Protein 4XNH (pdb70)

CATH classification: 3.40.630.30

Secondary structure (DSSP, 8-state):
-HHHHHHHHHSS-HHHHHHHHHHHHHH-TT-HHHHHHHHHHHHHTT-HHHHHHHHHHHHHH---HHHHHHHHHHHHHTT-HHHHHHHHHHHHHTT---THHHHHHHHHHHHHT-HHHHHHHHHHHHHH-TT-HHHHHHHHHHHHHTT-HHHHHHHHHHHHHHHTT---GGGHHHHHHHHHHHHHHHHHHHTT-HHHHHHHHHHHHHHGGG---HHHHHHHHHHHHHHTT-HHHHHHHHHHHHHH-TT-HHHHHHHHHHTT-TT-HHHHHHHHHHHHHH-TT-HHHHHGGGGT---HHHHHHHHHHHHHHHHHHT-TTHHHHHHHHHHHSHHHHHHHHHHHHHHHHHT--TTTSHHHHHHHHHHHHHHHHHTT-HHHHHHHHHHHHHH-TT-HHHHHHHHHHHHHHT-HHHHHHHHHHHHHH-TT-HHHHHHHHHHHHHTT-HHHHHHHHTTSS--TTSSSSHHHHHHTT-HHHHHHHHHHHHHHHHHHHHHHHHHHHT----HHHHHHHHHHHHHHHHHHHHHHHHHHHHHHHHHHHGGGGHHHHHHHHT-HHHHHHHHHHHTTGGGSHHHHHHHHHHHHHHHHHHHHTT--THHHHHHHH--S-TTT-S-TT-HHHHT-S-HHHHHIIIIIHHHHHH--TTT--HHHHHHHHTTTT-HHHHHHHHHHHHHHH-TT-HHHHHHHHHHHHHTSTTSSS-HHHHHHHHHHHHHHHTTTS-GGGGG-TT--HHHHHHHHH-TT-HHHHHHHHHTTTTS-S-HHHHHHHHHHH-TTS-HHHHHHIIIII-/-EEEEE--GGGHHHHHHHHHHH-S----HHHHHHHHHHSTTT-EEEEE-----------SSTTEEETTEEEEEEEEEEE------S-EEEEEEEEE-GGG-SSSHHHHHHHHHHHHHHHHH--SEEEEEEETT-HHHHIIIIIIT--EEEEEETT-STT---EEEEEEE--HHHH-GGGGS---------S-S-TT-/--SEEEE---GGGHHHHHHHHHHHSTT---HHHHHHHT-----EEEEEEEETTEEEEEEEEEEE----SS--EEEEEEEEE-GGG-SSSHHHHHHHHHHHHHHHTT--EEEEEEETT-HHHHHHHHHTT-EEEEEEEEEEEE-TTS-EEEEEEEEEE--/---S--

Nearest PDB structures (foldseek):
  4xnh-assembly1_C  TM=1.006E+00  e=3.299E-33  Saccharomyces cerevisiae
  4xpd-assembly1_C  TM=1.002E+00  e=1.246E-28  Saccharomyces cerevisiae
  6hd7-assembly1_v  TM=9.820E-01  e=2.515E-28  Saccharomyces cerevisiae
  4y49-assembly2_I  TM=9.713E-01  e=9.498E-24  Saccharomyces cerevisiae
  8g0l-assembly1_A  TM=8.128E-01  e=4.129E-08  Homo sapiens

B-factor: mean 42.05, std 16.72, range [14.36, 116.4]

Sequence (1148 aa):
QFLEALKLYEGKQYKKSLKLLDAILKKDGSHVDSLALKGLDLYSVGEKDDAASYVANAIRKIASPICCHVLGIYMRNTKEYKESIKWFTAALNNGSTNKQIYRDLATLQSQIGDFKNALVSRKKYWEAFLGYRANWTSLAVAQDVNGERQQAINTLSQFEKLAEGKISDSEKYEHSECLMYKNDIMYKAASDNQDKLQNNVLKHLNDIEPCVFDKFGLLERKATIYMKLGQLKDASIVYRTLIKRNPDNFKYYKLLEVSLGIQGDNKLKKALYGKLEQFYPRCEPPKFIPLTFLQDKEEELSKKLREYVLPQLERGVPATFSSNVKPLYQRRKSKVSPLLEKIVLDYLSGLDPTQDPIPFIWTNYYLSQHFLFLKDFPKAQEYIDAALDHTPTLVEFYILKARILKHLGLMDTAAGILEEGRQLDLQDRFINCKTVKYFLRANNIDKAVEVASLFTKNDDSVNGIKDLHLVEASWFIVEQAEAYYRLYLDRKKKLDDLASLKKEQIANDIKENQWLVRKYKGLALKRFNAIPKFYKQFEDDQLDFHSYCMRKGTPRAYLEMLEWGKALYTKPMYVRAMKEASKLYFQQMHDDRLKKRKETEAKSVAAYPSDQDNDVFGEKLIETSTPMEDFATEFYNNYSMQVREDERDYILDFEFNYRIGKLALCFASLNKFAKRFGTTSGLFGSMAIVLLHATRNDTPFDPILKKVVTKSLEKEYSENFPLNEISNNSFDWLNFYQEKFGKNDINGLLFLYRYRDDVPIGSSNLKEMIISSLSPLEPHSQNEILQYYLPINIRRATINDIICMQNANLHNLPENYMMKYYMYHILSWPEASFVATTTTLDCEDRTIKLDPTYLAPGEKLVGYVLVKMNDDPNEPPNGHHITSLSVMRTYRRMGIAENLMRQALFALREVHQAEYVSLHVRQSNRAALHLYRDTLAFEVLSIEKSYYQDGEDAYAMKKVLKLEELQISNFTHRREKLEDDLESDLLERDICCTLDNVYANNLGMLTKLAHVTVPNLYQDAFFSALFAEKDVHFTQMAYYSEIPVGGLVAKLVPKNELSLKGIQIEFLGVLPNYRHKSIGSKLLKFAEDKCSECHQHNVFVYLPAVDDLTKQWFIAHGFEQVGETVNNFIKGVNGDEQDAILLKKHISSYSMEH

Structure (mmCIF, N/CA/C/O backbone):
data_4XNH
#
_entry.id   4XNH
#
_cell.length_a   84.475
_cell.length_b   114.515
_cell.length_c   146.978
_cell.angle_alpha   90.00
_cell.angle_beta   90.00
_cell.angle_gamma   90.00
#
_symmetry.space_group_name_H-M   'P 21 21 21'
#
loop_
_entity.id
_entity.type
_entity.pdbx_description
1 polymer 'N-terminal acetyltransferase A complex subunit NAT1'
2 polymer 'N-terminal acetyltransferase A complex catalytic subunit ARD1'
3 polymer 'N-terminal acetyltransferase A complex subunit NAT5'
4 polymer ACYH8
5 non-polymer 'INOSITOL HEXAKISPHOSPHATE'
6 non-polymer 'ACETYL COENZYME *A'
7 non-polymer 'CARBOXYMETHYL COENZYME *A'
8 water water
#
loop_
_atom_site.group_PDB
_atom_site.id
_atom_site.type_symbol
_atom_site.label_atom_id
_atom_site.label_alt_id
_atom_site.label_comp_id
_atom_site.label_asym_id
_atom_site.label_entity_id
_atom_site.label_seq_id
_atom_site.pdbx_PDB_ins_code
_atom_site.Cartn_x
_atom_site.Cartn_y
_atom_site.Cartn_z
_atom_site.occupancy
_atom_site.B_iso_or_equiv
_atom_site.auth_seq_id
_atom_site.auth_comp_id
_atom_site.auth_asym_id
_atom_site.auth_atom_id
_atom_site.pdbx_PDB_model_num
ATOM 1 N N . GLN A 1 23 ? 15.434 -44.898 -43.577 1.00 78.89 23 GLN A N 1
ATOM 2 C CA . GLN A 1 23 ? 16.246 -43.927 -44.315 1.00 73.26 23 GLN A CA 1
ATOM 3 C C . GLN A 1 23 ? 16.696 -42.783 -43.383 1.00 73.60 23 GLN A C 1
ATOM 4 O O . GLN A 1 23 ? 15.957 -42.340 -42.500 1.00 67.88 23 GLN A O 1
ATOM 17 N N . PHE A 1 24 ? 17.931 -42.330 -43.577 1.00 75.70 24 PHE A N 1
ATOM 18 C CA . PHE A 1 24 ? 18.485 -41.179 -42.851 1.00 73.01 24 PHE A CA 1
ATOM 19 C C . PHE A 1 24 ? 17.698 -39.867 -43.131 1.00 66.85 24 PHE A C 1
ATOM 20 O O . PHE A 1 24 ? 17.536 -39.013 -42.251 1.00 60.25 24 PHE A O 1
ATOM 37 N N . LEU A 1 25 ? 17.210 -39.721 -44.359 1.00 76.04 25 LEU A N 1
ATOM 38 C CA . LEU A 1 25 ? 16.253 -38.661 -44.711 1.00 77.98 25 LEU A CA 1
ATOM 39 C C . LEU A 1 25 ? 14.944 -38.715 -43.898 1.00 64.78 25 LEU A C 1
ATOM 40 O O . LEU A 1 25 ? 14.206 -37.746 -43.848 1.00 59.39 25 LEU A O 1
ATOM 44 N N . GLU A 1 26 ? 14.648 -39.841 -43.268 1.00 61.65 26 GLU A N 1
ATOM 45 C CA . GLU A 1 26 ? 13.447 -39.912 -42.457 1.00 65.29 26 GLU A CA 1
ATOM 46 C C . GLU A 1 26 ? 13.723 -39.239 -41.129 1.00 71.91 26 GLU A C 1
ATOM 47 O O . GLU A 1 26 ? 12.812 -38.672 -40.512 1.00 66.69 26 GLU A O 1
ATOM 59 N N . ALA A 1 27 ? 14.987 -39.293 -40.703 1.00 75.66 27 ALA A N 1
ATOM 60 C CA . ALA A 1 27 ? 15.406 -38.703 -39.421 1.00 75.57 27 ALA A CA 1
ATOM 61 C C . ALA A 1 27 ? 15.629 -37.184 -39.518 1.00 73.39 27 ALA A C 1
ATOM 62 O O . ALA A 1 27 ? 15.482 -36.480 -38.514 1.00 76.01 27 ALA A O 1
ATOM 69 N N . LEU A 1 28 ? 15.973 -36.686 -40.714 1.00 75.22 28 LEU A N 1
ATOM 70 C CA . LEU A 1 28 ? 16.165 -35.237 -40.940 1.00 75.15 28 LEU A CA 1
ATOM 71 C C . LEU A 1 28 ? 14.825 -34.478 -40.892 1.00 58.88 28 LEU A C 1
ATOM 72 O O . LEU A 1 28 ? 14.705 -33.441 -40.261 1.00 69.32 28 LEU A O 1
ATOM 76 N N . LYS A 1 29 ? 13.823 -35.008 -41.567 1.00 68.22 29 LYS A N 1
ATOM 77 C CA . LYS A 1 29 ? 12.481 -34.435 -41.518 1.00 70.05 29 LYS A CA 1
ATOM 78 C C . LYS A 1 29 ? 11.916 -34.590 -40.131 1.00 71.49 29 LYS A C 1
ATOM 79 O O . LYS A 1 29 ? 11.111 -33.754 -39.674 1.00 66.39 29 LYS A O 1
ATOM 98 N N . LEU A 1 30 ? 12.337 -35.678 -39.477 1.00 70.95 30 LEU A N 1
ATOM 99 C CA . LEU A 1 30 ? 11.900 -35.988 -38.120 1.00 71.54 30 LEU A CA 1
ATOM 100 C C . LEU A 1 30 ? 12.702 -35.222 -37.064 1.00 74.98 30 LEU A C 1
ATOM 101 O O . LEU A 1 30 ? 12.433 -35.355 -35.861 1.00 82.98 30 LEU A O 1
ATOM 117 N N . TYR A 1 31 ? 13.706 -34.460 -37.505 1.00 77.88 31 TYR A N 1
ATOM 118 C CA . TYR A 1 31 ? 14.364 -33.457 -36.649 1.00 75.16 31 TYR A CA 1
ATOM 119 C C . TYR A 1 31 ? 13.745 -32.089 -36.945 1.00 64.96 31 TYR A C 1
ATOM 120 O O . TYR A 1 31 ? 13.524 -31.287 -36.051 1.00 59.76 31 TYR A O 1
ATOM 138 N N . GLU A 1 32 ? 13.475 -31.842 -38.225 1.00 74.34 32 GLU A N 1
ATOM 139 C CA . GLU A 1 32 ? 12.829 -30.610 -38.656 1.00 76.02 32 GLU A CA 1
ATOM 140 C C . GLU A 1 32 ? 11.468 -30.528 -37.963 1.00 56.97 32 GLU A C 1
ATOM 141 O O . GLU A 1 32 ? 11.092 -29.489 -37.431 1.00 55.66 32 GLU A O 1
ATOM 153 N N . GLY A 1 33 ? 10.734 -31.636 -37.985 1.00 76.89 33 GLY A N 1
ATOM 154 C CA . GLY A 1 33 ? 9.621 -31.819 -37.073 1.00 69.75 33 GLY A CA 1
ATOM 155 C C . GLY A 1 33 ? 10.246 -32.251 -35.768 1.00 70.21 33 GLY A C 1
ATOM 156 O O . GLY A 1 33 ? 11.188 -33.037 -35.805 1.00 67.69 33 GLY A O 1
ATOM 160 N N . LYS A 1 34 ? 9.722 -31.757 -34.638 1.00 78.37 34 LYS A N 1
ATOM 161 C CA . LYS A 1 34 ? 10.369 -31.850 -33.307 1.00 70.51 34 LYS A CA 1
ATOM 162 C C . LYS A 1 34 ? 10.330 -33.239 -32.628 1.00 64.32 34 LYS A C 1
ATOM 163 O O . LYS A 1 34 ? 10.644 -33.388 -31.439 1.00 55.35 34 LYS A O 1
ATOM 182 N N . GLN A 1 35 ? 9.972 -34.254 -33.398 1.00 64.18 35 GLN A N 1
ATOM 183 C CA . GLN A 1 35 ? 10.047 -35.629 -32.943 1.00 70.26 35 GLN A CA 1
ATOM 184 C C . GLN A 1 35 ? 11.516 -36.061 -32.804 1.00 73.78 35 GLN A C 1
ATOM 185 O O . GLN A 1 35 ? 12.052 -36.842 -33.618 1.00 57.98 35 GLN A O 1
ATOM 191 N N . TYR A 1 36 ? 12.151 -35.548 -31.745 1.00 67.56 36 TYR A N 1
ATOM 192 C CA . TYR A 1 36 ? 13.567 -35.783 -31.502 1.00 65.13 36 TYR A CA 1
ATOM 193 C C . TYR A 1 36 ? 13.858 -37.223 -31.026 1.00 74.62 36 TYR A C 1
ATOM 194 O O . TYR A 1 36 ? 14.872 -37.828 -31.415 1.00 78.35 36 TYR A O 1
ATOM 212 N N . LYS A 1 37 ? 12.995 -37.772 -30.174 1.00 69.25 37 LYS A N 1
ATOM 213 C CA . LYS A 1 37 ? 13.151 -39.172 -29.802 1.00 74.51 37 LYS A CA 1
ATOM 214 C C . LYS A 1 37 ? 12.913 -39.995 -31.065 1.00 72.46 37 LYS A C 1
ATOM 215 O O . LYS A 1 37 ? 13.696 -40.897 -31.415 1.00 65.46 37 LYS A O 1
ATOM 234 N N . LYS A 1 38 ? 11.840 -39.648 -31.767 1.00 71.56 38 LYS A N 1
ATOM 235 C CA . LYS A 1 38 ? 11.448 -40.375 -32.968 1.00 72.71 38 LYS A CA 1
ATOM 236 C C . LYS A 1 38 ? 12.602 -40.505 -33.984 1.00 73.92 38 LYS A C 1
ATOM 237 O O . LYS A 1 38 ? 12.864 -41.609 -34.527 1.00 64.04 38 LYS A O 1
ATOM 241 N N . SER A 1 39 ? 13.290 -39.382 -34.226 1.00 58.68 39 SER A N 1
ATOM 242 C CA . SER A 1 39 ? 14.442 -39.358 -35.126 1.00 62.85 39 SER A CA 1
ATOM 243 C C . SER A 1 39 ? 15.570 -40.251 -34.594 1.00 68.80 39 SER A C 1
ATOM 244 O O . SER A 1 39 ? 16.385 -40.803 -35.362 1.00 50.85 39 SER A O 1
ATOM 252 N N . LEU A 1 40 ? 15.602 -40.389 -33.268 1.00 78.13 40 LEU A N 1
ATOM 253 C CA . LEU A 1 40 ? 16.709 -41.057 -32.592 1.00 76.74 40 LEU A CA 1
ATOM 254 C C . LEU A 1 40 ? 16.624 -42.588 -32.740 1.00 69.81 40 LEU A C 1
ATOM 255 O O . LEU A 1 40 ? 17.628 -43.235 -33.035 1.00 67.84 40 LEU A O 1
ATOM 259 N N . LYS A 1 41 ? 15.441 -43.166 -32.564 1.00 69.53 41 LYS A N 1
ATOM 260 C CA . LYS A 1 41 ? 15.290 -44.602 -32.773 1.00 70.20 41 LYS A CA 1
ATOM 261 C C . LYS A 1 41 ? 15.866 -44.930 -34.144 1.00 68.16 41 LYS A C 1
ATOM 262 O O . LYS A 1 41 ? 16.714 -45.824 -34.288 1.00 62.60 41 LYS A O 1
ATOM 266 N N . LEU A 1 42 ? 15.424 -44.157 -35.139 1.00 86.04 42 LEU A N 1
ATOM 267 C CA . LEU A 1 42 ? 15.832 -44.362 -36.526 1.00 73.36 42 LEU A CA 1
ATOM 268 C C . LEU A 1 42 ? 17.363 -44.360 -36.639 1.00 73.22 42 LEU A C 1
ATOM 269 O O . LEU A 1 42 ? 17.944 -45.346 -37.118 1.00 73.71 42 LEU A O 1
ATOM 273 N N . LEU A 1 43 ? 18.011 -43.302 -36.138 1.00 58.74 43 LEU A N 1
ATOM 274 C CA . LEU A 1 43 ? 19.475 -43.129 -36.313 1.00 67.51 43 LEU A CA 1
ATOM 275 C C . LEU A 1 43 ? 20.336 -44.159 -35.553 1.00 64.38 43 LEU A C 1
ATOM 276 O O . LEU A 1 43 ? 21.479 -44.428 -35.930 1.00 63.14 43 LEU A O 1
ATOM 292 N N . ASP A 1 44 ? 19.795 -44.727 -34.483 1.00 69.56 44 ASP A N 1
ATOM 293 C CA . ASP A 1 44 ? 20.506 -45.770 -33.746 1.00 75.51 44 ASP A CA 1
ATOM 294 C C . ASP A 1 44 ? 20.487 -47.090 -34.567 1.00 66.13 44 ASP A C 1
ATOM 295 O O . ASP A 1 44 ? 21.490 -47.807 -34.644 1.00 65.72 44 ASP A O 1
ATOM 304 N N . ALA A 1 45 ? 19.367 -47.380 -35.225 1.00 69.83 45 ALA A N 1
ATOM 305 C CA . ALA A 1 45 ? 19.273 -48.569 -36.080 1.00 74.77 45 ALA A CA 1
ATOM 306 C C . ALA A 1 45 ? 20.289 -48.523 -37.231 1.00 78.11 45 ALA A C 1
ATOM 307 O O . ALA A 1 45 ? 20.922 -49.542 -37.559 1.00 70.71 45 ALA A O 1
ATOM 314 N N . ILE A 1 46 ? 20.432 -47.340 -37.838 1.00 75.59 46 ILE A N 1
ATOM 315 C CA . ILE A 1 46 ? 21.350 -47.136 -38.960 1.00 66.89 46 ILE A CA 1
ATOM 316 C C . ILE A 1 46 ? 22.802 -47.420 -38.571 1.00 65.74 46 ILE A C 1
ATOM 317 O O . ILE A 1 46 ? 23.560 -48.032 -39.338 1.00 61.60 46 ILE A O 1
ATOM 324 N N . LEU A 1 47 ? 23.182 -46.953 -37.380 1.00 68.41 47 LEU A N 1
ATOM 325 C CA . LEU A 1 47 ? 24.571 -47.006 -36.916 1.00 63.26 47 LEU A CA 1
ATOM 326 C C . LEU A 1 47 ? 24.934 -48.352 -36.302 1.00 65.42 47 LEU A C 1
ATOM 327 O O . LEU A 1 47 ? 26.119 -48.669 -36.147 1.00 68.63 47 LEU A O 1
ATOM 343 N N . LYS A 1 48 ? 23.917 -49.125 -35.921 1.00 73.84 48 LYS A N 1
ATOM 344 C CA . LYS A 1 48 ? 24.119 -50.511 -35.509 1.00 66.83 48 LYS A CA 1
ATOM 345 C C . LYS A 1 48 ? 24.702 -51.299 -36.701 1.00 71.90 48 LYS A C 1
ATOM 346 O O . LYS A 1 48 ? 25.608 -52.128 -36.535 1.00 68.15 48 LYS A O 1
ATOM 350 N N . LYS A 1 49 ? 24.199 -51.011 -37.905 1.00 72.34 49 LYS A N 1
ATOM 351 C CA . LYS A 1 49 ? 24.777 -51.550 -39.143 1.00 70.46 49 LYS A CA 1
ATOM 352 C C . LYS A 1 49 ? 26.077 -50.807 -39.532 1.00 72.35 49 LYS A C 1
ATOM 353 O O . LYS A 1 49 ? 27.100 -51.435 -39.828 1.00 68.67 49 LYS A O 1
ATOM 357 N N . ASP A 1 50 ? 26.033 -49.472 -39.506 1.00 76.92 50 ASP A N 1
ATOM 358 C CA . ASP A 1 50 ? 27.170 -48.633 -39.917 1.00 80.59 50 ASP A CA 1
ATOM 359 C C . ASP A 1 50 ? 27.475 -47.489 -38.917 1.00 77.87 50 ASP A C 1
ATOM 360 O O . ASP A 1 50 ? 26.976 -46.362 -39.067 1.00 66.74 50 ASP A O 1
ATOM 369 N N . GLY A 1 51 ? 28.315 -47.790 -37.918 1.00 80.91 51 GLY A N 1
ATOM 370 C CA . GLY A 1 51 ? 28.700 -46.834 -36.887 1.00 75.74 51 GLY A CA 1
ATOM 371 C C . GLY A 1 51 ? 29.703 -45.776 -37.335 1.00 77.91 51 GLY A C 1
ATOM 372 O O . GLY A 1 51 ? 30.116 -44.921 -36.542 1.00 72.39 51 GLY A O 1
ATOM 376 N N . SER A 1 52 ? 30.104 -45.838 -38.604 1.00 79.86 52 SER A N 1
ATOM 377 C CA . SER A 1 52 ? 31.005 -44.842 -39.185 1.00 78.42 52 SER A CA 1
ATOM 378 C C . SER A 1 52 ? 30.299 -44.025 -40.276 1.00 74.46 52 SER A C 1
ATOM 379 O O . SER A 1 52 ? 30.940 -43.381 -41.116 1.00 76.43 52 SER A O 1
ATOM 387 N N . HIS A 1 53 ? 28.970 -44.049 -40.232 1.00 60.46 53 HIS A N 1
ATOM 388 C CA . HIS A 1 53 ? 28.145 -43.242 -41.111 1.00 63.38 53 HIS A CA 1
ATOM 389 C C . HIS A 1 53 ? 28.115 -41.752 -40.678 1.00 69.04 53 HIS A C 1
ATOM 390 O O . HIS A 1 53 ? 27.408 -41.378 -39.734 1.00 61.76 53 HIS A O 1
ATOM 405 N N . VAL A 1 54 ? 28.880 -40.915 -41.381 1.00 61.30 54 VAL A N 1
ATOM 406 C CA . VAL A 1 54 ? 29.086 -39.517 -40.996 1.00 59.59 54 VAL A CA 1
ATOM 407 C C . VAL A 1 54 ? 27.755 -38.742 -40.844 1.00 58.55 54 VAL A C 1
ATOM 408 O O . VAL A 1 54 ? 27.507 -38.144 -39.796 1.00 57.22 54 VAL A O 1
ATOM 421 N N . ASP A 1 55 ? 26.892 -38.793 -41.851 1.00 56.39 55 ASP A N 1
ATOM 422 C CA . ASP A 1 55 ? 25.577 -38.160 -41.772 1.00 53.27 55 ASP A CA 1
ATOM 423 C C . ASP A 1 55 ? 24.832 -38.537 -40.490 1.00 53.46 55 ASP A C 1
ATOM 424 O O . ASP A 1 55 ? 24.352 -37.682 -39.754 1.00 44.58 55 ASP A O 1
ATOM 433 N N . SER A 1 56 ? 24.789 -39.829 -40.209 1.00 60.98 56 SER A N 1
ATOM 434 C CA . SER A 1 56 ? 23.984 -40.375 -39.126 1.00 58.48 56 SER A CA 1
ATOM 435 C C . SER A 1 56 ? 24.424 -39.882 -37.720 1.00 58.93 56 SER A C 1
ATOM 436 O O . SER A 1 56 ? 23.596 -39.498 -36.872 1.00 49.65 56 SER A O 1
ATOM 444 N N . LEU A 1 57 ? 25.734 -39.927 -37.493 1.00 51.98 57 LEU A N 1
ATOM 445 C CA . LEU A 1 57 ? 26.375 -39.431 -36.275 1.00 59.54 57 LEU A CA 1
ATOM 446 C C . LEU A 1 57 ? 26.124 -37.931 -36.041 1.00 57.07 57 LEU A C 1
ATOM 447 O O . LEU A 1 57 ? 25.755 -37.519 -34.937 1.00 62.79 57 LEU A O 1
ATOM 463 N N . ALA A 1 58 ? 26.358 -37.122 -37.073 1.00 57.43 58 ALA A N 1
ATOM 464 C CA . ALA A 1 58 ? 26.071 -35.672 -37.043 1.00 58.27 58 ALA A CA 1
ATOM 465 C C . ALA A 1 58 ? 24.623 -35.308 -36.635 1.00 41.38 58 ALA A C 1
ATOM 466 O O . ALA A 1 58 ? 24.415 -34.513 -35.718 1.00 48.65 58 ALA A O 1
ATOM 473 N N . LEU A 1 59 ? 23.616 -35.883 -37.266 1.00 39.03 59 LEU A N 1
ATOM 474 C CA . LEU A 1 59 ? 22.242 -35.515 -36.886 1.00 46.11 59 LEU A CA 1
ATOM 475 C C . LEU A 1 59 ? 21.884 -36.141 -35.544 1.00 60.76 59 LEU A C 1
ATOM 476 O O . LEU A 1 59 ? 20.866 -35.749 -34.923 1.00 47.28 59 LEU A O 1
ATOM 492 N N . LYS A 1 60 ? 22.691 -37.111 -35.080 1.00 39.79 60 LYS A N 1
ATOM 493 C CA . LYS A 1 60 ? 22.401 -37.634 -33.752 1.00 59.95 60 LYS A CA 1
ATOM 494 C C . LYS A 1 60 ? 22.625 -36.506 -32.758 1.00 48.32 60 LYS A C 1
ATOM 495 O O . LYS A 1 60 ? 21.748 -36.190 -31.954 1.00 51.01 60 LYS A O 1
ATOM 514 N N . GLY A 1 61 ? 23.808 -35.901 -32.859 1.00 54.56 61 GLY A N 1
ATOM 515 C CA . GLY A 1 61 ? 24.175 -34.730 -32.085 1.00 45.30 61 GLY A CA 1
ATOM 516 C C . GLY A 1 61 ? 23.076 -33.705 -31.942 1.00 51.63 61 GLY A C 1
ATOM 517 O O . GLY A 1 61 ? 22.748 -33.325 -30.819 1.00 49.41 61 GLY A O 1
ATOM 521 N N . LEU A 1 62 ? 22.482 -33.280 -33.060 1.00 46.68 62 LEU A N 1
ATOM 522 C CA . LEU A 1 62 ? 21.531 -32.168 -33.034 1.00 48.79 62 LEU A CA 1
ATOM 523 C C . LEU A 1 62 ? 20.189 -32.510 -32.387 1.00 49.90 62 LEU A C 1
ATOM 524 O O . LEU A 1 62 ? 19.495 -31.634 -31.849 1.00 50.29 62 LEU A O 1
ATOM 540 N N . ASP A 1 63 ? 19.786 -33.770 -32.460 1.00 63.07 63 ASP A N 1
ATOM 541 C CA . ASP A 1 63 ? 18.574 -34.179 -31.752 1.00 60.97 63 ASP A CA 1
ATOM 542 C C . ASP A 1 63 ? 18.909 -34.245 -30.265 1.00 51.85 63 ASP A C 1
ATOM 543 O O . ASP A 1 63 ? 18.203 -33.680 -29.432 1.00 52.69 63 ASP A O 1
ATOM 552 N N . LEU A 1 64 ? 20.016 -34.910 -29.957 1.00 53.49 64 LEU A N 1
ATOM 553 C CA . LEU A 1 64 ? 20.489 -35.020 -28.581 1.00 52.15 64 LEU A CA 1
ATOM 554 C C . LEU A 1 64 ? 20.661 -33.626 -27.962 1.00 61.47 64 LEU A C 1
ATOM 555 O O . LEU A 1 64 ? 20.303 -33.429 -26.805 1.00 64.03 64 LEU A O 1
ATOM 571 N N . TYR A 1 65 ? 21.170 -32.653 -28.725 1.00 54.70 65 TYR A N 1
ATOM 572 C CA . TYR A 1 65 ? 21.270 -31.275 -28.222 1.00 54.56 65 TYR A CA 1
ATOM 573 C C . TYR A 1 65 ? 19.909 -30.656 -27.934 1.00 51.60 65 TYR A C 1
ATOM 574 O O . TYR A 1 65 ? 19.703 -29.959 -26.934 1.00 55.33 65 TYR A O 1
ATOM 592 N N . SER A 1 66 ? 18.981 -30.858 -28.843 1.00 52.31 66 SER A N 1
ATOM 593 C CA . SER A 1 66 ? 17.679 -30.231 -28.701 1.00 62.15 66 SER A CA 1
ATOM 594 C C . SER A 1 66 ? 16.914 -30.824 -27.506 1.00 61.40 66 SER A C 1
ATOM 595 O O . SER A 1 66 ? 15.922 -30.251 -27.060 1.00 49.78 66 SER A O 1
ATOM 603 N N . VAL A 1 67 ? 17.393 -31.959 -26.988 1.00 59.75 67 VAL A N 1
ATOM 604 C CA . VAL A 1 67 ? 16.828 -32.559 -25.768 1.00 68.12 67 VAL A CA 1
ATOM 605 C C . VAL A 1 67 ? 17.771 -32.385 -24.560 1.00 67.57 67 VAL A C 1
ATOM 606 O O . VAL A 1 67 ? 17.922 -33.279 -23.716 1.00 65.79 67 VAL A O 1
ATOM 619 N N . GLY A 1 68 ? 18.410 -31.226 -24.488 1.00 61.74 68 GLY A N 1
ATOM 620 C CA . GLY A 1 68 ? 19.236 -30.890 -23.353 1.00 48.45 68 GLY A CA 1
ATOM 621 C C . GLY A 1 68 ? 20.444 -31.776 -23.138 1.00 58.72 68 GLY A C 1
ATOM 622 O O . GLY A 1 68 ? 21.289 -31.432 -22.320 1.00 65.08 68 GLY A O 1
ATOM 626 N N . GLU A 1 69 ? 20.549 -32.895 -23.853 1.00 53.48 69 GLU A N 1
ATOM 627 C CA . GLU A 1 69 ? 21.626 -33.855 -23.612 1.00 57.21 69 GLU A CA 1
ATOM 628 C C . GLU A 1 69 ? 22.916 -33.395 -24.277 1.00 55.97 69 GLU A C 1
ATOM 629 O O . GLU A 1 69 ? 23.378 -34.000 -25.256 1.00 56.66 69 GLU A O 1
ATOM 641 N N . LYS A 1 70 ? 23.504 -32.342 -23.708 1.00 52.71 70 LYS A N 1
ATOM 642 C CA . LYS A 1 70 ? 24.569 -31.592 -24.362 1.00 53.45 70 LYS A CA 1
ATOM 643 C C . LYS A 1 70 ? 25.865 -32.358 -24.505 1.00 52.54 70 LYS A C 1
ATOM 644 O O . LYS A 1 70 ? 26.592 -32.169 -25.494 1.00 42.88 70 LYS A O 1
ATOM 663 N N . ASP A 1 71 ? 26.174 -33.192 -23.516 1.00 51.97 71 ASP A N 1
ATOM 664 C CA . ASP A 1 71 ? 27.469 -33.867 -23.469 1.00 56.29 71 ASP A CA 1
ATOM 665 C C . ASP A 1 71 ? 27.580 -34.895 -24.573 1.00 53.59 71 ASP A C 1
ATOM 666 O O . ASP A 1 71 ? 28.630 -35.055 -25.207 1.00 56.77 71 ASP A O 1
ATOM 675 N N . ASP A 1 72 ? 26.503 -35.634 -24.765 1.00 47.61 72 ASP A N 1
ATOM 676 C CA . ASP A 1 72 ? 26.533 -36.735 -25.707 1.00 59.11 72 ASP A CA 1
ATOM 677 C C . ASP A 1 72 ? 26.625 -36.139 -27.115 1.00 61.02 72 ASP A C 1
ATOM 678 O O . ASP A 1 72 ? 27.509 -36.520 -27.920 1.00 55.64 72 ASP A O 1
ATOM 687 N N . ALA A 1 73 ? 25.723 -35.183 -27.365 1.00 54.91 73 ALA A N 1
ATOM 688 C CA . ALA A 1 73 ? 25.684 -34.388 -28.600 1.00 45.24 73 ALA A CA 1
ATOM 689 C C . ALA A 1 73 ? 27.089 -33.996 -28.990 1.00 50.06 73 ALA A C 1
ATOM 690 O O . ALA A 1 73 ? 27.505 -34.236 -30.118 1.00 50.34 73 ALA A O 1
ATOM 697 N N . ALA A 1 74 ? 27.844 -33.444 -28.045 1.00 36.40 74 ALA A N 1
ATOM 698 C CA . ALA A 1 74 ? 29.217 -33.050 -28.332 1.00 46.17 74 ALA A CA 1
ATOM 699 C C . ALA A 1 74 ? 30.092 -34.229 -28.782 1.00 60.60 74 ALA A C 1
ATOM 700 O O . ALA A 1 74 ? 30.942 -34.074 -29.670 1.00 56.59 74 ALA A O 1
ATOM 707 N N . SER A 1 75 ? 29.891 -35.403 -28.179 1.00 64.68 75 SER A N 1
ATOM 708 C CA . SER A 1 75 ? 30.707 -36.580 -28.506 1.00 55.50 75 SER A CA 1
ATOM 709 C C . SER A 1 75 ? 30.336 -37.161 -29.882 1.00 57.22 75 SER A C 1
ATOM 710 O O . SER A 1 75 ? 31.218 -37.584 -30.632 1.00 57.76 75 SER A O 1
ATOM 714 N N . TYR A 1 76 ? 29.041 -37.181 -30.208 1.00 48.63 76 TYR A N 1
ATOM 715 C CA . TYR A 1 76 ? 28.590 -37.636 -31.521 1.00 60.49 76 TYR A CA 1
ATOM 716 C C . TYR A 1 76 ? 28.996 -36.711 -32.676 1.00 68.10 76 TYR A C 1
ATOM 717 O O . TYR A 1 76 ? 29.361 -37.178 -33.771 1.00 66.43 76 TYR A O 1
ATOM 735 N N . VAL A 1 77 ? 28.954 -35.408 -32.422 1.00 51.29 77 VAL A N 1
ATOM 736 C CA . VAL A 1 77 ? 29.374 -34.452 -33.413 1.00 56.11 77 VAL A CA 1
ATOM 737 C C . VAL A 1 77 ? 30.852 -34.669 -33.679 1.00 57.92 77 VAL A C 1
ATOM 738 O O . VAL A 1 77 ? 31.253 -34.802 -34.827 1.00 61.45 77 VAL A O 1
ATOM 751 N N . ALA A 1 78 ? 31.657 -34.736 -32.623 1.00 55.40 78 ALA A N 1
ATOM 752 C CA . ALA A 1 78 ? 33.118 -34.751 -32.774 1.00 60.94 78 ALA A CA 1
ATOM 753 C C . ALA A 1 78 ? 33.653 -36.074 -33.349 1.00 61.30 78 ALA A C 1
ATOM 754 O O . ALA A 1 78 ? 34.760 -36.131 -33.920 1.00 48.81 78 ALA A O 1
ATOM 761 N N . ASN A 1 79 ? 32.869 -37.133 -33.203 1.00 53.24 79 ASN A N 1
ATOM 762 C CA . ASN A 1 79 ? 33.189 -38.389 -33.868 1.00 72.34 79 ASN A CA 1
ATOM 763 C C . ASN A 1 79 ? 33.003 -38.243 -35.395 1.00 69.42 79 ASN A C 1
ATOM 764 O O . ASN A 1 79 ? 33.866 -38.652 -36.193 1.00 66.98 79 ASN A O 1
ATOM 775 N N . ALA A 1 80 ? 31.878 -37.646 -35.790 1.00 67.71 80 ALA A N 1
ATOM 776 C CA . ALA A 1 80 ? 31.601 -37.376 -37.199 1.00 58.37 80 ALA A CA 1
ATOM 777 C C . ALA A 1 80 ? 32.683 -36.490 -37.808 1.00 52.73 80 ALA A C 1
ATOM 778 O O . ALA A 1 80 ? 33.116 -36.729 -38.935 1.00 53.05 80 ALA A O 1
ATOM 785 N N . ILE A 1 81 ? 33.144 -35.489 -37.066 1.00 49.24 81 ILE A N 1
ATOM 786 C CA . ILE A 1 81 ? 34.221 -34.634 -37.565 1.00 58.54 81 ILE A CA 1
ATOM 787 C C . ILE A 1 81 ? 35.521 -35.412 -37.798 1.00 65.25 81 ILE A C 1
ATOM 788 O O . ILE A 1 81 ? 36.234 -35.146 -38.771 1.00 72.49 81 ILE A O 1
ATOM 804 N N . ARG A 1 82 ? 35.832 -36.368 -36.923 1.00 72.47 82 ARG A N 1
ATOM 805 C CA . ARG A 1 82 ? 36.996 -37.251 -37.128 1.00 78.14 82 ARG A CA 1
ATOM 806 C C . ARG A 1 82 ? 36.885 -38.088 -38.420 1.00 78.40 82 ARG A C 1
ATOM 807 O O . ARG A 1 82 ? 37.790 -38.034 -39.273 1.00 76.54 82 ARG A O 1
ATOM 828 N N . LYS A 1 83 ? 35.787 -38.854 -38.538 1.00 78.94 83 LYS A N 1
ATOM 829 C CA . LYS A 1 83 ? 35.452 -39.637 -39.743 1.00 74.92 83 LYS A CA 1
ATOM 830 C C . LYS A 1 83 ? 35.648 -38.863 -41.067 1.00 74.53 83 LYS A C 1
ATOM 831 O O . LYS A 1 83 ? 36.046 -39.423 -42.093 1.00 77.71 83 LYS A O 1
ATOM 850 N N . ILE A 1 84 ? 35.330 -37.578 -41.031 1.00 68.27 84 ILE A N 1
ATOM 851 C CA . ILE A 1 84 ? 35.665 -36.655 -42.104 1.00 78.11 84 ILE A CA 1
ATOM 852 C C . ILE A 1 84 ? 37.172 -36.372 -42.100 1.00 80.99 84 ILE A C 1
ATOM 853 O O . ILE A 1 84 ? 37.861 -36.546 -43.111 1.00 88.36 84 ILE A O 1
ATOM 869 N N . ALA A 1 89 ? 32.331 -33.954 -46.532 1.00 66.96 89 ALA A N 1
ATOM 870 C CA . ALA A 1 89 ? 31.144 -34.733 -46.161 1.00 57.86 89 ALA A CA 1
ATOM 871 C C . ALA A 1 89 ? 29.938 -34.344 -46.991 1.00 46.94 89 ALA A C 1
ATOM 872 O O . ALA A 1 89 ? 30.014 -33.429 -47.793 1.00 55.71 89 ALA A O 1
ATOM 878 N N . SER A 1 90 ? 28.815 -35.021 -46.751 1.00 50.39 90 SER A N 1
ATOM 879 C CA . SER A 1 90 ? 27.531 -34.740 -47.403 1.00 34.82 90 SER A CA 1
ATOM 880 C C . SER A 1 90 ? 27.154 -33.250 -47.310 1.00 58.29 90 SER A C 1
ATOM 881 O O . SER A 1 90 ? 27.732 -32.526 -46.489 1.00 55.60 90 SER A O 1
ATOM 889 N N . PRO A 1 91 ? 26.184 -32.779 -48.143 1.00 69.59 91 PRO A N 1
ATOM 890 C CA . PRO A 1 91 ? 25.722 -31.386 -48.032 1.00 67.41 91 PRO A CA 1
ATOM 891 C C . PRO A 1 91 ? 24.693 -31.221 -46.923 1.00 59.90 91 PRO A C 1
ATOM 892 O O . PRO A 1 91 ? 24.608 -30.185 -46.227 1.00 51.61 91 PRO A O 1
ATOM 903 N N . ILE A 1 92 ? 23.887 -32.252 -46.764 1.00 50.38 92 ILE A N 1
ATOM 904 C CA . ILE A 1 92 ? 22.910 -32.249 -45.698 1.00 52.14 92 ILE A CA 1
ATOM 905 C C . ILE A 1 92 ? 23.636 -32.320 -44.355 1.00 54.79 92 ILE A C 1
ATOM 906 O O . ILE A 1 92 ? 23.225 -31.699 -43.385 1.00 56.25 92 ILE A O 1
ATOM 922 N N . CYS A 1 93 ? 24.708 -33.097 -44.310 1.00 62.30 93 CYS A N 1
ATOM 923 C CA . CYS A 1 93 ? 25.482 -33.253 -43.090 1.00 59.47 93 CYS A CA 1
ATOM 924 C C . CYS A 1 93 ? 25.999 -31.877 -42.715 1.00 54.58 93 CYS A C 1
ATOM 925 O O . CYS A 1 93 ? 25.795 -31.415 -41.593 1.00 53.21 93 CYS A O 1
ATOM 933 N N . CYS A 1 94 ? 26.654 -31.236 -43.682 1.00 54.34 94 CYS A N 1
ATOM 934 C CA . CYS A 1 94 ? 27.266 -29.922 -43.515 1.00 43.78 94 CYS A CA 1
ATOM 935 C C . CYS A 1 94 ? 26.267 -28.904 -42.906 1.00 39.72 94 CYS A C 1
ATOM 936 O O . CYS A 1 94 ? 26.615 -28.101 -42.059 1.00 39.16 94 CYS A O 1
ATOM 944 N N . HIS A 1 95 ? 25.014 -28.993 -43.308 1.00 34.01 95 HIS A N 1
ATOM 945 C CA . HIS A 1 95 ? 23.998 -28.069 -42.861 1.00 42.26 95 HIS A CA 1
ATOM 946 C C . HIS A 1 95 ? 23.616 -28.374 -41.425 1.00 45.66 95 HIS A C 1
ATOM 947 O O . HIS A 1 95 ? 23.382 -27.453 -40.629 1.00 39.91 95 HIS A O 1
ATOM 962 N N . VAL A 1 96 ? 23.509 -29.668 -41.114 1.00 47.55 96 VAL A N 1
ATOM 963 C CA . VAL A 1 96 ? 23.151 -30.121 -39.766 1.00 43.85 96 VAL A CA 1
ATOM 964 C C . VAL A 1 96 ? 24.209 -29.620 -38.805 1.00 34.70 96 VAL A C 1
ATOM 965 O O . VAL A 1 96 ? 23.903 -29.019 -37.779 1.00 42.71 96 VAL A O 1
ATOM 978 N N . LEU A 1 97 ? 25.458 -29.897 -39.143 1.00 32.41 97 LEU A N 1
ATOM 979 C CA . LEU A 1 97 ? 26.561 -29.414 -38.372 1.00 32.52 97 LEU A CA 1
ATOM 980 C C . LEU A 1 97 ? 26.580 -27.876 -38.298 1.00 40.90 97 LEU A C 1
ATOM 981 O O . LEU A 1 97 ? 27.063 -27.322 -37.323 1.00 29.96 97 LEU A O 1
ATOM 997 N N . GLY A 1 98 ? 26.088 -27.186 -39.326 1.00 36.22 98 GLY A N 1
ATOM 998 C CA . GLY A 1 98 ? 26.086 -25.738 -39.313 1.00 31.21 98 GLY A CA 1
ATOM 999 C C . GLY A 1 98 ? 25.155 -25.206 -38.259 1.00 36.73 98 GLY A C 1
ATOM 1000 O O . GLY A 1 98 ? 25.487 -24.230 -37.570 1.00 33.00 98 GLY A O 1
ATOM 1004 N N . ILE A 1 99 ? 23.983 -25.846 -38.161 1.00 30.26 99 ILE A N 1
ATOM 1005 C CA . ILE A 1 99 ? 22.970 -25.515 -37.192 1.00 36.06 99 ILE A CA 1
ATOM 1006 C C . ILE A 1 99 ? 23.457 -25.864 -35.778 1.00 40.82 99 ILE A C 1
ATOM 1007 O O . ILE A 1 99 ? 23.326 -25.050 -34.879 1.00 33.82 99 ILE A O 1
ATOM 1023 N N . TYR A 1 100 ? 24.019 -27.059 -35.585 1.00 38.41 100 TYR A N 1
ATOM 1024 C CA . TYR A 1 100 ? 24.523 -27.460 -34.273 1.00 37.62 100 TYR A CA 1
ATOM 1025 C C . TYR A 1 100 ? 25.513 -26.421 -33.759 1.00 36.47 100 TYR A C 1
ATOM 1026 O O . TYR A 1 100 ? 25.396 -25.926 -32.640 1.00 32.84 100 TYR A O 1
ATOM 1044 N N . MET A 1 101 ? 26.470 -26.065 -34.591 1.00 33.89 101 MET A N 1
ATOM 1045 C CA . MET A 1 101 ? 27.489 -25.105 -34.186 1.00 32.52 101 MET A CA 1
ATOM 1046 C C . MET A 1 101 ? 26.905 -23.701 -33.901 1.00 34.25 101 MET A C 1
ATOM 1047 O O . MET A 1 101 ? 27.347 -23.006 -32.989 1.00 31.50 101 MET A O 1
ATOM 1061 N N . ARG A 1 102 ? 25.934 -23.267 -34.695 1.00 23.53 102 ARG A N 1
ATOM 1062 C CA . ARG A 1 102 ? 25.280 -22.012 -34.430 1.00 28.24 102 ARG A CA 1
ATOM 1063 C C . ARG A 1 102 ? 24.662 -22.097 -33.031 1.00 37.09 102 ARG A C 1
ATOM 1064 O O . ARG A 1 102 ? 24.754 -21.156 -32.234 1.00 28.93 102 ARG A O 1
ATOM 1085 N N . ASN A 1 103 ? 24.058 -23.246 -32.720 1.00 34.66 103 ASN A N 1
ATOM 1086 C CA . ASN A 1 103 ? 23.353 -23.386 -31.447 1.00 39.34 103 ASN A CA 1
ATOM 1087 C C . ASN A 1 103 ? 24.286 -23.360 -30.234 1.00 36.25 103 ASN A C 1
ATOM 1088 O O . ASN A 1 103 ? 23.903 -22.926 -29.147 1.00 33.93 103 ASN A O 1
ATOM 1099 N N . THR A 1 104 ? 25.505 -23.842 -30.425 1.00 37.67 104 THR A N 1
ATOM 1100 C CA . THR A 1 104 ? 26.490 -23.873 -29.355 1.00 34.99 104 THR A CA 1
ATOM 1101 C C . THR A 1 104 ? 27.416 -22.677 -29.458 1.00 29.54 104 THR A C 1
ATOM 1102 O O . THR A 1 104 ? 28.468 -22.644 -28.825 1.00 31.19 104 THR A O 1
ATOM 1113 N N . LYS A 1 105 ? 27.025 -21.703 -30.275 1.00 32.15 105 LYS A N 1
ATOM 1114 C CA . LYS A 1 105 ? 27.717 -20.425 -30.369 1.00 26.41 105 LYS A CA 1
ATOM 1115 C C . LYS A 1 105 ? 29.103 -20.489 -30.963 1.00 31.80 105 LYS A C 1
ATOM 1116 O O . LYS A 1 105 ? 29.884 -19.549 -30.816 1.00 31.44 105 LYS A O 1
ATOM 1135 N N . GLU A 1 106 ? 29.405 -21.571 -31.665 1.00 30.33 106 GLU A N 1
ATOM 1136 C CA . GLU A 1 106 ? 30.606 -21.605 -32.488 1.00 25.67 106 GLU A CA 1
ATOM 1137 C C . GLU A 1 106 ? 30.360 -21.012 -33.872 1.00 27.79 106 GLU A C 1
ATOM 1138 O O . GLU A 1 106 ? 30.366 -21.720 -34.889 1.00 28.74 106 GLU A O 1
ATOM 1150 N N . TYR A 1 107 ? 30.152 -19.706 -33.908 1.00 27.49 107 TYR A N 1
ATOM 1151 C CA . TYR A 1 107 ? 29.767 -19.008 -35.140 1.00 31.31 107 TYR A CA 1
ATOM 1152 C C . TYR A 1 107 ? 30.771 -19.222 -36.294 1.00 32.27 107 TYR A C 1
ATOM 1153 O O . TYR A 1 107 ? 30.357 -19.407 -37.432 1.00 31.48 107 TYR A O 1
ATOM 1171 N N . LYS A 1 108 ? 32.069 -19.192 -36.011 1.00 26.42 108 LYS A N 1
ATOM 1172 C CA . LYS A 1 108 ? 33.071 -19.377 -37.061 1.00 34.68 108 LYS A CA 1
ATOM 1173 C C . LYS A 1 108 ? 33.046 -20.800 -37.595 1.00 32.90 108 LYS A C 1
ATOM 1174 O O . LYS A 1 108 ? 33.160 -20.998 -38.799 1.00 30.58 108 LYS A O 1
ATOM 1193 N N . GLU A 1 109 ? 32.872 -21.788 -36.715 1.00 32.33 109 GLU A N 1
ATOM 1194 C CA . GLU A 1 109 ? 32.700 -23.161 -37.177 1.00 31.44 109 GLU A CA 1
ATOM 1195 C C . GLU A 1 109 ? 31.395 -23.330 -37.947 1.00 33.55 109 GLU A C 1
ATOM 1196 O O . GLU A 1 109 ? 31.342 -24.089 -38.901 1.00 32.96 109 GLU A O 1
ATOM 1208 N N . SER A 1 110 ? 30.342 -22.633 -37.542 1.00 24.54 110 SER A N 1
ATOM 1209 C CA . SER A 1 110 ? 29.066 -22.753 -38.243 1.00 33.80 110 SER A CA 1
ATOM 1210 C C . SER A 1 110 ? 29.239 -22.291 -39.697 1.00 34.04 110 SER A C 1
ATOM 1211 O O . SER A 1 110 ? 28.707 -22.894 -40.638 1.00 33.76 110 SER A O 1
ATOM 1219 N N . ILE A 1 111 ? 29.971 -21.189 -39.845 1.00 29.03 111 ILE A N 1
ATOM 1220 C CA . ILE A 1 111 ? 30.275 -20.634 -41.144 1.00 29.71 111 ILE A CA 1
ATOM 1221 C C . ILE A 1 111 ? 31.026 -21.658 -41.989 1.00 35.91 111 ILE A C 1
ATOM 1222 O O . ILE A 1 111 ? 30.710 -21.808 -43.154 1.00 33.90 111 ILE A O 1
ATOM 1238 N N . LYS A 1 112 ? 32.027 -22.327 -41.411 1.00 34.28 112 LYS A N 1
ATOM 1239 C CA . LYS A 1 112 ? 32.762 -23.390 -42.105 1.00 34.66 112 LYS A CA 1
ATOM 1240 C C . LYS A 1 112 ? 31.839 -24.484 -42.588 1.00 37.58 112 LYS A C 1
ATOM 1241 O O . LYS A 1 112 ? 31.869 -24.844 -43.760 1.00 39.63 112 LYS A O 1
ATOM 1260 N N . TRP A 1 113 ? 31.000 -25.015 -41.712 1.00 30.20 113 TRP A N 1
ATOM 1261 C CA . TRP A 1 113 ? 30.038 -26.014 -42.166 1.00 33.95 113 TRP A CA 1
ATOM 1262 C C . TRP A 1 113 ? 28.932 -25.532 -43.128 1.00 41.40 113 TRP A C 1
ATOM 1263 O O . TRP A 1 113 ? 28.487 -26.297 -44.000 1.00 41.50 113 TRP A O 1
ATOM 1284 N N . PHE A 1 114 ? 28.460 -24.297 -42.999 1.00 38.97 114 PHE A N 1
ATOM 1285 C CA . PHE A 1 114 ? 27.426 -23.871 -43.939 1.00 33.95 114 PHE A CA 1
ATOM 1286 C C . PHE A 1 114 ? 28.076 -23.700 -45.300 1.00 33.26 114 PHE A C 1
ATOM 1287 O O . PHE A 1 114 ? 27.483 -24.066 -46.315 1.00 33.58 114 PHE A O 1
ATOM 1304 N N . THR A 1 115 ? 29.305 -23.190 -45.318 1.00 31.55 115 THR A N 1
ATOM 1305 C CA . THR A 1 115 ? 30.037 -22.997 -46.576 1.00 36.93 115 THR A CA 1
ATOM 1306 C C . THR A 1 115 ? 30.316 -24.339 -47.274 1.00 50.23 115 THR A C 1
ATOM 1307 O O . THR A 1 115 ? 30.105 -24.489 -48.497 1.00 43.45 115 THR A O 1
ATOM 1318 N N . ALA A 1 116 ? 30.802 -25.307 -46.497 1.00 49.49 116 ALA A N 1
ATOM 1319 C CA . ALA A 1 116 ? 31.052 -26.643 -47.015 1.00 41.93 116 ALA A CA 1
ATOM 1320 C C . ALA A 1 116 ? 29.770 -27.200 -47.591 1.00 41.37 116 ALA A C 1
ATOM 1321 O O . ALA A 1 116 ? 29.797 -27.826 -48.642 1.00 47.69 116 ALA A O 1
ATOM 1328 N N . ALA A 1 117 ? 28.631 -26.948 -46.954 1.00 32.95 117 ALA A N 1
ATOM 1329 C CA . ALA A 1 117 ? 27.364 -27.389 -47.556 1.00 32.61 117 ALA A CA 1
ATOM 1330 C C . ALA A 1 117 ? 27.166 -26.878 -48.997 1.00 46.56 117 ALA A C 1
ATOM 1331 O O . ALA A 1 117 ? 26.596 -27.583 -49.838 1.00 43.26 117 ALA A O 1
ATOM 1338 N N . LEU A 1 118 ? 27.611 -25.652 -49.261 1.00 43.03 118 LEU A N 1
ATOM 1339 C CA . LEU A 1 118 ? 27.456 -25.058 -50.586 1.00 49.48 118 LEU A CA 1
ATOM 1340 C C . LEU A 1 118 ? 28.474 -25.664 -51.545 1.00 48.18 118 LEU A C 1
ATOM 1341 O O . LEU A 1 118 ? 28.105 -26.144 -52.612 1.00 49.63 118 LEU A O 1
ATOM 1357 N N . ASN A 1 119 ? 29.747 -25.624 -51.142 1.00 48.27 119 ASN A N 1
ATOM 1358 C CA . ASN A 1 119 ? 30.868 -26.156 -51.919 1.00 48.41 119 ASN A CA 1
ATOM 1359 C C . ASN A 1 119 ? 30.786 -27.664 -52.191 1.00 50.41 119 ASN A C 1
ATOM 1360 O O . ASN A 1 119 ? 31.514 -28.180 -53.030 1.00 54.68 119 ASN A O 1
ATOM 1371 N N . ASN A 1 120 ? 29.921 -28.355 -51.455 1.00 49.68 120 ASN A N 1
ATOM 1372 C CA . ASN A 1 120 ? 29.662 -29.774 -51.653 1.00 44.31 120 ASN A CA 1
ATOM 1373 C C . ASN A 1 120 ? 28.321 -29.966 -52.315 1.00 49.21 120 ASN A C 1
ATOM 1374 O O . ASN A 1 120 ? 27.752 -31.052 -52.247 1.00 50.12 120 ASN A O 1
ATOM 1385 N N . GLY A 1 121 ? 27.783 -28.904 -52.912 1.00 47.36 121 GLY A N 1
ATOM 1386 C CA . GLY A 1 121 ? 26.665 -29.053 -53.823 1.00 42.73 121 GLY A CA 1
ATOM 1387 C C . GLY A 1 121 ? 25.256 -28.829 -53.318 1.00 49.77 121 GLY A C 1
ATOM 1388 O O . GLY A 1 121 ? 24.305 -29.264 -53.973 1.00 41.05 121 GLY A O 1
ATOM 1392 N N . SER A 1 122 ? 25.080 -28.142 -52.193 1.00 43.01 122 SER A N 1
ATOM 1393 C CA . SER A 1 122 ? 23.722 -27.826 -51.751 1.00 39.03 122 SER A CA 1
ATOM 1394 C C . SER A 1 122 ? 23.065 -26.857 -52.735 1.00 39.41 122 SER A C 1
ATOM 1395 O O . SER A 1 122 ? 23.739 -26.021 -53.317 1.00 38.27 122 SER A O 1
ATOM 1403 N N . THR A 1 123 ? 21.752 -26.980 -52.885 1.00 40.41 123 THR A N 1
ATOM 1404 C CA . THR A 1 123 ? 20.945 -26.088 -53.701 1.00 51.28 123 THR A CA 1
ATOM 1405 C C . THR A 1 123 ? 20.086 -25.200 -52.822 1.00 52.14 123 THR A C 1
ATOM 1406 O O . THR A 1 123 ? 19.232 -24.459 -53.329 1.00 46.47 123 THR A O 1
ATOM 1417 N N . ASN A 1 124 ? 20.291 -25.277 -51.504 1.00 49.14 124 ASN A N 1
ATOM 1418 C CA . ASN A 1 124 ? 19.472 -24.494 -50.585 1.00 43.98 124 ASN A CA 1
ATOM 1419 C C . ASN A 1 124 ? 19.947 -23.055 -50.508 1.00 43.00 124 ASN A C 1
ATOM 1420 O O . ASN A 1 124 ? 20.919 -22.752 -49.825 1.00 39.03 124 ASN A O 1
ATOM 1431 N N . LYS A 1 125 ? 19.251 -22.155 -51.191 1.00 42.22 125 LYS A N 1
ATOM 1432 C CA . LYS A 1 125 ? 19.712 -20.774 -51.244 1.00 43.19 125 LYS A CA 1
ATOM 1433 C C . LYS A 1 125 ? 19.529 -20.064 -49.906 1.00 36.36 125 LYS A C 1
ATOM 1434 O O . LYS A 1 125 ? 20.131 -19.026 -49.709 1.00 33.77 125 LYS A O 1
ATOM 1453 N N . GLN A 1 126 ? 18.735 -20.621 -48.984 1.00 32.37 126 GLN A N 1
ATOM 1454 C CA . GLN A 1 126 ? 18.617 -20.029 -47.647 1.00 33.41 126 GLN A CA 1
ATOM 1455 C C . GLN A 1 126 ? 19.958 -19.972 -46.895 1.00 29.17 126 GLN A C 1
ATOM 1456 O O . GLN A 1 126 ? 20.149 -19.160 -45.977 1.00 35.77 126 GLN A O 1
ATOM 1470 N N . ILE A 1 127 ? 20.893 -20.824 -47.277 1.00 27.49 127 ILE A N 1
ATOM 1471 C CA . ILE A 1 127 ? 22.176 -20.880 -46.599 1.00 26.41 127 ILE A CA 1
ATOM 1472 C C . ILE A 1 127 ? 22.872 -19.542 -46.666 1.00 27.14 127 ILE A C 1
ATOM 1473 O O . ILE A 1 127 ? 23.571 -19.166 -45.730 1.00 29.22 127 ILE A O 1
ATOM 1489 N N . TYR A 1 128 ? 22.706 -18.827 -47.780 1.00 26.35 128 TYR A N 1
ATOM 1490 C CA . TYR A 1 128 ? 23.293 -17.497 -47.904 1.00 26.00 128 TYR A CA 1
ATOM 1491 C C . TYR A 1 128 ? 22.755 -16.515 -46.849 1.00 27.16 128 TYR A C 1
ATOM 1492 O O . TYR A 1 128 ? 23.531 -15.745 -46.298 1.00 22.94 128 TYR A O 1
ATOM 1510 N N . ARG A 1 129 ? 21.451 -16.557 -46.556 1.00 31.47 129 ARG A N 1
ATOM 1511 C CA . ARG A 1 129 ? 20.874 -15.755 -45.467 1.00 27.30 129 ARG A CA 1
ATOM 1512 C C . ARG A 1 129 ? 21.484 -16.118 -44.098 1.00 26.31 129 ARG A C 1
ATOM 1513 O O . ARG A 1 129 ? 21.837 -15.230 -43.312 1.00 29.91 129 ARG A O 1
ATOM 1534 N N . ASP A 1 130 ? 21.606 -17.417 -43.816 1.00 23.81 130 ASP A N 1
ATOM 1535 C CA . ASP A 1 130 ? 22.207 -17.883 -42.569 1.00 25.19 130 ASP A CA 1
ATOM 1536 C C . ASP A 1 130 ? 23.660 -17.434 -42.479 1.00 26.49 130 ASP A C 1
ATOM 1537 O O . ASP A 1 130 ? 24.143 -17.077 -41.433 1.00 23.03 130 ASP A O 1
ATOM 1546 N N . LEU A 1 131 ? 24.371 -17.469 -43.586 1.00 18.12 131 LEU A N 1
ATOM 1547 C CA . LEU A 1 131 ? 25.771 -17.062 -43.570 1.00 22.92 131 LEU A CA 1
ATOM 1548 C C . LEU A 1 131 ? 25.833 -15.571 -43.276 1.00 23.52 131 LEU A C 1
ATOM 1549 O O . LEU A 1 131 ? 26.638 -15.128 -42.485 1.00 28.30 131 LEU A O 1
ATOM 1565 N N . ALA A 1 132 ? 24.981 -14.777 -43.909 1.00 23.39 132 ALA A N 1
ATOM 1566 C CA . ALA A 1 132 ? 25.013 -13.328 -43.657 1.00 29.80 132 ALA A CA 1
ATOM 1567 C C . ALA A 1 132 ? 24.817 -12.998 -42.159 1.00 24.17 132 ALA A C 1
ATOM 1568 O O . ALA A 1 132 ? 25.464 -12.076 -41.588 1.00 19.03 132 ALA A O 1
ATOM 1575 N N . THR A 1 133 ? 23.939 -13.762 -41.526 1.00 19.88 133 THR A N 1
ATOM 1576 C CA . THR A 1 133 ? 23.630 -13.591 -40.100 1.00 22.89 133 THR A CA 1
ATOM 1577 C C . THR A 1 133 ? 24.878 -13.896 -39.266 1.00 26.94 133 THR A C 1
ATOM 1578 O O . THR A 1 133 ? 25.317 -13.076 -38.437 1.00 25.43 133 THR A O 1
ATOM 1589 N N . LEU A 1 134 ? 25.478 -15.055 -39.528 1.00 24.59 134 LEU A N 1
ATOM 1590 C CA . LEU A 1 134 ? 26.685 -15.470 -38.815 1.00 21.79 134 LEU A CA 1
ATOM 1591 C C . LEU A 1 134 ? 27.875 -14.583 -39.128 1.00 23.62 134 LEU A C 1
ATOM 1592 O O . LEU A 1 134 ? 28.660 -14.235 -38.236 1.00 22.04 134 LEU A O 1
ATOM 1608 N N . GLN A 1 135 ? 28.035 -14.215 -40.394 1.00 23.35 135 GLN A N 1
ATOM 1609 C CA . GLN A 1 135 ? 29.131 -13.330 -40.746 1.00 21.60 135 GLN A CA 1
ATOM 1610 C C . GLN A 1 135 ? 28.966 -11.967 -40.080 1.00 25.81 135 GLN A C 1
ATOM 1611 O O . GLN A 1 135 ? 29.942 -11.377 -39.636 1.00 21.35 135 GLN A O 1
ATOM 1625 N N . SER A 1 136 ? 27.740 -11.455 -40.027 1.00 26.27 136 SER A N 1
ATOM 1626 C CA . SER A 1 136 ? 27.493 -10.163 -39.397 1.00 20.23 136 SER A CA 1
ATOM 1627 C C . SER A 1 136 ? 27.783 -10.264 -37.893 1.00 24.89 136 SER A C 1
ATOM 1628 O O . SER A 1 136 ? 28.303 -9.337 -37.298 1.00 29.03 136 SER A O 1
ATOM 1636 N N . GLN A 1 137 ? 27.408 -11.383 -37.288 1.00 22.42 137 GLN A N 1
ATOM 1637 C CA . GLN A 1 137 ? 27.510 -11.545 -35.831 1.00 23.80 137 GLN A CA 1
ATOM 1638 C C . GLN A 1 137 ? 28.980 -11.484 -35.402 1.00 28.27 137 GLN A C 1
ATOM 1639 O O . GLN A 1 137 ? 29.276 -11.017 -34.333 1.00 26.35 137 GLN A O 1
ATOM 1653 N N . ILE A 1 138 ? 29.890 -11.978 -36.238 1.00 27.48 138 ILE A N 1
ATOM 1654 C CA . ILE A 1 138 ? 31.304 -11.999 -35.884 1.00 32.44 138 ILE A CA 1
ATOM 1655 C C . ILE A 1 138 ? 32.021 -10.764 -36.384 1.00 28.83 138 ILE A C 1
ATOM 1656 O O . ILE A 1 138 ? 33.197 -10.568 -36.109 1.00 25.90 138 ILE A O 1
ATOM 1672 N N . GLY A 1 139 ? 31.312 -9.918 -37.105 1.00 28.21 139 GLY A N 1
ATOM 1673 C CA . GLY A 1 139 ? 31.861 -8.636 -37.478 1.00 28.50 139 GLY A CA 1
ATOM 1674 C C . GLY A 1 139 ? 32.568 -8.686 -38.809 1.00 30.00 139 GLY A C 1
ATOM 1675 O O . GLY A 1 139 ? 33.279 -7.740 -39.159 1.00 26.13 139 GLY A O 1
ATOM 1679 N N . ASP A 1 140 ? 32.394 -9.797 -39.527 1.00 24.72 140 ASP A N 1
ATOM 1680 C CA . ASP A 1 140 ? 32.918 -9.956 -40.885 1.00 29.67 140 ASP A CA 1
ATOM 1681 C C . ASP A 1 140 ? 31.906 -9.422 -41.918 1.00 32.17 140 ASP A C 1
ATOM 1682 O O . ASP A 1 140 ? 31.258 -10.187 -42.656 1.00 26.64 140 ASP A O 1
ATOM 1691 N N . PHE A 1 141 ? 31.758 -8.103 -41.969 1.00 30.01 141 PHE A N 1
ATOM 1692 C CA . PHE A 1 141 ? 30.790 -7.489 -42.893 1.00 27.73 141 PHE A CA 1
ATOM 1693 C C . PHE A 1 141 ? 31.247 -7.549 -44.359 1.00 24.34 141 PHE A C 1
ATOM 1694 O O . PHE A 1 141 ? 30.420 -7.571 -45.249 1.00 28.45 141 PHE A O 1
ATOM 1711 N N . LYS A 1 142 ? 32.560 -7.636 -44.586 1.00 33.07 142 LYS A N 1
ATOM 1712 C CA . LYS A 1 142 ? 33.099 -7.890 -45.925 1.00 30.59 142 LYS A CA 1
ATOM 1713 C C . LYS A 1 142 ? 32.438 -9.112 -46.547 1.00 27.07 142 LYS A C 1
ATOM 1714 O O . LYS A 1 142 ? 31.894 -9.051 -47.644 1.00 27.04 142 LYS A O 1
ATOM 1733 N N . ASN A 1 143 ? 32.473 -10.227 -45.842 1.00 26.17 143 ASN A N 1
ATOM 1734 C CA . ASN A 1 143 ? 31.894 -11.439 -46.384 1.00 28.34 143 ASN A CA 1
ATOM 1735 C C . ASN A 1 143 ? 30.388 -11.470 -46.250 1.00 25.50 143 ASN A C 1
ATOM 1736 O O . ASN A 1 143 ? 29.695 -12.065 -47.079 1.00 29.91 143 ASN A O 1
ATOM 1747 N N . ALA A 1 144 ? 29.876 -10.838 -45.194 1.00 24.95 144 ALA A N 1
ATOM 1748 C CA . ALA A 1 144 ? 28.433 -10.706 -45.038 1.00 24.49 144 ALA A CA 1
ATOM 1749 C C . ALA A 1 144 ? 27.835 -10.058 -46.290 1.00 25.80 144 ALA A C 1
ATOM 1750 O O . ALA A 1 144 ? 26.780 -10.473 -46.749 1.00 23.88 144 ALA A O 1
ATOM 1757 N N . LEU A 1 145 ? 28.532 -9.060 -46.844 1.00 20.87 145 LEU A N 1
ATOM 1758 C CA . LEU A 1 145 ? 28.050 -8.344 -48.014 1.00 22.90 145 LEU A CA 1
ATOM 1759 C C . LEU A 1 145 ? 27.987 -9.275 -49.230 1.00 25.52 145 LEU A C 1
ATOM 1760 O O . LEU A 1 145 ? 27.009 -9.268 -49.990 1.00 23.34 145 LEU A O 1
ATOM 1776 N N . VAL A 1 146 ? 29.003 -10.107 -49.398 1.00 24.65 146 VAL A N 1
ATOM 1777 C CA . VAL A 1 146 ? 28.950 -11.123 -50.441 1.00 27.37 146 VAL A CA 1
ATOM 1778 C C . VAL A 1 146 ? 27.695 -11.983 -50.245 1.00 26.77 146 VAL A C 1
ATOM 1779 O O . VAL A 1 146 ? 26.959 -12.220 -51.199 1.00 24.60 146 VAL A O 1
ATOM 1792 N N . SER A 1 147 ? 27.435 -12.448 -49.026 1.00 20.59 147 SER A N 1
ATOM 1793 C CA . SER A 1 147 ? 26.272 -13.299 -48.783 1.00 19.14 147 SER A CA 1
ATOM 1794 C C . SER A 1 147 ? 24.923 -12.590 -49.022 1.00 25.48 147 SER A C 1
ATOM 1795 O O . SER A 1 147 ? 24.003 -13.184 -49.573 1.00 21.45 147 SER A O 1
ATOM 1803 N N . ARG A 1 148 ? 24.812 -11.318 -48.623 1.00 24.37 148 ARG A N 1
ATOM 1804 C CA . ARG A 1 148 ? 23.603 -10.522 -48.895 1.00 21.08 148 ARG A CA 1
ATOM 1805 C C . ARG A 1 148 ? 23.356 -10.366 -50.399 1.00 20.99 148 ARG A C 1
ATOM 1806 O O . ARG A 1 148 ? 22.215 -10.377 -50.846 1.00 22.14 148 ARG A O 1
ATOM 1827 N N . LYS A 1 149 ? 24.417 -10.198 -51.185 1.00 23.39 149 LYS A N 1
ATOM 1828 C CA . LYS A 1 149 ? 24.249 -10.063 -52.640 1.00 27.30 149 LYS A CA 1
ATOM 1829 C C . LYS A 1 149 ? 23.693 -11.336 -53.262 1.00 26.66 149 LYS A C 1
ATOM 1830 O O . LYS A 1 149 ? 22.797 -11.280 -54.105 1.00 22.38 149 LYS A O 1
ATOM 1849 N N . LYS A 1 150 ? 24.223 -12.491 -52.873 1.00 20.16 150 LYS A N 1
ATOM 1850 C CA . LYS A 1 150 ? 23.743 -13.751 -53.463 1.00 26.41 150 LYS A CA 1
ATOM 1851 C C . LYS A 1 150 ? 22.305 -14.072 -53.053 1.00 28.79 150 LYS A C 1
ATOM 1852 O O . LYS A 1 150 ? 21.512 -14.596 -53.852 1.00 23.23 150 LYS A O 1
ATOM 1871 N N . TYR A 1 151 ? 21.940 -13.714 -51.820 1.00 26.52 151 TYR A N 1
ATOM 1872 C CA . TYR A 1 151 ? 20.600 -14.023 -51.319 1.00 18.40 151 TYR A CA 1
ATOM 1873 C C . TYR A 1 151 ? 19.614 -13.093 -52.013 1.00 23.79 151 TYR A C 1
ATOM 1874 O O . TYR A 1 151 ? 18.550 -13.519 -52.428 1.00 22.67 151 TYR A O 1
ATOM 1892 N N . TRP A 1 152 ? 20.011 -11.833 -52.198 1.00 23.28 152 TRP A N 1
ATOM 1893 C CA . TRP A 1 152 ? 19.188 -10.857 -52.902 1.00 25.57 152 TRP A CA 1
ATOM 1894 C C . TRP A 1 152 ? 18.909 -11.301 -54.346 1.00 21.92 152 TRP A C 1
ATOM 1895 O O . TRP A 1 152 ? 17.757 -11.296 -54.769 1.00 24.97 152 TRP A O 1
ATOM 1916 N N . GLU A 1 153 ? 19.938 -11.761 -55.053 1.00 23.37 153 GLU A N 1
ATOM 1917 C CA . GLU A 1 153 ? 19.789 -12.303 -56.425 1.00 24.25 153 GLU A CA 1
ATOM 1918 C C . GLU A 1 153 ? 18.821 -13.482 -56.485 1.00 32.66 153 GLU A C 1
ATOM 1919 O O . GLU A 1 153 ? 18.013 -13.567 -57.404 1.00 26.51 153 GLU A O 1
ATOM 1931 N N . ALA A 1 154 ? 18.895 -14.367 -55.491 1.00 29.51 154 ALA A N 1
ATOM 1932 C CA . ALA A 1 154 ? 18.013 -15.528 -55.390 1.00 29.04 154 ALA A CA 1
ATOM 1933 C C . ALA A 1 154 ? 16.579 -15.218 -54.983 1.00 29.19 154 ALA A C 1
ATOM 1934 O O . ALA A 1 154 ? 15.667 -15.984 -55.260 1.00 30.53 154 ALA A O 1
ATOM 1941 N N . PHE A 1 155 ? 16.369 -14.108 -54.295 1.00 30.06 155 PHE A N 1
ATOM 1942 C CA . PHE A 1 155 ? 15.052 -13.809 -53.747 1.00 26.30 155 PHE A CA 1
ATOM 1943 C C . PHE A 1 155 ? 14.791 -12.318 -53.797 1.00 28.18 155 PHE A C 1
ATOM 1944 O O . PHE A 1 155 ? 14.640 -11.654 -52.773 1.00 21.50 155 PHE A O 1
ATOM 1961 N N . LEU A 1 156 ? 14.724 -11.805 -55.005 1.00 24.80 156 LEU A N 1
ATOM 1962 C CA . LEU A 1 156 ? 14.519 -10.386 -55.247 1.00 23.01 156 LEU A CA 1
ATOM 1963 C C . LEU A 1 156 ? 13.164 -9.910 -54.854 1.00 20.77 156 LEU A C 1
ATOM 1964 O O . LEU A 1 156 ? 12.954 -8.697 -54.757 1.00 26.68 156 LEU A O 1
ATOM 1980 N N . GLY A 1 157 ? 12.232 -10.838 -54.644 1.00 23.18 157 GLY A N 1
ATOM 1981 C CA . GLY A 1 157 ? 10.841 -10.486 -54.428 1.00 25.02 157 GLY A CA 1
ATOM 1982 C C . GLY A 1 157 ? 10.573 -9.950 -53.023 1.00 31.76 157 GLY A C 1
ATOM 1983 O O . GLY A 1 157 ? 9.523 -9.359 -52.768 1.00 32.40 157 GLY A O 1
ATOM 1987 N N . TYR A 1 158 ? 11.523 -10.123 -52.114 1.00 30.58 158 TYR A N 1
ATOM 1988 C CA . TYR A 1 158 ? 11.312 -9.751 -50.703 1.00 26.62 158 TYR A CA 1
ATOM 1989 C C . TYR A 1 158 ? 12.112 -8.514 -50.317 1.00 24.17 158 TYR A C 1
ATOM 1990 O O . TYR A 1 158 ? 13.331 -8.490 -50.410 1.00 22.90 158 TYR A O 1
ATOM 2008 N N . ARG A 1 159 ? 11.415 -7.491 -49.868 1.00 21.61 159 ARG A N 1
ATOM 2009 C CA . ARG A 1 159 ? 12.043 -6.220 -49.590 1.00 24.02 159 ARG A CA 1
ATOM 2010 C C . ARG A 1 159 ? 13.144 -6.366 -48.548 1.00 26.32 159 ARG A C 1
ATOM 2011 O O . ARG A 1 159 ? 14.156 -5.681 -48.607 1.00 21.97 159 ARG A O 1
ATOM 2032 N N . ALA A 1 160 ? 12.956 -7.292 -47.626 1.00 21.83 160 ALA A N 1
ATOM 2033 C CA . ALA A 1 160 ? 13.922 -7.518 -46.566 1.00 25.40 160 ALA A CA 1
ATOM 2034 C C . ALA A 1 160 ? 15.311 -7.722 -47.137 1.00 23.40 160 ALA A C 1
ATOM 2035 O O . ALA A 1 160 ? 16.305 -7.356 -46.509 1.00 23.34 160 ALA A O 1
ATOM 2042 N N . ASN A 1 161 ? 15.382 -8.302 -48.337 1.00 22.59 161 ASN A N 1
ATOM 2043 C CA . ASN A 1 161 ? 16.672 -8.698 -48.903 1.00 23.34 161 ASN A CA 1
ATOM 2044 C C . ASN A 1 161 ? 17.361 -7.539 -49.555 1.00 21.65 161 ASN A C 1
ATOM 2045 O O . ASN A 1 161 ? 18.583 -7.526 -49.696 1.00 24.90 161 ASN A O 1
ATOM 2056 N N . TRP A 1 162 ? 16.556 -6.554 -49.940 1.00 18.81 162 TRP A N 1
ATOM 2057 C CA . TRP A 1 162 ? 17.039 -5.289 -50.440 1.00 17.51 162 TRP A CA 1
ATOM 2058 C C . TRP A 1 162 ? 17.561 -4.438 -49.282 1.00 22.02 162 TRP A C 1
ATOM 2059 O O . TRP A 1 162 ? 18.631 -3.843 -49.363 1.00 21.37 162 TRP A O 1
ATOM 2080 N N . THR A 1 163 ? 16.770 -4.339 -48.217 1.00 21.32 163 THR A N 1
ATOM 2081 C CA . THR A 1 163 ? 17.167 -3.612 -47.031 1.00 20.79 163 THR A CA 1
ATOM 2082 C C . THR A 1 163 ? 18.481 -4.165 -46.474 1.00 19.65 163 THR A C 1
ATOM 2083 O O . THR A 1 163 ? 19.397 -3.413 -46.142 1.00 24.09 163 THR A O 1
ATOM 2094 N N . SER A 1 164 ? 18.594 -5.480 -46.377 1.00 20.54 164 SER A N 1
ATOM 2095 C CA . SER A 1 164 ? 19.788 -6.061 -45.783 1.00 19.60 164 SER A CA 1
ATOM 2096 C C . SER A 1 164 ? 21.036 -5.878 -46.662 1.00 23.60 164 SER A C 1
ATOM 2097 O O . SER A 1 164 ? 22.138 -5.707 -46.143 1.00 21.47 164 SER A O 1
ATOM 2105 N N . LEU A 1 165 ? 20.870 -5.918 -47.987 1.00 24.08 165 LEU A N 1
ATOM 2106 C CA . LEU A 1 165 ? 21.975 -5.621 -48.900 1.00 20.19 165 LEU A CA 1
ATOM 2107 C C . LEU A 1 165 ? 22.396 -4.170 -48.742 1.00 23.70 165 LEU A C 1
ATOM 2108 O O . LEU A 1 165 ? 23.611 -3.859 -48.641 1.00 22.10 165 LEU A O 1
ATOM 2124 N N . ALA A 1 166 ? 21.420 -3.270 -48.699 1.00 19.24 166 ALA A N 1
ATOM 2125 C CA . ALA A 1 166 ? 21.761 -1.854 -48.512 1.00 20.43 166 ALA A CA 1
ATOM 2126 C C . ALA A 1 166 ? 22.507 -1.657 -47.207 1.00 25.75 166 ALA A C 1
ATOM 2127 O O . ALA A 1 166 ? 23.488 -0.880 -47.163 1.00 22.14 166 ALA A O 1
ATOM 2134 N N . VAL A 1 167 ? 22.051 -2.337 -46.145 1.00 19.88 167 VAL A N 1
ATOM 2135 C CA . VAL A 1 167 ? 22.738 -2.178 -44.828 1.00 21.07 167 VAL A CA 1
ATOM 2136 C C . VAL A 1 167 ? 24.184 -2.669 -44.919 1.00 22.57 167 VAL A C 1
ATOM 2137 O O . VAL A 1 167 ? 25.084 -2.014 -44.415 1.00 22.14 167 VAL A O 1
ATOM 2150 N N . ALA A 1 168 ? 24.416 -3.771 -45.642 1.00 22.19 168 ALA A N 1
ATOM 2151 C CA . ALA A 1 168 ? 25.761 -4.319 -45.760 1.00 23.83 168 ALA A CA 1
ATOM 2152 C C . ALA A 1 168 ? 26.654 -3.355 -46.567 1.00 24.06 168 ALA A C 1
ATOM 2153 O O . ALA A 1 168 ? 27.807 -3.106 -46.232 1.00 26.52 168 ALA A O 1
ATOM 2160 N N . GLN A 1 169 ? 26.095 -2.794 -47.623 1.00 24.39 169 GLN A N 1
ATOM 2161 C CA . GLN A 1 169 ? 26.794 -1.837 -48.445 1.00 23.74 169 GLN A CA 1
ATOM 2162 C C . GLN A 1 169 ? 27.230 -0.639 -47.615 1.00 25.90 169 GLN A C 1
ATOM 2163 O O . GLN A 1 169 ? 28.384 -0.253 -47.642 1.00 28.64 169 GLN A O 1
ATOM 2177 N N . ASP A 1 170 ? 26.288 -0.081 -46.868 1.00 21.79 170 ASP A N 1
ATOM 2178 C CA . ASP A 1 170 ? 26.505 1.054 -45.949 1.00 28.34 170 ASP A CA 1
ATOM 2179 C C . ASP A 1 170 ? 27.611 0.734 -44.930 1.00 32.78 170 ASP A C 1
ATOM 2180 O O . ASP A 1 170 ? 28.529 1.522 -44.721 1.00 29.07 170 ASP A O 1
ATOM 2189 N N . VAL A 1 171 ? 27.530 -0.425 -44.295 1.00 25.01 171 VAL A N 1
ATOM 2190 C CA . VAL A 1 171 ? 28.517 -0.774 -43.261 1.00 27.35 171 VAL A CA 1
ATOM 2191 C C . VAL A 1 171 ? 29.935 -0.957 -43.871 1.00 28.04 171 VAL A C 1
ATOM 2192 O O . VAL A 1 171 ? 30.943 -0.729 -43.208 1.00 31.90 171 VAL A O 1
ATOM 2205 N N . ASN A 1 172 ? 30.003 -1.390 -45.114 1.00 24.07 172 ASN A N 1
ATOM 2206 C CA . ASN A 1 172 ? 31.257 -1.474 -45.818 1.00 25.98 172 ASN A CA 1
ATOM 2207 C C . ASN A 1 172 ? 31.648 -0.155 -46.442 1.00 26.86 172 ASN A C 1
ATOM 2208 O O . ASN A 1 172 ? 32.552 -0.110 -47.258 1.00 34.22 172 ASN A O 1
ATOM 2219 N N . GLY A 1 173 ? 30.987 0.929 -46.066 1.00 30.16 173 GLY A N 1
ATOM 2220 C CA . GLY A 1 173 ? 31.316 2.241 -46.621 1.00 25.01 173 GLY A CA 1
ATOM 2221 C C . GLY A 1 173 ? 30.868 2.535 -48.051 1.00 36.24 173 GLY A C 1
ATOM 2222 O O . GLY A 1 173 ? 31.173 3.610 -48.577 1.00 30.80 173 GLY A O 1
ATOM 2226 N N . GLU A 1 174 ? 30.126 1.619 -48.677 1.00 30.57 174 GLU A N 1
ATOM 2227 C CA . GLU A 1 174 ? 29.583 1.850 -50.026 1.00 33.18 174 GLU A CA 1
ATOM 2228 C C . GLU A 1 174 ? 28.237 2.590 -49.972 1.00 27.73 174 GLU A C 1
ATOM 2229 O O . GLU A 1 174 ? 27.165 2.031 -50.199 1.00 29.39 174 GLU A O 1
ATOM 2241 N N . ARG A 1 175 ? 28.297 3.864 -49.657 1.00 29.22 175 ARG A N 1
ATOM 2242 C CA . ARG A 1 175 ? 27.090 4.595 -49.354 1.00 28.67 175 ARG A CA 1
ATOM 2243 C C . ARG A 1 175 ? 26.210 4.909 -50.555 1.00 33.92 175 ARG A C 1
ATOM 2244 O O . ARG A 1 175 ? 24.975 4.874 -50.451 1.00 24.04 175 ARG A O 1
ATOM 2265 N N . GLN A 1 176 ? 26.829 5.272 -51.676 1.00 29.18 176 GLN A N 1
ATOM 2266 C CA . GLN A 1 176 ? 26.050 5.573 -52.841 1.00 24.58 176 GLN A CA 1
ATOM 2267 C C . GLN A 1 176 ? 25.394 4.290 -53.287 1.00 22.97 176 GLN A C 1
ATOM 2268 O O . GLN A 1 176 ? 24.238 4.293 -53.689 1.00 27.54 176 GLN A O 1
ATOM 2282 N N . GLN A 1 177 ? 26.109 3.175 -53.196 1.00 27.67 177 GLN A N 1
ATOM 2283 C CA . GLN A 1 177 ? 25.533 1.919 -53.644 1.00 25.49 177 GLN A CA 1
ATOM 2284 C C . GLN A 1 177 ? 24.343 1.553 -52.771 1.00 26.25 177 GLN A C 1
ATOM 2285 O O . GLN A 1 177 ? 23.329 1.061 -53.270 1.00 24.60 177 GLN A O 1
ATOM 2299 N N . ALA A 1 178 ? 24.463 1.821 -51.477 1.00 22.44 178 ALA A N 1
ATOM 2300 C CA . ALA A 1 178 ? 23.395 1.590 -50.535 1.00 21.09 178 ALA A CA 1
ATOM 2301 C C . ALA A 1 178 ? 22.183 2.401 -50.910 1.00 21.60 178 ALA A C 1
ATOM 2302 O O . ALA A 1 178 ? 21.085 1.886 -50.979 1.00 19.78 178 ALA A O 1
ATOM 2309 N N . ILE A 1 179 ? 22.392 3.687 -51.138 1.00 25.73 179 ILE A N 1
ATOM 2310 C CA . ILE A 1 179 ? 21.320 4.573 -51.555 1.00 22.62 179 ILE A CA 1
ATOM 2311 C C . ILE A 1 179 ? 20.699 4.087 -52.870 1.00 26.69 179 ILE A C 1
ATOM 2312 O O . ILE A 1 179 ? 19.471 4.089 -53.034 1.00 25.15 179 ILE A O 1
ATOM 2328 N N . ASN A 1 180 ? 21.536 3.655 -53.811 1.00 24.20 180 ASN A N 1
ATOM 2329 C CA . ASN A 1 180 ? 21.025 3.199 -55.090 1.00 22.34 180 ASN A CA 1
ATOM 2330 C C . ASN A 1 180 ? 20.158 1.948 -54.909 1.00 30.03 180 ASN A C 1
ATOM 2331 O O . ASN A 1 180 ? 19.110 1.824 -55.528 1.00 25.45 180 ASN A O 1
ATOM 2342 N N . THR A 1 181 ? 20.605 1.018 -54.070 1.00 25.62 181 THR A N 1
ATOM 2343 C CA . THR A 1 181 ? 19.835 -0.190 -53.810 1.00 21.53 181 THR A CA 1
ATOM 2344 C C . THR A 1 181 ? 18.458 0.157 -53.254 1.00 20.67 181 THR A C 1
ATOM 2345 O O . THR A 1 181 ? 17.465 -0.390 -53.687 1.00 21.94 181 THR A O 1
ATOM 2356 N N . LEU A 1 182 ? 18.406 1.075 -52.284 1.00 23.84 182 LEU A N 1
ATOM 2357 C CA . LEU A 1 182 ? 17.147 1.483 -51.679 1.00 27.84 182 LEU A CA 1
ATOM 2358 C C . LEU A 1 182 ? 16.214 2.183 -52.689 1.00 27.73 182 LEU A C 1
ATOM 2359 O O . LEU A 1 182 ? 14.964 1.953 -52.710 1.00 25.75 182 LEU A O 1
ATOM 2375 N N . SER A 1 183 ? 16.824 3.058 -53.496 1.00 24.88 183 SER A N 1
ATOM 2376 C CA . SER A 1 183 ? 16.107 3.855 -54.493 1.00 25.42 183 SER A CA 1
ATOM 2377 C C . SER A 1 183 ? 15.539 2.964 -55.590 1.00 22.34 183 SER A C 1
ATOM 2378 O O . SER A 1 183 ? 14.436 3.211 -56.074 1.00 28.27 183 SER A O 1
ATOM 2386 N N . GLN A 1 184 ? 16.305 1.954 -55.996 1.00 23.59 184 GLN A N 1
ATOM 2387 C CA . GLN A 1 184 ? 15.859 0.983 -57.020 1.00 24.65 184 GLN A CA 1
ATOM 2388 C C . GLN A 1 184 ? 14.666 0.178 -56.508 1.00 25.38 184 GLN A C 1
ATOM 2389 O O . GLN A 1 184 ? 13.735 -0.062 -57.255 1.00 25.06 184 GLN A O 1
ATOM 2403 N N . PHE A 1 185 ? 14.679 -0.249 -55.236 1.00 22.94 185 PHE A N 1
ATOM 2404 C CA . PHE A 1 185 ? 13.484 -0.867 -54.674 1.00 19.49 185 PHE A CA 1
ATOM 2405 C C . PHE A 1 185 ? 12.283 0.092 -54.660 1.00 27.38 185 PHE A C 1
ATOM 2406 O O . PHE A 1 185 ? 11.163 -0.314 -54.972 1.00 22.98 185 PHE A O 1
ATOM 2423 N N . GLU A 1 186 ? 12.493 1.330 -54.244 1.00 22.35 186 GLU A N 1
ATOM 2424 C CA . GLU A 1 186 ? 11.388 2.290 -54.216 1.00 25.29 186 GLU A CA 1
ATOM 2425 C C . GLU A 1 186 ? 10.734 2.405 -55.591 1.00 29.86 186 GLU A C 1
ATOM 2426 O O . GLU A 1 186 ? 9.521 2.502 -55.697 1.00 24.10 186 GLU A O 1
ATOM 2438 N N . LYS A 1 187 ? 11.551 2.461 -56.640 1.00 23.04 187 LYS A N 1
ATOM 2439 C CA . LYS A 1 187 ? 11.026 2.610 -57.999 1.00 27.27 187 LYS A CA 1
ATOM 2440 C C . LYS A 1 187 ? 10.164 1.409 -58.346 1.00 31.87 187 LYS A C 1
ATOM 2441 O O . LYS A 1 187 ? 9.096 1.556 -58.918 1.00 32.54 187 LYS A O 1
ATOM 2460 N N . LEU A 1 188 ? 10.619 0.213 -57.980 1.00 25.86 188 LEU A N 1
ATOM 2461 C CA . LEU A 1 188 ? 9.852 -0.970 -58.274 1.00 27.73 188 LEU A CA 1
ATOM 2462 C C . LEU A 1 188 ? 8.578 -1.045 -57.453 1.00 35.78 188 LEU A C 1
ATOM 2463 O O . LEU A 1 188 ? 7.595 -1.626 -57.890 1.00 34.33 188 LEU A O 1
ATOM 2479 N N . ALA A 1 189 ? 8.604 -0.467 -56.256 1.00 34.59 189 ALA A N 1
ATOM 2480 C CA . ALA A 1 189 ? 7.465 -0.534 -55.356 1.00 31.20 189 ALA A CA 1
ATOM 2481 C C . ALA A 1 189 ? 6.522 0.658 -55.493 1.00 35.55 189 ALA A C 1
ATOM 2482 O O . ALA A 1 189 ? 5.509 0.708 -54.809 1.00 37.19 189 ALA A O 1
ATOM 2489 N N . GLU A 1 190 ? 6.864 1.629 -56.331 1.00 30.47 190 GLU A N 1
ATOM 2490 C CA . GLU A 1 190 ? 6.016 2.810 -56.507 1.00 42.90 190 GLU A CA 1
ATOM 2491 C C . GLU A 1 190 ? 4.608 2.346 -56.859 1.00 38.01 190 GLU A C 1
ATOM 2492 O O . GLU A 1 190 ? 4.432 1.628 -57.830 1.00 35.42 190 GLU A O 1
ATOM 2504 N N . GLY A 1 191 ? 3.628 2.702 -56.026 1.00 45.22 191 GLY A N 1
ATOM 2505 C CA . GLY A 1 191 ? 2.247 2.287 -56.237 1.00 43.68 191 GLY A CA 1
ATOM 2506 C C . GLY A 1 191 ? 1.891 0.837 -55.914 1.00 48.86 191 GLY A C 1
ATOM 2507 O O . GLY A 1 191 ? 0.791 0.385 -56.218 1.00 50.71 191 GLY A O 1
ATOM 2511 N N . LYS A 1 192 ? 2.794 0.103 -55.276 1.00 38.58 192 LYS A N 1
ATOM 2512 C CA . LYS A 1 192 ? 2.546 -1.288 -54.968 1.00 26.20 192 LYS A CA 1
ATOM 2513 C C . LYS A 1 192 ? 2.748 -1.578 -53.458 1.00 36.23 192 LYS A C 1
ATOM 2514 O O . LYS A 1 192 ? 2.858 -2.746 -53.054 1.00 34.36 192 LYS A O 1
ATOM 2533 N N . ILE A 1 193 ? 2.749 -0.519 -52.640 1.00 35.02 193 ILE A N 1
ATOM 2534 C CA . ILE A 1 193 ? 2.928 -0.632 -51.177 1.00 42.34 193 ILE A CA 1
ATOM 2535 C C . ILE A 1 193 ? 1.579 -0.723 -50.453 1.00 35.67 193 ILE A C 1
ATOM 2536 O O . ILE A 1 193 ? 0.810 0.224 -50.495 1.00 45.84 193 ILE A O 1
ATOM 2552 N N . SER A 1 194 ? 1.305 -1.846 -49.788 1.00 33.29 194 SER A N 1
ATOM 2553 C CA . SER A 1 194 ? 0.048 -2.040 -49.055 1.00 35.45 194 SER A CA 1
ATOM 2554 C C . SER A 1 194 ? 0.073 -1.362 -47.704 1.00 37.67 194 SER A C 1
ATOM 2555 O O . SER A 1 194 ? 1.128 -0.963 -47.223 1.00 42.57 194 SER A O 1
ATOM 2563 N N . ASP A 1 195 ? -1.077 -1.241 -47.066 1.00 40.78 195 ASP A N 1
ATOM 2564 C CA . ASP A 1 195 ? -1.136 -0.542 -45.787 1.00 41.37 195 ASP A CA 1
ATOM 2565 C C . ASP A 1 195 ? -0.166 -1.135 -44.786 1.00 33.73 195 ASP A C 1
ATOM 2566 O O . ASP A 1 195 ? 0.527 -0.411 -44.108 1.00 31.77 195 ASP A O 1
ATOM 2575 N N . SER A 1 196 ? -0.105 -2.455 -44.720 1.00 26.78 196 SER A N 1
ATOM 2576 C CA . SER A 1 196 ? 0.685 -3.116 -43.704 1.00 32.43 196 SER A CA 1
ATOM 2577 C C . SER A 1 196 ? 2.191 -3.029 -43.982 1.00 31.34 196 SER A C 1
ATOM 2578 O O . SER A 1 196 ? 3.010 -3.327 -43.113 1.00 33.02 196 SER A O 1
ATOM 2586 N N . GLU A 1 197 ? 2.538 -2.619 -45.196 1.00 32.08 197 GLU A N 1
ATOM 2587 C CA . GLU A 1 197 ? 3.923 -2.450 -45.584 1.00 27.16 197 GLU A CA 1
ATOM 2588 C C . GLU A 1 197 ? 4.328 -1.007 -45.407 1.00 24.70 197 GLU A C 1
ATOM 2589 O O . GLU A 1 197 ? 5.476 -0.681 -45.622 1.00 28.12 197 GLU A O 1
ATOM 2601 N N . LYS A 1 198 ? 3.413 -0.127 -44.995 1.00 28.26 198 LYS A N 1
ATOM 2602 C CA . LYS A 1 198 ? 3.761 1.290 -44.955 1.00 30.05 198 LYS A CA 1
ATOM 2603 C C . LYS A 1 198 ? 4.749 1.656 -43.835 1.00 25.55 198 LYS A C 1
ATOM 2604 O O . LYS A 1 198 ? 5.544 2.575 -44.019 1.00 30.71 198 LYS A O 1
ATOM 2623 N N . TYR A 1 199 ? 4.716 0.951 -42.702 1.00 27.89 199 TYR A N 1
ATOM 2624 C CA . TYR A 1 199 ? 5.654 1.240 -41.613 1.00 25.38 199 TYR A CA 1
ATOM 2625 C C . TYR A 1 199 ? 7.106 0.973 -42.063 1.00 23.51 199 TYR A C 1
ATOM 2626 O O . TYR A 1 199 ? 7.955 1.856 -42.021 1.00 24.92 199 TYR A O 1
ATOM 2644 N N . GLU A 1 200 ? 7.362 -0.246 -42.533 1.00 26.69 200 GLU A N 1
ATOM 2645 C CA . GLU A 1 200 ? 8.614 -0.568 -43.197 1.00 24.61 200 GLU A CA 1
ATOM 2646 C C . GLU A 1 200 ? 9.035 0.454 -44.263 1.00 22.61 200 GLU A C 1
ATOM 2647 O O . GLU A 1 200 ? 10.218 0.838 -44.361 1.00 23.35 200 GLU A O 1
ATOM 2659 N N . HIS A 1 201 ? 8.103 0.891 -45.099 1.00 23.35 201 HIS A N 1
ATOM 2660 C CA . HIS A 1 201 ? 8.419 1.896 -46.128 1.00 19.12 201 HIS A CA 1
ATOM 2661 C C . HIS A 1 201 ? 8.948 3.199 -45.513 1.00 23.67 201 HIS A C 1
ATOM 2662 O O . HIS A 1 201 ? 10.031 3.722 -45.895 1.00 24.05 201 HIS A O 1
ATOM 2677 N N . SER A 1 202 ? 8.196 3.705 -44.536 1.00 25.77 202 SER A N 1
ATOM 2678 C CA . SER A 1 202 ? 8.586 4.906 -43.821 1.00 24.49 202 SER A CA 1
ATOM 2679 C C . SER A 1 202 ? 9.995 4.750 -43.258 1.00 23.02 202 SER A C 1
ATOM 2680 O O . SER A 1 202 ? 10.835 5.652 -43.365 1.00 26.10 202 SER A O 1
ATOM 2688 N N . GLU A 1 203 ? 10.253 3.606 -42.642 1.00 22.82 203 GLU A N 1
ATOM 2689 C CA . GLU A 1 203 ? 11.556 3.371 -42.027 1.00 23.11 203 GLU A CA 1
ATOM 2690 C C . GLU A 1 203 ? 12.646 3.370 -43.077 1.00 23.52 203 GLU A C 1
ATOM 2691 O O . GLU A 1 203 ? 13.714 3.951 -42.868 1.00 22.69 203 GLU A O 1
ATOM 2703 N N . CYS A 1 204 ? 12.392 2.702 -44.207 1.00 22.89 204 CYS A N 1
ATOM 2704 C CA . CYS A 1 204 ? 13.389 2.649 -45.284 1.00 18.81 204 CYS A CA 1
ATOM 2705 C C . CYS A 1 204 ? 13.583 3.981 -45.943 1.00 20.54 204 CYS A C 1
ATOM 2706 O O . CYS A 1 204 ? 14.698 4.306 -46.364 1.00 25.84 204 CYS A O 1
ATOM 2714 N N . LEU A 1 205 ? 12.536 4.789 -46.006 1.00 24.43 205 LEU A N 1
ATOM 2715 C CA . LEU A 1 205 ? 12.707 6.148 -46.500 1.00 22.16 205 LEU A CA 1
ATOM 2716 C C . LEU A 1 205 ? 13.636 6.953 -45.589 1.00 21.15 205 LEU A C 1
ATOM 2717 O O . LEU A 1 205 ? 14.513 7.670 -46.066 1.00 23.76 205 LEU A O 1
ATOM 2733 N N . MET A 1 206 ? 13.427 6.892 -44.279 1.00 21.01 206 MET A N 1
ATOM 2734 C CA . MET A 1 206 ? 14.267 7.666 -43.361 1.00 25.32 206 MET A CA 1
ATOM 2735 C C . MET A 1 206 ? 15.693 7.133 -43.390 1.00 20.16 206 MET A C 1
ATOM 2736 O O . MET A 1 206 ? 16.654 7.883 -43.286 1.00 24.75 206 MET A O 1
ATOM 2750 N N . TYR A 1 207 ? 15.833 5.824 -43.548 1.00 23.66 207 TYR A N 1
ATOM 2751 C CA . TYR A 1 207 ? 17.155 5.231 -43.556 1.00 19.43 207 TYR A CA 1
ATOM 2752 C C . TYR A 1 207 ? 17.960 5.749 -44.748 1.00 20.91 207 TYR A C 1
ATOM 2753 O O . TYR A 1 207 ? 19.135 6.096 -44.626 1.00 20.11 207 TYR A O 1
ATOM 2771 N N . LYS A 1 208 ? 17.318 5.842 -45.910 1.00 26.58 208 LYS A N 1
ATOM 2772 C CA . LYS A 1 208 ? 17.998 6.421 -47.076 1.00 23.87 208 LYS A CA 1
ATOM 2773 C C . LYS A 1 208 ? 18.404 7.858 -46.794 1.00 23.45 208 LYS A C 1
ATOM 2774 O O . LYS A 1 208 ? 19.516 8.283 -47.143 1.00 23.43 208 LYS A O 1
ATOM 2793 N N . ASN A 1 209 ? 17.531 8.607 -46.121 1.00 22.70 209 ASN A N 1
ATOM 2794 C CA . ASN A 1 209 ? 17.874 9.989 -45.803 1.00 28.94 209 ASN A CA 1
ATOM 2795 C C . ASN A 1 209 ? 19.115 10.060 -44.905 1.00 26.63 209 ASN A C 1
ATOM 2796 O O . ASN A 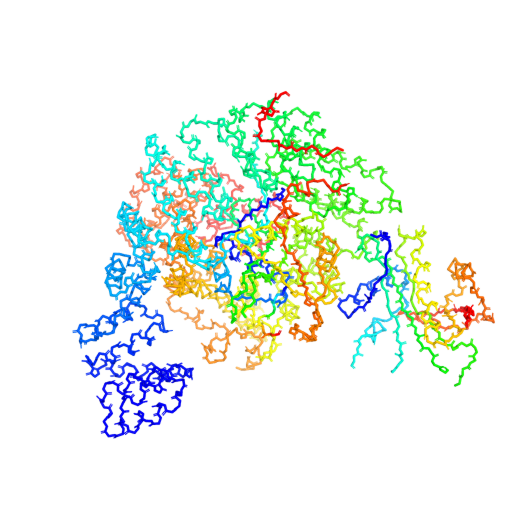1 209 ? 19.982 10.916 -45.102 1.00 26.47 209 ASN A O 1
ATOM 2807 N N . ASP A 1 210 ? 19.213 9.141 -43.949 1.00 25.32 210 ASP A N 1
ATOM 2808 C CA . ASP A 1 210 ? 20.391 9.055 -43.091 1.00 23.18 210 ASP A CA 1
ATOM 2809 C C . ASP A 1 210 ? 21.686 8.894 -43.882 1.00 22.79 210 ASP A C 1
ATOM 2810 O O . ASP A 1 210 ? 22.691 9.531 -43.588 1.00 22.91 210 ASP A O 1
ATOM 2819 N N . ILE A 1 211 ? 21.702 7.957 -44.822 1.00 27.68 211 ILE A N 1
ATOM 2820 C CA . ILE A 1 211 ? 22.920 7.722 -45.599 1.00 26.68 211 ILE A CA 1
ATOM 2821 C C . ILE A 1 211 ? 23.241 8.962 -46.471 1.00 28.31 211 ILE A C 1
ATOM 2822 O O . ILE A 1 211 ? 24.386 9.382 -46.582 1.00 26.63 211 ILE A O 1
ATOM 2838 N N . MET A 1 212 ? 22.225 9.521 -47.112 1.00 26.00 212 MET A N 1
ATOM 2839 C CA . MET A 1 212 ? 22.416 10.713 -47.941 1.00 27.01 212 MET A CA 1
ATOM 2840 C C . MET A 1 212 ? 22.943 11.806 -47.019 1.00 34.46 212 MET A C 1
ATOM 2841 O O . MET A 1 212 ? 23.842 12.560 -47.363 1.00 26.00 212 MET A O 1
ATOM 2855 N N . TYR A 1 213 ? 22.394 11.872 -45.815 1.00 31.76 213 TYR A N 1
ATOM 2856 C CA . TYR A 1 213 ? 22.754 12.959 -44.930 1.00 30.93 213 TYR A CA 1
ATOM 2857 C C . TYR A 1 213 ? 24.221 12.845 -44.493 1.00 35.57 213 TYR A C 1
ATOM 2858 O O . TYR A 1 213 ? 24.945 13.841 -44.524 1.00 34.46 213 TYR A O 1
ATOM 2876 N N . LYS A 1 214 ? 24.679 11.653 -44.118 1.00 35.62 214 LYS A N 1
ATOM 2877 C CA . LYS A 1 214 ? 26.097 11.490 -43.745 1.00 37.45 214 LYS A CA 1
ATOM 2878 C C . LYS A 1 214 ? 27.047 11.848 -44.902 1.00 36.76 214 LYS A C 1
ATOM 2879 O O . LYS A 1 214 ? 28.080 12.497 -44.709 1.00 33.84 214 LYS A O 1
ATOM 2898 N N . ALA A 1 215 ? 26.694 11.420 -46.105 1.00 30.52 215 ALA A N 1
ATOM 2899 C CA . ALA A 1 215 ? 27.546 11.652 -47.263 1.00 38.83 215 ALA A CA 1
ATOM 2900 C C . ALA A 1 215 ? 27.533 13.118 -47.692 1.00 35.06 215 ALA A C 1
ATOM 2901 O O . ALA A 1 215 ? 28.435 13.551 -48.374 1.00 42.22 215 ALA A O 1
ATOM 2908 N N . ALA A 1 216 ? 26.512 13.873 -47.294 1.00 39.90 216 ALA A N 1
ATOM 2909 C CA . ALA A 1 216 ? 26.443 15.296 -47.618 1.00 40.50 216 ALA A CA 1
ATOM 2910 C C . ALA A 1 216 ? 27.474 16.084 -46.838 1.00 40.94 216 ALA A C 1
ATOM 2911 O O . ALA A 1 216 ? 27.917 17.133 -47.284 1.00 45.02 216 ALA A O 1
ATOM 2918 N N . SER A 1 217 ? 27.848 15.582 -45.667 1.00 42.02 217 SER A N 1
ATOM 2919 C CA . SER A 1 217 ? 28.776 16.283 -44.785 1.00 43.30 217 SER A CA 1
ATOM 2920 C C . SER A 1 217 ? 28.346 17.760 -44.600 1.00 48.18 217 SER A C 1
ATOM 2921 O O . SER A 1 217 ? 27.220 18.027 -44.148 1.00 44.78 217 SER A O 1
ATOM 2929 N N . ASP A 1 218 ? 29.227 18.708 -44.940 1.00 43.57 218 ASP A N 1
ATOM 2930 C CA . ASP A 1 218 ? 28.921 20.147 -44.811 1.00 48.10 218 ASP A CA 1
ATOM 2931 C C . ASP A 1 218 ? 28.797 20.793 -46.212 1.00 44.25 218 ASP A C 1
ATOM 2932 O O . ASP A 1 218 ? 28.735 22.011 -46.341 1.00 47.20 218 ASP A O 1
ATOM 2941 N N . ASN A 1 219 ? 28.745 19.964 -47.249 1.00 41.39 219 ASN A N 1
ATOM 2942 C CA . ASN A 1 219 ? 28.615 20.433 -48.620 1.00 38.03 219 ASN A CA 1
ATOM 2943 C C . ASN A 1 219 ? 27.230 20.988 -48.842 1.00 41.66 219 ASN A C 1
ATOM 2944 O O . ASN A 1 219 ? 26.248 20.268 -48.734 1.00 41.55 219 ASN A O 1
ATOM 2955 N N . GLN A 1 220 ? 27.143 22.271 -49.161 1.00 40.41 220 GLN A N 1
ATOM 2956 C CA . GLN A 1 220 ? 25.863 22.971 -49.108 1.00 41.43 220 GLN A CA 1
ATOM 2957 C C . GLN A 1 220 ? 24.856 22.506 -50.161 1.00 42.90 220 GLN A C 1
ATOM 2958 O O . GLN A 1 220 ? 23.657 22.596 -49.921 1.00 42.58 220 GLN A O 1
ATOM 2972 N N . ASP A 1 221 ? 25.315 22.034 -51.323 1.00 45.56 221 ASP A N 1
ATOM 2973 C CA . ASP A 1 221 ? 24.379 21.630 -52.367 1.00 35.54 221 ASP A CA 1
ATOM 2974 C C . ASP A 1 221 ? 23.812 20.273 -52.003 1.00 35.69 221 ASP A C 1
ATOM 2975 O O . ASP A 1 221 ? 22.606 20.043 -52.062 1.00 39.69 221 ASP A O 1
ATOM 2984 N N . LYS A 1 222 ? 24.698 19.357 -51.667 1.00 39.27 222 LYS A N 1
ATOM 2985 C CA . LYS A 1 222 ? 24.270 18.045 -51.195 1.00 45.23 222 LYS A CA 1
ATOM 2986 C C . LYS A 1 222 ? 23.232 18.189 -50.049 1.00 36.13 222 LYS A C 1
ATOM 2987 O O . LYS A 1 222 ? 22.126 17.619 -50.124 1.00 38.19 222 LYS A O 1
ATOM 3006 N N . LEU A 1 223 ? 23.568 18.990 -49.031 1.00 36.15 223 LEU A N 1
ATOM 3007 C CA . LEU A 1 223 ? 22.668 19.226 -47.885 1.00 40.22 223 LEU A CA 1
ATOM 3008 C C . LEU A 1 223 ? 21.334 19.769 -48.345 1.00 36.77 223 LEU A C 1
ATOM 3009 O O . LEU A 1 223 ? 20.272 19.449 -47.795 1.00 34.34 223 LEU A O 1
ATOM 3025 N N . GLN A 1 224 ? 21.382 20.590 -49.379 1.00 34.85 224 GLN A N 1
ATOM 3026 C CA . GLN A 1 224 ? 20.173 21.148 -49.936 1.00 37.05 224 GLN A CA 1
ATOM 3027 C C . GLN A 1 224 ? 19.293 20.027 -50.564 1.00 40.51 224 GLN A C 1
ATOM 3028 O O . GLN A 1 224 ? 18.041 20.021 -50.439 1.00 33.22 224 GLN A O 1
ATOM 3042 N N . ASN A 1 225 ? 19.944 19.064 -51.223 1.00 38.74 225 ASN A N 1
ATOM 3043 C CA A ASN A 1 225 ? 19.233 17.949 -51.821 0.48 38.01 225 ASN A CA 1
ATOM 3044 C CA B ASN A 1 225 ? 19.233 17.923 -51.816 0.52 38.03 225 ASN A CA 1
ATOM 3045 C C . ASN A 1 225 ? 18.717 16.950 -50.760 1.00 36.23 225 ASN A C 1
ATOM 3046 O O . ASN A 1 225 ? 17.666 16.319 -50.954 1.00 39.57 225 ASN A O 1
ATOM 3067 N N . VAL A 1 226 ? 19.447 16.813 -49.645 1.00 33.21 226 VAL A N 1
ATOM 3068 C CA . VAL A 1 226 ? 19.002 15.918 -48.549 1.00 33.29 226 VAL A CA 1
ATOM 3069 C C . VAL A 1 226 ? 17.698 16.474 -47.958 1.00 31.72 226 VAL A C 1
ATOM 3070 O O . VAL A 1 226 ? 16.775 15.732 -47.642 1.00 28.60 226 VAL A O 1
ATOM 3083 N N . LEU A 1 227 ? 17.628 17.801 -47.886 1.00 30.98 227 LEU A N 1
ATOM 3084 C CA . LEU A 1 227 ? 16.464 18.522 -47.374 1.00 29.55 227 LEU A CA 1
ATOM 3085 C C . LEU A 1 227 ? 15.261 18.378 -48.261 1.00 30.47 227 LEU A C 1
ATOM 3086 O O . LEU A 1 227 ? 14.132 18.237 -47.784 1.00 29.77 227 LEU A O 1
ATOM 3102 N N . LYS A 1 228 ? 15.513 18.461 -49.566 1.00 30.19 228 LYS A N 1
ATOM 3103 C CA . LYS A 1 228 ? 14.513 18.214 -50.597 1.00 30.88 228 LYS A CA 1
ATOM 3104 C C . LYS A 1 228 ? 13.957 16.797 -50.463 1.00 30.09 228 LYS A C 1
ATOM 3105 O O . LYS A 1 228 ? 12.728 16.586 -50.480 1.00 29.92 228 LYS A O 1
ATOM 3124 N N . HIS A 1 229 ? 14.851 15.815 -50.358 1.00 26.58 229 HIS A N 1
ATOM 3125 C CA . HIS A 1 229 ? 14.394 14.450 -50.124 1.00 30.25 229 HIS A CA 1
ATOM 3126 C C . HIS A 1 229 ? 13.509 14.352 -48.861 1.00 29.10 229 HIS A C 1
ATOM 3127 O O . HIS A 1 229 ? 12.427 13.751 -48.877 1.00 24.72 229 HIS A O 1
ATOM 3142 N N . LEU A 1 230 ? 13.941 14.970 -47.763 1.00 27.62 230 LEU A N 1
ATOM 3143 C CA . LEU A 1 230 ? 13.160 14.901 -46.509 1.00 27.03 230 LEU A CA 1
ATOM 3144 C C . LEU A 1 230 ? 11.759 15.493 -46.677 1.00 32.08 230 LEU A C 1
ATOM 3145 O O . LEU A 1 230 ? 10.749 14.930 -46.171 1.00 25.56 230 LEU A O 1
ATOM 3161 N N . ASN A 1 231 ? 11.694 16.626 -47.385 1.00 28.62 231 ASN A N 1
ATOM 3162 C CA . ASN A 1 231 ? 10.408 17.247 -47.701 1.00 33.63 231 ASN A CA 1
ATOM 3163 C C . ASN A 1 231 ? 9.550 16.327 -48.564 1.00 28.66 231 ASN A C 1
ATOM 3164 O O . ASN A 1 231 ? 8.341 16.156 -48.330 1.00 28.41 231 ASN A O 1
ATOM 3175 N N . ASP A 1 232 ? 10.177 15.729 -49.573 1.00 34.60 232 ASP A N 1
ATOM 3176 C CA . ASP A 1 232 ? 9.456 14.799 -50.444 1.00 33.60 232 ASP A CA 1
ATOM 3177 C C . ASP A 1 232 ? 8.875 13.598 -49.684 1.00 34.74 232 ASP A C 1
ATOM 3178 O O . ASP A 1 232 ? 7.789 13.126 -50.038 1.00 28.37 232 ASP A O 1
ATOM 3187 N N . ILE A 1 233 ? 9.589 13.077 -48.669 1.00 28.31 233 ILE A N 1
ATOM 3188 C CA . ILE A 1 233 ? 9.153 11.821 -48.046 1.00 25.60 233 ILE A CA 1
ATOM 3189 C C . ILE A 1 233 ? 8.251 12.026 -46.841 1.00 26.29 233 ILE A C 1
ATOM 3190 O O . ILE A 1 233 ? 7.589 11.081 -46.380 1.00 32.21 233 ILE A O 1
ATOM 3206 N N . GLU A 1 234 ? 8.206 13.260 -46.348 1.00 32.54 234 GLU A N 1
ATOM 3207 C CA . GLU A 1 234 ? 7.476 13.573 -45.119 1.00 28.93 234 GLU A CA 1
ATOM 3208 C C . GLU A 1 234 ? 6.071 12.971 -45.052 1.00 33.23 234 GLU A C 1
ATOM 3209 O O . GLU A 1 234 ? 5.677 12.425 -44.009 1.00 31.51 234 GLU A O 1
ATOM 3221 N N . PRO A 1 235 ? 5.295 13.082 -46.149 1.00 29.86 235 PRO A N 1
ATOM 3222 C CA . PRO A 1 235 ? 3.946 12.500 -46.083 1.00 33.83 235 PRO A CA 1
ATOM 3223 C C . PRO A 1 235 ? 3.939 10.973 -45.904 1.00 32.07 235 PRO A C 1
ATOM 3224 O O . PRO A 1 235 ? 2.944 10.460 -45.403 1.00 36.54 235 PRO A O 1
ATOM 3235 N N . CYS A 1 236 ? 5.001 10.265 -46.301 1.00 25.10 236 CYS A N 1
ATOM 3236 C CA . CYS A 1 236 ? 5.072 8.802 -46.088 1.00 30.57 236 CYS A CA 1
ATOM 3237 C C . CYS A 1 236 ? 5.955 8.391 -44.892 1.00 36.70 236 CYS A C 1
ATOM 3238 O O . CYS A 1 236 ? 6.250 7.213 -44.715 1.00 30.37 236 CYS A O 1
ATOM 3246 N N . VAL A 1 237 ? 6.411 9.352 -44.103 1.00 26.39 237 VAL A N 1
ATOM 3247 C CA . VAL A 1 237 ? 7.202 9.020 -42.917 1.00 25.18 237 VAL A CA 1
ATOM 3248 C C . VAL A 1 237 ? 6.348 9.234 -41.664 1.00 35.35 237 VAL A C 1
ATOM 3249 O O . VAL A 1 237 ? 5.760 10.305 -41.473 1.00 31.21 237 VAL A O 1
ATOM 3262 N N . PHE A 1 238 ? 6.274 8.179 -40.847 1.00 27.84 238 PHE A N 1
ATOM 3263 C CA . PHE A 1 238 ? 5.500 8.176 -39.600 1.00 32.97 238 PHE A CA 1
ATOM 3264 C C . PHE A 1 238 ? 6.361 8.478 -38.376 1.00 32.64 238 PHE A C 1
ATOM 3265 O O . PHE A 1 238 ? 5.813 8.671 -37.304 1.00 30.75 238 PHE A O 1
ATOM 3282 N N . ASP A 1 239 ? 7.686 8.508 -38.538 1.00 26.04 239 ASP A N 1
ATOM 3283 C CA . ASP A 1 239 ? 8.584 8.895 -37.466 1.00 25.19 239 ASP A CA 1
ATOM 3284 C C . ASP A 1 239 ? 8.754 10.404 -37.529 1.00 25.09 239 ASP A C 1
ATOM 3285 O O . ASP A 1 239 ? 9.757 10.911 -38.029 1.00 24.98 239 ASP A O 1
ATOM 3294 N N . LYS A 1 240 ? 7.774 11.122 -37.002 1.00 27.92 240 LYS A N 1
ATOM 3295 C CA . LYS A 1 240 ? 7.727 12.576 -37.126 1.00 24.75 240 LYS A CA 1
ATOM 3296 C C . LYS A 1 240 ? 8.787 13.271 -36.260 1.00 24.10 240 LYS A C 1
ATOM 3297 O O . LYS A 1 240 ? 9.425 14.232 -36.703 1.00 26.55 240 LYS A O 1
ATOM 3316 N N . PHE A 1 241 ? 9.040 12.770 -35.056 1.00 25.36 241 PHE A N 1
ATOM 3317 C CA . PHE A 1 241 ? 10.132 13.336 -34.257 1.00 25.81 241 PHE A CA 1
ATOM 3318 C C . PHE A 1 241 ? 11.456 13.186 -35.000 1.00 28.47 241 PHE A C 1
ATOM 3319 O O . PHE A 1 241 ? 12.298 14.089 -34.997 1.00 29.54 241 PHE A O 1
ATOM 3336 N N . GLY A 1 242 ? 11.697 11.992 -35.541 1.00 29.72 242 GLY A N 1
ATOM 3337 C CA . GLY A 1 242 ? 12.950 11.727 -36.229 1.00 28.51 242 GLY A CA 1
ATOM 3338 C C . GLY A 1 242 ? 13.070 12.614 -37.458 1.00 25.36 242 GLY A C 1
ATOM 3339 O O . GLY A 1 242 ? 14.105 13.196 -37.710 1.00 25.45 242 GLY A O 1
ATOM 3343 N N . LEU A 1 243 ? 12.002 12.747 -38.219 1.00 28.11 243 LEU A N 1
ATOM 3344 C CA . LEU A 1 243 ? 12.047 13.628 -39.394 1.00 27.47 243 LEU A CA 1
ATOM 3345 C C . LEU A 1 243 ? 12.297 15.081 -38.943 1.00 29.34 243 LEU A C 1
ATOM 3346 O O . LEU A 1 243 ? 13.172 15.758 -39.475 1.00 23.01 243 LEU A O 1
ATOM 3362 N N . LEU A 1 244 ? 11.549 15.557 -37.949 1.00 30.81 244 LEU A N 1
ATOM 3363 C CA . LEU A 1 244 ? 11.753 16.941 -37.501 1.00 23.69 244 LEU A CA 1
ATOM 3364 C C . LEU A 1 244 ? 13.170 17.199 -37.007 1.00 33.09 244 LEU A C 1
ATOM 3365 O O . LEU A 1 244 ? 13.754 18.257 -37.298 1.00 27.71 244 LEU A O 1
ATOM 3381 N N . GLU A 1 245 ? 13.764 16.227 -36.322 1.00 27.31 245 GLU A N 1
ATOM 3382 C CA . GLU A 1 245 ? 15.104 16.425 -35.780 1.00 23.60 245 GLU A CA 1
ATOM 3383 C C . GLU A 1 245 ? 16.140 16.526 -36.907 1.00 26.87 245 GLU A C 1
ATOM 3384 O O . GLU A 1 245 ? 17.147 17.269 -36.816 1.00 30.30 245 GLU A O 1
ATOM 3396 N N . ARG A 1 246 ? 15.922 15.749 -37.967 1.00 29.94 246 ARG A N 1
ATOM 3397 C CA . ARG A 1 246 ? 16.862 15.705 -39.081 1.00 29.71 246 ARG A CA 1
ATOM 3398 C C . ARG A 1 246 ? 16.728 17.024 -39.834 1.00 26.79 246 ARG A C 1
ATOM 3399 O O . ARG A 1 246 ? 17.716 17.638 -40.233 1.00 27.02 246 ARG A O 1
ATOM 3420 N N . LYS A 1 247 ? 15.486 17.454 -39.998 1.00 22.46 247 LYS A N 1
ATOM 3421 C CA . LYS A 1 247 ? 15.167 18.732 -40.624 1.00 26.75 247 LYS A CA 1
ATOM 3422 C C . LYS A 1 247 ? 15.849 19.933 -39.947 1.00 34.22 247 LYS A C 1
ATOM 3423 O O . LYS A 1 247 ? 16.403 20.805 -40.644 1.00 33.49 247 LYS A O 1
ATOM 3442 N N . ALA A 1 248 ? 15.786 20.005 -38.609 1.00 27.70 248 ALA A N 1
ATOM 3443 C CA . ALA A 1 248 ? 16.438 21.090 -37.873 1.00 23.23 248 ALA A CA 1
ATOM 3444 C C . ALA A 1 248 ? 17.934 21.063 -38.109 1.00 29.43 248 ALA A C 1
ATOM 3445 O O . ALA A 1 248 ? 18.538 22.087 -38.381 1.00 32.01 248 ALA A O 1
ATOM 3452 N N . THR A 1 249 ? 18.541 19.892 -38.020 1.00 25.60 249 THR A N 1
ATOM 3453 C CA . THR A 1 249 ? 19.986 19.830 -38.124 1.00 30.28 249 THR A CA 1
ATOM 3454 C C . THR A 1 249 ? 20.441 20.211 -39.518 1.00 32.44 249 THR A C 1
ATOM 3455 O O . THR A 1 249 ? 21.471 20.844 -39.660 1.00 33.92 249 THR A O 1
ATOM 3466 N N . ILE A 1 250 ? 19.703 19.795 -40.546 1.00 28.17 250 ILE A N 1
ATOM 3467 C CA . ILE A 1 250 ? 20.030 20.203 -41.918 1.00 34.94 250 ILE A CA 1
ATOM 3468 C C . ILE A 1 250 ? 20.029 21.743 -42.026 1.00 33.74 250 ILE A C 1
ATOM 3469 O O . ILE A 1 250 ? 21.021 22.342 -42.440 1.00 36.49 250 ILE A O 1
ATOM 3485 N N . TYR A 1 251 ? 18.920 22.371 -41.635 1.00 32.41 251 TYR A N 1
ATOM 3486 C CA . TYR A 1 251 ? 18.850 23.827 -41.610 1.00 33.86 251 TYR A CA 1
ATOM 3487 C C . TYR A 1 251 ? 20.049 24.423 -40.892 1.00 36.70 251 TYR A C 1
ATOM 3488 O O . TYR A 1 251 ? 20.638 25.371 -41.386 1.00 38.23 251 TYR A O 1
ATOM 3506 N N . MET A 1 252 ? 20.436 23.862 -39.745 1.00 30.95 252 MET A N 1
ATOM 3507 C CA . MET A 1 252 ? 21.584 24.387 -39.025 1.00 35.63 252 MET A CA 1
ATOM 3508 C C . MET A 1 252 ? 22.848 24.341 -39.876 1.00 37.12 252 MET A C 1
ATOM 3509 O O . MET A 1 252 ? 23.598 25.304 -39.924 1.00 37.76 252 MET A O 1
ATOM 3523 N N . LYS A 1 253 ? 23.078 23.236 -40.566 1.00 38.50 253 LYS A N 1
ATOM 3524 C CA . LYS A 1 253 ? 24.300 23.102 -41.357 1.00 44.07 253 LYS A CA 1
ATOM 3525 C C . LYS A 1 253 ? 24.225 23.910 -42.658 1.00 35.09 253 LYS A C 1
ATOM 3526 O O . LYS A 1 253 ? 25.224 24.108 -43.320 1.00 39.38 253 LYS A O 1
ATOM 3545 N N . LEU A 1 254 ? 23.027 24.351 -43.019 1.00 37.96 254 LEU A N 1
ATOM 3546 C CA . LEU A 1 254 ? 22.842 25.239 -44.164 1.00 41.09 254 LEU A CA 1
ATOM 3547 C C . LEU A 1 254 ? 22.887 26.701 -43.705 1.00 41.64 254 LEU A C 1
ATOM 3548 O O . LEU A 1 254 ? 22.747 27.621 -44.510 1.00 45.86 254 LEU A O 1
ATOM 3564 N N . GLY A 1 255 ? 23.047 26.903 -42.402 1.00 42.16 255 GLY A N 1
ATOM 3565 C CA . GLY A 1 255 ? 23.189 28.233 -41.859 1.00 35.44 255 GLY A CA 1
ATOM 3566 C C . GLY A 1 255 ? 21.879 28.979 -41.912 1.00 34.18 255 GLY A C 1
ATOM 3567 O O . GLY A 1 255 ? 21.855 30.189 -41.762 1.00 46.54 255 GLY A O 1
ATOM 3571 N N . GLN A 1 256 ? 20.791 28.254 -42.127 1.00 31.08 256 GLN A N 1
ATOM 3572 C CA . GLN A 1 256 ? 19.447 28.824 -42.091 1.00 33.47 256 GLN A CA 1
ATOM 3573 C C . GLN A 1 256 ? 18.844 28.718 -40.685 1.00 36.93 256 GLN A C 1
ATOM 3574 O O . GLN A 1 256 ? 17.819 28.051 -40.470 1.00 37.38 256 GLN A O 1
ATOM 3588 N N . LEU A 1 257 ? 19.465 29.421 -39.737 1.00 37.17 257 LEU A N 1
ATOM 3589 C CA . LEU A 1 257 ? 19.116 29.308 -38.316 1.00 37.47 257 LEU A CA 1
ATOM 3590 C C . LEU A 1 257 ? 17.648 29.643 -37.996 1.00 33.45 257 LEU A C 1
ATOM 3591 O O . LEU A 1 257 ? 17.038 29.058 -37.104 1.00 33.97 257 LEU A O 1
ATOM 3607 N N . LYS A 1 258 ? 17.075 30.577 -38.725 1.00 33.22 258 LYS A N 1
ATOM 3608 C CA . LYS A 1 258 ? 15.702 30.977 -38.461 1.00 37.92 258 LYS A CA 1
ATOM 3609 C C . LYS A 1 258 ? 14.791 29.797 -38.745 1.00 35.40 258 LYS A C 1
ATOM 3610 O O . LYS A 1 258 ? 13.925 29.470 -37.932 1.00 39.61 258 LYS A O 1
ATOM 3629 N N . ASP A 1 259 ? 15.006 29.148 -39.892 1.00 35.79 259 ASP A N 1
ATOM 3630 C CA . ASP A 1 259 ? 14.232 27.966 -40.272 1.00 36.67 259 ASP A CA 1
ATOM 3631 C C . ASP A 1 259 ? 14.393 26.865 -39.177 1.00 29.10 259 ASP A C 1
ATOM 3632 O O . ASP A 1 259 ? 13.435 26.209 -38.771 1.00 33.40 259 ASP A O 1
ATOM 3641 N N . ALA A 1 260 ? 15.624 26.678 -38.735 1.00 32.48 260 ALA A N 1
ATOM 3642 C CA . ALA A 1 260 ? 15.956 25.699 -37.715 1.00 30.46 260 ALA A CA 1
ATOM 3643 C C . ALA A 1 260 ? 15.142 26.024 -36.492 1.00 35.68 260 ALA A C 1
ATOM 3644 O O . ALA A 1 260 ? 14.504 25.142 -35.911 1.00 37.94 260 ALA A O 1
ATOM 3651 N N . SER A 1 261 ? 15.146 27.306 -36.117 1.00 37.32 261 SER A N 1
ATOM 3652 C CA . SER A 1 261 ? 14.462 27.763 -34.916 1.00 37.09 261 SER A CA 1
ATOM 3653 C C . SER A 1 261 ? 12.961 27.435 -34.956 1.00 29.46 261 SER A C 1
ATOM 3654 O O . SER A 1 261 ? 12.384 27.050 -33.940 1.00 29.41 261 SER A O 1
ATOM 3662 N N . ILE A 1 262 ? 12.322 27.555 -36.112 1.00 35.28 262 ILE A N 1
ATOM 3663 C CA . ILE A 1 262 ? 10.904 27.164 -36.202 1.00 28.41 262 ILE A CA 1
ATOM 3664 C C . ILE A 1 262 ? 10.717 25.669 -35.937 1.00 30.94 262 ILE A C 1
ATOM 3665 O O . ILE A 1 262 ? 9.743 25.260 -35.301 1.00 34.29 262 ILE A O 1
ATOM 3681 N N . VAL A 1 263 ? 11.647 24.852 -36.422 1.00 25.69 263 VAL A N 1
ATOM 3682 C CA . VAL A 1 263 ? 11.516 23.417 -36.256 1.00 33.21 263 VAL A CA 1
ATOM 3683 C C . VAL A 1 263 ? 11.747 23.016 -34.791 1.00 33.35 263 VAL A C 1
ATOM 3684 O O . VAL A 1 263 ? 11.020 22.169 -34.257 1.00 26.72 263 VAL A O 1
ATOM 3697 N N . TYR A 1 264 ? 12.755 23.610 -34.149 1.00 31.13 264 TYR A N 1
ATOM 3698 C CA . TYR A 1 264 ? 12.992 23.352 -32.749 1.00 26.65 264 TYR A CA 1
ATOM 3699 C C . TYR A 1 264 ? 11.785 23.761 -31.918 1.00 26.84 264 TYR A C 1
ATOM 3700 O O . TYR A 1 264 ? 11.435 23.103 -30.953 1.00 29.29 264 TYR A O 1
ATOM 3718 N N . ARG A 1 265 ? 11.133 24.850 -32.280 1.00 29.48 265 ARG A N 1
ATOM 3719 C CA . ARG A 1 265 ? 9.910 25.246 -31.561 1.00 32.55 265 ARG A CA 1
ATOM 3720 C C . ARG A 1 265 ? 8.819 24.209 -31.783 1.00 27.86 265 ARG A C 1
ATOM 3721 O O . ARG A 1 265 ? 7.933 24.040 -30.958 1.00 28.18 265 ARG A O 1
ATOM 3742 N N . THR A 1 266 ? 8.867 23.553 -32.942 1.00 28.32 266 THR A N 1
ATOM 3743 C CA . THR A 1 266 ? 7.883 22.540 -33.307 1.00 30.66 266 THR A CA 1
ATOM 3744 C C . THR A 1 266 ? 8.156 21.261 -32.488 1.00 30.86 266 THR A C 1
ATOM 3745 O O . THR A 1 266 ? 7.227 20.627 -31.966 1.00 26.68 266 THR A O 1
ATOM 3756 N N . LEU A 1 267 ? 9.437 20.903 -32.362 1.00 30.36 267 LEU A N 1
ATOM 3757 C CA . LEU A 1 267 ? 9.865 19.810 -31.486 1.00 27.71 267 LEU A CA 1
ATOM 3758 C C . LEU A 1 267 ? 9.521 20.052 -30.001 1.00 28.79 267 LEU A C 1
ATOM 3759 O O . LEU A 1 267 ? 9.028 19.143 -29.315 1.00 30.23 267 LEU A O 1
ATOM 3775 N N . ILE A 1 268 ? 9.756 21.260 -29.502 1.00 27.11 268 ILE A N 1
ATOM 3776 C CA . ILE A 1 268 ? 9.411 21.579 -28.113 1.00 25.28 268 ILE A CA 1
ATOM 3777 C C . ILE A 1 268 ? 7.928 21.398 -27.861 1.00 24.73 268 ILE A C 1
ATOM 3778 O O . ILE A 1 268 ? 7.504 20.874 -26.824 1.00 24.78 268 ILE A O 1
ATOM 3794 N N . LYS A 1 269 ? 7.115 21.856 -28.804 1.00 30.01 269 LYS A N 1
ATOM 3795 C CA . LYS A 1 269 ? 5.675 21.741 -28.654 1.00 25.26 269 LYS A CA 1
ATOM 3796 C C . LYS A 1 269 ? 5.278 20.271 -28.626 1.00 23.73 269 LYS A C 1
ATOM 3797 O O . LYS A 1 269 ? 4.288 19.898 -28.008 1.00 26.35 269 LYS A O 1
ATOM 3816 N N . ARG A 1 270 ? 6.064 19.419 -29.295 1.00 22.70 270 ARG A N 1
ATOM 3817 C CA . ARG A 1 270 ? 5.733 17.999 -29.317 1.00 24.92 270 ARG A CA 1
ATOM 3818 C C . ARG A 1 270 ? 6.188 17.359 -28.017 1.00 26.10 270 ARG A C 1
ATOM 3819 O O . ARG A 1 270 ? 5.615 16.353 -27.551 1.00 24.86 270 ARG A O 1
ATOM 3840 N N . ASN A 1 271 ? 7.233 17.932 -27.427 1.00 23.74 271 ASN A N 1
ATOM 3841 C CA . ASN A 1 271 ? 7.750 17.403 -26.156 1.00 27.32 271 ASN A CA 1
ATOM 3842 C C . ASN A 1 271 ? 8.422 18.486 -25.373 1.00 22.18 271 ASN A C 1
ATOM 3843 O O . ASN A 1 271 ? 9.650 18.650 -25.429 1.00 24.78 271 ASN A O 1
ATOM 3854 N N . PRO A 1 272 ? 7.606 19.247 -24.645 1.00 29.51 272 PRO A N 1
ATOM 3855 C CA . PRO A 1 272 ? 8.136 20.417 -23.930 1.00 25.68 272 PRO A CA 1
ATOM 3856 C C . PRO A 1 272 ? 8.935 20.016 -22.674 1.00 22.97 272 PRO A C 1
ATOM 3857 O O . PRO A 1 272 ? 9.489 20.884 -21.994 1.00 27.48 272 PRO A O 1
ATOM 3868 N N . ASP A 1 273 ? 8.988 18.718 -22.394 1.00 28.49 273 ASP A N 1
ATOM 3869 C CA . ASP A 1 273 ? 9.749 18.160 -21.257 1.00 24.25 273 ASP A CA 1
ATOM 3870 C C . ASP A 1 273 ? 11.102 17.636 -21.674 1.00 25.08 273 ASP A C 1
ATOM 3871 O O . ASP A 1 273 ? 11.769 16.967 -20.891 1.00 28.06 273 ASP A O 1
ATOM 3880 N N . ASN A 1 274 ? 11.512 17.948 -22.904 1.00 27.45 274 ASN A N 1
ATOM 3881 C CA . ASN A 1 274 ? 12.817 17.563 -23.419 1.00 23.49 274 ASN A CA 1
ATOM 3882 C C . ASN A 1 274 ? 13.759 18.756 -23.389 1.00 26.81 274 ASN A C 1
ATOM 3883 O O . ASN A 1 274 ? 13.654 19.652 -24.207 1.00 30.58 274 ASN A O 1
ATOM 3894 N N . PHE A 1 275 ? 14.692 18.761 -22.446 1.00 29.71 275 PHE A N 1
ATOM 3895 C CA . PHE A 1 275 ? 15.657 19.868 -22.337 1.00 26.85 275 PHE A CA 1
ATOM 3896 C C . PHE A 1 275 ? 16.443 20.154 -23.609 1.00 31.20 275 PHE A C 1
ATOM 3897 O O . PHE A 1 275 ? 16.742 21.315 -23.916 1.00 26.27 275 PHE A O 1
ATOM 3914 N N . LYS A 1 276 ? 16.812 19.103 -24.337 1.00 31.22 276 LYS A N 1
ATOM 3915 C CA . LYS A 1 276 ? 17.786 19.251 -25.425 1.00 30.56 276 LYS A CA 1
ATOM 3916 C C . LYS A 1 276 ? 17.310 20.233 -26.473 1.00 26.87 276 LYS A C 1
ATOM 3917 O O . LYS A 1 276 ? 18.108 20.992 -27.017 1.00 33.42 276 LYS A O 1
ATOM 3936 N N . TYR A 1 277 ? 16.016 20.171 -26.772 1.00 24.59 277 TYR A N 1
ATOM 3937 C CA . TYR A 1 277 ? 15.369 21.016 -27.747 1.00 27.75 277 TYR A CA 1
ATOM 3938 C C . TYR A 1 277 ? 15.482 22.521 -27.388 1.00 36.65 277 TYR A C 1
ATOM 3939 O O . TYR A 1 277 ? 15.692 23.385 -28.254 1.00 33.66 277 TYR A O 1
ATOM 3957 N N . TYR A 1 278 ? 15.346 22.831 -26.104 1.00 25.58 278 TYR A N 1
ATOM 3958 C CA . TYR A 1 278 ? 15.462 24.209 -25.639 1.00 26.20 278 TYR A CA 1
ATOM 3959 C C . TYR A 1 278 ? 16.853 24.780 -25.888 1.00 29.81 278 TYR A C 1
ATOM 3960 O O . TYR A 1 278 ? 16.977 25.919 -26.332 1.00 30.32 278 TYR A O 1
ATOM 3978 N N . LYS A 1 279 ? 17.904 24.005 -25.639 1.00 30.83 279 LYS A N 1
ATOM 3979 C CA . LYS A 1 279 ? 19.243 24.554 -25.792 1.00 27.82 279 LYS A CA 1
ATOM 3980 C C . LYS A 1 279 ? 19.592 24.708 -27.263 1.00 31.03 279 LYS A C 1
ATOM 3981 O O . LYS A 1 279 ? 20.193 25.698 -27.672 1.00 32.03 279 LYS A O 1
ATOM 4000 N N . LEU A 1 280 ? 19.179 23.742 -28.072 1.00 33.29 280 LEU A N 1
ATOM 4001 C CA . LEU A 1 280 ? 19.354 23.842 -29.524 1.00 32.52 280 LEU A CA 1
ATOM 4002 C C . LEU A 1 280 ? 18.617 25.072 -30.091 1.00 30.61 280 LEU A C 1
ATOM 4003 O O . LEU A 1 280 ? 19.112 25.688 -31.033 1.00 35.09 280 LEU A O 1
ATOM 4019 N N . LEU A 1 281 ? 17.452 25.426 -29.519 1.00 32.21 281 LEU A N 1
ATOM 4020 C CA . LEU A 1 281 ? 16.694 26.635 -29.933 1.00 33.60 281 LEU A CA 1
ATOM 4021 C C . LEU A 1 281 ? 17.490 27.931 -29.646 1.00 40.92 281 LEU A C 1
ATOM 4022 O O . LEU A 1 281 ? 17.628 28.795 -30.534 1.00 37.91 281 LEU A O 1
ATOM 4038 N N . GLU A 1 282 ? 18.026 28.043 -28.421 1.00 34.20 282 GLU A N 1
ATOM 4039 C CA . GLU A 1 282 ? 18.991 29.098 -28.079 1.00 37.75 282 GLU A CA 1
ATOM 4040 C C . GLU A 1 282 ? 20.048 29.283 -29.165 1.00 39.32 282 GLU A C 1
ATOM 4041 O O . GLU A 1 282 ? 20.278 30.395 -29.641 1.00 36.00 282 GLU A O 1
ATOM 4053 N N . VAL A 1 283 ? 20.726 28.199 -29.530 1.00 39.41 283 VAL A N 1
ATOM 4054 C CA . VAL A 1 283 ? 21.772 28.299 -30.559 1.00 38.63 283 VAL A CA 1
ATOM 4055 C C . VAL A 1 283 ? 21.195 28.757 -31.905 1.00 42.74 283 VAL A C 1
ATOM 4056 O O . VAL A 1 283 ? 21.821 29.564 -32.608 1.00 44.12 283 VAL A O 1
ATOM 4069 N N . SER A 1 284 ? 20.001 28.293 -32.266 1.00 35.92 284 SER A N 1
ATOM 4070 C CA . SER A 1 284 ? 19.453 28.713 -33.546 1.00 36.02 284 SER A CA 1
ATOM 4071 C C . SER A 1 284 ? 19.052 30.196 -33.550 1.00 35.31 284 SER A C 1
ATOM 4072 O O . SER A 1 284 ? 18.858 30.790 -34.608 1.00 43.20 284 SER A O 1
ATOM 4080 N N . LEU A 1 285 ? 18.880 30.788 -32.376 1.00 37.97 285 LEU A N 1
ATOM 4081 C CA . LEU A 1 285 ? 18.476 32.195 -32.301 1.00 40.84 285 LEU A CA 1
ATOM 4082 C C . LEU A 1 285 ? 19.691 33.095 -32.066 1.00 38.87 285 LEU A C 1
ATOM 4083 O O . LEU A 1 285 ? 19.576 34.308 -31.991 1.00 46.81 285 LEU A O 1
ATOM 4099 N N . GLY A 1 286 ? 20.859 32.481 -31.947 1.00 39.31 286 GLY A N 1
ATOM 4100 C CA . GLY A 1 286 ? 22.091 33.216 -31.772 1.00 36.41 286 GLY A CA 1
ATOM 4101 C C . GLY A 1 286 ? 22.201 33.855 -30.410 1.00 42.26 286 GLY A C 1
ATOM 4102 O O . GLY A 1 286 ? 23.114 34.640 -30.204 1.00 51.85 286 GLY A O 1
ATOM 4106 N N . ILE A 1 287 ? 21.300 33.508 -29.483 1.00 39.87 287 ILE A N 1
ATOM 4107 C CA . ILE A 1 287 ? 21.334 34.050 -28.123 1.00 38.04 287 ILE A CA 1
ATOM 4108 C C . ILE A 1 287 ? 21.987 33.166 -27.026 1.00 44.18 287 ILE A C 1
ATOM 4109 O O . ILE A 1 287 ? 21.709 33.372 -25.847 1.00 42.31 287 ILE A O 1
ATOM 4125 N N . GLN A 1 288 ? 22.864 32.229 -27.400 1.00 45.66 288 GLN A N 1
ATOM 4126 C CA . GLN A 1 288 ? 23.597 31.387 -26.427 1.00 46.03 288 GLN A CA 1
ATOM 4127 C C . GLN A 1 288 ? 24.325 32.216 -25.389 1.00 48.41 288 GLN A C 1
ATOM 4128 O O . GLN A 1 288 ? 24.384 31.849 -24.203 1.00 51.20 288 GLN A O 1
ATOM 4142 N N . GLY A 1 289 ? 24.883 33.336 -25.840 1.00 51.90 289 GLY A N 1
ATOM 4143 C CA . GLY A 1 289 ? 25.734 34.172 -25.003 1.00 51.88 289 GLY A CA 1
ATOM 4144 C C . GLY A 1 289 ? 25.057 35.410 -24.452 1.00 50.78 289 GLY A C 1
ATOM 4145 O O . GLY A 1 289 ? 25.717 36.280 -23.891 1.00 60.71 289 GLY A O 1
ATOM 4149 N N . ASP A 1 290 ? 23.737 35.481 -24.583 1.00 53.05 290 ASP A N 1
ATOM 4150 C CA . ASP A 1 290 ? 22.995 36.687 -24.232 1.00 44.49 290 ASP A CA 1
ATOM 4151 C C . ASP A 1 290 ? 21.951 36.388 -23.170 1.00 47.14 290 ASP A C 1
ATOM 4152 O O . ASP A 1 290 ? 20.832 35.991 -23.479 1.00 43.82 290 ASP A O 1
ATOM 4161 N N . ASN A 1 291 ? 22.315 36.580 -21.908 1.00 43.77 291 ASN A N 1
ATOM 4162 C CA . ASN A 1 291 ? 21.404 36.253 -20.821 1.00 37.50 291 ASN A CA 1
ATOM 4163 C C . ASN A 1 291 ? 20.145 37.113 -20.826 1.00 41.70 291 ASN A C 1
ATOM 4164 O O . ASN A 1 291 ? 19.085 36.689 -20.360 1.00 40.82 291 ASN A O 1
ATOM 4175 N N . LYS A 1 292 ? 20.254 38.331 -21.345 1.00 43.11 292 LYS A N 1
ATOM 4176 C CA . LYS A 1 292 ? 19.089 39.188 -21.406 1.00 42.24 292 LYS A CA 1
ATOM 4177 C C . LYS A 1 292 ? 18.036 38.537 -22.322 1.00 37.84 292 LYS A C 1
ATOM 4178 O O . LYS A 1 292 ? 16.874 38.413 -21.970 1.00 35.33 292 LYS A O 1
ATOM 4197 N N . LEU A 1 293 ? 18.453 38.126 -23.510 1.00 35.21 293 LEU A N 1
ATOM 4198 C CA . LEU A 1 293 ? 17.504 37.546 -24.445 1.00 44.08 293 LEU A CA 1
ATOM 4199 C C . LEU A 1 293 ? 17.103 36.126 -23.996 1.00 40.18 293 LEU A C 1
ATOM 4200 O O . LEU A 1 293 ? 15.959 35.728 -24.166 1.00 37.33 293 LEU A O 1
ATOM 4216 N N . LYS A 1 294 ? 18.018 35.386 -23.368 1.00 38.26 294 LYS A N 1
ATOM 4217 C CA . LYS A 1 294 ? 17.651 34.074 -22.839 1.00 41.84 294 LYS A CA 1
ATOM 4218 C C . LYS A 1 294 ? 16.530 34.192 -21.797 1.00 36.99 294 LYS A C 1
ATOM 4219 O O . LYS A 1 294 ? 15.577 33.422 -21.808 1.00 39.93 294 LYS A O 1
ATOM 4238 N N . LYS A 1 295 ? 16.628 35.187 -20.925 1.00 37.08 295 LYS A N 1
ATOM 4239 C CA . LYS A 1 295 ? 15.619 35.422 -19.893 1.00 39.77 295 LYS A CA 1
ATOM 4240 C C . LYS A 1 295 ? 14.244 35.617 -20.528 1.00 38.18 295 LYS A C 1
ATOM 4241 O O . LYS A 1 295 ? 13.246 35.079 -20.061 1.00 39.52 295 LYS A O 1
ATOM 4260 N N . ALA A 1 296 ? 14.214 36.363 -21.627 1.00 39.82 296 ALA A N 1
ATOM 4261 C CA . ALA A 1 296 ? 12.978 36.670 -22.331 1.00 42.38 296 ALA A CA 1
ATOM 4262 C C . ALA A 1 296 ? 12.427 35.445 -23.063 1.00 30.80 296 ALA A C 1
ATOM 4263 O O . ALA A 1 296 ? 11.216 35.198 -23.065 1.00 37.57 296 ALA A O 1
ATOM 4270 N N . LEU A 1 297 ? 13.310 34.715 -23.730 1.00 32.41 297 LEU A N 1
ATOM 4271 C CA . LEU A 1 297 ? 12.910 33.478 -24.415 1.00 37.53 297 LEU A CA 1
ATOM 4272 C C . LEU A 1 297 ? 12.175 32.537 -23.441 1.00 33.96 297 LEU A C 1
ATOM 4273 O O . LEU A 1 297 ? 11.038 32.150 -23.689 1.00 29.44 297 LEU A O 1
ATOM 4289 N N . TYR A 1 298 ? 12.809 32.226 -22.311 1.00 29.82 298 TYR A N 1
ATOM 4290 C CA . TYR A 1 298 ? 12.219 31.277 -21.345 1.00 35.37 298 TYR A CA 1
ATOM 4291 C C . TYR A 1 298 ? 11.015 31.851 -20.627 1.00 34.22 298 TYR A C 1
ATOM 4292 O O . TYR A 1 298 ? 10.114 31.115 -20.230 1.00 35.73 298 TYR A O 1
ATOM 4310 N N . GLY A 1 299 ? 10.985 33.168 -20.471 1.00 36.60 299 GLY A N 1
ATOM 4311 C CA . GLY A 1 299 ? 9.803 33.818 -19.954 1.00 35.24 299 GLY A CA 1
ATOM 4312 C C . GLY A 1 299 ? 8.628 33.569 -20.887 1.00 33.70 299 GLY A C 1
ATOM 4313 O O . GLY A 1 299 ? 7.554 33.182 -20.449 1.00 36.08 299 GLY A O 1
ATOM 4317 N N . LYS A 1 300 ? 8.846 33.771 -22.181 1.00 33.37 300 LYS A N 1
ATOM 4318 C CA . LYS A 1 300 ? 7.814 33.473 -23.181 1.00 33.72 300 LYS A CA 1
ATOM 4319 C C . LYS A 1 300 ? 7.461 31.973 -23.211 1.00 35.47 300 LYS A C 1
ATOM 4320 O O . LYS A 1 300 ? 6.279 31.595 -23.197 1.00 38.81 300 LYS A O 1
ATOM 4339 N N . LEU A 1 301 ? 8.475 31.113 -23.220 1.00 36.09 301 LEU A N 1
ATOM 4340 C CA . LEU A 1 301 ? 8.203 29.678 -23.306 1.00 39.35 301 LEU A CA 1
ATOM 4341 C C . LEU A 1 301 ? 7.471 29.167 -22.071 1.00 38.50 301 LEU A C 1
ATOM 4342 O O . LEU A 1 301 ? 6.720 28.200 -22.150 1.00 35.40 301 LEU A O 1
ATOM 4358 N N . GLU A 1 302 ? 7.692 29.818 -20.930 1.00 40.33 302 GLU A N 1
ATOM 4359 C CA . GLU A 1 302 ? 7.018 29.426 -19.703 1.00 37.51 302 GLU A CA 1
ATOM 4360 C C . GLU A 1 302 ? 5.526 29.649 -19.824 1.00 36.96 302 GLU A C 1
ATOM 4361 O O . GLU A 1 302 ? 4.755 28.963 -19.171 1.00 36.90 302 GLU A O 1
ATOM 4373 N N . GLN A 1 303 ? 5.102 30.630 -20.616 1.00 39.59 303 GLN A N 1
ATOM 4374 C CA . GLN A 1 303 ? 3.652 30.873 -20.769 1.00 43.02 303 GLN A CA 1
ATOM 4375 C C . GLN A 1 303 ? 2.949 29.761 -21.562 1.00 36.29 303 GLN A C 1
ATOM 4376 O O . GLN A 1 303 ? 1.805 29.416 -21.282 1.00 39.07 303 GLN A O 1
ATOM 4390 N N . PHE A 1 304 ? 3.645 29.201 -22.544 1.00 40.30 304 PHE A N 1
ATOM 4391 C CA . PHE A 1 304 ? 3.107 28.082 -23.328 1.00 37.80 304 PHE A CA 1
ATOM 4392 C C . PHE A 1 304 ? 3.161 26.818 -22.515 1.00 34.65 304 PHE A C 1
ATOM 4393 O O . PHE A 1 304 ? 2.277 25.975 -22.609 1.00 31.52 304 PHE A O 1
ATOM 4410 N N . TYR A 1 305 ? 4.227 26.682 -21.726 1.00 32.93 305 TYR A N 1
ATOM 4411 C CA . TYR A 1 305 ? 4.516 25.402 -21.083 1.00 37.15 305 TYR A CA 1
ATOM 4412 C C . TYR A 1 305 ? 4.756 25.555 -19.598 1.00 36.91 305 TYR A C 1
ATOM 4413 O O . TYR A 1 305 ? 5.880 25.341 -19.119 1.00 36.43 305 TYR A O 1
ATOM 4431 N N . PRO A 1 306 ? 3.692 25.923 -18.861 1.00 37.08 306 PRO A N 1
ATOM 4432 C CA . PRO A 1 306 ? 3.764 26.246 -17.422 1.00 37.93 306 PRO A CA 1
ATOM 4433 C C . PRO A 1 306 ? 4.103 25.070 -16.464 1.00 38.40 306 PRO A C 1
ATOM 4434 O O . PRO A 1 306 ? 4.649 25.311 -15.394 1.00 32.97 306 PRO A O 1
ATOM 4445 N N . ARG A 1 307 ? 3.760 23.837 -16.808 1.00 35.10 307 ARG A N 1
ATOM 4446 C CA . ARG A 1 307 ? 4.052 22.705 -15.914 1.00 35.34 307 ARG A CA 1
ATOM 4447 C C . ARG A 1 307 ? 5.457 22.107 -16.173 1.00 36.49 307 ARG A C 1
ATOM 4448 O O . ARG A 1 307 ? 5.917 21.225 -15.446 1.00 40.68 307 ARG A O 1
ATOM 4469 N N . CYS A 1 308 ? 6.146 22.603 -17.193 1.00 31.41 308 CYS A N 1
ATOM 4470 C CA . CYS A 1 308 ? 7.359 21.962 -17.667 1.00 30.08 308 CYS A CA 1
ATOM 4471 C C . CYS A 1 308 ? 8.615 22.536 -17.014 1.00 32.57 308 CYS A C 1
ATOM 4472 O O . CYS A 1 308 ? 8.698 23.720 -16.737 1.00 31.46 308 CYS A O 1
ATOM 4480 N N . GLU A 1 309 ? 9.608 21.684 -16.814 1.00 30.50 309 GLU A N 1
ATOM 4481 C CA . GLU A 1 309 ? 10.829 22.048 -16.109 1.00 30.99 309 GLU A CA 1
ATOM 4482 C C . GLU A 1 309 ? 11.726 23.016 -16.853 1.00 30.08 309 GLU A C 1
ATOM 4483 O O . GLU A 1 309 ? 12.222 23.963 -16.258 1.00 32.27 309 GLU A O 1
ATOM 4495 N N . PRO A 1 310 ? 11.961 22.781 -18.151 1.00 29.23 310 PRO A N 1
ATOM 4496 C CA . PRO A 1 310 ? 12.995 23.597 -18.800 1.00 29.59 310 PRO A CA 1
ATOM 4497 C C . PRO A 1 310 ? 12.828 25.135 -18.725 1.00 29.46 310 PRO A C 1
ATOM 4498 O O . PRO A 1 310 ? 13.825 25.782 -18.394 1.00 30.49 310 PRO A O 1
ATOM 4509 N N . PRO A 1 311 ? 11.623 25.696 -18.987 1.00 30.85 311 PRO A N 1
ATOM 4510 C CA . PRO A 1 311 ? 11.474 27.163 -18.866 1.00 29.91 311 PRO A CA 1
ATOM 4511 C C . PRO A 1 311 ? 11.796 27.691 -17.452 1.00 33.53 311 PRO A C 1
ATOM 4512 O O . PRO A 1 311 ? 12.427 28.751 -17.318 1.00 30.84 311 PRO A O 1
ATOM 4523 N N . LYS A 1 312 ? 11.388 26.960 -16.423 1.00 28.64 312 LYS A N 1
ATOM 4524 C CA . LYS A 1 312 ? 11.695 27.361 -15.024 1.00 35.66 312 LYS A CA 1
ATOM 4525 C C . LYS A 1 312 ? 13.148 27.120 -14.634 1.00 33.34 312 LYS A C 1
ATOM 4526 O O . LYS A 1 312 ? 13.735 27.894 -13.880 1.00 35.48 312 LYS A O 1
ATOM 4545 N N . PHE A 1 313 ? 13.728 26.033 -15.132 1.00 30.12 313 PHE A N 1
ATOM 4546 C CA . PHE A 1 313 ? 15.014 25.602 -14.640 1.00 25.32 313 PHE A CA 1
ATOM 4547 C C . PHE A 1 313 ? 16.231 26.215 -15.383 1.00 30.44 313 PHE A C 1
ATOM 4548 O O . PHE A 1 313 ? 17.286 26.505 -14.759 1.00 25.58 313 PHE A O 1
ATOM 4565 N N . ILE A 1 314 ? 16.143 26.382 -16.702 1.00 23.01 314 ILE A N 1
ATOM 4566 C CA . ILE A 1 314 ? 17.336 26.774 -17.435 1.00 28.27 314 ILE A CA 1
ATOM 4567 C C . ILE A 1 314 ? 17.899 28.125 -16.934 1.00 29.97 314 ILE A C 1
ATOM 4568 O O . ILE A 1 314 ? 19.112 28.261 -16.781 1.00 26.69 314 ILE A O 1
ATOM 4584 N N . PRO A 1 315 ? 17.021 29.102 -16.632 1.00 30.49 315 PRO A N 1
ATOM 4585 C CA . PRO A 1 315 ? 17.529 30.372 -16.091 1.00 30.76 315 PRO A CA 1
ATOM 4586 C C . PRO A 1 315 ? 18.320 30.196 -14.801 1.00 34.43 315 PRO A C 1
ATOM 4587 O O . PRO A 1 315 ? 19.270 30.956 -14.574 1.00 32.80 315 PRO A O 1
ATOM 4598 N N . LEU A 1 316 ? 17.967 29.199 -13.991 1.00 26.17 316 LEU A N 1
ATOM 4599 C CA . LEU A 1 316 ? 18.760 28.893 -12.799 1.00 23.75 316 LEU A CA 1
ATOM 4600 C C . LEU A 1 316 ? 20.218 28.551 -13.142 1.00 33.67 316 LEU A C 1
ATOM 4601 O O . LEU A 1 316 ? 21.085 28.642 -12.277 1.00 27.83 316 LEU A O 1
ATOM 4617 N N . THR A 1 317 ? 20.522 28.225 -14.401 1.00 28.31 317 THR A N 1
ATOM 4618 C CA . THR A 1 317 ? 21.912 27.878 -14.743 1.00 30.92 317 THR A CA 1
ATOM 4619 C C . THR A 1 317 ? 22.801 29.063 -15.182 1.00 33.48 317 THR A C 1
ATOM 4620 O O . THR A 1 317 ? 24.031 28.895 -15.271 1.00 40.36 317 THR A O 1
ATOM 4631 N N . PHE A 1 318 ? 22.191 30.228 -15.469 1.00 29.43 318 PHE A N 1
ATOM 4632 C CA . PHE A 1 318 ? 22.927 31.419 -15.907 1.00 39.33 318 PHE A CA 1
ATOM 4633 C C . PHE A 1 318 ? 22.621 32.751 -15.173 1.00 40.01 318 PHE A C 1
ATOM 4634 O O . PHE A 1 318 ? 23.430 33.671 -15.217 1.00 38.55 318 PHE A O 1
ATOM 4651 N N . LEU A 1 319 ? 21.477 32.882 -14.521 1.00 32.34 319 LEU A N 1
ATOM 4652 C CA . LEU A 1 319 ? 21.247 34.107 -13.744 1.00 37.16 319 LEU A CA 1
ATOM 4653 C C . LEU A 1 319 ? 22.395 34.347 -12.762 1.00 45.11 319 LEU A C 1
ATOM 4654 O O . LEU A 1 319 ? 22.817 33.418 -12.059 1.00 39.97 319 LEU A O 1
ATOM 4670 N N . GLN A 1 320 ? 22.908 35.579 -12.717 1.00 43.89 320 GLN A N 1
ATOM 4671 C CA . GLN A 1 320 ? 23.997 35.903 -11.791 1.00 45.23 320 GLN A CA 1
ATOM 4672 C C . GLN A 1 320 ? 23.581 36.923 -10.751 1.00 48.63 320 GLN A C 1
ATOM 4673 O O . GLN A 1 320 ? 24.070 36.905 -9.623 1.00 51.18 320 GLN A O 1
ATOM 4687 N N . ASP A 1 321 ? 22.651 37.798 -11.094 1.00 51.46 321 ASP A N 1
ATOM 4688 C CA . ASP A 1 321 ? 22.203 38.751 -10.101 1.00 46.08 321 ASP A CA 1
ATOM 4689 C C . ASP A 1 321 ? 21.542 38.030 -8.926 1.00 54.05 321 ASP A C 1
ATOM 4690 O O . ASP A 1 321 ? 20.459 37.435 -9.070 1.00 52.77 321 ASP A O 1
ATOM 4699 N N . LYS A 1 322 ? 22.207 38.111 -7.769 1.00 55.04 322 LYS A N 1
ATOM 4700 C CA . LYS A 1 322 ? 21.744 37.511 -6.508 1.00 52.69 322 LYS A CA 1
ATOM 4701 C C . LYS A 1 322 ? 20.224 37.586 -6.313 1.00 47.20 322 LYS A C 1
ATOM 4702 O O . LYS A 1 322 ? 19.563 36.597 -6.027 1.00 56.75 322 LYS A O 1
ATOM 4721 N N . GLU A 1 323 ? 19.674 38.766 -6.497 1.00 48.20 323 GLU A N 1
ATOM 4722 C CA A GLU A 1 323 ? 18.278 39.002 -6.252 0.51 48.61 323 GLU A CA 1
ATOM 4723 C CA B GLU A 1 323 ? 18.250 38.977 -6.254 0.49 48.61 323 GLU A CA 1
ATOM 4724 C C . GLU A 1 323 ? 17.405 38.367 -7.351 1.00 47.36 323 GLU A C 1
ATOM 4725 O O . GLU A 1 323 ? 16.317 37.875 -7.079 1.00 43.72 323 GLU A O 1
ATOM 4748 N N . GLU A 1 324 ? 17.877 38.391 -8.598 1.00 45.41 324 GLU A N 1
ATOM 4749 C CA . GLU A 1 324 ? 17.097 37.750 -9.667 1.00 54.58 324 GLU A CA 1
ATOM 4750 C C . GLU A 1 324 ? 17.175 36.222 -9.542 1.00 47.08 324 GLU A C 1
ATOM 4751 O O . GLU A 1 324 ? 16.153 35.539 -9.561 1.00 44.80 324 GLU A O 1
ATOM 4763 N N . LEU A 1 325 ? 18.391 35.695 -9.419 1.00 43.02 325 LEU A N 1
ATOM 4764 C CA . LEU A 1 325 ? 18.582 34.262 -9.177 1.00 37.84 325 LEU A CA 1
ATOM 4765 C C . LEU A 1 325 ? 17.725 33.817 -8.009 1.00 42.37 325 LEU A C 1
ATOM 4766 O O . LEU A 1 325 ? 16.988 32.835 -8.101 1.00 34.30 325 LEU A O 1
ATOM 4782 N N . SER A 1 326 ? 17.790 34.575 -6.912 1.00 45.43 326 SER A N 1
ATOM 4783 C CA . SER A 1 326 ? 17.042 34.226 -5.700 1.00 48.50 326 SER A CA 1
ATOM 4784 C C . SER A 1 326 ? 15.529 34.162 -5.931 1.00 38.39 326 SER A C 1
ATOM 4785 O O . SER A 1 326 ? 14.852 33.232 -5.487 1.00 43.08 326 SER A O 1
ATOM 4793 N N . LYS A 1 327 ? 14.998 35.162 -6.621 1.00 46.01 327 LYS A N 1
ATOM 4794 C CA . LYS A 1 327 ? 13.583 35.180 -6.991 1.00 51.14 327 LYS A CA 1
ATOM 4795 C C . LYS A 1 327 ? 13.213 33.952 -7.860 1.00 47.95 327 LYS A C 1
ATOM 4796 O O . LYS A 1 327 ? 12.180 33.319 -7.669 1.00 39.48 327 LYS A O 1
ATOM 4815 N N . LYS A 1 328 ? 14.078 33.616 -8.808 1.00 43.62 328 LYS A N 1
ATOM 4816 C CA . LYS A 1 328 ? 13.824 32.487 -9.688 1.00 47.01 328 LYS A CA 1
ATOM 4817 C C . LYS A 1 328 ? 13.900 31.138 -8.954 1.00 43.21 328 LYS A C 1
ATOM 4818 O O . LYS A 1 328 ? 13.042 30.260 -9.167 1.00 36.77 328 LYS A O 1
ATOM 4837 N N . LEU A 1 329 ? 14.920 30.977 -8.106 1.00 36.76 329 LEU A N 1
ATOM 4838 C CA . LEU A 1 329 ? 15.024 29.794 -7.247 1.00 33.83 329 LEU A CA 1
ATOM 4839 C C . LEU A 1 329 ? 13.766 29.609 -6.449 1.00 35.35 329 LEU A C 1
ATOM 4840 O O . LEU A 1 329 ? 13.227 28.513 -6.374 1.00 34.15 329 LEU A O 1
ATOM 4856 N N . ARG A 1 330 ? 13.283 30.696 -5.856 1.00 40.52 330 ARG A N 1
ATOM 4857 C CA . ARG A 1 330 ? 12.089 30.613 -5.031 1.00 42.00 330 ARG A CA 1
ATOM 4858 C C . ARG A 1 330 ? 10.903 30.148 -5.851 1.00 40.39 330 ARG A C 1
ATOM 4859 O O . ARG A 1 330 ? 10.105 29.313 -5.397 1.00 38.07 330 ARG A O 1
ATOM 4880 N N . GLU A 1 331 ? 10.788 30.683 -7.061 1.00 38.92 331 GLU A N 1
ATOM 4881 C CA . GLU A 1 331 ? 9.639 30.392 -7.911 1.00 39.83 331 GLU A CA 1
ATOM 4882 C C . GLU A 1 331 ? 9.672 28.966 -8.409 1.00 36.25 331 GLU A C 1
ATOM 4883 O O . GLU A 1 331 ? 8.630 28.385 -8.737 1.00 43.06 331 GLU A O 1
ATOM 4895 N N . TYR A 1 332 ? 10.874 28.409 -8.502 1.00 33.38 332 TYR A N 1
ATOM 4896 C CA . TYR A 1 332 ? 11.023 27.022 -8.912 1.00 29.55 332 TYR A CA 1
ATOM 4897 C C . TYR A 1 332 ? 10.743 26.069 -7.745 1.00 41.97 332 TYR A C 1
ATOM 4898 O O . TYR A 1 332 ? 9.927 25.163 -7.901 1.00 34.77 332 TYR A O 1
ATOM 4916 N N . VAL A 1 333 ? 11.371 26.269 -6.572 1.00 41.80 333 VAL A N 1
ATOM 4917 C CA . VAL A 1 333 ? 11.233 25.241 -5.543 1.00 31.47 333 VAL A CA 1
ATOM 4918 C C . VAL A 1 333 ? 10.008 25.341 -4.638 1.00 30.92 333 VAL A C 1
ATOM 4919 O O . VAL A 1 333 ? 9.476 24.301 -4.260 1.00 31.92 333 VAL A O 1
ATOM 4932 N N . LEU A 1 334 ? 9.525 26.534 -4.304 1.00 35.20 334 LEU A N 1
ATOM 4933 C CA . LEU A 1 334 ? 8.404 26.619 -3.350 1.00 35.30 334 LEU A CA 1
ATOM 4934 C C . LEU A 1 334 ? 7.126 25.913 -3.826 1.00 28.90 334 LEU A C 1
ATOM 4935 O O . LEU A 1 334 ? 6.480 25.230 -3.050 1.00 30.38 334 LEU A O 1
ATOM 4951 N N . PRO A 1 335 ? 6.774 26.047 -5.116 1.00 31.26 335 PRO A N 1
ATOM 4952 C CA . PRO A 1 335 ? 5.553 25.359 -5.547 1.00 31.10 335 PRO A CA 1
ATOM 4953 C C . PRO A 1 335 ? 5.680 23.845 -5.485 1.00 29.72 335 PRO A C 1
ATOM 4954 O O . PRO A 1 335 ? 4.694 23.158 -5.323 1.00 32.00 335 PRO A O 1
ATOM 4965 N N . GLN A 1 336 ? 6.886 23.321 -5.624 1.00 34.10 336 GLN A N 1
ATOM 4966 C CA . GLN A 1 336 ? 7.065 21.867 -5.535 1.00 32.13 336 GLN A CA 1
ATOM 4967 C C . GLN A 1 336 ? 6.878 21.412 -4.090 1.00 28.13 336 GLN A C 1
ATOM 4968 O O . GLN A 1 336 ? 6.221 20.396 -3.841 1.00 30.60 336 GLN A O 1
ATOM 4982 N N . LEU A 1 337 ? 7.431 22.177 -3.136 1.00 27.99 337 LEU A N 1
ATOM 4983 C CA . LEU A 1 337 ? 7.259 21.853 -1.719 1.00 32.11 337 LEU A CA 1
ATOM 4984 C C . LEU A 1 337 ? 5.791 21.900 -1.344 1.00 28.50 337 LEU A C 1
ATOM 4985 O O . LEU A 1 337 ? 5.310 21.042 -0.620 1.00 27.54 337 LEU A O 1
ATOM 5001 N N . GLU A 1 338 ? 5.096 22.900 -1.876 1.00 33.94 338 GLU A N 1
ATOM 5002 C CA . GLU A 1 338 ? 3.677 23.114 -1.621 1.00 41.61 338 GLU A CA 1
ATOM 5003 C C . GLU A 1 338 ? 2.860 21.927 -2.088 1.00 37.41 338 GLU A C 1
ATOM 5004 O O . GLU A 1 338 ? 1.967 21.470 -1.384 1.00 37.64 338 GLU A O 1
ATOM 5016 N N . ARG A 1 339 ? 3.179 21.408 -3.266 1.00 39.79 339 ARG A N 1
ATOM 5017 C CA . ARG A 1 339 ? 2.497 20.204 -3.749 1.00 37.62 339 ARG A CA 1
ATOM 5018 C C . ARG A 1 339 ? 3.019 18.956 -3.063 1.00 37.35 339 ARG A C 1
ATOM 5019 O O . ARG A 1 339 ? 2.451 17.881 -3.211 1.00 33.37 339 ARG A O 1
ATOM 5040 N N . GLY A 1 340 ? 4.127 19.074 -2.340 1.00 33.96 340 GLY A N 1
ATOM 5041 C CA . GLY A 1 340 ? 4.668 17.912 -1.655 1.00 30.76 340 GLY A CA 1
ATOM 5042 C C . GLY A 1 340 ? 5.447 16.945 -2.552 1.00 25.68 340 GLY A C 1
ATOM 5043 O O . GLY A 1 340 ? 5.356 15.730 -2.364 1.00 29.08 340 GLY A O 1
ATOM 5047 N N . VAL A 1 341 ? 6.231 17.445 -3.498 1.00 32.10 341 VAL A N 1
ATOM 5048 C CA . VAL A 1 341 ? 6.991 16.519 -4.363 1.00 28.20 341 VAL A CA 1
ATOM 5049 C C . VAL A 1 341 ? 8.278 16.057 -3.675 1.00 29.43 341 VAL A C 1
ATOM 5050 O O . VAL A 1 341 ? 9.043 16.876 -3.163 1.00 26.02 341 VAL A O 1
ATOM 5063 N N . PRO A 1 342 ? 8.480 14.733 -3.622 1.00 20.66 342 PRO A N 1
ATOM 5064 C CA . PRO A 1 342 ? 9.655 14.170 -2.981 1.00 22.08 342 PRO A CA 1
ATOM 5065 C C . PRO A 1 342 ? 10.968 14.610 -3.598 1.00 30.01 342 PRO A C 1
ATOM 5066 O O . PRO A 1 342 ? 11.890 14.946 -2.868 1.00 26.67 342 PRO A O 1
ATOM 5077 N N . ALA A 1 343 ? 11.072 14.589 -4.918 1.00 29.02 343 ALA A N 1
ATOM 5078 C CA . ALA A 1 343 ? 12.352 14.878 -5.561 1.00 24.44 343 ALA A CA 1
ATOM 5079 C C . ALA A 1 343 ? 12.611 16.406 -5.749 1.00 29.22 343 ALA A C 1
ATOM 5080 O O . ALA A 1 343 ? 13.335 16.816 -6.692 1.00 26.57 343 ALA A O 1
ATOM 5087 N N . THR A 1 344 ? 12.068 17.247 -4.855 1.00 28.45 344 THR A N 1
ATOM 5088 C CA . THR A 1 344 ? 12.291 18.700 -4.988 1.00 25.70 344 THR A CA 1
ATOM 5089 C C . THR A 1 344 ? 13.786 18.971 -4.862 1.00 33.36 344 THR A C 1
ATOM 5090 O O . THR A 1 344 ? 14.403 19.546 -5.793 1.00 26.31 344 THR A O 1
ATOM 5101 N N . PHE A 1 345 ? 14.408 18.503 -3.774 1.00 27.63 345 PHE A N 1
ATOM 5102 C CA . PHE A 1 345 ? 15.843 18.723 -3.634 1.00 24.34 345 PHE A CA 1
ATOM 5103 C C . PHE A 1 345 ? 16.609 18.130 -4.805 1.00 26.11 345 PHE A C 1
ATOM 5104 O O . PHE A 1 345 ? 17.521 18.757 -5.379 1.00 26.07 345 PHE A O 1
ATOM 5121 N N . SER A 1 346 ? 16.252 16.902 -5.149 1.00 28.10 346 SER A N 1
ATOM 5122 C CA A SER A 1 346 ? 16.997 16.158 -6.173 0.37 26.58 346 SER A CA 1
ATOM 5123 C CA B SER A 1 346 ? 16.991 16.147 -6.132 0.63 26.50 346 SER A CA 1
ATOM 5124 C C . SER A 1 346 ? 16.956 16.886 -7.471 1.00 23.83 346 SER A C 1
ATOM 5125 O O . SER A 1 346 ? 17.937 16.870 -8.252 1.00 26.87 346 SER A O 1
ATOM 5140 N N . ASN A 1 347 ? 15.830 17.547 -7.720 1.00 22.95 347 ASN A N 1
ATOM 5141 C CA . ASN A 1 347 ? 15.721 18.380 -8.899 1.00 28.02 347 ASN A CA 1
ATOM 5142 C C . ASN A 1 347 ? 16.710 19.526 -8.947 1.00 29.10 347 ASN A C 1
ATOM 5143 O O . ASN A 1 347 ? 17.162 19.885 -10.033 1.00 28.36 347 ASN A O 1
ATOM 5154 N N . VAL A 1 348 ? 17.043 20.103 -7.795 1.00 24.90 348 VAL A N 1
ATOM 5155 C CA . VAL A 1 348 ? 17.962 21.228 -7.776 1.00 25.18 348 VAL A CA 1
ATOM 5156 C C . VAL A 1 348 ? 19.378 20.776 -7.493 1.00 27.56 348 VAL A C 1
ATOM 5157 O O . VAL A 1 348 ? 20.313 21.570 -7.576 1.00 27.00 348 VAL A O 1
ATOM 5170 N N . LYS A 1 349 ? 19.544 19.491 -7.190 1.00 29.64 349 LYS A N 1
ATOM 5171 C CA . LYS A 1 349 ? 20.848 18.977 -6.795 1.00 27.85 349 LYS A CA 1
ATOM 5172 C C . LYS A 1 349 ? 21.928 19.332 -7.811 1.00 32.45 349 LYS A C 1
ATOM 5173 O O . LYS A 1 349 ? 23.049 19.691 -7.419 1.00 25.36 349 LYS A O 1
ATOM 5192 N N . PRO A 1 350 ? 21.608 19.263 -9.114 1.00 31.07 350 PRO A N 1
ATOM 5193 C CA . PRO A 1 350 ? 22.704 19.619 -10.029 1.00 32.82 350 PRO A CA 1
ATOM 5194 C C . PRO A 1 350 ? 23.120 21.113 -9.948 1.00 26.01 350 PRO A C 1
ATOM 5195 O O . PRO A 1 350 ? 24.268 21.449 -10.273 1.00 31.09 350 PRO A O 1
ATOM 5206 N N . LEU A 1 351 ? 22.261 21.996 -9.463 1.00 28.14 351 LEU A N 1
ATOM 5207 C CA . LEU A 1 351 ? 22.717 23.378 -9.189 1.00 28.27 351 LEU A CA 1
ATOM 5208 C C . LEU A 1 351 ? 23.637 23.482 -7.968 1.00 32.06 351 LEU A C 1
ATOM 5209 O O . LEU A 1 351 ? 24.595 24.248 -7.950 1.00 33.31 351 LEU A O 1
ATOM 5225 N N . TYR A 1 352 ? 23.328 22.723 -6.931 1.00 27.87 352 TYR A N 1
ATOM 5226 C CA . TYR A 1 352 ? 24.201 22.652 -5.778 1.00 28.50 352 TYR A CA 1
ATOM 5227 C C . TYR A 1 352 ? 25.553 22.067 -6.174 1.00 31.44 352 TYR A C 1
ATOM 5228 O O . TYR A 1 352 ? 26.563 22.350 -5.548 1.00 37.10 352 TYR A O 1
ATOM 5246 N N . GLN A 1 353 ? 25.570 21.228 -7.206 1.00 30.96 353 GLN A N 1
ATOM 5247 C CA . GLN A 1 353 ? 26.814 20.616 -7.655 1.00 26.97 353 GLN A CA 1
ATOM 5248 C C . GLN A 1 353 ? 27.683 21.540 -8.539 1.00 38.13 353 GLN A C 1
ATOM 5249 O O . GLN A 1 353 ? 28.924 21.486 -8.481 1.00 40.07 353 GLN A O 1
ATOM 5263 N N . ARG A 1 354 ? 27.039 22.372 -9.355 1.00 34.67 354 ARG A N 1
ATOM 5264 C CA . ARG A 1 354 ? 27.744 23.230 -10.324 1.00 37.92 354 ARG A CA 1
ATOM 5265 C C . ARG A 1 354 ? 27.825 24.695 -9.896 1.00 32.24 354 ARG A C 1
ATOM 5266 O O . ARG A 1 354 ? 28.607 25.455 -10.437 1.00 36.97 354 ARG A O 1
ATOM 5287 N N . ARG A 1 355 ? 26.997 25.072 -8.942 1.00 29.74 355 ARG A N 1
ATOM 5288 C CA . ARG A 1 355 ? 26.828 26.465 -8.521 1.00 37.94 355 ARG A CA 1
ATOM 5289 C C . ARG A 1 355 ? 26.704 26.500 -7.000 1.00 37.58 355 ARG A C 1
ATOM 5290 O O . ARG A 1 355 ? 25.887 27.256 -6.444 1.00 44.69 355 ARG A O 1
ATOM 5311 N N . LYS A 1 356 ? 27.494 25.667 -6.323 1.00 41.23 356 LYS A N 1
ATOM 5312 C CA . LYS A 1 356 ? 27.326 25.463 -4.874 1.00 40.29 356 LYS A CA 1
ATOM 5313 C C . LYS A 1 356 ? 27.320 26.766 -4.066 1.00 41.09 356 LYS A C 1
ATOM 5314 O O . LYS A 1 356 ? 26.356 27.076 -3.350 1.00 36.24 356 LYS A O 1
ATOM 5333 N N . SER A 1 357 ? 28.397 27.534 -4.197 1.00 42.84 357 SER A N 1
ATOM 5334 C CA . SER A 1 357 ? 28.607 28.707 -3.347 1.00 43.22 357 SER A CA 1
ATOM 5335 C C . SER A 1 357 ? 27.536 29.752 -3.619 1.00 41.96 357 SER A C 1
ATOM 5336 O O . SER A 1 357 ? 27.106 30.483 -2.723 1.00 40.36 357 SER A O 1
ATOM 5344 N N . LYS A 1 358 ? 27.108 29.822 -4.869 1.00 41.25 358 LYS A N 1
ATOM 5345 C CA . LYS A 1 358 ? 26.060 30.750 -5.257 1.00 36.26 358 LYS A CA 1
ATOM 5346 C C . LYS A 1 358 ? 24.640 30.326 -4.783 1.00 40.90 358 LYS A C 1
ATOM 5347 O O . LYS A 1 358 ? 23.899 31.122 -4.194 1.00 42.11 358 LYS A O 1
ATOM 5366 N N . VAL A 1 359 ? 24.264 29.077 -5.043 1.00 42.24 359 VAL A N 1
ATOM 5367 C CA . VAL A 1 359 ? 22.852 28.659 -4.935 1.00 33.83 359 VAL A CA 1
ATOM 5368 C C . VAL A 1 359 ? 22.459 28.105 -3.556 1.00 30.64 359 VAL A C 1
ATOM 5369 O O . VAL A 1 359 ? 21.309 28.280 -3.109 1.00 33.88 359 VAL A O 1
ATOM 5382 N N . SER A 1 360 ? 23.382 27.446 -2.860 1.00 33.42 360 SER A N 1
ATOM 5383 C CA . SER A 1 360 ? 22.978 26.788 -1.598 1.00 34.98 360 SER A CA 1
ATOM 5384 C C . SER A 1 360 ? 22.631 27.767 -0.470 1.00 33.70 360 SER A C 1
ATOM 5385 O O . SER A 1 360 ? 21.600 27.575 0.187 1.00 32.44 360 SER A O 1
ATOM 5393 N N . PRO A 1 361 ? 23.449 28.836 -0.272 1.00 33.07 361 PRO A N 1
ATOM 5394 C CA . PRO A 1 361 ? 23.063 29.796 0.771 1.00 39.61 361 PRO A CA 1
ATOM 5395 C C . PRO A 1 361 ? 21.703 30.402 0.475 1.00 37.08 361 PRO A C 1
ATOM 5396 O O . PRO A 1 361 ? 20.913 30.604 1.392 1.00 35.86 361 PRO A O 1
ATOM 5407 N N . LEU A 1 362 ? 21.433 30.665 -0.797 1.00 34.84 362 LEU A N 1
ATOM 5408 C CA . LEU A 1 362 ? 20.162 31.274 -1.209 1.00 33.92 362 LEU A CA 1
ATOM 5409 C C . LEU A 1 362 ? 18.975 30.343 -0.989 1.00 34.49 362 LEU A C 1
ATOM 5410 O O . LEU A 1 362 ? 17.890 30.781 -0.631 1.00 32.83 362 LEU A O 1
ATOM 5426 N N . LEU A 1 363 ? 19.164 29.053 -1.257 1.00 36.94 363 LEU A N 1
ATOM 5427 C CA . LEU A 1 363 ? 18.072 28.087 -1.086 1.00 33.93 363 LEU A CA 1
ATOM 5428 C C . LEU A 1 363 ? 17.852 27.737 0.393 1.00 28.63 363 LEU A C 1
ATOM 5429 O O . LEU A 1 363 ? 16.713 27.565 0.836 1.00 27.10 363 LEU A O 1
ATOM 5445 N N . GLU A 1 364 ? 18.942 27.632 1.147 1.00 28.94 364 GLU A N 1
ATOM 5446 C CA . GLU A 1 364 ? 18.832 27.505 2.584 1.00 30.53 364 GLU A CA 1
ATOM 5447 C C . GLU A 1 364 ? 17.898 28.593 3.158 1.00 33.89 364 GLU A C 1
ATOM 5448 O O . GLU A 1 364 ? 16.877 28.281 3.798 1.00 33.90 364 GLU A O 1
ATOM 5460 N N . LYS A 1 365 ? 18.208 29.866 2.896 1.00 37.57 365 LYS A N 1
ATOM 5461 C CA . LYS A 1 365 ? 17.353 30.944 3.393 1.00 34.27 365 LYS A CA 1
ATOM 5462 C C . LYS A 1 365 ? 15.905 30.863 2.870 1.00 36.11 365 LYS A C 1
ATOM 5463 O O . LYS A 1 365 ? 14.953 31.031 3.624 1.00 29.58 365 LYS A O 1
ATOM 5482 N N . ILE A 1 366 ? 15.740 30.650 1.573 1.00 35.07 366 ILE A N 1
ATOM 5483 C CA . ILE A 1 366 ? 14.402 30.558 0.991 1.00 39.20 366 ILE A CA 1
ATOM 5484 C C . ILE A 1 366 ? 13.546 29.473 1.653 1.00 32.40 366 ILE A C 1
ATOM 5485 O O . ILE A 1 366 ? 12.369 29.667 1.927 1.00 33.00 366 ILE A O 1
ATOM 5501 N N . VAL A 1 367 ? 14.139 28.304 1.866 1.00 32.11 367 VAL A N 1
ATOM 5502 C CA . VAL A 1 367 ? 13.368 27.156 2.337 1.00 35.05 367 VAL A CA 1
ATOM 5503 C C . VAL A 1 367 ? 13.197 27.206 3.859 1.00 30.76 367 VAL A C 1
ATOM 5504 O O . VAL A 1 367 ? 12.197 26.726 4.398 1.00 31.03 367 VAL A O 1
ATOM 5517 N N . LEU A 1 368 ? 14.163 27.783 4.567 1.00 36.45 368 LEU A N 1
ATOM 5518 C CA . LEU A 1 368 ? 13.952 27.998 6.003 1.00 37.14 368 LEU A CA 1
ATOM 5519 C C . LEU A 1 368 ? 12.819 29.012 6.250 1.00 37.87 368 LEU A C 1
ATOM 5520 O O . LEU A 1 368 ? 11.983 28.786 7.124 1.00 36.74 368 LEU A O 1
ATOM 5536 N N . ASP A 1 369 ? 12.778 30.113 5.488 1.00 33.64 369 ASP A N 1
ATOM 5537 C CA . ASP A 1 369 ? 11.705 31.105 5.651 1.00 35.85 369 ASP A CA 1
ATOM 5538 C C . ASP A 1 369 ? 10.366 30.470 5.326 1.00 33.44 369 ASP A C 1
ATOM 5539 O O . ASP A 1 369 ? 9.377 30.734 5.989 1.00 39.24 369 ASP A O 1
ATOM 5548 N N . TYR A 1 370 ? 10.322 29.642 4.282 1.00 35.55 370 TYR A N 1
ATOM 5549 C CA . TYR A 1 370 ? 9.071 29.003 3.881 1.00 30.15 370 TYR A CA 1
ATOM 5550 C C . TYR A 1 370 ? 8.561 28.109 4.999 1.00 32.07 370 TYR A C 1
ATOM 5551 O O . TYR A 1 370 ? 7.379 28.144 5.328 1.00 37.28 370 TYR A O 1
ATOM 5569 N N . LEU A 1 371 ? 9.464 27.344 5.611 1.00 31.58 371 LEU A N 1
ATOM 5570 C CA . LEU A 1 371 ? 9.089 26.470 6.716 1.00 35.75 371 LEU A CA 1
ATOM 5571 C C . LEU A 1 371 ? 8.479 27.244 7.899 1.00 45.45 371 LEU A C 1
ATOM 5572 O O . LEU A 1 371 ? 7.528 26.777 8.543 1.00 34.28 371 LEU A O 1
ATOM 5588 N N . SER A 1 372 ? 9.030 28.416 8.207 1.00 41.54 372 SER A N 1
ATOM 5589 C CA . SER A 1 372 ? 8.606 29.132 9.417 1.00 38.51 372 SER A CA 1
ATOM 5590 C C . SER A 1 372 ? 7.166 29.613 9.284 1.00 42.47 372 SER A C 1
ATOM 5591 O O . SER A 1 372 ? 6.492 29.836 10.266 1.00 43.65 372 SER A O 1
ATOM 5599 N N . GLY A 1 373 ? 6.684 29.756 8.065 1.00 40.94 373 GLY A N 1
ATOM 5600 C CA . GLY A 1 373 ? 5.303 30.144 7.864 1.00 36.59 373 GLY A CA 1
ATOM 5601 C C . GLY A 1 373 ? 4.316 28.998 7.932 1.00 37.82 373 GLY A C 1
ATOM 5602 O O . GLY A 1 373 ? 3.114 29.224 7.940 1.00 44.15 373 GLY A O 1
ATOM 5606 N N . LEU A 1 374 ? 4.803 27.767 7.990 1.00 39.82 374 LEU A N 1
ATOM 5607 C CA . LEU A 1 374 ? 3.922 26.605 7.876 1.00 37.76 374 LEU A CA 1
ATOM 5608 C C . LEU A 1 374 ? 3.484 26.080 9.228 1.00 36.51 374 LEU A C 1
ATOM 5609 O O . LEU A 1 374 ? 4.260 26.032 10.170 1.00 38.17 374 LEU A O 1
ATOM 5625 N N . ASP A 1 375 ? 2.252 25.620 9.296 1.00 36.92 375 ASP A N 1
ATOM 5626 C CA . ASP A 1 375 ? 1.735 25.022 10.515 1.00 36.52 375 ASP A CA 1
ATOM 5627 C C . ASP A 1 375 ? 1.585 23.525 10.277 1.00 30.03 375 ASP A C 1
ATOM 5628 O O . ASP A 1 375 ? 1.015 23.113 9.268 1.00 37.65 375 ASP A O 1
ATOM 5637 N N . PRO A 1 376 ? 2.048 22.693 11.215 1.00 35.17 376 PRO A N 1
ATOM 5638 C CA . PRO A 1 376 ? 2.000 21.242 10.957 1.00 34.06 376 PRO A CA 1
ATOM 5639 C C . PRO A 1 376 ? 0.612 20.628 10.856 1.00 36.35 376 PRO A C 1
ATOM 5640 O O . PRO A 1 376 ? 0.488 19.591 10.182 1.00 34.41 376 PRO A O 1
ATOM 5651 N N . THR A 1 377 ? -0.401 21.223 11.496 1.00 36.40 377 THR A N 1
ATOM 5652 C CA . THR A 1 377 ? -1.771 20.671 11.479 1.00 36.28 377 THR A CA 1
ATOM 5653 C C . THR A 1 377 ? -2.629 21.245 10.352 1.00 34.39 377 THR A C 1
ATOM 5654 O O . THR A 1 377 ? -3.606 20.632 9.951 1.00 39.27 377 THR A O 1
ATOM 5665 N N . GLN A 1 378 ? -2.252 22.418 9.843 1.00 39.58 378 GLN A N 1
ATOM 5666 C CA . GLN A 1 378 ? -2.992 23.076 8.755 1.00 44.49 378 GLN A CA 1
ATOM 5667 C C . GLN A 1 378 ? -2.312 22.918 7.390 1.00 40.78 378 GLN A C 1
ATOM 5668 O O . GLN A 1 378 ? -2.994 22.803 6.375 1.00 40.57 378 GLN A O 1
ATOM 5682 N N . ASP A 1 379 ? -0.981 22.907 7.376 1.00 35.12 379 ASP A N 1
ATOM 5683 C CA . ASP A 1 379 ? -0.207 22.678 6.159 1.00 34.43 379 ASP A CA 1
ATOM 5684 C C . ASP A 1 379 ? 0.609 21.372 6.258 1.00 34.90 379 ASP A C 1
ATOM 5685 O O . ASP A 1 379 ? 1.815 21.387 6.058 1.00 33.17 379 ASP A O 1
ATOM 5694 N N . PRO A 1 380 ? -0.029 20.244 6.581 1.00 25.66 380 PRO A N 1
ATOM 5695 C CA . PRO A 1 380 ? 0.786 19.053 6.865 1.00 30.34 380 PRO A CA 1
ATOM 5696 C C . PRO A 1 380 ? 1.698 18.604 5.690 1.00 34.28 380 PRO A C 1
ATOM 5697 O O . PRO A 1 380 ? 2.868 18.209 5.917 1.00 25.90 380 PRO A O 1
ATOM 5708 N N . ILE A 1 381 ? 1.209 18.752 4.461 1.00 30.94 381 ILE A N 1
ATOM 5709 C CA . ILE A 1 381 ? 1.930 18.234 3.308 1.00 29.71 381 ILE A CA 1
ATOM 5710 C C . ILE A 1 381 ? 3.172 19.085 3.034 1.00 31.85 381 ILE A C 1
ATOM 5711 O O . ILE A 1 381 ? 4.286 18.568 3.014 1.00 32.36 381 ILE A O 1
ATOM 5727 N N . PRO A 1 382 ? 3.005 20.394 2.877 1.00 28.12 382 PRO A N 1
ATOM 5728 C CA . PRO A 1 382 ? 4.222 21.196 2.724 1.00 30.13 382 PRO A CA 1
ATOM 5729 C C . PRO A 1 382 ? 5.159 21.092 3.936 1.00 27.26 382 PRO A C 1
ATOM 5730 O O . PRO A 1 382 ? 6.410 21.160 3.834 1.00 28.82 382 PRO A O 1
ATOM 5741 N N . PHE A 1 383 ? 4.570 20.927 5.105 1.00 30.65 383 PHE A N 1
ATOM 5742 C CA . PHE A 1 383 ? 5.391 20.870 6.310 1.00 30.07 383 PHE A CA 1
ATOM 5743 C C . PHE A 1 383 ? 6.358 19.676 6.237 1.00 26.53 383 PHE A C 1
ATOM 5744 O O . PHE A 1 383 ? 7.586 19.824 6.419 1.00 31.38 383 PHE A O 1
ATOM 5761 N N . ILE A 1 384 ? 5.817 18.482 6.000 1.00 30.22 384 ILE A N 1
ATOM 5762 C CA . ILE A 1 384 ? 6.666 17.298 6.036 1.00 27.51 384 ILE A CA 1
ATOM 5763 C C . ILE A 1 384 ? 7.662 17.288 4.874 1.00 28.69 384 ILE A C 1
ATOM 5764 O O . ILE A 1 384 ? 8.833 16.941 5.064 1.00 25.91 384 ILE A O 1
ATOM 5780 N N . TRP A 1 385 ? 7.222 17.719 3.694 1.00 31.18 385 TRP A N 1
ATOM 5781 C CA . TRP A 1 385 ? 8.091 17.678 2.511 1.00 25.71 385 TRP A CA 1
ATOM 5782 C C . TRP A 1 385 ? 9.100 18.811 2.472 1.00 26.22 385 TRP A C 1
ATOM 5783 O O . TRP A 1 385 ? 10.170 18.659 1.876 1.00 26.86 385 TRP A O 1
ATOM 5804 N N . THR A 1 386 ? 8.798 19.918 3.149 1.00 27.12 386 THR A N 1
ATOM 5805 C CA . THR A 1 386 ? 9.810 20.958 3.380 1.00 25.41 386 THR A CA 1
ATOM 5806 C C . THR A 1 386 ? 10.884 20.473 4.375 1.00 23.44 386 THR A C 1
ATOM 5807 O O . THR A 1 386 ? 12.082 20.735 4.203 1.00 27.97 386 THR A O 1
ATOM 5818 N N . ASN A 1 387 ? 10.476 19.770 5.419 1.00 26.97 387 ASN A N 1
ATOM 5819 C CA . ASN A 1 387 ? 11.458 19.180 6.341 1.00 27.51 387 ASN A CA 1
ATOM 5820 C C . ASN A 1 387 ? 12.313 18.161 5.583 1.00 23.34 387 ASN A C 1
ATOM 5821 O O . ASN A 1 387 ? 13.540 18.074 5.756 1.00 26.19 387 ASN A O 1
ATOM 5832 N N . TYR A 1 388 ? 11.662 17.384 4.732 1.00 25.10 388 TYR A N 1
ATOM 5833 C CA . TYR A 1 388 ? 12.386 16.412 3.907 1.00 28.39 388 TYR A CA 1
ATOM 5834 C C . TYR A 1 388 ? 13.434 17.106 2.999 1.00 24.74 388 TYR A C 1
ATOM 5835 O O . TYR A 1 388 ? 14.616 16.704 2.940 1.00 22.21 388 TYR A O 1
ATOM 5853 N N . TYR A 1 389 ? 13.019 18.163 2.323 1.00 22.14 389 TYR A N 1
ATOM 5854 C CA . TYR A 1 389 ? 13.972 18.969 1.515 1.00 23.54 389 TYR A CA 1
ATOM 5855 C C . TYR A 1 389 ? 15.156 19.400 2.375 1.00 24.42 389 TYR A C 1
ATOM 5856 O O . TYR A 1 389 ? 16.305 19.327 1.967 1.00 23.51 389 TYR A O 1
ATOM 5874 N N . LEU A 1 390 ? 14.879 19.906 3.564 1.00 22.26 390 LEU A N 1
ATOM 5875 C CA . LEU A 1 390 ? 15.956 20.503 4.335 1.00 23.02 390 LEU A CA 1
ATOM 5876 C C . LEU A 1 390 ? 16.874 19.413 4.861 1.00 25.49 390 LEU A C 1
ATOM 5877 O O . LEU A 1 390 ? 18.090 19.612 4.963 1.00 26.32 390 LEU A O 1
ATOM 5893 N N . SER A 1 391 ? 16.296 18.256 5.162 1.00 21.21 391 SER A N 1
ATOM 5894 C CA . SER A 1 391 ? 17.094 17.088 5.453 1.00 21.00 391 SER A CA 1
ATOM 5895 C C . SER A 1 391 ? 18.061 16.792 4.302 1.00 24.23 391 SER A C 1
ATOM 5896 O O . SER A 1 391 ? 19.252 16.533 4.525 1.00 22.90 391 SER A O 1
ATOM 5904 N N . GLN A 1 392 ? 17.569 16.839 3.068 1.00 22.61 392 GLN A N 1
ATOM 5905 C CA . GLN A 1 392 ? 18.388 16.505 1.917 1.00 22.62 392 GLN A CA 1
ATOM 5906 C C . GLN A 1 392 ? 19.470 17.552 1.766 1.00 25.75 392 GLN A C 1
ATOM 5907 O O . GLN A 1 392 ? 20.617 17.217 1.477 1.00 25.31 392 GLN A O 1
ATOM 5921 N N . HIS A 1 393 ? 19.080 18.813 1.962 1.00 20.04 393 HIS A N 1
ATOM 5922 C CA . HIS A 1 393 ? 19.971 19.986 1.877 1.00 24.56 393 HIS A CA 1
ATOM 5923 C C . HIS A 1 393 ? 21.158 19.845 2.814 1.00 26.10 393 HIS A C 1
ATOM 5924 O O . HIS A 1 393 ? 22.314 19.898 2.377 1.00 26.45 393 HIS A O 1
ATOM 5939 N N . PHE A 1 394 ? 20.898 19.599 4.092 1.00 24.12 394 PHE A N 1
ATOM 5940 C CA . PHE A 1 394 ? 21.987 19.511 5.049 1.00 26.75 394 PHE A CA 1
ATOM 5941 C C . PHE A 1 394 ? 22.800 18.221 4.896 1.00 27.96 394 PHE A C 1
ATOM 5942 O O . PHE A 1 394 ? 24.015 18.218 5.131 1.00 28.34 394 PHE A O 1
ATOM 5959 N N . LEU A 1 395 ? 22.152 17.143 4.465 1.00 22.39 395 LEU A N 1
ATOM 5960 C CA . LEU A 1 395 ? 22.881 15.940 4.068 1.00 22.17 395 LEU A CA 1
ATOM 5961 C C . LEU A 1 395 ? 23.859 16.248 2.944 1.00 26.99 395 LEU A C 1
ATOM 5962 O O . LEU A 1 395 ? 25.003 15.855 3.001 1.00 24.81 395 LEU A O 1
ATOM 5978 N N . PHE A 1 396 ? 23.402 16.917 1.894 1.00 29.75 396 PHE A N 1
ATOM 5979 C CA . PHE A 1 396 ? 24.316 17.260 0.804 1.00 26.48 396 PHE A CA 1
ATOM 5980 C C . PHE A 1 396 ? 25.504 18.098 1.331 1.00 28.69 396 PHE A C 1
ATOM 5981 O O . PHE A 1 396 ? 26.629 17.888 0.925 1.00 28.35 396 PHE A O 1
ATOM 5998 N N . LEU A 1 397 ? 25.251 19.041 2.242 1.00 29.36 397 LEU A N 1
ATOM 5999 C CA . LEU A 1 397 ? 26.308 19.887 2.783 1.00 27.30 397 LEU A CA 1
ATOM 6000 C C . LEU A 1 397 ? 27.065 19.224 3.942 1.00 28.60 397 LEU A C 1
ATOM 6001 O O . LEU A 1 397 ? 27.931 19.838 4.533 1.00 35.09 397 LEU A O 1
ATOM 6017 N N . LYS A 1 398 ? 26.735 17.981 4.271 1.00 26.23 398 LYS A N 1
ATOM 6018 C CA . LYS A 1 398 ? 27.517 17.191 5.244 1.00 26.99 398 LYS A CA 1
ATOM 6019 C C . LYS A 1 398 ? 27.359 17.644 6.697 1.00 26.58 398 LYS A C 1
ATOM 6020 O O . LYS A 1 398 ? 28.196 17.353 7.546 1.00 34.79 398 LYS A O 1
ATOM 6039 N N . ASP A 1 399 ? 26.260 18.339 6.979 1.00 30.31 399 ASP A N 1
ATOM 6040 C CA . ASP A 1 399 ? 25.841 18.602 8.345 1.00 26.90 399 ASP A CA 1
ATOM 6041 C C . ASP A 1 399 ? 24.858 17.498 8.764 1.00 27.50 399 ASP A C 1
ATOM 6042 O O . ASP A 1 399 ? 23.630 17.629 8.658 1.00 26.62 399 ASP A O 1
ATOM 6051 N N . PHE A 1 400 ? 25.398 16.389 9.232 1.00 26.55 400 PHE A N 1
ATOM 6052 C CA . PHE A 1 400 ? 24.562 15.233 9.467 1.00 26.24 400 PHE A CA 1
ATOM 6053 C C . PHE A 1 400 ? 23.632 15.396 10.670 1.00 25.89 400 PHE A C 1
ATOM 6054 O O . PHE A 1 400 ? 22.495 14.951 10.600 1.00 28.28 400 PHE A O 1
ATOM 6071 N N . PRO A 1 401 ? 24.076 16.055 11.769 1.00 27.21 401 PRO A N 1
ATOM 6072 C CA . PRO A 1 401 ? 23.071 16.150 12.839 1.00 21.51 401 PRO A CA 1
ATOM 6073 C C . PRO A 1 401 ? 21.837 16.949 12.439 1.00 31.33 401 PRO A C 1
ATOM 6074 O O . PRO A 1 401 ? 20.706 16.529 12.758 1.00 25.23 401 PRO A O 1
ATOM 6085 N N . LYS A 1 402 ? 22.039 18.051 11.719 1.00 26.69 402 LYS A N 1
ATOM 6086 C CA . LYS A 1 402 ? 20.928 18.857 11.241 1.00 29.08 402 LYS A CA 1
ATOM 6087 C C . LYS A 1 402 ? 20.079 18.060 10.262 1.00 30.21 402 LYS A C 1
ATOM 6088 O O . LYS A 1 402 ? 18.857 18.138 10.280 1.00 28.26 402 LYS A O 1
ATOM 6107 N N . ALA A 1 403 ? 20.722 17.296 9.382 1.00 27.41 403 ALA A N 1
ATOM 6108 C CA . ALA A 1 403 ? 19.950 16.447 8.480 1.00 28.19 403 ALA A CA 1
ATOM 6109 C C . ALA A 1 403 ? 19.050 15.438 9.229 1.00 28.88 403 ALA A C 1
ATOM 6110 O O . ALA A 1 403 ? 17.894 15.202 8.822 1.00 26.71 403 ALA A O 1
ATOM 6117 N N . GLN A 1 404 ? 19.562 14.824 10.302 1.00 23.30 404 GLN A N 1
ATOM 6118 C CA . GLN A 1 404 ? 18.729 13.939 11.114 1.00 25.01 404 GLN A CA 1
ATOM 6119 C C . GLN A 1 404 ? 17.601 14.714 11.790 1.00 30.26 404 GLN A C 1
ATOM 6120 O O . GLN A 1 404 ? 16.505 14.187 11.911 1.00 27.68 404 GLN A O 1
ATOM 6134 N N . GLU A 1 405 ? 17.859 15.941 12.254 1.00 26.68 405 GLU A N 1
ATOM 6135 C CA . GLU A 1 405 ? 16.801 16.698 12.954 1.00 26.10 405 GLU A CA 1
ATOM 6136 C C . GLU A 1 405 ? 15.618 16.850 12.027 1.00 28.00 405 GLU A C 1
ATOM 6137 O O . GLU A 1 405 ? 14.467 16.626 12.400 1.00 25.56 405 GLU A O 1
ATOM 6149 N N . TYR A 1 406 ? 15.914 17.238 10.790 1.00 27.09 406 TYR A N 1
ATOM 6150 C CA . TYR A 1 406 ? 14.848 17.580 9.878 1.00 27.03 406 TYR A CA 1
ATOM 6151 C C . TYR A 1 406 ? 14.104 16.353 9.448 1.00 26.24 406 TYR A C 1
ATOM 6152 O O . TYR A 1 406 ? 12.880 16.380 9.426 1.00 26.21 406 TYR A O 1
ATOM 6170 N N . ILE A 1 407 ? 14.800 15.258 9.140 1.00 25.70 407 ILE A N 1
ATOM 6171 C CA . ILE A 1 407 ? 14.052 14.052 8.782 1.00 21.73 407 ILE A CA 1
ATOM 6172 C C . ILE A 1 407 ? 13.262 13.500 9.989 1.00 26.66 407 ILE A C 1
ATOM 6173 O O . ILE A 1 407 ? 12.163 12.989 9.821 1.00 25.73 407 ILE A O 1
ATOM 6189 N N . ASP A 1 408 ? 13.820 13.587 11.196 1.00 24.38 408 ASP A N 1
ATOM 6190 C CA . ASP A 1 408 ? 13.079 13.187 12.392 1.00 26.59 408 ASP A 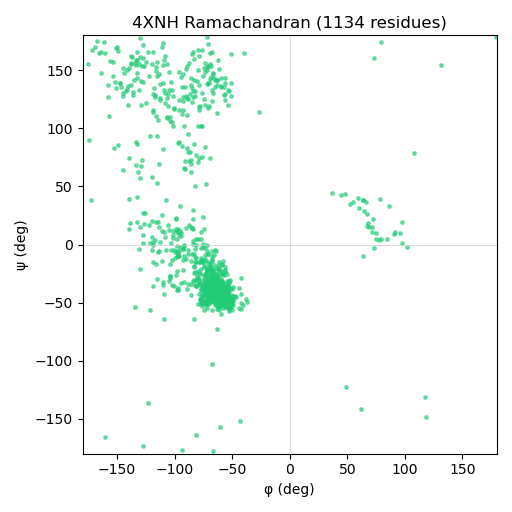CA 1
ATOM 6191 C C . ASP A 1 408 ? 11.729 13.933 12.550 1.00 31.77 408 ASP A C 1
ATOM 6192 O O . ASP A 1 408 ? 10.724 13.333 12.935 1.00 28.51 408 ASP A O 1
ATOM 6201 N N . ALA A 1 409 ? 11.722 15.235 12.272 1.00 26.56 409 ALA A N 1
ATOM 6202 C CA . ALA A 1 409 ? 10.511 16.017 12.383 1.00 27.20 409 ALA A CA 1
ATOM 6203 C C . ALA A 1 409 ? 9.483 15.514 11.378 1.00 25.48 409 ALA A C 1
ATOM 6204 O O . ALA A 1 409 ? 8.291 15.401 11.682 1.00 28.81 409 ALA A O 1
ATOM 6211 N N . ALA A 1 410 ? 9.930 15.175 10.178 1.00 26.01 410 ALA A N 1
ATOM 6212 C CA . ALA A 1 410 ? 8.996 14.663 9.181 1.00 19.41 410 ALA A CA 1
ATOM 6213 C C . ALA A 1 410 ? 8.407 13.319 9.626 1.00 24.60 410 ALA A C 1
ATOM 6214 O O . ALA A 1 410 ? 7.169 13.070 9.553 1.00 24.26 410 ALA A O 1
ATOM 6221 N N . LEU A 1 411 ? 9.286 12.453 10.115 1.00 24.61 411 LEU A N 1
ATOM 6222 C CA . LEU A 1 411 ? 8.910 11.086 10.442 1.00 31.24 411 LEU A CA 1
ATOM 6223 C C . LEU A 1 411 ? 7.942 11.073 11.602 1.00 30.59 411 LEU A C 1
ATOM 6224 O O . LEU A 1 411 ? 6.991 10.255 11.645 1.00 29.61 411 LEU A O 1
ATOM 6240 N N . ASP A 1 412 ? 8.222 11.926 12.583 1.00 29.18 412 ASP A N 1
ATOM 6241 C CA . ASP A 1 412 ? 7.417 11.928 13.817 1.00 27.06 412 ASP A CA 1
ATOM 6242 C C . ASP A 1 412 ? 5.994 12.401 13.466 1.00 32.95 412 ASP A C 1
ATOM 6243 O O . ASP A 1 412 ? 5.008 11.915 13.995 1.00 29.77 412 ASP A O 1
ATOM 6252 N N . HIS A 1 413 ? 5.918 13.342 12.540 1.00 31.82 413 HIS A N 1
ATOM 6253 C CA . HIS A 1 413 ? 4.658 13.921 12.099 1.00 29.14 413 HIS A CA 1
ATOM 6254 C C . HIS A 1 413 ? 3.897 12.930 11.242 1.00 29.67 413 HIS A C 1
ATOM 6255 O O . HIS A 1 413 ? 2.728 12.619 11.506 1.00 29.14 413 HIS A O 1
ATOM 6270 N N . THR A 1 414 ? 4.558 12.378 10.227 1.00 26.41 414 THR A N 1
ATOM 6271 C CA . THR A 1 414 ? 3.895 11.373 9.386 1.00 28.30 414 THR A CA 1
ATOM 6272 C C . THR A 1 414 ? 4.781 10.156 9.183 1.00 26.94 414 THR A C 1
ATOM 6273 O O . THR A 1 414 ? 5.514 10.108 8.204 1.00 29.23 414 THR A O 1
ATOM 6284 N N . PRO A 1 415 ? 4.728 9.182 10.106 1.00 30.87 415 PRO A N 1
ATOM 6285 C CA . PRO A 1 415 ? 5.587 7.982 10.077 1.00 26.25 415 PRO A CA 1
ATOM 6286 C C . PRO A 1 415 ? 5.145 6.918 9.063 1.00 26.91 415 PRO A C 1
ATOM 6287 O O . PRO A 1 415 ? 5.679 5.811 9.035 1.00 33.61 415 PRO A O 1
ATOM 6298 N N . THR A 1 416 ? 4.212 7.261 8.189 1.00 28.09 416 THR A N 1
ATOM 6299 C CA . THR A 1 416 ? 3.676 6.307 7.231 1.00 26.52 416 THR A CA 1
ATOM 6300 C C . THR A 1 416 ? 4.192 6.498 5.814 1.00 25.99 416 THR A C 1
ATOM 6301 O O . THR A 1 416 ? 3.663 5.909 4.851 1.00 22.04 416 THR A O 1
ATOM 6312 N N . LEU A 1 417 ? 5.229 7.307 5.668 1.00 26.53 417 LEU A N 1
ATOM 6313 C CA . LEU A 1 417 ? 5.856 7.502 4.358 1.00 26.27 417 LEU A CA 1
ATOM 6314 C C . LEU A 1 417 ? 7.230 6.802 4.257 1.00 27.28 417 LEU A C 1
ATOM 6315 O O . LEU A 1 417 ? 8.213 7.232 4.866 1.00 21.75 417 LEU A O 1
ATOM 6331 N N . VAL A 1 418 ? 7.272 5.731 3.473 1.00 25.88 418 VAL A N 1
ATOM 6332 C CA . VAL A 1 418 ? 8.482 4.946 3.258 1.00 22.61 418 VAL A CA 1
ATOM 6333 C C . VAL A 1 418 ? 9.671 5.805 2.904 1.00 26.29 418 VAL A C 1
ATOM 6334 O O . VAL A 1 418 ? 10.768 5.534 3.362 1.00 26.93 418 VAL A O 1
ATOM 6347 N N . GLU A 1 419 ? 9.448 6.870 2.134 1.00 27.45 419 GLU A N 1
ATOM 6348 C CA . GLU A 1 419 ? 10.529 7.720 1.668 1.00 25.44 419 GLU A CA 1
ATOM 6349 C C . GLU A 1 419 ? 11.287 8.345 2.822 1.00 31.31 419 GLU A C 1
ATOM 6350 O O . GLU A 1 419 ? 12.472 8.691 2.679 1.00 23.80 419 GLU A O 1
ATOM 6362 N N . PHE A 1 420 ? 10.619 8.515 3.960 1.00 23.64 420 PHE A N 1
ATOM 6363 C CA . PHE A 1 420 ? 11.254 9.198 5.082 1.00 21.74 420 PHE A CA 1
ATOM 6364 C C . PHE A 1 420 ? 12.250 8.251 5.728 1.00 24.37 420 PHE A C 1
ATOM 6365 O O . PHE A 1 420 ? 13.321 8.675 6.146 1.00 19.13 420 PHE A O 1
ATOM 6382 N N . TYR A 1 421 ? 11.891 6.968 5.794 1.00 20.85 421 TYR A N 1
ATOM 6383 C CA . TYR A 1 421 ? 12.818 5.926 6.244 1.00 22.08 421 TYR A CA 1
ATOM 6384 C C . TYR A 1 421 ? 14.047 5.774 5.349 1.00 24.92 421 TYR A C 1
ATOM 6385 O O . TYR A 1 421 ? 15.144 5.543 5.859 1.00 25.49 421 TYR A O 1
ATOM 6403 N N . ILE A 1 422 ? 13.871 5.901 4.028 1.00 22.66 422 ILE A N 1
ATOM 6404 C CA . ILE A 1 422 ? 14.983 5.910 3.087 1.00 18.94 422 ILE A CA 1
ATOM 6405 C C . ILE A 1 422 ? 15.941 7.080 3.378 1.00 25.40 422 ILE A C 1
ATOM 6406 O O . ILE A 1 422 ? 17.155 6.890 3.476 1.00 24.13 422 ILE A O 1
ATOM 6422 N N . LEU A 1 423 ? 15.429 8.300 3.503 1.00 21.62 423 LEU A N 1
ATOM 6423 C CA . LEU A 1 423 ? 16.340 9.403 3.757 1.00 19.63 423 LEU A CA 1
ATOM 6424 C C . LEU A 1 423 ? 17.028 9.255 5.131 1.00 20.89 423 LEU A C 1
ATOM 6425 O O . LEU A 1 423 ? 18.228 9.507 5.259 1.00 24.67 423 LEU A O 1
ATOM 6441 N N . LYS A 1 424 ? 16.307 8.841 6.165 1.00 22.82 424 LYS A N 1
ATOM 6442 C CA . LYS A 1 424 ? 16.983 8.692 7.467 1.00 25.22 424 LYS A CA 1
ATOM 6443 C C . LYS A 1 424 ? 18.098 7.624 7.382 1.00 25.02 424 LYS A C 1
ATOM 6444 O O . LYS A 1 424 ? 19.223 7.848 7.854 1.00 22.99 424 LYS A O 1
ATOM 6463 N N . ALA A 1 425 ? 17.798 6.486 6.750 1.00 22.83 425 ALA A N 1
ATOM 6464 C CA . ALA A 1 425 ? 18.799 5.428 6.557 1.00 22.40 425 ALA A CA 1
ATOM 6465 C C . ALA A 1 425 ? 19.998 5.938 5.786 1.00 26.46 425 ALA A C 1
ATOM 6466 O O . ALA A 1 425 ? 21.147 5.619 6.098 1.00 20.33 425 ALA A O 1
ATOM 6473 N N . ARG A 1 426 ? 19.722 6.728 4.762 1.00 25.33 426 ARG A N 1
ATOM 6474 C CA . ARG A 1 426 ? 20.788 7.252 3.915 1.00 23.38 426 ARG A CA 1
ATOM 6475 C C . ARG A 1 426 ? 21.753 8.168 4.702 1.00 23.42 426 ARG A C 1
ATOM 6476 O O . ARG A 1 426 ? 22.949 8.163 4.473 1.00 25.32 426 ARG A O 1
ATOM 6497 N N . ILE A 1 427 ? 21.228 8.978 5.608 1.00 22.58 427 ILE A N 1
ATOM 6498 C CA . ILE A 1 427 ? 22.089 9.791 6.444 1.00 21.81 427 ILE A CA 1
ATOM 6499 C C . ILE A 1 427 ? 22.969 8.843 7.290 1.00 27.35 427 ILE A C 1
ATOM 6500 O O . ILE A 1 427 ? 24.178 9.059 7.438 1.00 24.89 427 ILE A O 1
ATOM 6516 N N . LEU A 1 428 ? 22.367 7.776 7.822 1.00 24.57 428 LEU A N 1
ATOM 6517 C CA . LEU A 1 428 ? 23.114 6.863 8.689 1.00 24.49 428 LEU A CA 1
ATOM 6518 C C . LEU A 1 428 ? 24.181 6.116 7.891 1.00 25.62 428 LEU A C 1
ATOM 6519 O O . LEU A 1 428 ? 25.282 5.846 8.388 1.00 24.33 428 LEU A O 1
ATOM 6535 N N . LYS A 1 429 ? 23.874 5.803 6.646 1.00 19.97 429 LYS A N 1
ATOM 6536 C CA . LYS A 1 429 ? 24.897 5.261 5.749 1.00 22.35 429 LYS A CA 1
ATOM 6537 C C . LYS A 1 429 ? 26.107 6.212 5.679 1.00 27.18 429 LYS A C 1
ATOM 6538 O O . LYS A 1 429 ? 27.245 5.769 5.848 1.00 26.14 429 LYS A O 1
ATOM 6557 N N . HIS A 1 430 ? 25.884 7.506 5.434 1.00 20.75 430 HIS A N 1
ATOM 6558 C CA . HIS A 1 430 ? 27.032 8.420 5.353 1.00 26.78 430 HIS A CA 1
ATOM 6559 C C . HIS A 1 430 ? 27.802 8.529 6.673 1.00 26.76 430 HIS A C 1
ATOM 6560 O O . HIS A 1 430 ? 28.996 8.853 6.667 1.00 25.74 430 HIS A O 1
ATOM 6575 N N . LEU A 1 431 ? 27.125 8.261 7.788 1.00 22.62 431 LEU A N 1
ATOM 6576 C CA . LEU A 1 431 ? 27.776 8.312 9.111 1.00 24.04 431 LEU A CA 1
ATOM 6577 C C . LEU A 1 431 ? 28.538 7.017 9.405 1.00 30.35 431 LEU A C 1
ATOM 6578 O O . LEU A 1 431 ? 29.302 6.961 10.347 1.00 31.02 431 LEU A O 1
ATOM 6594 N N . GLY A 1 432 ? 28.346 5.980 8.586 1.00 27.94 432 GLY A N 1
ATOM 6595 C CA . GLY A 1 432 ? 29.031 4.716 8.778 1.00 23.21 432 GLY A CA 1
ATOM 6596 C C . GLY A 1 432 ? 28.274 3.735 9.652 1.00 22.25 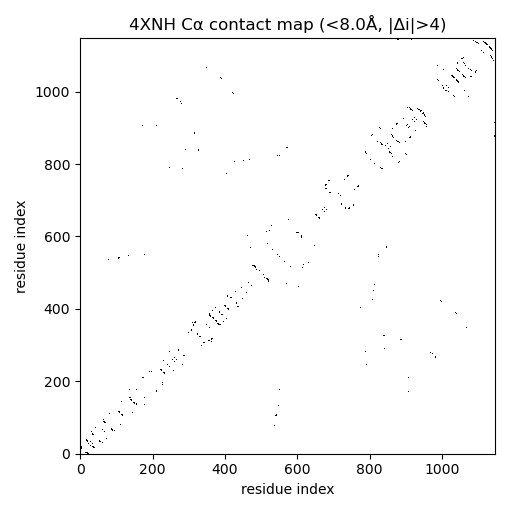432 GLY A C 1
ATOM 6597 O O . GLY A 1 432 ? 28.775 2.672 9.997 1.00 26.96 432 GLY A O 1
ATOM 6601 N N . LEU A 1 433 ? 27.032 4.062 9.969 1.00 29.83 433 LEU A N 1
ATOM 6602 C CA . LEU A 1 433 ? 26.200 3.199 10.798 1.00 20.30 433 LEU A CA 1
ATOM 6603 C C . LEU A 1 433 ? 25.392 2.209 9.946 1.00 27.40 433 LEU A C 1
ATOM 6604 O O . LEU A 1 433 ? 24.158 2.315 9.835 1.00 24.69 433 LEU A O 1
ATOM 6620 N N . MET A 1 434 ? 26.081 1.219 9.377 1.00 26.96 434 MET A N 1
ATOM 6621 C CA . MET A 1 434 ? 25.487 0.411 8.301 1.00 30.96 434 MET A CA 1
ATOM 6622 C C . MET A 1 434 ? 24.346 -0.464 8.783 1.00 29.10 434 MET A C 1
ATOM 6623 O O . MET A 1 434 ? 23.387 -0.660 8.061 1.00 21.91 434 MET A O 1
ATOM 6637 N N . ASP A 1 435 ? 24.516 -1.049 9.971 1.00 29.25 435 ASP A N 1
ATOM 6638 C CA . ASP A 1 435 ? 23.525 -1.918 10.574 1.00 25.17 435 ASP A CA 1
ATOM 6639 C C . ASP A 1 435 ? 22.302 -1.127 10.989 1.00 23.11 435 ASP A C 1
ATOM 6640 O O . ASP A 1 435 ? 21.164 -1.560 10.774 1.00 28.57 435 ASP A O 1
ATOM 6649 N N . THR A 1 436 ? 22.531 0.020 11.605 1.00 22.76 436 THR A N 1
ATOM 6650 C CA . THR A 1 436 ? 21.435 0.890 12.001 1.00 23.03 436 THR A CA 1
ATOM 6651 C C . THR A 1 436 ? 20.679 1.337 10.743 1.00 26.76 436 THR A C 1
ATOM 6652 O O . THR A 1 436 ? 19.445 1.328 10.705 1.00 22.71 436 THR A O 1
ATOM 6663 N N . ALA A 1 437 ? 21.428 1.675 9.705 1.00 23.53 437 ALA A N 1
ATOM 6664 C CA . ALA A 1 437 ? 20.829 2.161 8.460 1.00 22.95 437 ALA A CA 1
ATOM 6665 C C . ALA A 1 437 ? 19.947 1.068 7.857 1.00 21.23 437 ALA A C 1
ATOM 6666 O O . ALA A 1 437 ? 18.801 1.302 7.501 1.00 23.33 437 ALA A O 1
ATOM 6673 N N . ALA A 1 438 ? 20.453 -0.157 7.835 1.00 21.18 438 ALA A N 1
ATOM 6674 C CA . ALA A 1 438 ? 19.694 -1.272 7.287 1.00 21.83 438 ALA A CA 1
ATOM 6675 C C . ALA A 1 438 ? 18.417 -1.503 8.068 1.00 27.32 438 ALA A C 1
ATOM 6676 O O . ALA A 1 438 ? 17.375 -1.853 7.488 1.00 24.40 438 ALA A O 1
ATOM 6683 N N . GLY A 1 439 ? 18.500 -1.306 9.391 1.00 30.55 439 GLY A N 1
ATOM 6684 C CA . GLY A 1 439 ? 17.371 -1.520 10.288 1.00 25.75 439 GLY A CA 1
ATOM 6685 C C . GLY A 1 439 ? 16.222 -0.555 10.032 1.00 27.46 439 GLY A C 1
ATOM 6686 O O . GLY A 1 439 ? 15.076 -0.986 9.974 1.00 28.50 439 GLY A O 1
ATOM 6690 N N . ILE A 1 440 ? 16.532 0.735 9.870 1.00 25.67 440 ILE A N 1
ATOM 6691 C CA . ILE A 1 440 ? 15.539 1.750 9.507 1.00 28.14 440 ILE A CA 1
ATOM 6692 C C . ILE A 1 440 ? 14.852 1.441 8.182 1.00 27.40 440 ILE A C 1
ATOM 6693 O O . ILE A 1 440 ? 13.619 1.543 8.027 1.00 28.13 440 ILE A O 1
ATOM 6709 N N . LEU A 1 441 ? 15.646 1.058 7.203 1.00 27.97 441 LEU A N 1
ATOM 6710 C CA . LEU A 1 441 ? 15.072 0.709 5.925 1.00 20.27 441 LEU A CA 1
ATOM 6711 C C . LEU A 1 441 ? 14.115 -0.470 6.119 1.00 26.34 441 LEU A C 1
ATOM 6712 O O . LEU A 1 441 ? 13.026 -0.515 5.534 1.00 26.06 441 LEU A O 1
ATOM 6728 N N . GLU A 1 442 ? 14.506 -1.419 6.960 1.00 27.54 442 GLU A N 1
ATOM 6729 C CA . GLU A 1 442 ? 13.677 -2.598 7.203 1.00 23.73 442 GLU A CA 1
ATOM 6730 C C . GLU A 1 442 ? 12.370 -2.202 7.902 1.00 28.50 442 GLU A C 1
ATOM 6731 O O . GLU A 1 442 ? 11.362 -2.834 7.704 1.00 29.76 442 GLU A O 1
ATOM 6743 N N . GLU A 1 443 ? 12.385 -1.162 8.729 1.00 28.14 443 GLU A N 1
ATOM 6744 C CA . GLU A 1 443 ? 11.144 -0.665 9.325 1.00 27.04 443 GLU A CA 1
ATOM 6745 C C . GLU A 1 443 ? 10.250 -0.097 8.242 1.00 26.06 443 GLU A C 1
ATOM 6746 O O . GLU A 1 443 ? 9.029 -0.293 8.260 1.00 26.04 443 GLU A O 1
ATOM 6758 N N . GLY A 1 444 ? 10.853 0.633 7.299 1.00 24.94 444 GLY A N 1
ATOM 6759 C CA . GLY A 1 444 ? 10.100 1.129 6.147 1.00 21.26 444 GLY A CA 1
ATOM 6760 C C . GLY A 1 444 ? 9.495 0.033 5.291 1.00 21.82 444 GLY A C 1
ATOM 6761 O O . GLY A 1 444 ? 8.327 0.097 4.890 1.00 26.43 444 GLY A O 1
ATOM 6765 N N . ARG A 1 445 ? 10.299 -0.973 4.970 1.00 25.25 445 ARG A N 1
ATOM 6766 C CA . ARG A 1 445 ? 9.838 -2.076 4.131 1.00 27.52 445 ARG A CA 1
ATOM 6767 C C . ARG A 1 445 ? 8.558 -2.721 4.677 1.00 27.95 445 ARG A C 1
ATOM 6768 O O . ARG A 1 445 ? 7.668 -3.126 3.919 1.00 25.47 445 ARG A O 1
ATOM 6789 N N . GLN A 1 446 ? 8.473 -2.818 6.005 1.00 25.98 446 GLN A N 1
ATOM 6790 C CA . GLN A 1 446 ? 7.376 -3.534 6.646 1.00 24.33 446 GLN A CA 1
ATOM 6791 C C . GLN A 1 446 ? 6.050 -2.804 6.416 1.00 22.01 446 GLN A C 1
ATOM 6792 O O . GLN A 1 446 ? 4.992 -3.412 6.482 1.00 26.00 446 GLN A O 1
ATOM 6806 N N . LEU A 1 447 ? 6.119 -1.495 6.167 1.00 22.46 447 LEU A N 1
ATOM 6807 C CA . LEU A 1 447 ? 4.934 -0.701 5.868 1.00 24.12 447 LEU A CA 1
ATOM 6808 C C . LEU A 1 447 ? 4.352 -1.013 4.489 1.00 29.07 447 LEU A C 1
ATOM 6809 O O . LEU A 1 447 ? 3.180 -0.741 4.264 1.00 28.43 447 LEU A O 1
ATOM 6825 N N . ASP A 1 448 ? 5.170 -1.550 3.571 1.00 27.48 448 ASP A N 1
ATOM 6826 C CA . ASP A 1 448 ? 4.741 -1.774 2.193 1.00 24.26 448 ASP A CA 1
ATOM 6827 C C . ASP A 1 448 ? 5.403 -2.991 1.501 1.00 28.45 448 ASP A C 1
ATOM 6828 O O . ASP A 1 448 ? 6.394 -2.860 0.787 1.00 29.98 448 ASP A O 1
ATOM 6837 N N . LEU A 1 449 ? 4.821 -4.164 1.709 1.00 23.29 449 LEU A N 1
ATOM 6838 C CA . LEU A 1 449 ? 5.328 -5.406 1.167 1.00 29.37 449 LEU A CA 1
ATOM 6839 C C . LEU A 1 449 ? 5.025 -5.593 -0.317 1.00 32.36 449 LEU A C 1
ATOM 6840 O O . LEU A 1 449 ? 5.445 -6.588 -0.918 1.00 29.10 449 LEU A O 1
ATOM 6856 N N . GLN A 1 450 ? 4.292 -4.647 -0.893 1.00 27.82 450 GLN A N 1
ATOM 6857 C CA . GLN A 1 450 ? 3.919 -4.701 -2.305 1.00 26.54 450 GLN A CA 1
ATOM 6858 C C . GLN A 1 450 ? 5.021 -4.152 -3.205 1.00 20.82 450 GLN A C 1
ATOM 6859 O O . GLN A 1 450 ? 5.187 -4.589 -4.342 1.00 23.37 450 GLN A O 1
ATOM 6873 N N . ASP A 1 451 ? 5.755 -3.195 -2.676 1.00 23.31 451 ASP A N 1
ATOM 6874 C CA . ASP A 1 451 ? 6.691 -2.384 -3.446 1.00 26.52 451 ASP A CA 1
ATOM 6875 C C . ASP A 1 451 ? 8.094 -2.989 -3.502 1.00 21.66 451 ASP A C 1
ATOM 6876 O O . ASP A 1 451 ? 8.819 -3.052 -2.485 1.00 20.83 451 ASP A O 1
ATOM 6885 N N . ARG A 1 452 ? 8.486 -3.431 -4.679 1.00 20.64 452 ARG A N 1
ATOM 6886 C CA . ARG A 1 452 ? 9.787 -4.048 -4.825 1.00 24.61 452 ARG A CA 1
ATOM 6887 C C . ARG A 1 452 ? 10.928 -3.060 -4.557 1.00 26.32 452 ARG A C 1
ATOM 6888 O O . ARG A 1 452 ? 12.015 -3.481 -4.130 1.00 26.98 452 ARG A O 1
ATOM 6909 N N . PHE A 1 453 ? 10.712 -1.767 -4.809 1.00 20.53 453 PHE A N 1
ATOM 6910 C CA . PHE A 1 453 ? 11.821 -0.777 -4.749 1.00 21.24 453 PHE A CA 1
ATOM 6911 C C . PHE A 1 453 ? 12.349 -0.672 -3.330 1.00 22.30 453 PHE A C 1
ATOM 6912 O O . PHE A 1 453 ? 13.563 -0.663 -3.106 1.00 18.59 453 PHE A O 1
ATOM 6929 N N . ILE A 1 454 ? 11.457 -0.598 -2.345 1.00 22.82 454 ILE A N 1
ATOM 6930 C CA . ILE A 1 454 ? 11.941 -0.495 -0.941 1.00 23.38 454 ILE A CA 1
ATOM 6931 C C . ILE A 1 454 ? 12.557 -1.824 -0.537 1.00 21.33 454 ILE A C 1
ATOM 6932 O O . ILE A 1 454 ? 13.512 -1.842 0.224 1.00 24.10 454 ILE A O 1
ATOM 6948 N N . ASN A 1 455 ? 12.027 -2.932 -1.056 1.00 23.59 455 ASN A N 1
ATOM 6949 C CA . ASN A 1 455 ? 12.661 -4.235 -0.842 1.00 22.06 455 ASN A CA 1
ATOM 6950 C C . ASN A 1 455 ? 14.099 -4.236 -1.379 1.00 25.54 455 ASN A C 1
ATOM 6951 O O . ASN A 1 455 ? 15.043 -4.602 -0.662 1.00 21.36 455 ASN A O 1
ATOM 6962 N N . CYS A 1 456 ? 14.293 -3.765 -2.612 1.00 23.44 456 CYS A N 1
ATOM 6963 C CA . CYS A 1 456 ? 15.633 -3.796 -3.213 1.00 21.57 456 CYS A CA 1
ATOM 6964 C C . CYS A 1 456 ? 16.607 -2.941 -2.392 1.00 25.29 456 CYS A C 1
ATOM 6965 O O . CYS A 1 456 ? 17.736 -3.363 -2.122 1.00 24.89 456 CYS A O 1
ATOM 6973 N N . LYS A 1 457 ? 16.173 -1.758 -1.973 1.00 21.48 457 LYS A N 1
ATOM 6974 C CA . LYS A 1 457 ? 17.075 -0.884 -1.261 1.00 19.51 457 LYS A CA 1
ATOM 6975 C C . LYS A 1 457 ? 17.405 -1.477 0.121 1.00 24.69 457 LYS A C 1
ATOM 6976 O O . LYS A 1 457 ? 18.549 -1.379 0.585 1.00 19.64 457 LYS A O 1
ATOM 6995 N N . THR A 1 458 ? 16.415 -2.117 0.752 1.00 21.01 458 THR A N 1
ATOM 6996 C CA . THR A 1 458 ? 16.632 -2.812 2.016 1.00 21.82 458 THR A CA 1
ATOM 6997 C C . THR A 1 458 ? 17.646 -3.945 1.791 1.00 29.05 458 THR A C 1
ATOM 6998 O O . THR A 1 458 ? 18.591 -4.108 2.567 1.00 25.10 458 THR A O 1
ATOM 7009 N N . VAL A 1 459 ? 17.467 -4.721 0.730 1.00 21.35 459 VAL A N 1
ATOM 7010 C CA . VAL A 1 459 ? 18.470 -5.732 0.379 1.00 21.68 459 VAL A CA 1
ATOM 7011 C C . VAL A 1 459 ? 19.869 -5.094 0.215 1.00 21.81 459 VAL A C 1
ATOM 7012 O O . VAL A 1 459 ? 20.847 -5.589 0.757 1.00 24.64 459 VAL A O 1
ATOM 7025 N N . LYS A 1 460 ? 19.963 -4.004 -0.540 1.00 25.69 460 LYS A N 1
ATOM 7026 C CA . LYS A 1 460 ? 21.243 -3.355 -0.768 1.00 21.57 460 LYS A CA 1
ATOM 7027 C C . LYS A 1 460 ? 21.892 -2.930 0.563 1.00 26.39 460 LYS A C 1
ATOM 7028 O O . LYS A 1 460 ? 23.092 -3.072 0.742 1.00 23.76 460 LYS A O 1
ATOM 7047 N N . TYR A 1 461 ? 21.106 -2.392 1.485 1.00 24.88 461 TYR A N 1
ATOM 7048 C CA . TYR A 1 461 ? 21.679 -1.898 2.748 1.00 24.20 461 TYR A CA 1
ATOM 7049 C C . TYR A 1 461 ? 22.148 -3.046 3.633 1.00 26.77 461 TYR A C 1
ATOM 7050 O O . TYR A 1 461 ? 23.185 -2.935 4.324 1.00 23.67 461 TYR A O 1
ATOM 7068 N N . PHE A 1 462 ? 21.428 -4.165 3.601 1.00 23.63 462 PHE A N 1
ATOM 7069 C CA . PHE A 1 462 ? 21.884 -5.325 4.376 1.00 25.60 462 PHE A CA 1
ATOM 7070 C C . PHE A 1 462 ? 23.141 -5.893 3.777 1.00 26.57 462 PHE A C 1
ATOM 7071 O O . PHE A 1 462 ? 23.966 -6.407 4.520 1.00 24.66 462 PHE A O 1
ATOM 7088 N N . LEU A 1 463 ? 23.300 -5.816 2.446 1.00 24.23 463 LEU A N 1
ATOM 7089 C CA . LEU A 1 463 ? 24.538 -6.292 1.824 1.00 27.95 463 LEU A CA 1
ATOM 7090 C C . LEU A 1 463 ? 25.678 -5.364 2.213 1.00 22.77 463 LEU A C 1
ATOM 7091 O O . LEU A 1 463 ? 26.778 -5.809 2.499 1.00 24.11 463 LEU A O 1
ATOM 7107 N N . ARG A 1 464 ? 25.397 -4.072 2.273 1.00 24.40 464 ARG A N 1
ATOM 7108 C CA . ARG A 1 464 ? 26.422 -3.113 2.654 1.00 27.51 464 ARG A CA 1
ATOM 7109 C C . ARG A 1 464 ? 26.901 -3.339 4.095 1.00 26.14 464 ARG A C 1
ATOM 7110 O O . ARG A 1 464 ? 28.029 -3.040 4.382 1.00 25.97 464 ARG A O 1
ATOM 7131 N N . ALA A 1 465 ? 26.038 -3.858 4.969 1.00 26.49 465 ALA A N 1
ATOM 7132 C CA . ALA A 1 465 ? 26.384 -4.236 6.358 1.00 27.91 465 ALA A CA 1
ATOM 7133 C C . ALA A 1 465 ? 26.994 -5.634 6.472 1.00 25.84 465 ALA A C 1
ATOM 7134 O O . ALA A 1 465 ? 27.286 -6.093 7.571 1.00 32.08 465 ALA A O 1
ATOM 7141 N N . ASN A 1 466 ? 27.139 -6.312 5.336 1.00 24.63 466 ASN A N 1
ATOM 7142 C CA . ASN A 1 466 ? 27.657 -7.677 5.260 1.00 29.33 466 ASN A CA 1
ATOM 7143 C C . ASN A 1 466 ? 26.736 -8.731 5.839 1.00 30.04 466 ASN A C 1
ATOM 7144 O O . ASN A 1 466 ? 27.141 -9.869 6.064 1.00 29.34 466 ASN A O 1
ATOM 7155 N N . ASN A 1 467 ? 25.485 -8.350 6.041 1.00 27.74 467 ASN A N 1
ATOM 7156 C CA . ASN A 1 467 ? 24.483 -9.281 6.470 1.00 27.81 467 ASN A CA 1
ATOM 7157 C C . ASN A 1 467 ? 23.858 -9.982 5.268 1.00 25.95 467 ASN A C 1
ATOM 7158 O O . ASN A 1 467 ? 22.732 -9.655 4.829 1.00 26.50 467 ASN A O 1
ATOM 7169 N N . ILE A 1 468 ? 24.575 -10.975 4.753 1.00 26.20 468 ILE A N 1
ATOM 7170 C CA . ILE A 1 468 ? 24.174 -11.643 3.502 1.00 25.86 468 ILE A CA 1
ATOM 7171 C C . ILE A 1 468 ? 22.911 -12.488 3.692 1.00 30.76 468 ILE A C 1
ATOM 7172 O O . ILE A 1 468 ? 22.024 -12.501 2.829 1.00 26.27 468 ILE A O 1
ATOM 7188 N N . ASP A 1 469 ? 22.784 -13.130 4.853 1.00 25.86 469 ASP A N 1
ATOM 7189 C CA . ASP A 1 469 ? 21.635 -13.992 5.103 1.00 27.19 469 ASP A CA 1
ATOM 7190 C C . ASP A 1 469 ? 20.314 -13.221 5.156 1.00 29.86 469 ASP A C 1
ATOM 7191 O O . ASP A 1 469 ? 19.292 -13.687 4.637 1.00 24.37 469 ASP A O 1
ATOM 7200 N N . LYS A 1 470 ? 20.311 -12.070 5.819 1.00 25.28 470 LYS A N 1
ATOM 7201 C CA . LYS A 1 470 ? 19.098 -11.269 5.873 1.00 23.72 470 LYS A CA 1
ATOM 7202 C C . LYS A 1 470 ? 18.797 -10.698 4.478 1.00 25.47 470 LYS A C 1
ATOM 7203 O O . LYS A 1 470 ? 17.653 -10.740 4.025 1.00 28.00 470 LYS A O 1
ATOM 7222 N N . ALA A 1 471 ? 19.829 -10.192 3.792 1.00 21.92 471 ALA A N 1
ATOM 7223 C CA . ALA A 1 471 ? 19.678 -9.655 2.430 1.00 23.74 471 ALA A CA 1
ATOM 7224 C C . ALA A 1 471 ? 19.013 -10.651 1.514 1.00 26.49 471 ALA A C 1
ATOM 7225 O O . ALA A 1 471 ? 18.123 -10.279 0.728 1.00 28.05 471 ALA A O 1
ATOM 7232 N N . VAL A 1 472 ? 19.454 -11.905 1.588 1.00 23.43 472 VAL A N 1
ATOM 7233 C CA . VAL A 1 472 ? 18.917 -12.951 0.708 1.00 22.29 472 VAL A CA 1
ATOM 7234 C C . VAL A 1 472 ? 17.490 -13.308 1.086 1.00 29.57 472 VAL A C 1
ATOM 7235 O O . VAL A 1 472 ? 16.671 -13.559 0.216 1.00 26.26 472 VAL A O 1
ATOM 7248 N N . GLU A 1 473 ? 17.190 -13.367 2.380 1.00 25.62 473 GLU A N 1
ATOM 7249 C CA . GLU A 1 473 ? 15.808 -13.645 2.819 1.00 21.88 473 GLU A CA 1
ATOM 7250 C C . GLU A 1 473 ? 14.837 -12.557 2.334 1.00 22.60 473 GLU A C 1
ATOM 7251 O O . GLU A 1 473 ? 13.773 -12.842 1.827 1.00 28.07 473 GLU A O 1
ATOM 7263 N N . VAL A 1 474 ? 15.201 -11.298 2.516 1.00 21.40 474 VAL A N 1
ATOM 7264 C CA . VAL A 1 474 ? 14.386 -10.197 2.033 1.00 24.00 474 VAL A CA 1
ATOM 7265 C C . VAL A 1 474 ? 14.208 -10.220 0.484 1.00 25.57 474 VAL A C 1
ATOM 7266 O O . VAL A 1 474 ? 13.086 -10.099 -0.036 1.00 26.23 474 VAL A O 1
ATOM 7279 N N . ALA A 1 475 ? 15.309 -10.373 -0.258 1.00 24.00 475 ALA A N 1
ATOM 7280 C CA . ALA A 1 475 ? 15.253 -10.439 -1.735 1.00 18.92 475 ALA A CA 1
ATOM 7281 C C . ALA A 1 475 ? 14.296 -11.531 -2.215 1.00 28.11 475 ALA A C 1
ATOM 7282 O O . ALA A 1 475 ? 13.536 -11.339 -3.168 1.00 27.08 475 ALA A O 1
ATOM 7289 N N . SER A 1 476 ? 14.332 -12.665 -1.525 1.00 24.46 476 SER A N 1
ATOM 7290 C CA . SER A 1 476 ? 13.575 -13.846 -1.897 1.00 24.24 476 SER A CA 1
ATOM 7291 C C . SER A 1 476 ? 12.049 -13.732 -1.762 1.00 28.65 476 SER A C 1
ATOM 7292 O O . SER A 1 476 ? 11.307 -14.589 -2.236 1.00 32.59 476 SER A O 1
ATOM 7300 N N . LEU A 1 477 ? 11.581 -12.667 -1.133 1.00 28.27 477 LEU A N 1
ATOM 7301 C CA . LEU A 1 477 ? 10.154 -12.375 -1.091 1.00 23.22 477 LEU A CA 1
ATOM 7302 C C . LEU A 1 477 ? 9.593 -11.989 -2.471 1.00 25.90 477 LEU A C 1
ATOM 7303 O O . LEU A 1 477 ? 8.384 -12.023 -2.682 1.00 31.10 477 LEU A O 1
ATOM 7319 N N . PHE A 1 478 ? 10.466 -11.609 -3.406 1.00 27.91 478 PHE A N 1
ATOM 7320 C CA . PHE A 1 478 ? 10.025 -11.134 -4.734 1.00 26.99 478 PHE A CA 1
ATOM 7321 C C . PHE A 1 478 ? 10.439 -12.042 -5.897 1.00 31.71 478 PHE A C 1
ATOM 7322 O O . PHE A 1 478 ? 10.011 -11.826 -7.044 1.00 31.90 478 PHE A O 1
ATOM 7339 N N . THR A 1 479 ? 11.243 -13.065 -5.607 1.00 32.01 479 THR A N 1
ATOM 7340 C CA . THR A 1 479 ? 11.729 -13.978 -6.643 1.00 33.90 479 THR A CA 1
ATOM 7341 C C . THR A 1 479 ? 10.821 -15.185 -6.874 1.00 32.62 479 THR A C 1
ATOM 7342 O O . THR A 1 479 ? 10.123 -15.626 -5.977 1.00 33.62 479 THR A O 1
ATOM 7353 N N . LYS A 1 480 ? 10.820 -15.710 -8.094 1.00 34.33 480 LYS A N 1
ATOM 7354 C CA . LYS A 1 480 ? 10.277 -17.046 -8.328 1.00 47.46 480 LYS A CA 1
ATOM 7355 C C . LYS A 1 480 ? 11.321 -18.059 -7.850 1.00 53.49 480 LYS A C 1
ATOM 7356 O O . LYS A 1 480 ? 12.329 -18.308 -8.550 1.00 55.17 480 LYS A O 1
ATOM 7375 N N . ASN A 1 481 ? 11.085 -18.631 -6.665 1.00 48.34 481 ASN A N 1
ATOM 7376 C CA . ASN A 1 481 ? 12.015 -19.575 -6.048 1.00 49.28 481 ASN A CA 1
ATOM 7377 C C . ASN A 1 481 ? 11.622 -21.005 -6.272 1.00 54.18 481 ASN A C 1
ATOM 7378 O O . ASN A 1 481 ? 12.032 -21.877 -5.504 1.00 66.78 481 ASN A O 1
ATOM 7389 N N . ASP A 1 482 ? 10.823 -21.243 -7.300 1.00 53.51 482 ASP A N 1
ATOM 7390 C CA . ASP A 1 482 ? 10.018 -22.464 -7.387 1.00 70.93 482 ASP A CA 1
ATOM 7391 C C . ASP A 1 482 ? 10.743 -23.750 -6.971 1.00 70.14 482 ASP A C 1
ATOM 7392 O O . ASP A 1 482 ? 10.281 -24.468 -6.066 1.00 69.64 482 ASP A O 1
ATOM 7401 N N . ASP A 1 483 ? 11.882 -24.016 -7.601 1.00 65.32 483 ASP A N 1
ATOM 7402 C CA . ASP A 1 483 ? 12.689 -25.174 -7.241 1.00 73.90 483 ASP A CA 1
ATOM 7403 C C . ASP A 1 483 ? 14.019 -24.729 -6.640 1.00 74.75 483 ASP A C 1
ATOM 7404 O O . ASP A 1 483 ? 15.081 -24.903 -7.246 1.00 78.70 483 ASP A O 1
ATOM 7413 N N . SER A 1 484 ? 13.936 -24.152 -5.441 1.00 67.34 484 SER A N 1
ATOM 7414 C CA . SER A 1 484 ? 15.105 -23.654 -4.717 1.00 53.67 484 SER A CA 1
ATOM 7415 C C . SER A 1 484 ? 14.710 -23.155 -3.314 1.00 46.86 484 SER A C 1
ATOM 7416 O O . SER A 1 484 ? 13.572 -22.765 -3.063 1.00 50.06 484 SER A O 1
ATOM 7424 N N . VAL A 1 485 ? 15.662 -23.147 -2.395 1.00 48.91 485 VAL A N 1
ATOM 7425 C CA . VAL A 1 485 ? 15.368 -22.709 -1.042 1.00 43.83 485 VAL A CA 1
ATOM 7426 C C . VAL A 1 485 ? 15.233 -21.186 -0.969 1.00 40.78 485 VAL A C 1
ATOM 7427 O O . VAL A 1 485 ? 14.687 -20.662 -0.003 1.00 39.39 485 VAL A O 1
ATOM 7440 N N . ASN A 1 486 ? 15.707 -20.476 -1.999 1.00 42.55 486 ASN A N 1
ATOM 7441 C CA . ASN A 1 486 ? 15.712 -19.006 -1.994 1.00 27.94 486 ASN A CA 1
ATOM 7442 C C . ASN A 1 486 ? 15.835 -18.458 -3.432 1.00 32.64 486 ASN A C 1
ATOM 7443 O O . ASN A 1 486 ? 15.675 -19.204 -4.389 1.00 29.10 486 ASN A O 1
ATOM 7454 N N . GLY A 1 487 ? 16.153 -17.174 -3.585 1.00 34.39 487 GLY A N 1
ATOM 7455 C CA . GLY A 1 487 ? 16.059 -16.498 -4.888 1.00 33.35 487 GLY A CA 1
ATOM 7456 C C . GLY A 1 487 ? 17.363 -16.290 -5.655 1.00 26.85 487 GLY A C 1
ATOM 7457 O O . GLY A 1 487 ? 17.387 -15.665 -6.724 1.00 28.80 487 GLY A O 1
ATOM 7461 N N . ILE A 1 488 ? 18.455 -16.830 -5.132 1.00 26.99 488 ILE A N 1
ATOM 7462 C CA . ILE A 1 488 ? 19.744 -16.670 -5.797 1.00 25.05 488 ILE A CA 1
ATOM 7463 C C . ILE A 1 488 ? 19.659 -17.134 -7.251 1.00 28.92 488 ILE A C 1
ATOM 7464 O O . ILE A 1 488 ? 20.175 -16.480 -8.137 1.00 30.12 488 ILE A O 1
ATOM 7480 N N . LYS A 1 489 ? 18.994 -18.245 -7.504 1.00 26.52 489 LYS A N 1
ATOM 7481 C CA . LYS A 1 489 ? 18.927 -18.747 -8.874 1.00 41.01 489 LYS A CA 1
ATOM 7482 C C . LYS A 1 489 ? 18.094 -17.842 -9.767 1.00 29.48 489 LYS A C 1
ATOM 7483 O O . LYS A 1 489 ? 18.480 -17.572 -10.908 1.00 28.20 489 LYS A O 1
ATOM 7502 N N . ASP A 1 490 ? 16.952 -17.390 -9.258 1.00 25.91 490 ASP A N 1
ATOM 7503 C CA . ASP A 1 490 ? 16.099 -16.483 -10.019 1.00 27.83 490 ASP A CA 1
ATOM 7504 C C . ASP A 1 490 ? 16.841 -15.204 -10.388 1.00 25.38 490 ASP A C 1
ATOM 7505 O O . ASP A 1 490 ? 16.758 -14.710 -11.515 1.00 25.15 490 ASP A O 1
ATOM 7514 N N . LEU A 1 491 ? 17.595 -14.683 -9.442 1.00 23.73 491 LEU A N 1
ATOM 7515 C CA . LEU A 1 491 ? 18.227 -13.399 -9.639 1.00 30.59 491 LEU A CA 1
ATOM 7516 C C . LEU A 1 491 ? 19.293 -13.532 -10.742 1.00 28.59 491 LEU A C 1
ATOM 7517 O O . LEU A 1 491 ? 19.529 -12.595 -11.490 1.00 27.88 491 LEU A O 1
ATOM 7533 N N . HIS A 1 492 ? 19.909 -14.706 -10.846 1.00 25.32 492 HIS A N 1
ATOM 7534 C CA . HIS A 1 492 ? 20.790 -15.016 -11.970 1.00 26.56 492 HIS A CA 1
ATOM 7535 C C . HIS A 1 492 ? 20.013 -15.166 -13.273 1.00 23.07 492 HIS A C 1
ATOM 7536 O O . HIS A 1 492 ? 20.396 -14.612 -14.287 1.00 26.71 492 HIS A O 1
ATOM 7551 N N . LEU A 1 493 ? 18.886 -15.849 -13.245 1.00 27.73 493 LEU A N 1
ATOM 7552 C CA . LEU A 1 493 ? 18.076 -15.984 -14.451 1.00 27.79 493 LEU A CA 1
ATOM 7553 C C . LEU A 1 493 ? 17.614 -14.649 -15.043 1.00 28.40 493 LEU A C 1
ATOM 7554 O O . LEU A 1 493 ? 17.633 -14.474 -16.268 1.00 25.52 493 LEU A O 1
ATOM 7570 N N . VAL A 1 494 ? 17.196 -13.714 -14.191 1.00 22.60 494 VAL A N 1
ATOM 7571 C CA . VAL A 1 494 ? 16.741 -12.393 -14.651 1.00 18.02 494 VAL A CA 1
ATOM 7572 C C . VAL A 1 494 ? 17.878 -11.379 -14.728 1.00 21.70 494 VAL A C 1
ATOM 7573 O O . VAL A 1 494 ? 17.634 -10.166 -14.853 1.00 26.40 494 VAL A O 1
ATOM 7586 N N . GLU A 1 495 ? 19.110 -11.877 -14.669 1.00 20.31 495 GLU A N 1
ATOM 7587 C CA . GLU A 1 495 ? 20.280 -11.072 -15.046 1.00 20.90 495 GLU A CA 1
ATOM 7588 C C . GLU A 1 495 ? 20.454 -9.869 -14.104 1.00 22.14 495 GLU A C 1
ATOM 7589 O O . GLU A 1 495 ? 20.839 -8.777 -14.513 1.00 23.95 495 GLU A O 1
ATOM 7601 N N . ALA A 1 496 ? 20.181 -10.077 -12.822 1.00 24.46 496 ALA A N 1
ATOM 7602 C CA . ALA A 1 496 ? 20.169 -8.966 -11.862 1.00 22.15 496 ALA A CA 1
ATOM 7603 C C . ALA A 1 496 ? 21.552 -8.586 -11.380 1.00 21.47 496 ALA A C 1
ATOM 7604 O O . ALA A 1 496 ? 21.941 -8.885 -10.244 1.00 24.72 496 ALA A O 1
ATOM 7611 N N . SER A 1 497 ? 22.294 -7.883 -12.215 1.00 24.62 497 SER A N 1
ATOM 7612 C CA . SER A 1 497 ? 23.621 -7.429 -11.819 1.00 21.65 497 SER A CA 1
ATOM 7613 C C . SER A 1 497 ? 23.582 -6.573 -10.559 1.00 25.84 497 SER A C 1
ATOM 7614 O O . SER A 1 497 ? 24.518 -6.613 -9.764 1.00 26.08 497 SER A O 1
ATOM 7622 N N . TRP A 1 498 ? 22.550 -5.747 -10.379 1.00 21.37 498 TRP A N 1
ATOM 7623 C CA . TRP A 1 498 ? 22.527 -4.867 -9.192 1.00 21.07 498 TRP A CA 1
ATOM 7624 C C . TRP A 1 498 ? 22.783 -5.673 -7.908 1.00 26.63 498 TRP A C 1
ATOM 7625 O O . TRP A 1 498 ? 23.640 -5.322 -7.068 1.00 26.03 498 TRP A O 1
ATOM 7646 N N . PHE A 1 499 ? 22.062 -6.789 -7.782 1.00 22.17 499 PHE A N 1
ATOM 7647 C CA . PHE A 1 499 ? 22.155 -7.628 -6.604 1.00 20.09 499 PHE A CA 1
ATOM 7648 C C . PHE A 1 499 ? 23.493 -8.382 -6.561 1.00 24.42 499 PHE A C 1
ATOM 7649 O O . PHE A 1 499 ? 24.166 -8.440 -5.514 1.00 24.47 499 PHE A O 1
ATOM 7666 N N . ILE A 1 500 ? 23.877 -8.933 -7.712 1.00 21.57 500 ILE A N 1
ATOM 7667 C CA . ILE A 1 500 ? 25.003 -9.874 -7.797 1.00 20.81 500 ILE A CA 1
ATOM 7668 C C . ILE A 1 500 ? 26.317 -9.178 -7.540 1.00 20.39 500 ILE A C 1
ATOM 7669 O O . ILE A 1 500 ? 27.164 -9.696 -6.797 1.00 20.05 500 ILE A O 1
ATOM 7685 N N . VAL A 1 501 ? 26.480 -7.978 -8.089 1.00 19.83 501 VAL A N 1
ATOM 7686 C CA . VAL A 1 501 ? 27.694 -7.194 -7.846 1.00 18.87 501 VAL A CA 1
ATOM 7687 C C . VAL A 1 501 ? 27.780 -6.808 -6.371 1.00 24.53 501 VAL A C 1
ATOM 7688 O O . VAL A 1 501 ? 28.837 -7.003 -5.754 1.00 24.39 501 VAL A O 1
ATOM 7701 N N . GLU A 1 502 ? 26.694 -6.271 -5.803 1.00 25.82 502 GLU A N 1
ATOM 7702 C CA . GLU A 1 502 ? 26.672 -5.899 -4.373 1.00 25.23 502 GLU A CA 1
ATOM 7703 C C . GLU A 1 502 ? 26.941 -7.106 -3.473 1.00 23.47 502 GLU A C 1
ATOM 7704 O O . GLU A 1 502 ? 27.652 -6.994 -2.499 1.00 27.93 502 GLU A O 1
ATOM 7716 N N . GLN A 1 503 ? 26.400 -8.261 -3.814 1.00 23.38 503 GLN A N 1
ATOM 7717 C CA . GLN A 1 503 ? 26.688 -9.450 -3.032 1.00 25.29 503 GLN A CA 1
ATOM 7718 C C . GLN A 1 503 ? 28.139 -9.878 -3.196 1.00 27.21 503 GLN A C 1
ATOM 7719 O O . GLN A 1 503 ? 28.763 -10.276 -2.226 1.00 31.06 503 GLN A O 1
ATOM 7733 N N . ALA A 1 504 ? 28.686 -9.775 -4.407 1.00 20.83 504 ALA A N 1
ATOM 7734 C CA . ALA A 1 504 ? 30.074 -10.134 -4.641 1.00 22.04 504 ALA A CA 1
ATOM 7735 C C . ALA A 1 504 ? 30.971 -9.314 -3.725 1.00 30.71 504 ALA A C 1
ATOM 7736 O O . ALA A 1 504 ? 31.902 -9.854 -3.080 1.00 24.51 504 ALA A O 1
ATOM 7743 N N . GLU A 1 505 ? 30.659 -8.021 -3.658 1.00 22.12 505 GLU A N 1
ATOM 7744 C CA . GLU A 1 505 ? 31.439 -7.054 -2.895 1.00 22.49 505 GLU A CA 1
ATOM 7745 C C . GLU A 1 505 ? 31.288 -7.292 -1.389 1.00 25.12 505 GLU A C 1
ATOM 7746 O O . GLU A 1 505 ? 32.232 -7.142 -0.631 1.00 24.25 505 GLU A O 1
ATOM 7758 N N . ALA A 1 506 ? 30.102 -7.697 -0.964 1.00 26.67 506 ALA A N 1
ATOM 7759 C CA . ALA A 1 506 ? 29.904 -8.054 0.412 1.00 27.64 506 ALA A CA 1
ATOM 7760 C C . ALA A 1 506 ? 30.712 -9.339 0.792 1.00 27.73 506 ALA A C 1
ATOM 7761 O O . ALA A 1 506 ? 31.370 -9.387 1.838 1.00 25.00 506 ALA A O 1
ATOM 7768 N N . TYR A 1 507 ? 30.682 -10.363 -0.044 1.00 25.38 507 TYR A N 1
ATOM 7769 C CA . TYR A 1 507 ? 31.506 -11.548 0.206 1.00 26.10 507 TYR A CA 1
ATOM 7770 C C . TYR A 1 507 ? 33.011 -11.188 0.264 1.00 28.89 507 TYR A C 1
ATOM 7771 O O . TYR A 1 507 ? 33.775 -11.740 1.060 1.00 23.29 507 TYR A O 1
ATOM 7789 N N . TYR A 1 508 ? 33.437 -10.237 -0.556 1.00 28.85 508 TYR A N 1
ATOM 7790 C CA . TYR A 1 508 ? 34.858 -9.880 -0.567 1.00 28.67 508 TYR A CA 1
ATOM 7791 C C . TYR A 1 508 ? 35.213 -9.214 0.750 1.00 26.31 508 TYR A C 1
ATOM 7792 O O . TYR A 1 508 ? 36.246 -9.541 1.345 1.00 27.31 508 TYR A O 1
ATOM 7810 N N . ARG A 1 509 ? 34.342 -8.339 1.249 1.00 25.92 509 ARG A N 1
ATOM 7811 C CA . ARG A 1 509 ? 34.581 -7.717 2.550 1.00 29.87 509 ARG A CA 1
ATOM 7812 C C . ARG A 1 509 ? 34.628 -8.762 3.672 1.00 28.30 509 ARG A C 1
ATOM 7813 O O . ARG A 1 509 ? 35.480 -8.710 4.539 1.00 28.19 509 ARG A O 1
ATOM 7834 N N . LEU A 1 510 ? 33.685 -9.688 3.667 1.00 29.81 510 LEU A N 1
ATOM 7835 C CA . LEU A 1 510 ? 33.666 -10.721 4.671 1.00 32.65 510 LEU A CA 1
ATOM 7836 C C . LEU A 1 510 ? 34.941 -11.513 4.576 1.00 35.78 510 LEU A C 1
ATOM 7837 O O . LEU A 1 510 ? 35.511 -11.903 5.602 1.00 33.24 510 LEU A O 1
ATOM 7853 N N . TYR A 1 511 ? 35.389 -11.752 3.347 1.00 30.65 511 TYR A N 1
ATOM 7854 C CA . TYR A 1 511 ? 36.614 -12.514 3.130 1.00 25.68 511 TYR A CA 1
ATOM 7855 C C . TYR A 1 511 ? 37.781 -11.810 3.830 1.00 30.56 511 TYR A C 1
ATOM 7856 O O . TYR A 1 511 ? 38.481 -12.429 4.621 1.00 35.68 511 TYR A O 1
ATOM 7874 N N . LEU A 1 512 ? 37.933 -10.510 3.607 1.00 30.30 512 LEU A N 1
ATOM 7875 C CA . LEU A 1 512 ? 39.022 -9.741 4.215 1.00 29.98 512 LEU A CA 1
ATOM 7876 C C . LEU A 1 512 ? 38.879 -9.653 5.728 1.00 36.00 512 LEU A C 1
ATOM 7877 O O . LEU A 1 512 ? 39.865 -9.724 6.436 1.00 32.54 512 LEU A O 1
ATOM 7893 N N . ASP A 1 513 ? 37.649 -9.510 6.228 1.00 35.85 513 ASP A N 1
ATOM 7894 C CA . ASP A 1 513 ? 37.437 -9.549 7.660 1.00 33.83 513 ASP A CA 1
ATOM 7895 C C . ASP A 1 513 ? 37.882 -10.878 8.266 1.00 36.66 513 ASP A C 1
ATOM 7896 O O . ASP A 1 513 ? 38.598 -10.880 9.256 1.00 44.01 513 ASP A O 1
ATOM 7905 N N . ARG A 1 514 ? 37.474 -12.001 7.673 1.00 35.19 514 ARG A N 1
ATOM 7906 C CA . ARG A 1 514 ? 37.817 -13.325 8.201 1.00 34.47 514 ARG A CA 1
ATOM 7907 C C . ARG A 1 514 ? 39.304 -13.667 8.018 1.00 47.60 514 ARG A C 1
ATOM 7908 O O . ARG A 1 514 ? 39.869 -14.374 8.833 1.00 47.41 514 ARG A O 1
ATOM 7929 N N . LYS A 1 515 ? 39.935 -13.177 6.956 1.00 41.07 515 LYS A N 1
ATOM 7930 C CA . LYS A 1 515 ? 41.381 -13.250 6.838 1.00 44.39 515 LYS A CA 1
ATOM 7931 C C . LYS A 1 515 ? 42.074 -12.492 8.005 1.00 53.01 515 LYS A C 1
ATOM 7932 O O . LYS A 1 515 ? 43.131 -12.899 8.478 1.00 51.15 515 LYS A O 1
ATOM 7951 N N . LYS A 1 516 ? 41.484 -11.401 8.480 1.00 48.26 516 LYS A N 1
ATOM 7952 C CA . LYS A 1 516 ? 42.055 -10.712 9.631 1.00 50.74 516 LYS A CA 1
ATOM 7953 C C . LYS A 1 516 ? 41.856 -11.549 10.884 1.00 50.65 516 LYS A C 1
ATOM 7954 O O . LYS A 1 516 ? 42.807 -11.797 11.619 1.00 59.86 516 LYS A O 1
ATOM 7958 N N . LYS A 1 517 ? 40.629 -11.993 11.133 1.00 51.30 517 LYS A N 1
ATOM 7959 C CA . LYS A 1 517 ? 40.335 -12.755 12.346 1.00 49.76 517 LYS A CA 1
ATOM 7960 C C . LYS A 1 517 ? 41.149 -14.041 12.344 1.00 60.32 517 LYS A C 1
ATOM 7961 O O . LYS A 1 517 ? 41.391 -14.623 13.399 1.00 65.90 517 LYS A O 1
ATOM 7965 N N . LEU A 1 518 ? 41.580 -14.466 11.160 1.00 51.40 518 LEU A N 1
ATOM 7966 C CA . LEU A 1 518 ? 42.429 -15.652 10.996 1.00 55.07 518 LEU A CA 1
ATOM 7967 C C . LEU A 1 518 ? 43.875 -15.370 11.373 1.00 57.60 518 LEU A C 1
ATOM 7968 O O . LEU A 1 518 ? 44.519 -16.190 12.009 1.00 67.92 518 LEU A O 1
ATOM 7984 N N . ASP A 1 519 ? 44.397 -14.215 10.992 1.00 56.47 519 ASP A N 1
ATOM 7985 C CA . ASP A 1 519 ? 45.770 -13.873 11.364 1.00 61.55 519 ASP A CA 1
ATOM 7986 C C . ASP A 1 519 ? 45.887 -13.503 12.842 1.00 68.66 519 ASP A C 1
ATOM 7987 O O . ASP A 1 519 ? 46.924 -13.734 13.457 1.00 78.84 519 ASP A O 1
ATOM 7996 N N . ASP A 1 520 ? 44.828 -12.939 13.413 1.00 64.68 520 ASP A N 1
ATOM 7997 C CA . ASP A 1 520 ? 44.813 -12.640 14.834 1.00 64.28 520 ASP A CA 1
ATOM 7998 C C . ASP A 1 520 ? 44.772 -13.916 15.648 1.00 71.73 520 ASP A C 1
ATOM 7999 O O . ASP A 1 520 ? 45.244 -13.936 16.772 1.00 75.27 520 ASP A O 1
ATOM 8008 N N . LEU A 1 521 ? 44.171 -14.968 15.103 1.00 68.81 521 LEU A N 1
ATOM 8009 C CA . LEU A 1 521 ? 44.063 -16.229 15.831 1.00 69.20 521 LEU A CA 1
ATOM 8010 C C . LEU A 1 521 ? 45.414 -16.947 15.904 1.00 74.02 521 LEU A C 1
ATOM 8011 O O . LEU A 1 521 ? 45.755 -17.515 16.939 1.00 82.19 521 LEU A O 1
ATOM 8027 N N . ALA A 1 522 ? 46.178 -16.932 14.816 1.00 62.66 522 ALA A N 1
ATOM 8028 C CA . ALA A 1 522 ? 47.540 -17.468 14.843 1.00 71.67 522 ALA A CA 1
ATOM 8029 C C . ALA A 1 522 ? 48.380 -16.810 15.952 1.00 76.95 522 ALA A C 1
ATOM 8030 O O . ALA A 1 522 ? 48.971 -17.496 16.792 1.00 76.21 522 ALA A O 1
ATOM 8037 N N . SER A 1 523 ? 48.416 -15.479 15.958 1.00 79.65 523 SER A N 1
ATOM 8038 C CA . SER A 1 523 ? 49.179 -14.719 16.954 1.00 79.12 523 SER A CA 1
ATOM 8039 C C . SER A 1 523 ? 48.650 -14.891 18.381 1.00 77.72 523 SER A C 1
ATOM 8040 O O . SER A 1 523 ? 49.343 -14.572 19.345 1.00 86.66 523 SER A O 1
ATOM 8048 N N . LEU A 1 524 ? 47.417 -15.373 18.510 1.00 81.11 524 LEU A N 1
ATOM 8049 C CA . LEU A 1 524 ? 46.848 -15.722 19.811 1.00 81.80 524 LEU A CA 1
ATOM 8050 C C . LEU A 1 524 ? 47.056 -17.220 20.069 1.00 83.89 524 LEU A C 1
ATOM 8051 O O . LEU A 1 524 ? 46.215 -17.885 20.681 1.00 83.99 524 LEU A O 1
ATOM 8067 N N . LYS A 1 525 ? 48.180 -17.739 19.561 1.00 88.39 525 LYS A N 1
ATOM 8068 C CA . LYS A 1 525 ? 48.711 -19.055 19.943 1.00 92.66 525 LYS A CA 1
ATOM 8069 C C . LYS A 1 525 ? 50.003 -18.865 20.773 1.00 86.35 525 LYS A C 1
ATOM 8070 O O . LYS A 1 525 ? 51.125 -18.945 20.259 1.00 77.61 525 LYS A O 1
ATOM 8089 N N . LYS A 1 526 ? 49.807 -18.608 22.065 1.00 83.85 526 LYS A N 1
ATOM 8090 C CA . LYS A 1 526 ? 50.863 -18.194 22.981 1.00 78.59 526 LYS A CA 1
ATOM 8091 C C . LYS A 1 526 ? 50.246 -18.194 24.371 1.00 67.05 526 LYS A C 1
ATOM 8092 O O . LYS A 1 526 ? 49.362 -19.010 24.648 1.00 69.03 526 LYS A O 1
ATOM 8096 N N . GLU A 1 534 ? 44.492 -26.207 23.709 1.00 82.48 534 GLU A N 1
ATOM 8097 C CA . GLU A 1 534 ? 44.458 -25.358 22.522 1.00 79.41 534 GLU A CA 1
ATOM 8098 C C . GLU A 1 534 ? 43.430 -25.860 21.512 1.00 85.31 534 GLU A C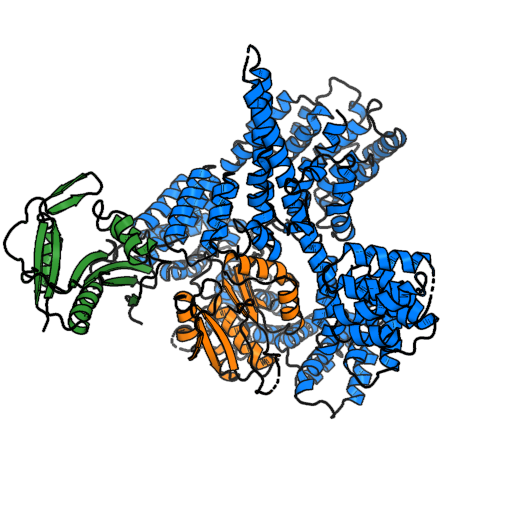 1
ATOM 8099 O O . GLU A 1 534 ? 43.756 -26.685 20.656 1.00 84.38 534 GLU A O 1
ATOM 8102 N N . GLN A 1 535 ? 42.193 -25.370 21.643 1.00 91.92 535 GLN A N 1
ATOM 8103 C CA . GLN A 1 535 ? 41.149 -25.517 20.616 1.00 89.33 535 GLN A CA 1
ATOM 8104 C C . GLN A 1 535 ? 41.096 -24.261 19.731 1.00 91.87 535 GLN A C 1
ATOM 8105 O O . GLN A 1 535 ? 40.200 -24.100 18.900 1.00 83.20 535 GLN A O 1
ATOM 8119 N N . ILE A 1 536 ? 42.065 -23.367 19.911 1.00 88.45 536 ILE A N 1
ATOM 8120 C CA . ILE A 1 536 ? 42.230 -22.249 18.998 1.00 84.76 536 ILE A CA 1
ATOM 8121 C C . ILE A 1 536 ? 42.410 -22.806 17.592 1.00 84.69 536 ILE A C 1
ATOM 8122 O O . ILE A 1 536 ? 42.100 -22.132 16.616 1.00 71.77 536 ILE A O 1
ATOM 8138 N N . ALA A 1 537 ? 42.899 -24.045 17.508 1.00 86.94 537 ALA A N 1
ATOM 8139 C CA . ALA A 1 537 ? 43.044 -24.750 16.238 1.00 79.71 537 ALA A CA 1
ATOM 8140 C C . ALA A 1 537 ? 41.691 -25.198 15.703 1.00 81.59 537 ALA A C 1
ATOM 8141 O O . ALA A 1 537 ? 41.574 -25.526 14.527 1.00 69.17 537 ALA A O 1
ATOM 8148 N N . ASN A 1 538 ? 40.682 -25.244 16.571 1.00 79.32 538 ASN A N 1
ATOM 8149 C CA . ASN A 1 538 ? 39.313 -25.465 16.121 1.00 83.73 538 ASN A CA 1
ATOM 8150 C C . ASN A 1 538 ? 38.785 -24.180 15.479 1.00 83.08 538 ASN A C 1
ATOM 8151 O O . ASN A 1 538 ? 38.154 -24.207 14.412 1.00 77.99 538 ASN A O 1
ATOM 8162 N N . ASP A 1 539 ? 39.057 -23.054 16.132 1.00 81.78 539 ASP A N 1
ATOM 8163 C CA . ASP A 1 539 ? 38.620 -21.754 15.629 1.00 83.82 539 ASP A CA 1
ATOM 8164 C C . ASP A 1 539 ? 39.327 -21.340 14.328 1.00 69.87 539 ASP A C 1
ATOM 8165 O O . ASP A 1 539 ? 38.741 -20.615 13.535 1.00 60.94 539 ASP A O 1
ATOM 8174 N N . ILE A 1 540 ? 40.553 -21.801 14.083 1.00 69.03 540 ILE A N 1
ATOM 8175 C CA . ILE A 1 540 ? 41.197 -21.439 12.820 1.00 72.70 540 ILE A CA 1
ATOM 8176 C C . ILE A 1 540 ? 40.738 -22.315 11.674 1.00 68.73 540 ILE A C 1
ATOM 8177 O O . ILE A 1 540 ? 40.735 -21.870 10.526 1.00 67.40 540 ILE A O 1
ATOM 8193 N N . LYS A 1 541 ? 40.391 -23.565 11.970 1.00 67.28 541 LYS A N 1
ATOM 8194 C CA . LYS A 1 541 ? 39.919 -24.468 10.925 1.00 72.10 541 LYS A CA 1
ATOM 8195 C C . LYS A 1 541 ? 38.500 -24.049 10.523 1.00 71.76 541 LYS A C 1
ATOM 8196 O O . LYS A 1 541 ? 38.062 -24.284 9.391 1.00 66.71 541 LYS A O 1
ATOM 8200 N N . GLU A 1 542 ? 37.797 -23.413 11.460 1.00 69.32 542 GLU A N 1
ATOM 8201 C CA . GLU A 1 542 ? 36.471 -22.882 11.194 1.00 62.05 542 GLU A CA 1
ATOM 8202 C C . GLU A 1 542 ? 36.596 -21.659 10.309 1.00 63.32 542 GLU A C 1
ATOM 8203 O O . GLU A 1 542 ? 35.910 -21.539 9.288 1.00 53.52 542 GLU A O 1
ATOM 8215 N N . ASN A 1 543 ? 37.484 -20.757 10.713 1.00 54.01 543 ASN A N 1
ATOM 8216 C CA . ASN A 1 543 ? 37.736 -19.542 9.961 1.00 57.32 543 ASN A CA 1
ATOM 8217 C C . ASN A 1 543 ? 38.374 -19.797 8.607 1.00 49.25 543 ASN A C 1
ATOM 8218 O O . ASN A 1 543 ? 38.122 -19.052 7.657 1.00 44.01 543 ASN A O 1
ATOM 8229 N N . GLN A 1 544 ? 39.213 -20.827 8.523 1.00 51.25 544 GLN A N 1
ATOM 8230 C CA . GLN A 1 544 ? 39.879 -21.153 7.268 1.00 55.13 544 GLN A CA 1
ATOM 8231 C C . GLN A 1 544 ? 38.851 -21.588 6.243 1.00 45.30 544 GLN A C 1
ATOM 8232 O O . GLN A 1 544 ? 38.973 -21.247 5.071 1.00 38.12 544 GLN A O 1
ATOM 8246 N N . TRP A 1 545 ? 37.821 -22.303 6.687 1.00 44.52 545 TRP A N 1
ATOM 8247 C CA . TRP A 1 545 ? 36.737 -22.653 5.786 1.00 49.58 545 TRP A CA 1
ATOM 8248 C C . TRP A 1 545 ? 36.081 -21.362 5.288 1.00 44.35 545 TRP A C 1
ATOM 8249 O O . TRP A 1 545 ? 35.999 -21.152 4.095 1.00 39.08 545 TRP A O 1
ATOM 8270 N N . LEU A 1 546 ? 35.701 -20.475 6.202 1.00 38.15 546 LEU A N 1
ATOM 8271 C CA . LEU A 1 546 ? 35.035 -19.215 5.847 1.00 43.78 546 LEU A CA 1
ATOM 8272 C C . LEU A 1 546 ? 35.804 -18.338 4.861 1.00 41.43 546 LEU A C 1
ATOM 8273 O O . LEU A 1 546 ? 35.217 -17.820 3.915 1.00 43.39 546 LEU A O 1
ATOM 8289 N N . VAL A 1 547 ? 37.097 -18.153 5.105 1.00 30.49 547 VAL A N 1
ATOM 8290 C CA . VAL A 1 547 ? 37.950 -17.393 4.228 1.00 36.42 547 VAL A CA 1
ATOM 8291 C C . VAL A 1 547 ? 37.817 -17.936 2.810 1.00 37.42 547 VAL A C 1
ATOM 8292 O O . VAL A 1 547 ? 37.650 -17.185 1.848 1.00 33.92 547 VAL A O 1
ATOM 8305 N N . ARG A 1 548 ? 37.854 -19.247 2.685 1.00 33.47 548 ARG A N 1
ATOM 8306 C CA . ARG A 1 548 ? 37.781 -19.834 1.368 1.00 38.23 548 ARG A CA 1
ATOM 8307 C C . ARG A 1 548 ? 36.374 -19.727 0.810 1.00 39.96 548 ARG A C 1
ATOM 8308 O O . ARG A 1 548 ? 36.216 -19.504 -0.392 1.00 36.47 548 ARG A O 1
ATOM 8329 N N . LYS A 1 549 ? 35.359 -19.951 1.653 1.00 30.24 549 LYS A N 1
ATOM 8330 C CA . LYS A 1 549 ? 33.966 -19.926 1.187 1.00 34.27 549 LYS A CA 1
ATOM 8331 C C . LYS A 1 549 ? 33.603 -18.542 0.650 1.00 35.67 549 LYS A C 1
ATOM 8332 O O . LYS A 1 549 ? 33.083 -18.420 -0.456 1.00 32.19 549 LYS A O 1
ATOM 8351 N N . TYR A 1 550 ? 33.916 -17.506 1.425 1.00 31.24 550 TYR A N 1
ATOM 8352 C CA . TYR A 1 550 ? 33.701 -16.131 0.999 1.00 37.85 550 TYR A CA 1
ATOM 8353 C C . TYR A 1 550 ? 34.589 -15.681 -0.167 1.00 37.80 550 TYR A C 1
ATOM 8354 O O . TYR A 1 550 ? 34.140 -14.929 -1.030 1.00 32.69 550 TYR A O 1
ATOM 8372 N N . LYS A 1 551 ? 35.843 -16.113 -0.191 1.00 29.55 551 LYS A N 1
ATOM 8373 C CA . LYS A 1 551 ? 36.724 -15.750 -1.284 1.00 29.38 551 LYS A CA 1
ATOM 8374 C C . LYS A 1 551 ? 36.180 -16.316 -2.600 1.00 33.87 551 LYS A C 1
ATOM 8375 O O . LYS A 1 551 ? 36.163 -15.631 -3.618 1.00 30.31 551 LYS A O 1
ATOM 8394 N N . GLY A 1 552 ? 35.744 -17.570 -2.567 1.00 30.31 552 GLY A N 1
ATOM 8395 C CA . GLY A 1 552 ? 35.204 -18.228 -3.742 1.00 28.43 552 GLY A CA 1
ATOM 8396 C C . GLY A 1 552 ? 33.861 -17.684 -4.204 1.00 32.63 552 GLY A C 1
ATOM 8397 O O . GLY A 1 552 ? 33.626 -17.529 -5.405 1.00 27.85 552 GLY A O 1
ATOM 8401 N N . LEU A 1 553 ? 32.963 -17.410 -3.262 1.00 27.69 553 LEU A N 1
ATOM 8402 C CA . LEU A 1 553 ? 31.659 -16.885 -3.624 1.00 28.90 553 LEU A CA 1
ATOM 8403 C C . LEU A 1 553 ? 31.792 -15.436 -4.139 1.00 33.63 553 LEU A C 1
ATOM 8404 O O . LEU A 1 553 ? 31.072 -15.023 -5.042 1.00 29.33 553 LEU A O 1
ATOM 8420 N N . ALA A 1 554 ? 32.705 -14.661 -3.574 1.00 26.23 554 ALA A N 1
ATOM 8421 C CA . ALA A 1 554 ? 32.962 -13.370 -4.152 1.00 25.91 554 ALA A CA 1
ATOM 8422 C C . ALA A 1 554 ? 33.333 -13.563 -5.610 1.00 27.05 554 ALA A C 1
ATOM 8423 O O . ALA A 1 554 ? 32.718 -12.971 -6.502 1.00 24.97 554 ALA A O 1
ATOM 8430 N N . LEU A 1 555 ? 34.299 -14.426 -5.887 1.00 29.88 555 LEU A N 1
ATOM 8431 C CA . LEU A 1 555 ? 34.761 -14.552 -7.266 1.00 29.54 555 LEU A CA 1
ATOM 8432 C C . LEU A 1 555 ? 33.702 -15.158 -8.199 1.00 27.42 555 LEU A C 1
ATOM 8433 O O . LEU A 1 555 ? 33.572 -14.759 -9.377 1.00 26.32 555 LEU A O 1
ATOM 8449 N N . LYS A 1 556 ? 32.936 -16.108 -7.689 1.00 23.94 556 LYS A N 1
ATOM 8450 C CA . LYS A 1 556 ? 31.880 -16.719 -8.498 1.00 32.20 556 LYS A CA 1
ATOM 8451 C C . LYS A 1 556 ? 30.760 -15.702 -8.856 1.00 28.66 556 LYS A C 1
ATOM 8452 O O . LYS A 1 556 ? 30.278 -15.632 -10.012 1.00 26.54 556 LYS A O 1
ATOM 8471 N N . ARG A 1 557 ? 30.343 -14.917 -7.863 1.00 28.80 557 ARG A N 1
ATOM 8472 C CA . ARG A 1 557 ? 29.329 -13.893 -8.075 1.00 25.47 557 ARG A CA 1
ATOM 8473 C C . ARG A 1 557 ? 29.813 -12.870 -9.082 1.00 25.71 557 ARG A C 1
ATOM 8474 O O . ARG A 1 557 ? 29.075 -12.526 -9.987 1.00 23.96 557 ARG A O 1
ATOM 8495 N N . PHE A 1 558 ? 31.067 -12.416 -8.974 1.00 26.82 558 PHE A N 1
ATOM 8496 C CA . PHE A 1 558 ? 31.595 -11.478 -9.978 1.00 21.08 558 PHE A CA 1
ATOM 8497 C C . PHE A 1 558 ? 31.636 -12.101 -11.364 1.00 25.91 558 PHE A C 1
ATOM 8498 O O . PHE A 1 558 ? 31.419 -11.404 -12.341 1.00 25.30 558 PHE A O 1
ATOM 8515 N N . ASN A 1 559 ? 31.946 -13.393 -11.466 1.00 28.16 559 ASN A N 1
ATOM 8516 C CA . ASN A 1 559 ? 32.012 -14.067 -12.772 1.00 23.82 559 ASN A CA 1
ATOM 8517 C C . ASN A 1 559 ? 30.633 -14.261 -13.410 1.00 25.31 559 ASN A C 1
ATOM 8518 O O . ASN A 1 559 ? 30.513 -14.654 -14.573 1.00 23.22 559 ASN A O 1
ATOM 8529 N N . ALA A 1 560 ? 29.590 -13.968 -12.652 1.00 21.87 560 ALA A N 1
ATOM 8530 C CA . ALA A 1 560 ? 28.247 -14.054 -13.178 1.00 24.53 560 ALA A CA 1
ATOM 8531 C C . ALA A 1 560 ? 28.049 -12.939 -14.199 1.00 22.03 560 ALA A C 1
ATOM 8532 O O . ALA A 1 560 ? 27.273 -13.095 -15.160 1.00 24.97 560 ALA A O 1
ATOM 8539 N N . ILE A 1 561 ? 28.774 -11.828 -14.029 1.00 20.77 561 ILE A N 1
ATOM 8540 C CA . ILE A 1 561 ? 28.483 -10.629 -14.827 1.00 22.83 561 ILE A CA 1
ATOM 8541 C C . ILE A 1 561 ? 28.930 -10.792 -16.274 1.00 23.90 561 ILE A C 1
ATOM 8542 O O . ILE A 1 561 ? 28.120 -10.587 -17.191 1.00 25.36 561 ILE A O 1
ATOM 8558 N N . PRO A 1 562 ? 30.203 -11.177 -16.500 1.00 22.43 562 PRO A N 1
ATOM 8559 C CA . PRO A 1 562 ? 30.655 -11.436 -17.866 1.00 25.40 562 PRO A CA 1
ATOM 8560 C C . PRO A 1 562 ? 29.765 -12.423 -18.589 1.00 26.28 562 PRO A C 1
ATOM 8561 O O . PRO A 1 562 ? 29.535 -12.274 -19.780 1.00 25.61 562 PRO A O 1
ATOM 8572 N N . LYS A 1 563 ? 29.246 -13.412 -17.875 1.00 24.61 563 LYS A N 1
ATOM 8573 C CA . LYS A 1 563 ? 28.318 -14.358 -18.492 1.00 30.99 563 LYS A CA 1
ATOM 8574 C C . LYS A 1 563 ? 27.051 -13.691 -19.031 1.00 23.80 563 LYS A C 1
ATOM 8575 O O . LYS A 1 563 ? 26.565 -14.050 -20.104 1.00 24.49 563 LYS A O 1
ATOM 8594 N N . PHE A 1 564 ? 26.501 -12.731 -18.280 1.00 25.16 564 PHE A N 1
ATOM 8595 C CA . PHE A 1 564 ? 25.326 -11.975 -18.742 1.00 21.28 564 PHE A CA 1
ATOM 8596 C C . PHE A 1 564 ? 25.679 -11.235 -20.022 1.00 19.95 564 PHE A C 1
ATOM 8597 O O . PHE A 1 564 ? 24.933 -11.268 -21.004 1.00 20.75 564 PHE A O 1
ATOM 8614 N N . TYR A 1 565 ? 26.831 -10.559 -20.009 1.00 19.66 565 TYR A N 1
ATOM 8615 C CA . TYR A 1 565 ? 27.157 -9.637 -21.085 1.00 22.59 565 TYR A CA 1
ATOM 8616 C C . TYR A 1 565 ? 27.526 -10.385 -22.348 1.00 24.28 565 TYR A C 1
ATOM 8617 O O . TYR A 1 565 ? 27.205 -9.916 -23.430 1.00 21.69 565 TYR A O 1
ATOM 8635 N N . LYS A 1 566 ? 28.131 -11.572 -22.223 1.00 24.87 566 LYS A N 1
ATOM 8636 C CA . LYS A 1 566 ? 28.324 -12.447 -23.402 1.00 22.88 566 LYS A CA 1
ATOM 8637 C C . LYS A 1 566 ? 26.986 -12.941 -23.967 1.00 20.35 566 LYS A C 1
ATOM 8638 O O . LYS A 1 566 ? 26.817 -13.055 -25.177 1.00 21.34 566 LYS A O 1
ATOM 8657 N N . GLN A 1 567 ? 26.021 -13.199 -23.098 1.00 19.82 567 GLN A N 1
ATOM 8658 C CA . GLN A 1 567 ? 24.695 -13.546 -23.572 1.00 24.82 567 GLN A CA 1
ATOM 8659 C C . GLN A 1 567 ? 24.076 -12.343 -24.313 1.00 25.74 567 GLN A C 1
ATOM 8660 O O . GLN A 1 567 ? 23.457 -12.530 -25.366 1.00 22.13 567 GLN A O 1
ATOM 8674 N N . PHE A 1 568 ? 24.315 -11.117 -23.836 1.00 23.50 568 PHE A N 1
ATOM 8675 C CA . PHE A 1 568 ? 23.775 -9.936 -24.535 1.00 23.91 568 PHE A CA 1
ATOM 8676 C C . PHE A 1 568 ? 24.358 -9.834 -25.946 1.00 24.98 568 PHE A C 1
ATOM 8677 O O . PHE A 1 568 ? 23.654 -9.446 -26.889 1.00 19.29 568 PHE A O 1
ATOM 8694 N N . GLU A 1 569 ? 25.654 -10.120 -26.075 1.00 22.60 569 GLU A N 1
ATOM 8695 C CA . GLU A 1 569 ? 26.296 -10.173 -27.388 1.00 24.02 569 GLU A CA 1
ATOM 8696 C C . GLU A 1 569 ? 25.653 -11.256 -28.252 1.00 26.14 569 GLU A C 1
ATOM 8697 O O . GLU A 1 569 ? 25.287 -10.993 -29.395 1.00 21.89 569 GLU A O 1
ATOM 8709 N N . ASP A 1 570 ? 25.534 -12.468 -27.721 1.00 24.33 570 ASP A N 1
ATOM 8710 C CA . ASP A 1 570 ? 24.895 -13.553 -28.468 1.00 22.99 570 ASP A CA 1
ATOM 8711 C C . ASP A 1 570 ? 23.458 -13.210 -28.862 1.00 27.50 570 ASP A C 1
ATOM 8712 O O . ASP A 1 570 ? 22.974 -13.618 -29.930 1.00 20.24 570 ASP A O 1
ATOM 8721 N N . ASP A 1 571 ? 22.771 -12.458 -28.001 1.00 22.23 571 ASP A N 1
ATOM 8722 C CA . ASP A 1 571 ? 21.365 -12.050 -28.254 1.00 21.87 571 ASP A CA 1
ATOM 8723 C C . ASP A 1 571 ? 21.123 -11.287 -29.582 1.00 21.33 571 ASP A C 1
ATOM 8724 O O . ASP A 1 571 ? 19.999 -11.207 -30.086 1.00 19.47 571 ASP A O 1
ATOM 8733 N N . GLN A 1 572 ? 22.185 -10.730 -30.144 1.00 20.73 572 GLN A N 1
ATOM 8734 C CA . GLN A 1 572 ? 22.084 -9.980 -31.381 1.00 24.27 572 GLN A CA 1
ATOM 8735 C C . GLN A 1 572 ? 21.740 -10.897 -32.583 1.00 23.18 572 GLN A C 1
ATOM 8736 O O . GLN A 1 572 ? 21.283 -10.421 -33.647 1.00 20.97 572 GLN A O 1
ATOM 8750 N N . LEU A 1 573 ? 21.976 -12.200 -32.413 1.00 21.93 573 LEU A N 1
ATOM 8751 C CA . LEU A 1 573 ? 22.070 -13.126 -33.528 1.00 20.20 573 LEU A CA 1
ATOM 8752 C C . LEU A 1 573 ? 20.831 -13.084 -34.383 1.00 24.16 573 LEU A C 1
ATOM 8753 O O . LEU A 1 573 ? 20.921 -13.054 -35.621 1.00 23.25 573 LEU A O 1
ATOM 8769 N N . ASP A 1 574 ? 19.675 -13.109 -33.726 1.00 18.35 574 ASP A N 1
ATOM 8770 C CA . ASP A 1 574 ? 18.411 -13.198 -34.440 1.00 22.90 574 ASP A CA 1
ATOM 8771 C C . ASP A 1 574 ? 18.141 -11.924 -35.171 1.00 24.53 574 ASP A C 1
ATOM 8772 O O . ASP A 1 574 ? 17.325 -11.909 -36.102 1.00 21.15 574 ASP A O 1
ATOM 8781 N N . PHE A 1 575 ? 18.783 -10.835 -34.759 1.00 18.16 575 PHE A N 1
ATOM 8782 C CA . PHE A 1 575 ? 18.331 -9.546 -35.265 1.00 21.64 575 PHE A CA 1
ATOM 8783 C C . PHE A 1 575 ? 18.908 -9.216 -36.631 1.00 21.29 575 PHE A C 1
ATOM 8784 O O . PHE A 1 575 ? 18.352 -8.371 -37.344 1.00 18.14 575 PHE A O 1
ATOM 8801 N N . HIS A 1 576 ? 20.005 -9.887 -37.008 1.00 17.36 576 HIS A N 1
ATOM 8802 C CA . HIS A 1 576 ? 20.581 -9.691 -38.337 1.00 18.43 576 HIS A CA 1
ATOM 8803 C C . HIS A 1 576 ? 19.594 -10.015 -39.458 1.00 20.08 576 HIS A C 1
ATOM 8804 O O . HIS A 1 576 ? 19.690 -9.469 -40.572 1.00 25.15 576 HIS A O 1
ATOM 8819 N N . SER A 1 577 ? 18.598 -10.835 -39.155 1.00 24.10 577 SER A N 1
ATOM 8820 C CA . SER A 1 577 ? 17.552 -11.143 -40.128 1.00 21.99 577 SER A CA 1
ATOM 8821 C C . SER A 1 577 ? 16.212 -10.488 -39.719 1.00 22.13 577 SER A C 1
ATOM 8822 O O . SER A 1 577 ? 15.504 -9.917 -40.545 1.00 22.73 577 SER A O 1
ATOM 8830 N N . TYR A 1 578 ? 15.890 -10.554 -38.432 1.00 23.16 578 TYR A N 1
ATOM 8831 C CA . TYR A 1 578 ? 14.626 -10.040 -37.914 1.00 17.16 578 TYR A CA 1
ATOM 8832 C C . TYR A 1 578 ? 14.422 -8.550 -38.203 1.00 23.69 578 TYR A C 1
ATOM 8833 O O . TYR A 1 578 ? 13.333 -8.151 -38.634 1.00 19.85 578 TYR A O 1
ATOM 8851 N N . CYS A 1 579 ? 15.445 -7.720 -37.971 1.00 17.65 579 CYS A N 1
ATOM 8852 C CA . CYS A 1 579 ? 15.306 -6.287 -38.231 1.00 19.71 579 CYS A CA 1
ATOM 8853 C C . CYS A 1 579 ? 15.052 -5.995 -39.723 1.00 19.55 579 CYS A C 1
ATOM 8854 O O . CYS A 1 579 ? 14.367 -5.024 -40.070 1.00 22.68 579 CYS A O 1
ATOM 8862 N N . MET A 1 580 ? 15.579 -6.850 -40.594 1.00 22.12 580 MET A N 1
ATOM 8863 C CA . MET A 1 580 ? 15.464 -6.639 -42.054 1.00 20.70 580 MET A CA 1
ATOM 8864 C C . MET A 1 580 ? 14.026 -6.931 -42.461 1.00 20.79 580 MET A C 1
ATOM 8865 O O . MET A 1 580 ? 13.380 -6.166 -43.192 1.00 22.66 580 MET A O 1
ATOM 8879 N N . ARG A 1 581 ? 13.514 -8.030 -41.917 1.00 20.23 581 ARG A N 1
ATOM 8880 C CA . ARG A 1 581 ? 12.141 -8.437 -42.135 1.00 25.57 581 ARG A CA 1
ATOM 8881 C C . ARG A 1 581 ? 11.187 -7.417 -41.547 1.00 24.06 581 ARG A C 1
ATOM 8882 O O . ARG A 1 581 ? 10.182 -7.067 -42.156 1.00 24.88 581 ARG A O 1
ATOM 8903 N N . LYS A 1 582 ? 11.497 -6.936 -40.351 1.00 21.40 582 LYS A N 1
ATOM 8904 C CA . LYS A 1 582 ? 10.603 -6.020 -39.658 1.00 22.15 582 LYS A CA 1
ATOM 8905 C C . LYS A 1 582 ? 10.686 -4.596 -40.239 1.00 26.29 582 LYS A C 1
ATOM 8906 O O . LYS A 1 582 ? 9.759 -3.791 -40.073 1.00 26.78 582 LYS A O 1
ATOM 8925 N N . GLY A 1 583 ? 11.781 -4.280 -40.928 1.00 23.14 583 GLY A N 1
ATOM 8926 C CA . GLY A 1 583 ? 11.915 -2.967 -41.549 1.00 22.32 583 GLY A CA 1
ATOM 8927 C C . GLY A 1 583 ? 12.479 -1.877 -40.639 1.00 21.60 583 GLY A C 1
ATOM 8928 O O . GLY A 1 583 ? 12.113 -0.742 -40.786 1.00 18.53 583 GLY A O 1
ATOM 8932 N N . THR A 1 584 ? 13.381 -2.212 -39.719 1.00 23.56 584 THR A N 1
ATOM 8933 C CA . THR A 1 584 ? 13.943 -1.213 -38.800 1.00 19.40 584 THR A CA 1
ATOM 8934 C C . THR A 1 584 ? 15.476 -1.083 -38.930 1.00 22.87 584 THR A C 1
ATOM 8935 O O . THR A 1 584 ? 16.237 -1.249 -37.948 1.00 22.99 584 THR A O 1
ATOM 8946 N N . PRO A 1 585 ? 15.941 -0.762 -40.147 1.00 20.01 585 PRO A N 1
ATOM 8947 C CA . PRO A 1 585 ? 17.385 -0.685 -40.378 1.00 18.77 585 PRO A CA 1
ATOM 8948 C C . PRO A 1 585 ? 18.117 0.380 -39.531 1.00 22.32 585 PRO A C 1
ATOM 8949 O O . PRO A 1 585 ? 19.258 0.135 -39.141 1.00 21.34 585 PRO A O 1
ATOM 8960 N N . ARG A 1 586 ? 17.510 1.527 -39.239 1.00 23.12 586 ARG A N 1
ATOM 8961 C CA . ARG A 1 586 ? 18.230 2.514 -38.444 1.00 22.88 586 ARG A CA 1
ATOM 8962 C C . ARG A 1 586 ? 18.510 1.982 -37.038 1.00 23.03 586 ARG A C 1
ATOM 8963 O O . ARG A 1 586 ? 19.618 2.151 -36.522 1.00 21.23 586 ARG A O 1
ATOM 8984 N N . ALA A 1 587 ? 17.514 1.333 -36.432 1.00 22.20 587 ALA A N 1
ATOM 8985 C CA . ALA A 1 587 ? 17.672 0.711 -35.118 1.00 20.87 587 ALA A CA 1
ATOM 8986 C C . ALA A 1 587 ? 18.667 -0.451 -35.151 1.00 22.08 587 ALA A C 1
ATOM 8987 O O . ALA A 1 587 ? 19.445 -0.624 -34.218 1.00 20.25 587 ALA A O 1
ATOM 8994 N N . TYR A 1 588 ? 18.636 -1.251 -36.220 1.00 17.97 588 TYR A N 1
ATOM 8995 C CA . TYR A 1 588 ? 19.612 -2.311 -36.382 1.00 20.56 588 TYR A CA 1
ATOM 8996 C C . TYR A 1 588 ? 21.052 -1.803 -36.296 1.00 22.80 588 TYR A C 1
ATOM 8997 O O . TYR A 1 588 ? 21.883 -2.420 -35.644 1.00 19.71 588 TYR A O 1
ATOM 9015 N N . LEU A 1 589 ? 21.359 -0.699 -36.965 1.00 21.58 589 LEU A N 1
ATOM 9016 C CA . LEU A 1 589 ? 22.732 -0.196 -36.944 1.00 22.44 589 LEU A CA 1
ATOM 9017 C C . LEU A 1 589 ? 23.097 0.302 -35.535 1.00 21.54 589 LEU A C 1
ATOM 9018 O O . LEU A 1 589 ? 24.250 0.221 -35.106 1.00 22.90 589 LEU A O 1
ATOM 9034 N N . GLU A 1 590 ? 22.104 0.812 -34.810 1.00 19.95 590 GLU A N 1
ATOM 9035 C CA . GLU A 1 590 ? 22.319 1.187 -33.431 1.00 21.08 590 GLU A CA 1
ATOM 9036 C C . GLU A 1 590 ? 22.584 -0.031 -32.545 1.00 21.11 590 GLU A C 1
ATOM 9037 O O . GLU A 1 590 ? 23.387 0.041 -31.616 1.00 25.99 590 GLU A O 1
ATOM 9049 N N . MET A 1 591 ? 21.964 -1.161 -32.852 1.00 20.97 591 MET A N 1
ATOM 9050 C CA . MET A 1 591 ? 22.268 -2.392 -32.125 1.00 20.50 591 MET A CA 1
ATOM 9051 C C . MET A 1 591 ? 23.711 -2.782 -32.332 1.00 22.80 591 MET A C 1
ATOM 9052 O O . MET A 1 591 ? 24.365 -3.216 -31.376 1.00 23.16 591 MET A O 1
ATOM 9066 N N . LEU A 1 592 ? 24.216 -2.652 -33.567 1.00 23.17 592 LEU A N 1
ATOM 9067 C CA . LEU A 1 592 ? 25.620 -3.041 -33.854 1.00 24.79 592 LEU A CA 1
ATOM 9068 C C . LEU A 1 592 ? 26.600 -2.276 -32.964 1.00 22.70 592 LEU A C 1
ATOM 9069 O O . LEU A 1 592 ? 27.542 -2.864 -32.408 1.00 22.84 592 LEU A O 1
ATOM 9085 N N . GLU A 1 593 ? 26.351 -0.970 -32.837 1.00 22.80 593 GLU A N 1
ATOM 9086 C CA . GLU A 1 593 ? 27.168 -0.070 -32.033 1.00 25.47 593 GLU A CA 1
ATOM 9087 C C . GLU A 1 593 ? 27.038 -0.442 -30.558 1.00 24.06 593 GLU A C 1
ATOM 9088 O O . GLU A 1 593 ? 28.027 -0.484 -29.848 1.00 25.11 593 GLU A O 1
ATOM 9100 N N . TRP A 1 594 ? 25.823 -0.723 -30.100 1.00 20.37 594 TRP A N 1
ATOM 9101 C CA . TRP A 1 594 ? 25.633 -1.219 -28.721 1.00 21.69 594 TRP A CA 1
ATOM 9102 C C . TRP A 1 594 ? 26.476 -2.499 -28.477 1.00 24.36 594 TRP A C 1
ATOM 9103 O O . TRP A 1 594 ? 27.210 -2.580 -27.511 1.00 21.01 594 TRP A O 1
ATOM 9124 N N . GLY A 1 595 ? 26.415 -3.476 -29.387 1.00 23.03 595 GLY A N 1
ATOM 9125 C CA . GLY A 1 595 ? 27.172 -4.706 -29.203 1.00 23.56 595 GLY A CA 1
ATOM 9126 C C . GLY A 1 595 ? 28.681 -4.484 -29.101 1.00 22.65 595 GLY A C 1
ATOM 9127 O O . GLY A 1 595 ? 29.371 -5.172 -28.363 1.00 23.24 595 GLY A O 1
ATOM 9131 N N . LYS A 1 596 ? 29.189 -3.505 -29.829 1.00 24.05 596 LYS A N 1
ATOM 9132 C CA . LYS A 1 596 ? 30.615 -3.205 -29.816 1.00 26.24 596 LYS A CA 1
ATOM 9133 C C . LYS A 1 596 ? 31.002 -2.384 -28.576 1.00 30.26 596 LYS A C 1
ATOM 9134 O O . LYS A 1 596 ? 32.160 -1.996 -28.447 1.00 29.94 596 LYS A O 1
ATOM 9153 N N . ALA A 1 597 ? 30.051 -2.146 -27.663 1.00 25.40 597 ALA A N 1
ATOM 9154 C CA . ALA A 1 597 ? 30.342 -1.451 -26.426 1.00 23.51 597 ALA A CA 1
ATOM 9155 C C . ALA A 1 597 ? 29.883 -2.209 -25.191 1.00 24.62 597 ALA A C 1
ATOM 9156 O O . ALA A 1 597 ? 29.956 -1.680 -24.092 1.00 25.19 597 ALA A O 1
ATOM 9163 N N . LEU A 1 598 ? 29.444 -3.448 -25.343 1.00 23.60 598 LEU A N 1
ATOM 9164 C CA . LEU A 1 598 ? 28.868 -4.186 -24.212 1.00 23.42 598 LEU A CA 1
ATOM 9165 C C . LEU A 1 598 ? 29.825 -4.350 -23.049 1.00 25.93 598 LEU A C 1
ATOM 9166 O O . LEU A 1 598 ? 29.446 -4.198 -21.872 1.00 20.40 598 LEU A O 1
ATOM 9182 N N . TYR A 1 599 ? 31.082 -4.616 -23.382 1.00 24.98 599 TYR A N 1
ATOM 9183 C CA . TYR A 1 599 ? 32.113 -4.936 -22.378 1.00 21.01 599 TYR A CA 1
ATOM 9184 C C . TYR A 1 599 ? 32.736 -3.672 -21.791 1.00 26.36 599 TYR A C 1
ATOM 9185 O O . TYR A 1 599 ? 33.764 -3.727 -21.127 1.00 24.43 599 TYR A O 1
ATOM 9203 N N . THR A 1 600 ? 32.084 -2.532 -22.019 1.00 25.48 600 THR A N 1
ATOM 9204 C CA . THR A 1 600 ? 32.523 -1.262 -21.456 1.00 22.65 600 THR A CA 1
ATOM 9205 C C . THR A 1 600 ? 31.434 -0.652 -20.593 1.00 22.03 600 THR A C 1
ATOM 9206 O O . THR A 1 600 ? 31.633 0.410 -20.029 1.00 24.39 600 THR A O 1
ATOM 9217 N N . LYS A 1 601 ? 30.301 -1.335 -20.458 1.00 25.67 601 LYS A N 1
ATOM 9218 C CA . LYS A 1 601 ? 29.181 -0.803 -19.671 1.00 25.10 601 LYS A CA 1
ATOM 9219 C C . LYS A 1 601 ? 29.475 -0.840 -18.169 1.00 26.79 601 LYS A C 1
ATOM 9220 O O . LYS A 1 601 ? 30.244 -1.694 -17.709 1.00 24.93 601 LYS A O 1
ATOM 9239 N N . PRO A 1 602 ? 28.849 0.068 -17.394 1.00 25.73 602 PRO A N 1
ATOM 9240 C CA . PRO A 1 602 ? 29.262 0.296 -15.996 1.00 27.89 602 PRO A CA 1
ATOM 9241 C C . PRO A 1 602 ? 29.284 -0.917 -15.080 1.00 23.74 602 PRO A C 1
ATOM 9242 O O . PRO A 1 602 ? 30.258 -1.065 -14.339 1.00 26.15 602 PRO A O 1
ATOM 9253 N N . MET A 1 603 ? 28.286 -1.779 -15.133 1.00 24.10 603 MET A N 1
ATOM 9254 C CA . MET A 1 603 ? 28.269 -2.933 -14.236 1.00 19.02 603 MET A CA 1
ATOM 9255 C C . MET A 1 603 ? 29.254 -4.035 -14.646 1.00 22.39 603 MET A C 1
ATOM 9256 O O . MET A 1 603 ? 29.768 -4.748 -13.803 1.00 24.22 603 MET A O 1
ATOM 9270 N N . TYR A 1 604 ? 29.514 -4.170 -15.942 1.00 21.18 604 TYR A N 1
ATOM 9271 C CA . TYR A 1 604 ? 30.608 -4.996 -16.418 1.00 19.23 604 TYR A CA 1
ATOM 9272 C C . TYR A 1 604 ? 31.969 -4.470 -15.912 1.00 23.43 604 TYR A C 1
ATOM 9273 O O . TYR A 1 604 ? 32.804 -5.226 -15.407 1.00 22.37 604 TYR A O 1
ATOM 9291 N N . VAL A 1 605 ? 32.199 -3.179 -16.069 1.00 23.11 605 VAL A N 1
ATOM 9292 C CA . VAL A 1 605 ? 33.492 -2.590 -15.683 1.00 22.78 605 VAL A CA 1
ATOM 9293 C C . VAL A 1 605 ? 33.648 -2.688 -14.159 1.00 22.04 605 VAL A C 1
ATOM 9294 O O . VAL A 1 605 ? 34.732 -3.013 -13.648 1.00 23.87 605 VAL A O 1
ATOM 9307 N N . ARG A 1 606 ? 32.549 -2.488 -13.435 1.00 22.51 606 ARG A N 1
ATOM 9308 C CA . ARG A 1 606 ? 32.570 -2.641 -11.984 1.00 20.29 606 ARG A CA 1
ATOM 9309 C C . ARG A 1 606 ? 32.971 -4.044 -11.531 1.00 26.59 606 ARG A C 1
ATOM 9310 O O . ARG A 1 606 ? 33.817 -4.198 -10.639 1.00 23.88 606 ARG A O 1
ATOM 9331 N N . ALA A 1 607 ? 32.356 -5.063 -12.129 1.00 22.95 607 ALA A N 1
ATOM 9332 C CA . ALA A 1 607 ? 32.645 -6.442 -11.766 1.00 23.91 607 ALA A CA 1
ATOM 9333 C C . ALA A 1 607 ? 34.111 -6.800 -12.103 1.00 25.63 607 ALA A C 1
ATOM 9334 O O . ALA A 1 607 ? 34.799 -7.497 -11.340 1.00 20.14 607 ALA A O 1
ATOM 9341 N N . MET A 1 608 ? 34.557 -6.330 -13.258 1.00 20.54 608 MET A N 1
ATOM 9342 C CA . MET A 1 608 ? 35.925 -6.523 -13.719 1.00 25.42 608 MET A CA 1
ATOM 9343 C C . MET A 1 608 ? 36.895 -5.861 -12.761 1.00 24.78 608 MET A C 1
ATOM 9344 O O . MET A 1 608 ? 37.804 -6.514 -12.239 1.00 25.88 608 MET A O 1
ATOM 9358 N N . LYS A 1 609 ? 36.688 -4.578 -12.492 1.00 22.86 609 LYS A N 1
ATOM 9359 C CA . LYS A 1 609 ? 37.618 -3.836 -11.628 1.00 20.57 609 LYS A CA 1
ATOM 9360 C C . LYS A 1 609 ? 37.732 -4.479 -10.240 1.00 27.35 609 LYS A C 1
ATOM 9361 O O . LYS A 1 609 ? 38.832 -4.674 -9.701 1.00 26.76 609 LYS A O 1
ATOM 9380 N N . GLU A 1 610 ? 36.599 -4.864 -9.669 1.00 23.93 610 GLU A N 1
ATOM 9381 C CA . GLU A 1 610 ? 36.583 -5.459 -8.318 1.00 29.00 610 GLU A CA 1
ATOM 9382 C C . GLU A 1 610 ? 37.145 -6.899 -8.319 1.00 29.00 610 GLU A C 1
ATOM 9383 O O . GLU A 1 610 ? 37.865 -7.323 -7.395 1.00 28.31 610 GLU A O 1
ATOM 9395 N N . ALA A 1 611 ? 36.812 -7.667 -9.350 1.00 22.65 611 ALA A N 1
ATOM 9396 C CA . ALA A 1 611 ? 37.321 -9.036 -9.430 1.00 28.64 611 ALA A CA 1
ATOM 9397 C C . ALA A 1 611 ? 38.842 -9.028 -9.562 1.00 27.27 611 ALA A C 1
ATOM 9398 O O . ALA A 1 611 ? 39.515 -9.962 -9.128 1.00 30.94 611 ALA A O 1
ATOM 9405 N N . SER A 1 612 ? 39.386 -7.968 -10.134 1.00 24.20 612 SER A N 1
ATOM 9406 C CA . SER A 1 612 ? 40.818 -7.917 -10.376 1.00 27.66 612 SER A CA 1
ATOM 9407 C C . SER A 1 612 ? 41.551 -7.959 -9.055 1.00 25.79 612 SER A C 1
ATOM 9408 O O . SER A 1 612 ? 42.626 -8.522 -8.960 1.00 30.72 612 SER A O 1
ATOM 9416 N N . LYS A 1 613 ? 40.940 -7.410 -8.018 1.00 25.10 613 LYS A N 1
ATOM 9417 C CA . LYS A 1 613 ? 41.498 -7.494 -6.669 1.00 27.14 613 LYS A CA 1
ATOM 9418 C C . LYS A 1 613 ? 41.795 -8.948 -6.270 1.00 30.28 613 LYS A C 1
ATOM 9419 O O . LYS A 1 613 ? 42.850 -9.247 -5.734 1.00 31.21 613 LYS A O 1
ATOM 9438 N N . LEU A 1 614 ? 40.863 -9.853 -6.536 1.00 26.01 614 LEU A N 1
ATOM 9439 C CA . LEU A 1 614 ? 41.063 -11.274 -6.241 1.00 25.39 614 LEU A CA 1
ATOM 9440 C C . LEU A 1 614 ? 42.128 -11.908 -7.146 1.00 34.38 614 LEU A C 1
ATOM 9441 O O . LEU A 1 614 ? 43.029 -12.565 -6.645 1.00 33.64 614 LEU A O 1
ATOM 9457 N N . TYR A 1 615 ? 42.062 -11.688 -8.462 1.00 30.02 615 TYR A N 1
ATOM 9458 C CA . TYR A 1 615 ? 43.038 -12.310 -9.362 1.00 29.72 615 TYR A CA 1
ATOM 9459 C C . TYR A 1 615 ? 44.425 -11.771 -9.087 1.00 30.05 615 TYR A C 1
ATOM 9460 O O . TYR A 1 615 ? 45.382 -12.537 -9.030 1.00 32.94 615 TYR A O 1
ATOM 9478 N N . PHE A 1 616 ? 44.540 -10.458 -8.916 1.00 24.60 616 PHE A N 1
ATOM 9479 C CA . PHE A 1 616 ? 45.845 -9.862 -8.736 1.00 26.74 616 PHE A CA 1
ATOM 9480 C C . PHE A 1 616 ? 46.499 -10.430 -7.451 1.00 34.61 616 PHE A C 1
ATOM 9481 O O . PHE A 1 616 ? 47.646 -10.850 -7.485 1.00 35.87 616 PHE A O 1
ATOM 9498 N N . GLN A 1 617 ? 45.771 -10.457 -6.338 1.00 34.65 617 GLN A N 1
ATOM 9499 C CA A GLN A 1 617 ? 46.249 -11.060 -5.080 0.49 38.14 617 GLN A CA 1
ATOM 9500 C CA B GLN A 1 617 ? 46.337 -11.016 -5.115 0.51 38.14 617 GLN A CA 1
ATOM 9501 C C . GLN A 1 617 ? 46.605 -12.525 -5.228 1.00 38.12 617 GLN A C 1
ATOM 9502 O O . GLN A 1 617 ? 47.532 -13.017 -4.603 1.00 42.52 617 GLN A O 1
ATOM 9529 N N . MET A 1 618 ? 45.826 -13.257 -6.013 1.00 33.78 618 MET A N 1
ATOM 9530 C CA . MET A 1 618 ? 46.110 -14.670 -6.156 1.00 35.11 618 MET A CA 1
ATOM 9531 C C . MET A 1 618 ? 47.432 -14.825 -6.893 1.00 44.28 618 MET A C 1
ATOM 9532 O O . MET A 1 618 ? 48.149 -15.803 -6.703 1.00 37.13 618 MET A O 1
ATOM 9546 N N . HIS A 1 619 ? 47.769 -13.841 -7.711 1.00 35.33 619 HIS A N 1
ATOM 9547 C CA . HIS A 1 619 ? 49.002 -13.917 -8.466 1.00 45.94 619 HIS A CA 1
ATOM 9548 C C . HIS A 1 619 ? 50.132 -13.575 -7.528 1.00 41.15 619 HIS A C 1
ATOM 9549 O O . HIS A 1 619 ? 51.132 -14.266 -7.486 1.00 50.32 619 HIS A O 1
ATOM 9564 N N . ASP A 1 620 ? 49.963 -12.495 -6.792 1.00 39.69 620 ASP A N 1
ATOM 9565 C CA . ASP A 1 620 ? 50.988 -12.028 -5.869 1.00 43.58 620 ASP A CA 1
ATOM 9566 C C . ASP A 1 620 ? 51.316 -13.083 -4.815 1.00 46.57 620 ASP A C 1
ATOM 9567 O O . ASP A 1 620 ? 52.483 -13.259 -4.451 1.00 57.01 620 ASP A O 1
ATOM 9576 N N . ASP A 1 621 ? 50.287 -13.768 -4.323 1.00 44.74 621 ASP A N 1
ATOM 9577 C CA . ASP A 1 621 ? 50.445 -14.834 -3.325 1.00 48.30 621 ASP A CA 1
ATOM 9578 C C . ASP A 1 621 ? 51.156 -16.072 -3.866 1.00 48.72 621 ASP A C 1
ATOM 9579 O O . ASP A 1 621 ? 51.934 -16.703 -3.159 1.00 59.25 621 ASP A O 1
ATOM 9588 N N . ARG A 1 622 ? 50.878 -16.439 -5.107 1.00 51.12 622 ARG A N 1
ATOM 9589 C CA . ARG A 1 622 ? 51.551 -17.582 -5.723 1.00 57.36 622 ARG A CA 1
ATOM 9590 C C . ARG A 1 622 ? 52.996 -17.252 -6.078 1.00 58.23 622 ARG A C 1
ATOM 9591 O O . ARG A 1 622 ? 53.726 -18.110 -6.559 1.00 67.79 622 ARG A O 1
ATOM 9612 N N . LEU A 1 623 ? 53.383 -16.001 -5.835 1.00 63.20 623 LEU A N 1
ATOM 9613 C CA . LEU A 1 623 ? 54.760 -15.527 -5.981 1.00 66.53 623 LEU A CA 1
ATOM 9614 C C . LEU A 1 623 ? 55.472 -15.367 -4.617 1.00 73.61 623 LEU A C 1
ATOM 9615 O O . LEU A 1 623 ? 56.665 -15.034 -4.571 1.00 81.20 623 LEU A O 1
ATOM 9631 N N . LYS A 1 624 ? 54.736 -15.568 -3.518 1.00 72.58 624 LYS A N 1
ATOM 9632 C CA . LYS A 1 624 ? 55.326 -15.634 -2.171 1.00 77.61 624 LYS A CA 1
ATOM 9633 C C . LYS A 1 624 ? 55.274 -17.074 -1.649 1.00 65.59 624 LYS A C 1
ATOM 9634 O O . LYS A 1 624 ? 54.247 -17.524 -1.126 1.00 77.15 624 LYS A O 1
ATOM 9653 N N . LYS A 1 660 ? 32.266 -32.187 3.792 1.00 73.50 660 LYS A N 1
ATOM 9654 C CA . LYS A 1 660 ? 31.473 -32.370 5.007 1.00 77.43 660 LYS A CA 1
ATOM 9655 C C . LYS A 1 660 ? 30.013 -31.884 4.829 1.00 88.13 660 LYS A C 1
ATOM 9656 O O . LYS A 1 660 ? 29.452 -31.965 3.724 1.00 85.33 660 LYS A O 1
ATOM 9659 N N . ARG A 1 661 ? 29.399 -31.386 5.906 1.00 86.86 661 ARG A N 1
ATOM 9660 C CA . ARG A 1 661 ? 28.001 -30.923 5.867 1.00 88.57 661 ARG A CA 1
ATOM 9661 C C . ARG A 1 661 ? 27.835 -29.566 5.156 1.00 95.91 661 ARG A C 1
ATOM 9662 O O . ARG A 1 661 ? 26.871 -28.820 5.414 1.00 88.09 661 ARG A O 1
ATOM 9666 N N . LYS A 1 662 ? 28.790 -29.248 4.279 1.00 91.16 662 LYS A N 1
ATOM 9667 C CA . LYS A 1 662 ? 28.630 -28.180 3.301 1.00 75.46 662 LYS A CA 1
ATOM 9668 C C . LYS A 1 662 ? 27.400 -28.498 2.442 1.00 88.02 662 LYS A C 1
ATOM 9669 O O . LYS A 1 662 ? 26.678 -27.586 2.024 1.00 77.86 662 LYS A O 1
ATOM 9673 N N . GLU A 1 663 ? 27.156 -29.797 2.212 1.00 88.44 663 GLU A N 1
ATOM 9674 C CA . GLU A 1 663 ? 26.022 -30.274 1.409 1.00 81.56 663 GLU A CA 1
ATOM 9675 C C . GLU A 1 663 ? 24.740 -29.509 1.725 1.00 75.38 663 GLU A C 1
ATOM 9676 O O . GLU A 1 663 ? 23.869 -29.340 0.869 1.00 76.77 663 GLU A O 1
ATOM 9680 N N . THR A 1 664 ? 24.648 -29.035 2.961 1.00 77.36 664 THR A N 1
ATOM 9681 C CA . THR A 1 664 ? 23.516 -28.238 3.412 1.00 75.92 664 THR A CA 1
ATOM 9682 C C . THR A 1 664 ? 23.596 -26.810 2.878 1.00 76.07 664 THR A C 1
ATOM 9683 O O . THR A 1 664 ? 22.610 -26.266 2.340 1.00 62.79 664 THR A O 1
ATOM 9694 N N . GLU A 1 665 ? 24.772 -26.200 3.046 1.00 64.23 665 GLU A N 1
ATOM 9695 C CA . GLU A 1 665 ? 24.976 -24.819 2.632 1.00 54.61 665 GLU A CA 1
ATOM 9696 C C . GLU A 1 665 ? 24.981 -24.746 1.112 1.00 52.21 665 GLU A C 1
ATOM 9697 O O . GLU A 1 665 ? 24.474 -23.790 0.537 1.00 46.92 665 GLU A O 1
ATOM 9709 N N . ALA A 1 666 ? 25.537 -25.773 0.471 1.00 54.09 666 ALA A N 1
ATOM 9710 C CA . ALA A 1 666 ? 25.627 -25.834 -0.985 1.00 48.16 666 ALA A CA 1
ATOM 9711 C C . ALA A 1 666 ? 24.335 -25.364 -1.643 1.00 46.21 666 ALA A C 1
ATOM 9712 O O . ALA A 1 666 ? 24.377 -24.598 -2.577 1.00 44.94 666 ALA A O 1
ATOM 9719 N N . LYS A 1 667 ? 23.197 -25.788 -1.110 1.00 48.38 667 LYS A N 1
ATOM 9720 C CA . LYS A 1 667 ? 21.896 -25.499 -1.709 1.00 44.36 667 LYS A CA 1
ATOM 9721 C C . LYS A 1 667 ? 21.480 -24.042 -1.539 1.00 49.49 667 LYS A C 1
ATOM 9722 O O . LYS A 1 667 ? 20.754 -23.484 -2.368 1.00 42.79 667 LYS A O 1
ATOM 9741 N N . SER A 1 668 ? 21.903 -23.426 -0.447 1.00 41.52 668 SER A N 1
ATOM 9742 C CA . SER A 1 668 ? 21.462 -22.061 -0.177 1.00 48.06 668 SER A CA 1
ATOM 9743 C C . SER A 1 668 ? 22.227 -21.015 -1.012 1.00 39.59 668 SER A C 1
ATOM 9744 O O . SER A 1 668 ? 21.779 -19.874 -1.140 1.00 38.18 668 SER A O 1
ATOM 9752 N N . VAL A 1 669 ? 23.349 -21.411 -1.599 1.00 34.17 669 VAL A N 1
ATOM 9753 C CA . VAL A 1 669 ? 24.166 -20.477 -2.364 1.00 31.69 669 VAL A CA 1
ATOM 9754 C C . VAL A 1 669 ? 24.317 -20.848 -3.845 1.00 34.09 669 VAL A C 1
ATOM 9755 O O . VAL A 1 669 ? 24.986 -20.129 -4.600 1.00 32.68 669 VAL A O 1
ATOM 9768 N N . ALA A 1 670 ? 23.717 -21.962 -4.273 1.00 36.57 670 ALA A N 1
ATOM 9769 C CA . ALA A 1 670 ? 23.813 -22.346 -5.681 1.00 44.74 670 ALA A CA 1
ATOM 9770 C C . ALA A 1 670 ? 23.141 -21.269 -6.549 1.00 34.74 670 ALA A C 1
ATOM 9771 O O . ALA A 1 670 ? 22.099 -20.720 -6.191 1.00 36.22 670 ALA A O 1
ATOM 9778 N N . ALA A 1 671 ? 23.763 -21.005 -7.692 1.00 30.20 671 ALA A N 1
ATOM 9779 C CA . ALA A 1 671 ? 23.420 -19.899 -8.566 1.00 30.42 671 ALA A CA 1
ATOM 9780 C C . ALA A 1 671 ? 22.788 -20.440 -9.818 1.00 35.50 671 ALA A C 1
ATOM 9781 O O . ALA A 1 671 ? 21.894 -19.827 -10.401 1.00 33.30 671 ALA A O 1
ATOM 9788 N N . TYR A 1 672 ? 23.278 -21.594 -10.239 1.00 33.78 672 TYR A N 1
ATOM 9789 C CA . TYR A 1 672 ? 22.847 -22.196 -11.489 1.00 43.31 672 TYR A CA 1
ATOM 9790 C C . TYR A 1 672 ? 22.288 -23.601 -11.256 1.00 45.36 672 TYR A C 1
ATOM 9791 O O . TYR A 1 672 ? 22.492 -24.198 -10.178 1.00 36.36 672 TYR A O 1
ATOM 9809 N N . PRO A 1 673 ? 21.586 -24.138 -12.264 1.00 44.32 673 PRO A N 1
ATOM 9810 C CA . PRO A 1 673 ? 21.108 -25.527 -12.211 1.00 51.40 673 PRO A CA 1
ATOM 9811 C C . PRO A 1 673 ? 22.212 -26.522 -11.862 1.00 46.86 673 PRO A C 1
ATOM 9812 O O . PRO A 1 673 ? 23.338 -26.367 -12.333 1.00 48.03 673 PRO A O 1
ATOM 9823 N N . SER A 1 674 ? 21.879 -27.501 -11.019 1.00 47.58 674 SER A N 1
ATOM 9824 C CA . SER A 1 674 ? 22.797 -28.566 -10.605 1.00 51.55 674 SER A CA 1
ATOM 9825 C C . SER A 1 674 ? 23.708 -29.060 -11.728 1.00 53.92 674 SER A C 1
ATOM 9826 O O . SER A 1 674 ? 24.921 -29.197 -11.536 1.00 63.49 674 SER A O 1
ATOM 9834 N N . ASP A 1 675 ? 23.128 -29.321 -12.898 1.00 50.77 675 ASP A N 1
ATOM 9835 C CA . ASP A 1 675 ? 23.872 -29.923 -14.005 1.00 52.97 675 ASP A CA 1
ATOM 9836 C C . ASP A 1 675 ? 24.972 -28.997 -14.566 1.00 67.61 675 ASP A C 1
ATOM 9837 O O . ASP A 1 675 ? 26.134 -29.407 -14.695 1.00 70.57 675 ASP A O 1
ATOM 9846 N N . GLN A 1 676 ? 24.615 -27.748 -14.858 1.00 60.80 676 GLN A N 1
ATOM 9847 C CA . GLN A 1 676 ? 25.555 -26.780 -15.425 1.00 59.38 676 GLN A CA 1
ATOM 9848 C C . GLN A 1 676 ? 26.768 -26.461 -14.524 1.00 56.36 676 GLN A C 1
ATOM 9849 O O . GLN A 1 676 ? 27.781 -25.943 -15.002 1.00 63.11 676 GLN A O 1
ATOM 9863 N N . ASP A 1 677 ? 26.681 -26.768 -13.235 1.00 49.46 677 ASP A N 1
ATOM 9864 C CA . ASP A 1 677 ? 27.673 -26.261 -12.285 1.00 48.08 677 ASP A CA 1
ATOM 9865 C C . ASP A 1 677 ? 27.742 -27.103 -11.015 1.00 47.20 677 ASP A C 1
ATOM 9866 O O . ASP A 1 677 ? 26.733 -27.324 -10.356 1.00 52.61 677 ASP A O 1
ATOM 9875 N N . ASN A 1 678 ? 28.952 -27.541 -10.680 1.00 48.42 678 ASN A N 1
ATOM 9876 C CA . ASN A 1 678 ? 29.238 -28.330 -9.476 1.00 55.39 678 ASN A CA 1
ATOM 9877 C C . ASN A 1 678 ? 30.165 -27.571 -8.517 1.00 54.86 678 ASN A C 1
ATOM 9878 O O . ASN A 1 678 ? 30.281 -27.896 -7.315 1.00 53.05 678 ASN A O 1
A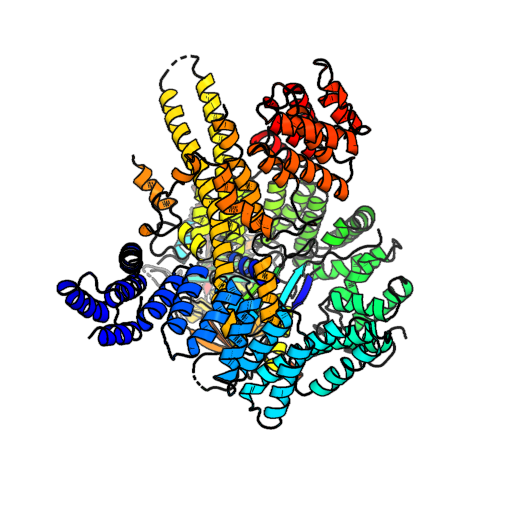TOM 9889 N N . ASP A 1 679 ? 30.818 -26.549 -9.061 1.00 44.70 679 ASP A N 1
ATOM 9890 C CA . ASP A 1 679 ? 31.681 -25.664 -8.284 1.00 43.02 679 ASP A CA 1
ATOM 9891 C C . ASP A 1 679 ? 30.870 -24.528 -7.627 1.00 41.12 679 ASP A C 1
ATOM 9892 O O . ASP A 1 679 ? 31.094 -23.365 -7.909 1.00 39.77 679 ASP A O 1
ATOM 9901 N N . VAL A 1 680 ? 29.944 -24.899 -6.743 1.00 33.99 680 VAL A N 1
ATOM 9902 C CA . VAL A 1 680 ? 28.970 -23.999 -6.132 1.00 37.65 680 VAL A CA 1
ATOM 9903 C C . VAL A 1 680 ? 29.617 -22.927 -5.254 1.00 41.42 680 VAL A C 1
ATOM 9904 O O . VAL A 1 680 ? 29.106 -21.806 -5.117 1.00 39.30 680 VAL A O 1
ATOM 9917 N N . PHE A 1 681 ? 30.736 -23.276 -4.642 1.00 38.35 681 PHE A N 1
ATOM 9918 C CA . PHE A 1 681 ? 31.439 -22.361 -3.756 1.00 35.15 681 PHE A CA 1
ATOM 9919 C C . PHE A 1 681 ? 32.609 -21.639 -4.463 1.00 32.40 681 PHE A C 1
ATOM 9920 O O . PHE A 1 681 ? 33.360 -20.880 -3.828 1.00 36.94 681 PHE A O 1
ATOM 9937 N N . GLY A 1 682 ? 32.758 -21.858 -5.766 1.00 32.15 682 GLY A N 1
ATOM 9938 C CA . GLY A 1 682 ? 33.861 -21.253 -6.532 1.00 36.95 682 GLY A CA 1
ATOM 9939 C C . GLY A 1 682 ? 35.279 -21.695 -6.158 1.00 42.51 682 GLY A C 1
ATOM 9940 O O . GLY A 1 682 ? 36.260 -20.927 -6.330 1.00 38.58 682 GLY A O 1
ATOM 9944 N N . GLU A 1 683 ? 35.405 -22.931 -5.662 1.00 39.62 683 GLU A N 1
ATOM 9945 C CA . GLU A 1 683 ? 36.706 -23.462 -5.240 1.00 49.58 683 GLU A CA 1
ATOM 9946 C C . GLU A 1 683 ? 37.677 -23.580 -6.408 1.00 40.65 683 GLU A C 1
ATOM 9947 O O . GLU A 1 683 ? 38.842 -23.249 -6.283 1.00 39.56 683 GLU A O 1
ATOM 9959 N N . LYS A 1 684 ? 37.192 -24.032 -7.548 1.00 38.05 684 LYS A N 1
ATOM 9960 C CA . LYS A 1 684 ? 38.051 -24.113 -8.706 1.00 44.41 684 LYS A CA 1
ATOM 9961 C C . LYS A 1 684 ? 38.571 -22.740 -9.133 1.00 44.93 684 LYS A C 1
ATOM 9962 O O . LYS A 1 684 ? 39.688 -22.637 -9.630 1.00 47.91 684 LYS A O 1
ATOM 9981 N N . LEU A 1 685 ? 37.801 -21.677 -8.911 1.00 45.68 685 LEU A N 1
ATOM 9982 C CA . LEU A 1 685 ? 38.248 -20.332 -9.333 1.00 40.31 685 LEU A CA 1
ATOM 9983 C C . LEU A 1 685 ? 39.372 -19.814 -8.458 1.00 36.84 685 LEU A C 1
ATOM 9984 O O . LEU A 1 685 ? 40.274 -19.150 -8.961 1.00 38.68 685 LEU A O 1
ATOM 10000 N N . ILE A 1 686 ? 39.314 -20.117 -7.155 1.00 40.99 686 ILE A N 1
ATOM 10001 C CA . ILE A 1 686 ? 40.321 -19.630 -6.211 1.00 44.48 686 ILE A CA 1
ATOM 10002 C C . ILE A 1 686 ? 41.557 -20.535 -6.144 1.00 41.39 686 ILE A C 1
ATOM 10003 O O . ILE A 1 686 ? 42.600 -20.122 -5.630 1.00 42.54 686 ILE A O 1
ATOM 10019 N N . GLU A 1 687 ? 41.457 -21.746 -6.684 1.00 41.92 687 GLU A N 1
ATOM 10020 C CA . GLU A 1 687 ? 42.598 -22.679 -6.693 1.00 41.67 687 GLU A CA 1
ATOM 10021 C C . GLU A 1 687 ? 43.384 -22.613 -7.992 1.00 46.82 687 GLU A C 1
ATOM 10022 O O . GLU A 1 687 ? 44.236 -23.450 -8.260 1.00 47.40 687 GLU A O 1
ATOM 10034 N N . THR A 1 688 ? 43.107 -21.604 -8.804 1.00 48.75 688 THR A N 1
ATOM 10035 C CA . THR A 1 688 ? 43.686 -21.553 -10.134 1.00 43.34 688 THR A CA 1
ATOM 10036 C C . THR A 1 688 ? 45.208 -21.372 -10.102 1.00 48.48 688 THR A C 1
ATOM 10037 O O . THR A 1 688 ? 45.766 -20.662 -9.254 1.00 46.07 688 THR A O 1
ATOM 10048 N N . SER A 1 689 ? 45.868 -22.034 -11.047 1.00 38.50 689 SER A N 1
ATOM 10049 C CA . SER A 1 689 ? 47.299 -21.875 -11.246 1.00 52.53 689 SER A CA 1
ATOM 10050 C C . SER A 1 689 ? 47.583 -20.724 -12.214 1.00 50.22 689 SER A C 1
ATOM 10051 O O . SER A 1 689 ? 48.737 -20.337 -12.394 1.00 42.42 689 SER A O 1
ATOM 10059 N N . THR A 1 690 ? 46.527 -20.191 -12.837 1.00 40.20 690 THR A N 1
ATOM 10060 C CA . THR A 1 690 ? 46.674 -19.141 -13.827 1.00 35.06 690 THR A CA 1
ATOM 10061 C C . THR A 1 690 ? 45.700 -17.956 -13.582 1.00 40.13 690 THR A C 1
ATOM 10062 O O . THR A 1 690 ? 44.864 -17.636 -14.442 1.00 35.42 690 THR A O 1
ATOM 10073 N N . PRO A 1 691 ? 45.832 -17.280 -12.430 1.00 30.20 691 PRO A N 1
ATOM 10074 C CA . PRO A 1 691 ? 44.850 -16.255 -12.052 1.00 35.27 691 PRO A CA 1
ATOM 10075 C C . PRO A 1 691 ? 44.811 -15.117 -13.063 1.00 38.05 691 PRO A C 1
ATOM 10076 O O . PRO A 1 691 ? 43.717 -14.707 -13.462 1.00 30.98 691 PRO A O 1
ATOM 10087 N N . MET A 1 692 ? 45.980 -14.661 -13.506 1.00 30.91 692 MET A N 1
ATOM 10088 C CA . MET A 1 692 ? 46.065 -13.608 -14.519 1.00 36.91 692 MET A CA 1
ATOM 10089 C C . MET A 1 692 ? 45.461 -13.950 -15.870 1.00 41.93 692 MET A C 1
ATOM 10090 O O . MET A 1 692 ? 44.878 -13.070 -16.520 1.00 36.13 692 MET A O 1
ATOM 10104 N N . GLU A 1 693 ? 45.617 -15.194 -16.318 1.00 38.15 693 GLU A N 1
ATOM 10105 C CA . GLU A 1 693 ? 45.081 -15.563 -17.613 1.00 37.11 693 GLU A CA 1
ATOM 10106 C C . GLU A 1 693 ? 43.579 -15.701 -17.484 1.00 35.52 693 GLU A C 1
ATOM 10107 O O . GLU A 1 693 ? 42.829 -15.375 -18.405 1.00 33.20 693 GLU A O 1
ATOM 10119 N N . ASP A 1 694 ? 43.148 -16.161 -16.316 1.00 31.75 694 ASP A N 1
ATOM 10120 C CA . ASP A 1 694 ? 41.728 -16.222 -15.974 1.00 36.69 694 ASP A CA 1
ATOM 10121 C C . ASP A 1 694 ? 41.054 -14.836 -15.944 1.00 36.35 694 ASP A C 1
ATOM 10122 O O . ASP A 1 694 ? 39.933 -14.689 -16.409 1.00 32.86 694 ASP A O 1
ATOM 10131 N N . PHE A 1 695 ? 41.727 -13.833 -15.390 1.00 31.48 695 PHE A N 1
ATOM 10132 C CA . PHE A 1 695 ? 41.206 -12.478 -15.412 1.00 30.98 695 PHE A CA 1
ATOM 10133 C C . PHE A 1 695 ? 41.119 -12.022 -16.866 1.00 31.34 695 PHE A C 1
ATOM 10134 O O . PHE A 1 695 ? 40.160 -11.349 -17.263 1.00 26.42 695 PHE A O 1
ATOM 10151 N N . ALA A 1 696 ? 42.116 -12.386 -17.667 1.00 28.18 696 ALA A N 1
ATOM 10152 C CA . ALA A 1 696 ? 42.143 -11.937 -19.054 1.00 26.31 696 ALA A CA 1
ATOM 10153 C C . ALA A 1 696 ? 41.018 -12.585 -19.857 1.00 28.56 696 ALA A C 1
ATOM 10154 O O . ALA A 1 696 ? 40.286 -11.909 -20.577 1.00 28.20 696 ALA A O 1
ATOM 10161 N N . THR A 1 697 ? 40.872 -13.896 -19.746 1.00 27.86 697 THR A N 1
ATOM 10162 C CA . THR A 1 697 ? 39.873 -14.557 -20.565 1.00 31.56 697 THR A CA 1
ATOM 10163 C C . THR A 1 697 ? 38.443 -14.313 -20.073 1.00 34.39 697 THR A C 1
ATOM 10164 O O . THR A 1 697 ? 37.540 -14.157 -20.886 1.00 31.20 697 THR A O 1
ATOM 10175 N N . GLU A 1 698 ? 38.241 -14.225 -18.763 1.00 28.11 698 GLU A N 1
ATOM 10176 C CA . GLU A 1 698 ? 36.904 -14.015 -18.225 1.00 29.47 698 GLU A CA 1
ATOM 10177 C C . GLU A 1 698 ? 36.415 -12.551 -18.250 1.00 29.84 698 GLU A C 1
ATOM 10178 O O . GLU A 1 698 ? 35.224 -12.339 -18.351 1.00 27.93 698 GLU A O 1
ATOM 10190 N N . PHE A 1 699 ? 37.307 -11.558 -18.146 1.00 27.64 699 PHE A N 1
ATOM 10191 C CA . PHE A 1 699 ? 36.877 -10.165 -17.994 1.00 29.22 699 PHE A CA 1
ATOM 10192 C C . PHE A 1 699 ? 37.635 -9.206 -18.894 1.00 28.76 699 PHE A C 1
ATOM 10193 O O . PHE A 1 699 ? 37.035 -8.388 -19.606 1.00 28.21 699 PHE A O 1
ATOM 10210 N N . TYR A 1 700 ? 38.960 -9.242 -18.819 1.00 26.72 700 TYR A N 1
ATOM 10211 C CA . TYR A 1 700 ? 39.740 -8.105 -19.322 1.00 23.72 700 TYR A CA 1
ATOM 10212 C C . TYR A 1 700 ? 39.878 -8.022 -20.849 1.00 22.70 700 TYR A C 1
ATOM 10213 O O . TYR A 1 700 ? 39.867 -6.935 -21.413 1.00 26.78 700 TYR A O 1
ATOM 10231 N N . ASN A 1 701 ? 40.044 -9.141 -21.536 1.00 26.66 701 ASN A N 1
ATOM 10232 C CA . ASN A 1 701 ? 40.330 -9.039 -22.975 1.00 29.04 701 ASN A CA 1
ATOM 10233 C C . ASN A 1 701 ? 39.182 -8.392 -23.754 1.00 28.76 701 ASN A C 1
ATOM 10234 O O . ASN A 1 701 ? 39.393 -7.560 -24.645 1.00 26.73 701 ASN A O 1
ATOM 10245 N N . ASN A 1 702 ? 37.959 -8.770 -23.413 1.00 30.08 702 ASN A N 1
ATOM 10246 C CA . ASN A 1 702 ? 36.806 -8.229 -24.126 1.00 29.69 702 ASN A CA 1
ATOM 10247 C C . ASN A 1 702 ? 36.617 -6.755 -23.854 1.00 22.59 702 ASN A C 1
ATOM 10248 O O . ASN A 1 702 ? 36.333 -5.991 -24.761 1.00 24.61 702 ASN A O 1
ATOM 10259 N N . TYR A 1 703 ? 36.827 -6.359 -22.609 1.00 20.87 703 TYR A N 1
ATOM 10260 C CA . TYR A 1 703 ? 36.761 -4.962 -22.220 1.00 26.28 703 TYR A CA 1
ATOM 10261 C C . TYR A 1 703 ? 37.796 -4.183 -22.996 1.00 27.59 703 TYR A C 1
ATOM 10262 O O . TYR A 1 703 ? 37.529 -3.128 -23.544 1.00 27.15 703 TYR A O 1
ATOM 10280 N N . SER A 1 704 ? 38.991 -4.739 -23.051 1.00 28.77 704 SER A N 1
ATOM 10281 C CA . SER A 1 704 ? 40.135 -4.058 -23.637 1.00 28.61 704 SER A CA 1
ATOM 10282 C C . SER A 1 704 ? 40.070 -3.917 -25.155 1.00 25.02 704 SER A C 1
ATOM 10283 O O . SER A 1 704 ? 40.513 -2.898 -25.722 1.00 24.34 704 SER A O 1
ATOM 10291 N N . MET A 1 705 ? 39.493 -4.887 -25.832 1.00 34.96 705 MET A N 1
ATOM 10292 C CA . MET A 1 705 ? 39.345 -4.739 -27.290 1.00 32.29 705 MET A CA 1
ATOM 10293 C C . MET A 1 705 ? 38.285 -3.692 -27.657 1.00 32.22 705 MET A C 1
ATOM 10294 O O . MET A 1 705 ? 38.333 -3.123 -28.750 1.00 31.11 705 MET A O 1
ATOM 10308 N N . GLN A 1 706 ? 37.360 -3.392 -26.741 1.00 24.11 706 GLN A N 1
ATOM 10309 C CA . GLN A 1 706 ? 36.249 -2.474 -27.058 1.00 23.73 706 GLN A CA 1
ATOM 10310 C C . GLN A 1 706 ? 36.397 -1.064 -26.480 1.00 25.95 706 GLN A C 1
ATOM 10311 O O . GLN A 1 706 ? 35.799 -0.120 -26.979 1.00 22.16 706 GLN A O 1
ATOM 10325 N N . VAL A 1 707 ? 37.120 -0.910 -25.377 1.00 29.55 707 VAL A N 1
ATOM 10326 C CA . VAL A 1 707 ? 37.026 0.358 -24.659 1.00 24.19 707 VAL A CA 1
ATOM 10327 C C . VAL A 1 707 ? 37.668 1.513 -25.472 1.00 26.41 707 VAL A C 1
ATOM 10328 O O . VAL A 1 707 ? 38.689 1.321 -26.140 1.00 33.61 707 VAL A O 1
ATOM 10341 N N . ARG A 1 708 ? 37.058 2.690 -25.416 1.00 28.20 708 ARG A N 1
ATOM 10342 C CA . ARG A 1 708 ? 37.592 3.905 -26.052 1.00 28.62 708 ARG A CA 1
ATOM 10343 C C . ARG A 1 708 ? 38.783 4.435 -25.282 1.00 32.84 708 ARG A C 1
ATOM 10344 O O . ARG A 1 708 ? 38.827 4.324 -24.048 1.00 32.45 708 ARG A O 1
ATOM 10365 N N . GLU A 1 709 ? 39.728 5.051 -25.988 1.00 30.77 709 GLU A N 1
ATOM 10366 C CA . GLU A 1 709 ? 40.907 5.602 -25.332 1.00 41.74 709 GLU A CA 1
ATOM 10367 C C . GLU A 1 709 ? 40.498 6.633 -24.290 1.00 44.96 709 GLU A C 1
ATOM 10368 O O . GLU A 1 709 ? 41.142 6.732 -23.247 1.00 37.59 709 GLU A O 1
ATOM 10375 N N . ASP A 1 710 ? 39.413 7.369 -24.542 1.00 43.20 710 ASP A N 1
ATOM 10376 C CA . ASP A 1 710 ? 38.990 8.436 -23.618 1.00 39.87 710 ASP A CA 1
ATOM 10377 C C . ASP A 1 710 ? 38.179 7.944 -22.399 1.00 41.89 710 ASP A C 1
ATOM 10378 O O . ASP A 1 710 ? 37.701 8.751 -21.594 1.00 40.80 710 ASP A O 1
ATOM 10387 N N . GLU A 1 711 ? 38.027 6.628 -22.251 1.00 37.73 711 GLU A N 1
ATOM 10388 C CA . GLU A 1 711 ? 37.370 6.072 -21.057 1.00 33.50 711 GLU A CA 1
ATOM 10389 C C . GLU A 1 711 ? 38.207 4.941 -20.451 1.00 29.21 711 GLU A C 1
ATOM 10390 O O . GLU A 1 711 ? 37.861 4.362 -19.419 1.00 31.79 711 GLU A O 1
ATOM 10402 N N . ARG A 1 712 ? 39.297 4.613 -21.123 1.00 29.50 712 ARG A N 1
ATOM 10403 C CA . ARG A 1 712 ? 40.140 3.503 -20.722 1.00 36.66 712 ARG A CA 1
ATOM 10404 C C . ARG A 1 712 ? 40.690 3.704 -19.290 1.00 35.80 712 ARG A C 1
ATOM 10405 O O . ARG A 1 712 ? 41.105 4.805 -18.920 1.00 35.04 712 ARG A O 1
ATOM 10426 N N . ASP A 1 713 ? 40.658 2.663 -18.469 1.00 27.82 713 ASP A N 1
ATOM 10427 C CA . ASP A 1 713 ? 41.247 2.758 -17.128 1.00 25.63 713 ASP A CA 1
ATOM 10428 C C . ASP A 1 713 ? 42.723 2.366 -17.203 1.00 25.73 713 ASP A C 1
ATOM 10429 O O . ASP A 1 713 ? 43.077 1.189 -17.149 1.00 33.92 713 ASP A O 1
ATOM 10438 N N . TYR A 1 714 ? 43.587 3.352 -17.338 1.00 26.71 714 TYR A N 1
ATOM 10439 C CA . TYR A 1 714 ? 45.005 3.092 -17.480 1.00 27.15 714 TYR A CA 1
ATOM 10440 C C . TYR A 1 714 ? 45.654 2.504 -16.248 1.00 29.35 714 TYR A C 1
ATOM 10441 O O . TYR A 1 714 ? 46.695 1.860 -16.342 1.00 34.50 714 TYR A O 1
ATOM 10459 N N . ILE A 1 715 ? 45.039 2.703 -15.090 1.00 25.23 715 ILE A N 1
ATOM 10460 C CA . ILE A 1 715 ? 45.609 2.214 -13.840 1.00 24.76 715 ILE A CA 1
ATOM 10461 C C . ILE A 1 715 ? 45.409 0.699 -13.846 1.00 29.31 715 ILE A C 1
ATOM 10462 O O . ILE A 1 715 ? 46.320 -0.059 -13.482 1.00 27.71 715 ILE A O 1
ATOM 10478 N N . LEU A 1 716 ? 44.243 0.255 -14.317 1.00 26.05 716 LEU A N 1
ATOM 10479 C CA . LEU A 1 716 ? 43.962 -1.179 -14.429 1.00 30.33 716 LEU A CA 1
ATOM 10480 C C . LEU A 1 716 ? 44.949 -1.798 -15.410 1.00 30.47 716 LEU A C 1
ATOM 10481 O O . LEU A 1 716 ? 45.488 -2.874 -15.202 1.00 33.46 716 LEU A O 1
ATOM 10497 N N . ASP A 1 717 ? 45.191 -1.054 -16.469 1.00 28.18 717 ASP A N 1
ATOM 10498 C CA . ASP A 1 717 ? 46.082 -1.451 -17.520 1.00 33.45 717 ASP A CA 1
ATOM 10499 C C . ASP A 1 717 ? 47.466 -1.704 -16.927 1.00 34.84 717 ASP A C 1
ATOM 10500 O O . ASP A 1 717 ? 48.089 -2.761 -17.115 1.00 30.91 717 ASP A O 1
ATOM 10509 N N . PHE A 1 718 ? 47.919 -0.700 -16.191 1.00 32.45 718 PHE A N 1
ATOM 10510 C CA . PHE A 1 718 ? 49.215 -0.725 -15.549 1.00 39.60 718 PHE A CA 1
ATOM 10511 C C . PHE A 1 718 ? 49.317 -1.926 -14.632 1.00 36.12 718 PHE A C 1
ATOM 10512 O O . PHE A 1 718 ? 50.275 -2.690 -14.692 1.00 31.86 718 PHE A O 1
ATOM 10529 N N . GLU A 1 719 ? 48.317 -2.101 -13.783 1.00 30.67 719 GLU A N 1
ATOM 10530 C CA . GLU A 1 719 ? 48.423 -3.105 -12.749 1.00 30.31 719 GLU A CA 1
ATOM 10531 C C . GLU A 1 719 ? 48.297 -4.496 -13.313 1.00 30.66 719 GLU A C 1
ATOM 10532 O O . GLU A 1 719 ? 48.846 -5.424 -12.757 1.00 27.95 719 GLU A O 1
ATOM 10544 N N . PHE A 1 720 ? 47.577 -4.640 -14.421 1.00 29.05 720 PHE A N 1
ATOM 10545 C CA . PHE A 1 720 ? 47.472 -5.922 -15.086 1.00 29.29 720 PHE A CA 1
ATOM 10546 C C . PHE A 1 720 ? 48.776 -6.301 -15.792 1.00 31.87 720 PHE A C 1
ATOM 10547 O O . PHE A 1 720 ? 49.239 -7.427 -15.695 1.00 34.19 720 PHE A O 1
ATOM 10564 N N . ASN A 1 721 ? 49.342 -5.375 -16.544 1.00 37.13 721 ASN A N 1
ATOM 10565 C CA . ASN A 1 721 ? 50.560 -5.667 -17.286 1.00 33.09 721 ASN A CA 1
ATOM 10566 C C . ASN A 1 721 ? 51.782 -5.882 -16.375 1.00 39.25 721 ASN A C 1
ATOM 10567 O O . ASN A 1 721 ? 52.605 -6.760 -16.625 1.00 39.21 721 ASN A O 1
ATOM 10578 N N . TYR A 1 722 ? 51.834 -5.135 -15.279 1.00 30.42 722 TYR A N 1
ATOM 10579 C CA . TYR A 1 722 ? 52.862 -5.282 -14.265 1.00 32.40 722 TYR A CA 1
ATOM 10580 C C . TYR A 1 722 ? 52.995 -6.712 -13.800 1.00 35.25 722 TYR A C 1
ATOM 10581 O O . TYR A 1 722 ? 54.067 -7.106 -13.395 1.00 36.52 722 TYR A O 1
ATOM 10599 N N . ARG A 1 723 ? 51.897 -7.464 -13.822 1.00 35.71 723 ARG A N 1
ATOM 10600 C CA . ARG A 1 723 ? 51.858 -8.803 -13.243 1.00 33.64 723 ARG A CA 1
ATOM 10601 C C . ARG A 1 723 ? 52.044 -9.882 -14.309 1.00 41.19 723 ARG A C 1
ATOM 10602 O O . ARG A 1 723 ? 52.100 -11.072 -13.982 1.00 36.82 723 ARG A O 1
ATOM 10623 N N . ILE A 1 724 ? 52.093 -9.481 -15.582 1.00 37.20 724 ILE A N 1
ATOM 10624 C CA . ILE A 1 724 ? 52.477 -10.412 -16.633 1.00 38.60 724 ILE A CA 1
ATOM 10625 C C . ILE A 1 724 ? 53.819 -10.017 -17.275 1.00 41.14 724 ILE A C 1
ATOM 10626 O O . ILE A 1 724 ? 54.182 -10.503 -18.342 1.00 47.78 724 ILE A O 1
ATOM 10642 N N . GLY A 1 725 ? 54.553 -9.140 -16.604 1.00 46.99 725 GLY A N 1
ATOM 10643 C CA . GLY A 1 725 ? 55.936 -8.874 -16.956 1.00 56.14 725 GLY A CA 1
ATOM 10644 C C . GLY A 1 725 ? 56.135 -7.854 -18.058 1.00 48.34 725 GLY A C 1
ATOM 10645 O O . GLY A 1 725 ? 57.260 -7.598 -18.479 1.00 57.88 725 GLY A O 1
ATOM 10649 N N . LYS A 1 726 ? 55.043 -7.249 -18.501 1.00 44.65 726 LYS A N 1
ATOM 10650 C CA . LYS A 1 726 ? 55.066 -6.342 -19.641 1.00 38.52 726 LYS A CA 1
ATOM 10651 C C . LYS A 1 726 ? 55.272 -4.890 -19.260 1.00 37.07 726 LYS A C 1
ATOM 10652 O O . LYS A 1 726 ? 54.395 -4.048 -19.476 1.00 41.10 726 LYS A O 1
ATOM 10671 N N . LEU A 1 727 ? 56.448 -4.593 -18.732 1.00 40.86 727 LEU A N 1
ATOM 10672 C CA . LEU A 1 727 ? 56.737 -3.279 -18.174 1.00 42.36 727 LEU A CA 1
ATOM 10673 C C . LEU A 1 727 ? 56.636 -2.169 -19.193 1.00 38.50 727 LEU A C 1
ATOM 10674 O O . LEU A 1 727 ? 56.515 -0.995 -18.819 1.00 40.58 727 LEU A O 1
ATOM 10690 N N . ALA A 1 728 ? 56.721 -2.511 -20.476 1.00 45.25 728 ALA A N 1
ATOM 10691 C CA . ALA A 1 728 ? 56.661 -1.481 -21.510 1.00 39.38 728 ALA A CA 1
ATOM 10692 C C . ALA A 1 728 ? 55.211 -1.061 -21.739 1.00 40.95 728 ALA A C 1
ATOM 10693 O O . ALA A 1 728 ? 54.933 0.106 -22.068 1.00 39.91 728 ALA A O 1
ATOM 10700 N N . LEU A 1 729 ? 54.286 -2.005 -21.587 1.00 39.16 729 LEU A N 1
ATOM 10701 C CA . LEU A 1 729 ? 52.862 -1.653 -21.598 1.00 40.79 729 LEU A CA 1
ATOM 10702 C C . LEU A 1 729 ? 52.519 -0.865 -20.334 1.00 35.49 729 LEU A C 1
ATOM 10703 O O . LEU A 1 729 ? 51.722 0.059 -20.389 1.00 40.25 729 LEU A O 1
ATOM 10719 N N . CYS A 1 730 ? 53.139 -1.199 -19.204 1.00 32.54 730 CYS A N 1
ATOM 10720 C CA . CYS A 1 730 ? 52.973 -0.372 -18.009 1.00 36.07 730 CYS A CA 1
ATOM 10721 C C . CYS A 1 730 ? 53.415 1.053 -18.327 1.00 37.20 730 CYS A C 1
ATOM 10722 O O . CYS A 1 730 ? 52.732 2.017 -17.958 1.00 36.52 730 CYS A O 1
ATOM 10730 N N . PHE A 1 731 ? 54.543 1.214 -19.026 1.00 35.05 731 PHE A N 1
ATOM 10731 C CA . PHE A 1 731 ? 55.000 2.575 -19.316 1.00 35.00 731 PHE A CA 1
ATOM 10732 C C . PHE A 1 731 ? 54.044 3.284 -20.263 1.00 32.58 731 PHE A C 1
ATOM 10733 O O . PHE A 1 731 ? 53.818 4.506 -20.166 1.00 36.48 731 PHE A O 1
ATOM 10750 N N . ALA A 1 732 ? 53.506 2.533 -21.212 1.00 35.39 732 ALA A N 1
ATOM 10751 C CA . ALA A 1 732 ? 52.574 3.101 -22.181 1.00 33.27 732 ALA A CA 1
ATOM 10752 C C . ALA A 1 732 ? 51.304 3.588 -21.477 1.00 36.96 732 ALA A C 1
ATOM 10753 O O . ALA A 1 732 ? 50.838 4.693 -21.740 1.00 33.44 732 ALA A O 1
ATOM 10760 N N . SER A 1 733 ? 50.779 2.781 -20.545 1.00 37.51 733 SER A N 1
ATOM 10761 C CA . SER A 1 733 ? 49.608 3.172 -19.731 1.00 32.69 733 SER A CA 1
ATOM 10762 C C . SER A 1 733 ? 49.900 4.391 -18.890 1.00 34.24 733 SER A C 1
ATOM 10763 O O . SER A 1 733 ? 49.116 5.328 -18.864 1.00 34.86 733 SER A O 1
ATOM 10771 N N . LEU A 1 734 ? 51.045 4.387 -18.212 1.00 36.35 734 LEU A N 1
ATOM 10772 C CA . LEU A 1 734 ? 51.482 5.567 -17.467 1.00 33.96 734 LEU A CA 1
ATOM 10773 C C . LEU A 1 734 ? 51.581 6.794 -18.358 1.00 35.83 734 LEU A C 1
ATOM 10774 O O . LEU A 1 734 ? 51.168 7.895 -17.978 1.00 40.03 734 LEU A O 1
ATOM 10790 N N . ASN A 1 735 ? 52.108 6.611 -19.560 1.00 35.85 735 ASN A N 1
ATOM 10791 C CA . ASN A 1 735 ? 52.329 7.766 -20.422 1.00 43.39 735 ASN A CA 1
ATOM 10792 C C . ASN A 1 735 ? 51.007 8.358 -20.882 1.00 44.27 735 ASN A C 1
ATOM 10793 O O . ASN A 1 735 ? 50.813 9.585 -20.855 1.00 41.51 735 ASN A O 1
ATOM 10804 N N . LYS A 1 736 ? 50.093 7.482 -21.291 1.00 39.83 736 LYS A N 1
ATOM 10805 C CA . LYS A 1 736 ? 48.794 7.935 -21.740 1.00 33.48 736 LYS A CA 1
ATOM 10806 C C . LYS A 1 736 ? 47.956 8.526 -20.603 1.00 36.19 736 LYS A C 1
ATOM 10807 O O . LYS A 1 736 ? 47.239 9.517 -20.807 1.00 36.54 736 LYS A O 1
ATOM 10826 N N . PHE A 1 737 ? 48.063 7.966 -19.397 1.00 35.07 737 PHE A N 1
ATOM 10827 C CA . PHE A 1 737 ? 47.401 8.568 -18.233 1.00 35.47 737 PHE A CA 1
ATOM 10828 C C . PHE A 1 737 ? 47.820 10.031 -18.071 1.00 39.60 737 PHE A C 1
ATOM 10829 O O . PHE A 1 737 ? 46.973 10.910 -17.879 1.00 38.69 737 PHE A O 1
ATOM 10846 N N . ALA A 1 738 ? 49.128 10.291 -18.182 1.00 45.10 738 ALA A N 1
ATOM 10847 C CA . ALA A 1 738 ? 49.690 11.638 -17.973 1.00 40.06 738 ALA A CA 1
ATOM 10848 C C . ALA A 1 738 ? 49.239 12.629 -19.043 1.00 44.33 738 ALA A C 1
ATOM 10849 O O . ALA A 1 738 ? 48.993 13.794 -18.749 1.00 42.80 738 ALA A O 1
ATOM 10856 N N . LYS A 1 739 ? 49.157 12.159 -20.285 1.00 42.95 739 LYS A N 1
ATOM 10857 C CA . LYS A 1 739 ? 48.670 12.975 -21.383 1.00 46.02 739 LYS A CA 1
ATOM 10858 C C . LYS A 1 739 ? 47.262 13.480 -21.069 1.00 48.11 739 LYS A C 1
ATOM 10859 O O . LYS A 1 739 ? 46.931 14.627 -21.348 1.00 48.12 739 LYS A O 1
ATOM 10878 N N . ARG A 1 740 ? 46.455 12.635 -20.435 1.00 49.38 740 ARG A N 1
ATOM 10879 C CA . ARG A 1 740 ? 45.073 12.998 -20.110 1.00 47.80 740 ARG A CA 1
ATOM 10880 C C . ARG A 1 740 ? 44.901 13.757 -18.800 1.00 48.94 740 ARG A C 1
ATOM 10881 O O . ARG A 1 740 ? 44.137 14.715 -18.742 1.00 48.01 740 ARG A O 1
ATOM 10902 N N . PHE A 1 741 ? 45.580 13.324 -17.742 1.00 41.88 741 PHE A N 1
ATOM 10903 C CA . PHE A 1 741 ? 45.356 13.916 -16.421 1.00 42.21 741 PHE A CA 1
ATOM 10904 C C . PHE A 1 741 ? 46.535 14.799 -15.978 1.00 50.33 741 PHE A C 1
ATOM 10905 O O . PHE A 1 741 ? 46.494 15.441 -14.918 1.00 52.67 741 PHE A O 1
ATOM 10922 N N . GLY A 1 742 ? 47.593 14.822 -16.783 1.00 55.28 742 GLY A N 1
ATOM 10923 C CA . GLY A 1 742 ? 48.737 15.657 -16.480 1.00 53.43 742 GLY A CA 1
ATOM 10924 C C . GLY A 1 742 ? 49.628 15.030 -15.435 1.00 52.58 742 GLY A C 1
ATOM 10925 O O . GLY A 1 742 ? 49.285 13.998 -14.849 1.00 52.76 742 GLY A O 1
ATOM 10929 N N . THR A 1 743 ? 50.766 15.678 -15.188 1.00 48.15 743 THR A N 1
ATOM 10930 C CA . THR A 1 743 ? 51.829 15.095 -14.381 1.00 47.57 743 THR A CA 1
ATOM 10931 C C . THR A 1 743 ? 51.836 15.550 -12.913 1.00 52.12 743 THR A C 1
ATOM 10932 O O . THR A 1 743 ? 52.783 15.251 -12.191 1.00 49.72 743 THR A O 1
ATOM 10943 N N . THR A 1 744 ? 50.766 16.228 -12.479 1.00 50.20 744 THR A N 1
ATOM 10944 C CA . THR A 1 744 ? 50.596 16.649 -11.086 1.00 47.60 744 THR A CA 1
ATOM 10945 C C . THR A 1 744 ? 49.730 15.676 -10.288 1.00 44.84 744 THR A C 1
ATOM 10946 O O . THR A 1 744 ? 49.596 15.789 -9.077 1.00 50.44 744 THR A O 1
ATOM 10957 N N . SER A 1 745 ? 49.103 14.744 -10.984 1.00 51.94 745 SER A N 1
ATOM 10958 C CA . SER A 1 745 ? 48.259 13.743 -10.352 1.00 44.12 745 SER A CA 1
ATOM 10959 C C . SER A 1 745 ? 49.092 12.790 -9.477 1.00 46.12 745 SER A C 1
ATOM 10960 O O . SER A 1 745 ? 50.119 12.244 -9.911 1.00 41.78 745 SER A O 1
ATOM 10968 N N . GLY A 1 746 ? 48.655 12.593 -8.244 1.00 36.81 746 GLY A N 1
ATOM 10969 C CA . GLY A 1 746 ? 49.312 11.651 -7.351 1.00 41.44 746 GLY A CA 1
ATOM 10970 C C . GLY A 1 746 ? 49.307 10.235 -7.902 1.00 45.57 746 GLY A C 1
ATOM 10971 O O . GLY A 1 746 ? 50.246 9.458 -7.661 1.00 36.20 746 GLY A O 1
ATOM 10975 N N . LEU A 1 747 ? 48.258 9.883 -8.651 1.00 41.33 747 LEU A N 1
ATOM 10976 C CA . LEU A 1 747 ? 48.197 8.555 -9.248 1.00 37.78 747 LEU A CA 1
ATOM 10977 C C . LEU A 1 747 ? 49.272 8.413 -10.328 1.00 34.05 747 LEU A C 1
ATOM 10978 O O . LEU A 1 747 ? 49.894 7.339 -10.483 1.00 31.48 747 LEU A O 1
ATOM 10994 N N . PHE A 1 748 ? 49.507 9.489 -11.068 1.00 32.95 748 PHE A N 1
ATOM 10995 C CA . PHE A 1 748 ? 50.583 9.470 -12.046 1.00 35.06 748 PHE A CA 1
ATOM 10996 C C . PHE A 1 748 ? 51.907 9.281 -11.291 1.00 35.36 748 PHE A C 1
ATOM 10997 O O . PHE A 1 748 ? 52.732 8.417 -11.618 1.00 33.94 748 PHE A O 1
ATOM 11014 N N . GLY A 1 749 ? 52.078 10.061 -10.238 1.00 26.92 749 GLY A N 1
ATOM 11015 C CA . GLY A 1 749 ? 53.297 10.002 -9.453 1.00 33.76 749 GLY A CA 1
ATOM 11016 C C . GLY A 1 749 ? 53.564 8.616 -8.908 1.00 33.52 749 GLY A C 1
ATOM 11017 O O . GLY A 1 749 ? 54.673 8.119 -8.957 1.00 34.87 749 GLY A O 1
ATOM 11021 N N . SER A 1 750 ? 52.534 7.962 -8.402 1.00 33.19 750 SER A N 1
ATOM 11022 C CA . SER A 1 750 ? 52.747 6.697 -7.735 1.00 33.68 750 SER A CA 1
ATOM 11023 C C . SER A 1 750 ? 52.972 5.584 -8.737 1.00 37.36 750 SER A C 1
ATOM 11024 O O . SER A 1 750 ? 53.746 4.643 -8.490 1.00 30.89 750 SER A O 1
ATOM 11032 N N . MET A 1 751 ? 52.305 5.662 -9.879 1.00 30.65 751 MET A N 1
ATOM 11033 C CA . MET A 1 751 ? 52.565 4.661 -10.888 1.00 34.67 751 MET A CA 1
ATOM 11034 C C . MET A 1 751 ? 54.008 4.770 -11.385 1.00 38.14 751 MET A C 1
ATOM 11035 O O . MET A 1 751 ? 54.661 3.754 -11.689 1.00 36.98 751 MET A O 1
ATOM 11049 N N . ALA A 1 752 ? 54.487 6.003 -11.507 1.00 36.19 752 ALA A N 1
ATOM 11050 C CA . ALA A 1 752 ? 55.856 6.244 -11.966 1.00 33.94 752 ALA A CA 1
ATOM 11051 C C . ALA A 1 752 ? 56.860 5.649 -10.974 1.00 30.60 752 ALA A C 1
ATOM 11052 O O . ALA A 1 752 ? 57.783 4.967 -11.370 1.00 36.03 752 ALA A O 1
ATOM 11059 N N . ILE A 1 753 ? 56.629 5.858 -9.681 1.00 34.17 753 ILE A N 1
ATOM 11060 C CA . ILE A 1 753 ? 57.569 5.431 -8.666 1.00 32.27 753 ILE A CA 1
ATOM 11061 C C . ILE A 1 753 ? 57.588 3.918 -8.613 1.00 41.72 753 ILE A C 1
ATOM 11062 O O . ILE A 1 753 ? 58.644 3.311 -8.396 1.00 40.97 753 ILE A O 1
ATOM 11078 N N . VAL A 1 754 ? 56.432 3.298 -8.822 1.00 37.19 754 VAL A N 1
ATOM 11079 C CA . VAL A 1 754 ? 56.354 1.845 -8.751 1.00 35.95 754 VAL A CA 1
ATOM 11080 C C . VAL A 1 754 ? 57.097 1.241 -9.953 1.00 34.90 754 VAL A C 1
ATOM 11081 O O . VAL A 1 754 ? 57.733 0.183 -9.840 1.00 37.37 754 VAL A O 1
ATOM 11094 N N . LEU A 1 755 ? 56.987 1.905 -11.097 1.00 31.86 755 LEU A N 1
ATOM 11095 C CA . LEU A 1 755 ? 57.550 1.392 -12.344 1.00 41.69 755 LEU A CA 1
ATOM 11096 C C . LEU A 1 755 ? 59.072 1.556 -12.332 1.00 37.79 755 LEU A C 1
ATOM 11097 O O . LEU A 1 755 ? 59.811 0.646 -12.710 1.00 43.40 755 LEU A O 1
ATOM 11113 N N . LEU A 1 756 ? 59.511 2.723 -11.886 1.00 33.67 756 LEU A N 1
ATOM 11114 C CA . LEU A 1 756 ? 60.917 2.996 -11.654 1.00 44.08 756 LEU A CA 1
ATOM 11115 C C . LEU A 1 756 ? 61.500 1.907 -10.753 1.00 44.56 756 LEU A C 1
ATOM 11116 O O . LEU A 1 756 ? 62.481 1.259 -11.113 1.00 46.89 756 LEU A O 1
ATOM 11132 N N . HIS A 1 757 ? 60.880 1.668 -9.598 1.00 40.64 757 HIS A N 1
ATOM 11133 C CA . HIS A 1 757 ? 61.345 0.594 -8.722 1.00 35.72 757 HIS A CA 1
ATOM 11134 C C . HIS A 1 757 ? 61.416 -0.778 -9.455 1.00 40.40 757 HIS A C 1
ATOM 11135 O O . HIS A 1 757 ? 62.212 -1.633 -9.087 1.00 48.83 757 HIS A O 1
ATOM 11150 N N . ALA A 1 758 ? 60.624 -0.985 -10.507 1.00 38.61 758 ALA A N 1
ATOM 11151 C CA . ALA A 1 758 ? 60.654 -2.266 -11.216 1.00 44.99 758 ALA A CA 1
ATOM 11152 C C . ALA A 1 758 ? 61.883 -2.398 -12.143 1.00 51.91 758 ALA A C 1
ATOM 11153 O O . ALA A 1 758 ? 62.322 -3.512 -12.440 1.00 49.25 758 ALA A O 1
ATOM 11160 N N . THR A 1 759 ? 62.429 -1.267 -12.598 1.00 49.76 759 THR A N 1
ATOM 11161 C CA . THR A 1 759 ? 63.636 -1.275 -13.434 1.00 50.22 759 THR A CA 1
ATOM 11162 C C . THR A 1 759 ? 64.912 -1.521 -12.615 1.00 50.58 759 THR A C 1
ATOM 11163 O O . THR A 1 759 ? 66.019 -1.497 -13.154 1.00 64.78 759 THR A O 1
ATOM 11174 N N . ARG A 1 760 ? 64.757 -1.786 -11.321 1.00 54.92 760 ARG A N 1
ATOM 11175 C CA . ARG A 1 760 ? 65.896 -2.137 -10.458 1.00 59.19 760 ARG A CA 1
ATOM 11176 C C . ARG A 1 760 ? 66.482 -3.496 -10.842 1.00 63.58 760 ARG A C 1
ATOM 11177 O O . ARG A 1 760 ? 65.758 -4.476 -11.007 1.00 57.00 760 ARG A O 1
ATOM 11198 N N . ASN A 1 761 ? 67.807 -3.543 -10.952 1.00 69.12 761 ASN A N 1
ATOM 11199 C CA . ASN A 1 761 ? 68.531 -4.736 -11.402 1.00 64.24 761 ASN A CA 1
ATOM 11200 C C . ASN A 1 761 ? 68.239 -5.999 -10.556 1.00 65.15 761 ASN A C 1
ATOM 11201 O O . ASN A 1 761 ? 68.381 -7.136 -11.037 1.00 64.81 761 ASN A O 1
ATOM 11212 N N . ASP A 1 762 ? 67.784 -5.796 -9.321 1.00 53.47 762 ASP A N 1
ATOM 11213 C CA . ASP A 1 762 ? 67.466 -6.912 -8.413 1.00 59.11 762 ASP A CA 1
ATOM 11214 C C . ASP A 1 762 ? 66.081 -7.566 -8.695 1.00 62.47 762 ASP A C 1
ATOM 11215 O O . ASP A 1 762 ? 65.846 -8.735 -8.343 1.00 59.13 762 ASP A O 1
ATOM 11224 N N . THR A 1 763 ? 65.178 -6.815 -9.333 1.00 62.90 763 THR A N 1
ATOM 11225 C CA . THR A 1 763 ? 63.766 -7.214 -9.470 1.00 58.19 763 THR A CA 1
ATOM 11226 C C . THR A 1 763 ? 63.550 -8.325 -10.499 1.00 63.23 763 THR A C 1
ATOM 11227 O O . THR A 1 763 ? 64.296 -8.419 -11.483 1.00 62.12 763 THR A O 1
ATOM 11238 N N . PRO A 1 764 ? 62.493 -9.138 -10.304 1.00 60.39 764 PRO A N 1
ATOM 11239 C CA . PRO A 1 764 ? 62.213 -10.309 -11.140 1.00 58.67 764 PRO A CA 1
ATOM 11240 C C . PRO A 1 764 ? 61.489 -9.955 -12.435 1.00 67.23 764 PRO A C 1
ATOM 11241 O O . PRO A 1 764 ? 60.450 -10.551 -12.746 1.00 63.32 764 PRO A O 1
ATOM 11252 N N . PHE A 1 765 ? 62.026 -8.981 -13.165 1.00 63.51 765 PHE A N 1
ATOM 11253 C CA . PHE A 1 765 ? 61.539 -8.653 -14.505 1.00 57.78 765 PHE A CA 1
ATOM 11254 C C . PHE A 1 765 ? 62.666 -8.861 -15.519 1.00 56.94 765 PHE A C 1
ATOM 11255 O O . PHE A 1 765 ? 63.834 -8.973 -15.147 1.00 57.15 765 PHE A O 1
ATOM 11272 N N . ASP A 1 766 ? 62.305 -8.893 -16.794 1.00 47.83 766 ASP A N 1
ATOM 11273 C CA . ASP A 1 766 ? 63.259 -9.062 -17.881 1.00 54.61 766 ASP A CA 1
ATOM 11274 C C . ASP A 1 766 ? 64.162 -7.818 -17.971 1.00 61.64 766 ASP A C 1
ATOM 11275 O O . ASP A 1 766 ? 63.656 -6.701 -18.121 1.00 53.47 766 ASP A O 1
ATOM 11284 N N . PRO A 1 767 ? 65.507 -8.009 -17.877 1.00 64.79 767 PRO A N 1
ATOM 11285 C CA . PRO A 1 767 ? 66.506 -6.921 -17.952 1.00 53.37 767 PRO A CA 1
ATOM 11286 C C . PRO A 1 767 ? 66.403 -6.053 -19.203 1.00 47.24 767 PRO A C 1
ATOM 11287 O O . PRO A 1 767 ? 66.717 -4.856 -19.165 1.00 48.72 767 PRO A O 1
ATOM 11298 N N . ILE A 1 768 ? 65.976 -6.659 -20.300 1.00 50.72 768 ILE A N 1
ATOM 11299 C CA . ILE A 1 768 ? 65.795 -5.938 -21.555 1.00 57.51 768 ILE A CA 1
ATOM 11300 C C . ILE A 1 768 ? 64.676 -4.920 -21.400 1.00 58.55 768 ILE A C 1
ATOM 11301 O O . ILE A 1 768 ? 64.726 -3.843 -22.003 1.00 59.43 768 ILE A O 1
ATOM 11317 N N . LEU A 1 769 ? 63.682 -5.254 -20.574 1.00 62.63 769 LEU A N 1
ATOM 11318 C CA . LEU A 1 769 ? 62.553 -4.357 -20.320 1.00 51.98 769 LEU A CA 1
ATOM 11319 C C . LEU A 1 769 ? 62.948 -3.226 -19.348 1.00 54.26 769 LEU A C 1
ATOM 11320 O O . LEU A 1 769 ? 62.665 -2.040 -19.588 1.00 47.59 769 LEU A O 1
ATOM 11336 N N . LYS A 1 770 ? 63.633 -3.598 -18.270 1.00 56.83 770 LYS A N 1
ATOM 11337 C CA . LYS A 1 770 ? 64.110 -2.628 -17.294 1.00 49.47 770 LYS A CA 1
ATOM 11338 C C . LYS A 1 770 ? 64.948 -1.555 -17.965 1.00 58.20 770 LYS A C 1
ATOM 11339 O O . LYS A 1 770 ? 64.966 -0.398 -17.519 1.00 56.87 770 LYS A O 1
ATOM 11358 N N . LYS A 1 771 ? 65.668 -1.961 -19.014 1.00 52.71 771 LYS A N 1
ATOM 11359 C CA . LYS A 1 771 ? 66.532 -1.060 -19.782 1.00 53.69 771 LYS A CA 1
ATOM 11360 C C . LYS A 1 771 ? 65.712 -0.115 -20.684 1.00 50.67 771 LYS A C 1
ATOM 11361 O O . LYS A 1 771 ? 65.826 1.114 -20.583 1.00 50.24 771 LYS A O 1
ATOM 11380 N N . VAL A 1 772 ? 64.877 -0.687 -21.550 1.00 47.53 772 VAL A N 1
ATOM 11381 C CA . VAL A 1 772 ? 64.028 0.124 -22.438 1.00 53.06 772 VAL A CA 1
ATOM 11382 C C . VAL A 1 772 ? 63.144 1.084 -21.642 1.00 52.25 772 VAL A C 1
ATOM 11383 O O . VAL A 1 772 ? 62.999 2.256 -22.018 1.00 57.04 772 VAL A O 1
ATOM 11396 N N . VAL A 1 773 ? 62.571 0.591 -20.537 1.00 51.51 773 VAL A N 1
ATOM 11397 C CA . VAL A 1 773 ? 61.680 1.404 -19.707 1.00 49.83 773 VAL A CA 1
ATOM 11398 C C . VAL A 1 773 ? 62.463 2.536 -19.034 1.00 48.72 773 VAL A C 1
ATOM 11399 O O . VAL A 1 773 ? 61.987 3.672 -18.965 1.00 45.58 773 VAL A O 1
ATOM 11412 N N . THR A 1 774 ? 63.668 2.229 -18.551 1.00 51.84 774 THR A N 1
ATOM 11413 C CA . THR A 1 774 ? 64.513 3.249 -17.927 1.00 47.29 774 THR A CA 1
ATOM 11414 C C . THR A 1 774 ? 64.716 4.412 -18.890 1.00 51.86 774 THR A C 1
ATOM 11415 O O . THR A 1 774 ? 64.712 5.576 -18.470 1.00 45.47 774 THR A O 1
ATOM 11426 N N . LYS A 1 775 ? 64.860 4.102 -20.181 1.00 50.06 775 LYS A N 1
ATOM 11427 C CA . LYS A 1 775 ? 65.077 5.144 -21.188 1.00 55.96 775 LYS A CA 1
ATOM 11428 C C . LYS A 1 775 ? 63.807 5.939 -21.491 1.00 53.88 775 LYS A C 1
ATOM 11429 O O . LYS A 1 775 ? 63.862 7.172 -21.615 1.00 49.88 775 LYS A O 1
ATOM 11448 N N . SER A 1 776 ? 62.671 5.254 -21.629 1.00 52.06 776 SER A N 1
ATOM 11449 C CA . SER A 1 776 ? 61.410 5.969 -21.841 1.00 42.04 776 SER A CA 1
ATOM 11450 C C . SER A 1 776 ? 61.148 6.903 -20.660 1.00 45.70 776 SER A C 1
ATOM 11451 O O . SER A 1 776 ? 60.774 8.068 -20.854 1.00 48.75 776 SER A O 1
ATOM 11459 N N . LEU A 1 777 ? 61.408 6.433 -19.438 1.00 45.22 777 LEU A N 1
ATOM 11460 C CA . LEU A 1 777 ? 61.245 7.303 -18.250 1.00 56.71 777 LEU A CA 1
ATOM 11461 C C . LEU A 1 777 ? 62.179 8.513 -18.286 1.00 53.16 777 LEU A C 1
ATOM 11462 O O . LEU A 1 777 ? 61.809 9.606 -17.847 1.00 50.99 777 LEU A O 1
ATOM 11478 N N . GLU A 1 778 ? 63.385 8.297 -18.816 1.00 48.61 778 GLU A N 1
ATOM 11479 C CA . GLU A 1 778 ? 64.361 9.365 -18.992 1.00 55.39 778 GLU A CA 1
ATOM 11480 C C . GLU A 1 778 ? 63.887 10.270 -20.109 1.00 52.35 778 GLU A C 1
ATOM 11481 O O . GLU A 1 778 ? 63.881 11.494 -19.977 1.00 51.49 778 GLU A O 1
ATOM 11493 N N . LYS A 1 779 ? 63.475 9.660 -21.215 1.00 45.62 779 LYS A N 1
ATOM 11494 C CA . LYS A 1 779 ? 63.019 10.434 -22.361 1.00 44.42 779 LYS A CA 1
ATOM 11495 C C . LYS A 1 779 ? 61.897 11.393 -21.962 1.00 48.25 779 LYS A C 1
ATOM 11496 O O . LYS A 1 779 ? 61.914 12.571 -22.322 1.00 53.51 779 LYS A O 1
ATOM 11515 N N . GLU A 1 780 ? 60.951 10.900 -21.174 1.00 47.21 780 GLU A N 1
ATOM 11516 C CA . GLU A 1 780 ? 59.736 11.651 -20.884 1.00 49.16 780 GLU A CA 1
ATOM 11517 C C . GLU A 1 780 ? 59.740 12.398 -19.557 1.00 43.78 780 GLU A C 1
ATOM 11518 O O . GLU A 1 780 ? 59.238 13.517 -19.474 1.00 45.01 780 GLU A O 1
ATOM 11530 N N . TYR A 1 781 ? 60.303 11.794 -18.517 1.00 50.94 781 TYR A N 1
ATOM 11531 C CA . TYR A 1 781 ? 60.013 12.261 -17.159 1.00 46.09 781 TYR A CA 1
ATOM 11532 C C . TYR A 1 781 ? 61.241 12.607 -16.322 1.00 55.20 781 TYR A C 1
ATOM 11533 O O . TYR A 1 781 ? 61.212 12.565 -15.079 1.00 47.04 781 TYR A O 1
ATOM 11551 N N . SER A 1 782 ? 62.312 12.992 -17.004 1.00 56.60 782 SER A N 1
ATOM 11552 C CA . SER A 1 782 ? 63.562 13.304 -16.314 1.00 58.05 782 SER A CA 1
ATOM 11553 C C . SER A 1 782 ? 63.431 14.482 -15.370 1.00 52.11 782 SER A C 1
ATOM 11554 O O . SER A 1 782 ? 64.057 14.494 -14.319 1.00 55.12 782 SER A O 1
ATOM 11562 N N . GLU A 1 783 ? 62.571 15.430 -15.733 1.00 57.87 783 GLU A N 1
ATOM 11563 C CA . GLU A 1 783 ? 62.372 16.664 -14.970 1.00 54.76 783 GLU A CA 1
ATOM 11564 C C . GLU A 1 783 ? 61.195 16.568 -13.982 1.00 59.70 783 GLU A C 1
ATOM 11565 O O . GLU A 1 783 ? 60.809 17.578 -13.389 1.00 58.24 783 GLU A O 1
ATOM 11577 N N . ASN A 1 784 ? 60.620 15.369 -13.832 1.00 49.61 784 ASN A N 1
ATOM 11578 C CA . ASN A 1 784 ? 59.481 15.150 -12.937 1.00 55.34 784 ASN A CA 1
ATOM 11579 C C . ASN A 1 784 ? 59.899 14.310 -11.735 1.00 54.27 784 ASN A C 1
ATOM 11580 O O . ASN A 1 784 ? 59.334 14.450 -10.652 1.00 51.92 784 ASN A O 1
ATOM 11591 N N . PHE A 1 785 ? 60.863 13.416 -11.968 1.00 49.36 785 PHE A N 1
ATOM 11592 C CA . PHE A 1 785 ? 61.345 12.452 -10.973 1.00 53.79 785 PHE A CA 1
ATOM 11593 C C . PHE A 1 785 ? 62.878 12.438 -10.932 1.00 43.48 785 PHE A C 1
ATOM 11594 O O . PHE A 1 785 ? 63.511 12.591 -11.979 1.00 51.95 785 PHE A O 1
ATOM 11611 N N . PRO A 1 786 ? 63.479 12.271 -9.730 1.00 47.86 786 PRO A N 1
ATOM 11612 C CA . PRO A 1 786 ? 64.938 12.057 -9.630 1.00 48.79 786 PRO A CA 1
ATOM 11613 C C . PRO A 1 786 ? 65.337 10.633 -10.021 1.00 51.94 786 PRO A C 1
ATOM 11614 O O . PRO A 1 786 ? 65.647 9.806 -9.157 1.00 48.18 786 PRO A O 1
ATOM 11625 N N . LEU A 1 787 ? 65.327 10.345 -11.321 1.00 49.24 787 LEU A N 1
ATOM 11626 C CA . LEU A 1 787 ? 65.438 8.964 -11.784 1.00 55.85 787 LEU A CA 1
ATOM 11627 C C . LEU A 1 787 ? 66.724 8.285 -11.326 1.00 54.74 787 LEU A C 1
ATOM 11628 O O . LEU A 1 787 ? 66.760 7.082 -11.046 1.00 59.73 787 LEU A O 1
ATOM 11644 N N . ASN A 1 788 ? 67.771 9.085 -11.219 1.00 62.90 788 ASN A N 1
ATOM 11645 C CA . ASN A 1 788 ? 69.090 8.617 -10.817 1.00 65.59 788 ASN A CA 1
ATOM 11646 C C . ASN A 1 788 ? 69.145 8.086 -9.391 1.00 57.15 788 ASN A C 1
ATOM 11647 O O . ASN A 1 788 ? 70.172 7.578 -8.951 1.00 55.96 788 ASN A O 1
ATOM 11658 N N . GLU A 1 789 ? 68.032 8.198 -8.677 1.00 58.79 789 GLU A N 1
ATOM 11659 C CA . GLU A 1 789 ? 68.049 8.139 -7.228 1.00 51.46 789 GLU A CA 1
ATOM 11660 C C . GLU A 1 789 ? 67.566 6.810 -6.687 1.00 54.27 789 GLU A C 1
ATOM 11661 O O . GLU A 1 789 ? 67.509 6.631 -5.464 1.00 53.75 789 GLU A O 1
ATOM 11673 N N . ILE A 1 790 ? 67.221 5.883 -7.588 1.00 49.68 790 ILE A N 1
ATOM 11674 C CA . ILE A 1 790 ? 66.884 4.504 -7.173 1.00 62.08 790 ILE A CA 1
ATOM 11675 C C . ILE A 1 790 ? 68.064 3.709 -6.622 1.00 65.88 790 ILE A C 1
ATOM 11676 O O . ILE A 1 790 ? 67.879 2.584 -6.158 1.00 65.10 790 ILE A O 1
ATOM 11692 N N . SER A 1 791 ? 69.265 4.282 -6.681 1.00 60.41 791 SER A N 1
ATOM 11693 C CA . SER A 1 791 ? 70.474 3.606 -6.207 1.00 63.80 791 SER A CA 1
ATOM 11694 C C . SER A 1 791 ? 70.885 4.085 -4.793 1.00 69.34 791 SER A C 1
ATOM 11695 O O . SER A 1 791 ? 71.802 3.548 -4.162 1.00 60.52 791 SER A O 1
ATOM 11703 N N . ASN A 1 792 ? 70.187 5.095 -4.296 1.00 58.48 792 ASN A N 1
ATOM 11704 C CA . ASN A 1 792 ? 70.501 5.668 -3.013 1.00 56.34 792 ASN A CA 1
ATOM 11705 C C . ASN A 1 792 ? 69.508 5.143 -1.971 1.00 60.94 792 ASN A C 1
ATOM 11706 O O . ASN A 1 792 ? 68.360 5.603 -1.907 1.00 56.69 792 ASN A O 1
ATOM 11717 N N . ASN A 1 793 ? 69.941 4.180 -1.154 1.00 54.63 793 ASN A N 1
ATOM 11718 C CA . ASN A 1 793 ? 69.053 3.590 -0.134 1.00 55.35 793 ASN A CA 1
ATOM 11719 C C . ASN A 1 793 ? 68.488 4.609 0.850 1.00 58.05 793 ASN A C 1
ATOM 11720 O O . ASN A 1 793 ? 67.577 4.321 1.619 1.00 62.46 793 ASN A O 1
ATOM 11731 N N . SER A 1 794 ? 69.064 5.793 0.849 1.00 52.22 794 SER A N 1
ATOM 11732 C CA . SER A 1 794 ? 68.704 6.808 1.801 1.00 49.47 794 SER A CA 1
ATOM 11733 C C . SER A 1 794 ? 67.697 7.793 1.217 1.00 41.53 794 SER A C 1
ATOM 11734 O O . SER A 1 794 ? 67.212 8.673 1.933 1.00 42.33 794 SER A O 1
ATOM 11742 N N . PHE A 1 795 ? 67.411 7.684 -0.080 1.00 47.24 795 PHE A N 1
ATOM 11743 C CA . PHE A 1 795 ? 66.494 8.631 -0.707 1.00 47.52 795 PHE A CA 1
ATOM 11744 C C . PHE A 1 795 ? 65.020 8.336 -0.342 1.00 40.14 795 PHE A C 1
ATOM 11745 O O . PHE A 1 795 ? 64.525 7.214 -0.445 1.00 37.33 795 PHE A O 1
ATOM 11762 N N . ASP A 1 796 ? 64.346 9.388 0.084 1.00 41.36 796 ASP A N 1
ATOM 11763 C CA . ASP A 1 796 ? 63.057 9.269 0.729 1.00 42.17 796 ASP A CA 1
ATOM 11764 C C . ASP A 1 796 ? 61.971 9.487 -0.316 1.00 41.51 796 ASP A C 1
ATOM 11765 O O . ASP A 1 796 ? 61.532 10.619 -0.550 1.00 37.68 796 ASP A O 1
ATOM 11774 N N . TRP A 1 797 ? 61.581 8.395 -0.965 1.00 34.27 797 TRP A N 1
ATOM 11775 C CA . TRP A 1 797 ? 60.581 8.441 -2.021 1.00 34.08 797 TRP A CA 1
ATOM 11776 C C . TRP A 1 797 ? 59.258 8.971 -1.491 1.00 35.40 797 TRP A C 1
ATOM 11777 O O . TRP A 1 797 ? 58.604 9.776 -2.156 1.00 38.11 797 TRP A O 1
ATOM 11798 N N . LEU A 1 798 ? 58.905 8.579 -0.270 1.00 33.32 798 LEU A N 1
ATOM 11799 C CA . LEU A 1 798 ? 57.653 9.020 0.344 1.00 39.01 798 LEU A CA 1
ATOM 11800 C C . LEU A 1 798 ? 57.648 10.515 0.575 1.00 39.90 798 LEU A C 1
ATOM 11801 O O . LEU A 1 798 ? 56.634 11.180 0.372 1.00 40.28 798 LEU A O 1
ATOM 11817 N N . ASN A 1 799 ? 58.778 11.049 1.024 1.00 48.85 799 ASN A N 1
ATOM 11818 C CA . ASN A 1 799 ? 58.900 12.492 1.213 1.00 44.81 799 ASN A CA 1
ATOM 11819 C C . ASN A 1 799 ? 58.800 13.247 -0.120 1.00 45.22 799 ASN A C 1
ATOM 11820 O O . ASN A 1 799 ? 58.086 14.239 -0.221 1.00 42.45 799 ASN A O 1
ATOM 11831 N N . PHE A 1 800 ? 59.520 12.780 -1.139 1.00 44.12 800 PHE A N 1
ATOM 11832 C CA . PHE A 1 800 ? 59.441 13.378 -2.474 1.00 42.15 800 PHE A CA 1
ATOM 11833 C C . PHE A 1 800 ? 57.991 13.396 -2.959 1.00 42.60 800 PHE A C 1
ATOM 11834 O O . PHE A 1 800 ? 57.488 14.420 -3.407 1.00 39.38 800 PHE A O 1
ATOM 11851 N N . TYR A 1 801 ? 57.324 12.250 -2.842 1.00 42.35 801 TYR A N 1
ATOM 11852 C CA . TYR A 1 801 ? 55.910 12.137 -3.180 1.00 40.29 801 TYR A CA 1
ATOM 11853 C C . TYR A 1 801 ? 55.054 13.241 -2.543 1.00 41.96 801 TYR A C 1
ATOM 11854 O O . TYR A 1 801 ? 54.311 13.926 -3.250 1.00 46.98 801 TYR A O 1
ATOM 11872 N N . GLN A 1 802 ? 55.155 13.436 -1.227 1.00 43.84 802 GLN A N 1
ATOM 11873 C CA . GLN A 1 802 ? 54.305 14.438 -0.570 1.00 44.48 802 GLN A CA 1
ATOM 11874 C C . GLN A 1 802 ? 54.690 15.867 -0.976 1.00 48.53 802 GLN A C 1
ATOM 11875 O O . GLN A 1 802 ? 53.811 16.676 -1.202 1.00 52.55 802 GLN A O 1
ATOM 11889 N N . GLU A 1 803 ? 55.977 16.173 -1.108 1.00 43.49 803 GLU A N 1
ATOM 11890 C CA . GLU A 1 803 ? 56.380 17.471 -1.648 1.00 54.76 803 GLU A CA 1
ATOM 11891 C C . GLU A 1 803 ? 55.692 17.794 -2.983 1.00 51.10 803 GLU A C 1
ATOM 11892 O O . GLU A 1 803 ? 55.143 18.884 -3.148 1.00 50.41 803 GLU A O 1
ATOM 11904 N N . LYS A 1 804 ? 55.728 16.851 -3.930 1.00 54.04 804 LYS A N 1
ATOM 11905 C CA . LYS A 1 804 ? 55.177 17.068 -5.279 1.00 44.62 804 LYS A CA 1
ATOM 11906 C C . LYS A 1 804 ? 53.659 16.949 -5.391 1.00 54.35 804 LYS A C 1
ATOM 11907 O O . LYS A 1 804 ? 53.029 17.761 -6.048 1.00 58.19 804 LYS A O 1
ATOM 11926 N N . PHE A 1 805 ? 53.084 15.943 -4.743 1.00 52.13 805 PHE A N 1
ATOM 11927 C CA . PHE A 1 805 ? 51.684 15.606 -4.932 1.00 51.42 805 PHE A CA 1
ATOM 11928 C C . PHE A 1 805 ? 50.840 15.870 -3.683 1.00 57.71 805 PHE A C 1
ATOM 11929 O O . PHE A 1 805 ? 49.635 15.614 -3.667 1.00 55.89 805 PHE A O 1
ATOM 11946 N N . GLY A 1 806 ? 51.472 16.397 -2.638 1.00 57.77 806 GLY A N 1
ATOM 11947 C CA . GLY A 1 806 ? 50.769 16.692 -1.404 1.00 52.31 806 GLY A CA 1
ATOM 11948 C C . GLY A 1 806 ? 50.411 15.447 -0.617 1.00 63.65 806 GLY A C 1
ATOM 11949 O O . GLY A 1 806 ? 50.364 14.336 -1.160 1.00 71.38 806 GLY A O 1
ATOM 11953 N N . LYS A 1 807 ? 50.145 15.637 0.673 1.00 61.36 807 LYS A N 1
ATOM 11954 C CA . LYS A 1 807 ? 49.879 14.520 1.581 1.00 67.16 807 LYS A CA 1
ATOM 11955 C C . LYS A 1 807 ? 48.380 14.190 1.680 1.00 63.67 807 LYS A C 1
ATOM 11956 O O . LYS A 1 807 ? 48.000 13.264 2.386 1.00 60.91 807 LYS A O 1
ATOM 11960 N N . ASN A 1 808 ? 47.537 14.934 0.970 1.00 59.32 808 ASN A N 1
ATOM 11961 C CA . ASN A 1 808 ? 46.096 14.657 0.968 1.00 64.36 808 ASN A CA 1
ATOM 11962 C C . ASN A 1 808 ? 45.636 13.888 -0.281 1.00 62.68 808 ASN A C 1
ATOM 11963 O O . ASN A 1 808 ? 44.470 13.503 -0.390 1.00 56.68 808 ASN A O 1
ATOM 11974 N N . ASP A 1 809 ? 46.545 13.659 -1.224 1.00 70.33 809 ASP A N 1
ATOM 11975 C CA . ASP A 1 809 ? 46.192 12.894 -2.414 1.00 61.15 809 ASP A CA 1
ATOM 11976 C C . ASP A 1 809 ? 46.052 11.415 -2.042 1.00 51.77 809 ASP A C 1
ATOM 11977 O O . ASP A 1 809 ? 46.983 10.612 -2.220 1.00 51.92 809 ASP A O 1
ATOM 11986 N N . ILE A 1 810 ? 44.866 11.078 -1.546 1.00 39.57 810 ILE A N 1
ATOM 11987 C CA . ILE A 1 810 ? 44.637 9.827 -0.865 1.00 45.29 810 ILE A CA 1
ATOM 11988 C C . ILE A 1 810 ? 44.896 8.691 -1.815 1.00 35.72 810 ILE A C 1
ATOM 11989 O O . ILE A 1 810 ? 45.545 7.727 -1.448 1.00 37.89 810 ILE A O 1
ATOM 12005 N N . ASN A 1 811 ? 44.355 8.795 -3.023 1.00 38.33 811 ASN A N 1
ATOM 12006 C CA . ASN A 1 811 ? 44.356 7.675 -3.950 1.00 41.40 811 ASN A CA 1
ATOM 12007 C C . ASN A 1 811 ? 45.751 7.313 -4.383 1.00 35.66 811 ASN A C 1
ATOM 12008 O O . ASN A 1 811 ? 46.060 6.127 -4.579 1.00 34.10 811 ASN A O 1
ATOM 12019 N N . GLY A 1 812 ? 46.597 8.328 -4.501 1.00 35.58 812 GLY A N 1
ATOM 12020 C CA . GLY A 1 812 ? 47.994 8.105 -4.833 1.00 36.13 812 GLY A CA 1
ATOM 12021 C C . GLY A 1 812 ? 48.771 7.431 -3.714 1.00 34.94 812 GLY A C 1
ATOM 12022 O O . GLY A 1 812 ? 49.600 6.561 -3.953 1.00 35.30 812 GLY A O 1
ATOM 12026 N N . LEU A 1 813 ? 48.489 7.815 -2.480 1.00 36.52 813 LEU A N 1
ATOM 12027 C CA . LEU A 1 813 ? 49.078 7.143 -1.344 1.00 31.42 813 LEU A CA 1
ATOM 12028 C C . LEU A 1 813 ? 48.626 5.696 -1.269 1.00 32.84 813 LEU A C 1
ATOM 12029 O O . LEU A 1 813 ? 49.424 4.814 -0.964 1.00 35.01 813 LEU A O 1
ATOM 12045 N N . LEU A 1 814 ? 47.343 5.454 -1.529 1.00 31.56 814 LEU A N 1
ATOM 12046 C CA . LEU A 1 814 ? 46.793 4.106 -1.445 1.00 35.30 814 LEU A CA 1
ATOM 12047 C C . LEU A 1 814 ? 47.403 3.226 -2.506 1.00 27.44 814 LEU A C 1
ATOM 12048 O O . LEU A 1 814 ? 47.593 2.044 -2.284 1.00 33.45 814 LEU A O 1
ATOM 12064 N N . PHE A 1 815 ? 47.725 3.796 -3.663 1.00 30.00 815 PHE A N 1
ATOM 12065 C CA . PHE A 1 815 ? 48.383 3.014 -4.721 1.00 35.17 815 PHE A CA 1
ATOM 12066 C C . PHE A 1 815 ? 49.756 2.520 -4.229 1.00 30.11 815 PHE A C 1
ATOM 12067 O O . PHE A 1 815 ? 50.042 1.326 -4.244 1.00 30.13 815 PHE A O 1
ATOM 12084 N N . LEU A 1 816 ? 50.583 3.440 -3.750 1.00 31.49 816 LEU A N 1
ATOM 12085 C CA . LEU A 1 816 ? 51.854 3.048 -3.155 1.00 34.66 816 LEU A CA 1
ATOM 12086 C C . LEU A 1 816 ? 51.637 1.959 -2.112 1.00 34.30 816 LEU A C 1
ATOM 12087 O O . LEU A 1 816 ? 52.256 0.902 -2.196 1.00 33.41 816 LEU A O 1
ATOM 12103 N N . TYR A 1 817 ? 50.715 2.192 -1.175 1.00 32.14 817 TYR A N 1
ATOM 12104 C CA . TYR A 1 817 ? 50.470 1.255 -0.084 1.00 31.18 817 TYR A CA 1
ATOM 12105 C C . TYR A 1 817 ? 50.208 -0.190 -0.561 1.00 37.91 817 TYR A C 1
ATOM 12106 O O . TYR A 1 817 ? 50.587 -1.142 0.104 1.00 32.40 817 TYR A O 1
ATOM 12124 N N . ARG A 1 818 ? 49.574 -0.318 -1.729 1.00 31.76 818 ARG A N 1
ATOM 12125 C CA . ARG A 1 818 ? 49.255 -1.579 -2.393 1.00 37.60 818 ARG A CA 1
ATOM 12126 C C . ARG A 1 818 ? 50.524 -2.280 -2.881 1.00 35.45 818 ARG A C 1
ATOM 12127 O O . ARG A 1 818 ? 50.543 -3.489 -3.113 1.00 35.66 818 ARG A O 1
ATOM 12148 N N . TYR A 1 819 ? 51.568 -1.492 -3.100 1.00 29.25 819 TYR A N 1
ATOM 12149 C CA . TYR A 1 819 ? 52.831 -2.033 -3.612 1.00 41.32 819 TYR A CA 1
ATOM 12150 C C . TYR A 1 819 ? 53.925 -1.990 -2.560 1.00 38.95 819 TYR A C 1
ATOM 12151 O O . TYR A 1 819 ? 55.100 -1.972 -2.889 1.00 40.85 819 TYR A O 1
ATOM 12169 N N . ARG A 1 820 ? 53.528 -2.003 -1.289 1.00 38.20 820 ARG A N 1
ATOM 12170 C CA . ARG A 1 820 ? 54.460 -1.688 -0.204 1.00 41.04 820 ARG A CA 1
ATOM 12171 C C . ARG A 1 820 ? 55.509 -2.778 0.022 1.00 46.80 820 ARG A C 1
ATOM 12172 O O . ARG A 1 820 ? 56.627 -2.474 0.439 1.00 48.21 820 ARG A O 1
ATOM 12193 N N . ASP A 1 821 ? 55.166 -4.036 -0.258 1.00 48.17 821 ASP A N 1
ATOM 12194 C CA . ASP A 1 821 ? 56.157 -5.105 -0.175 1.00 49.16 821 ASP A CA 1
ATOM 12195 C C . ASP A 1 821 ? 57.119 -5.032 -1.360 1.00 48.26 821 ASP A C 1
ATOM 12196 O O . ASP A 1 821 ? 58.309 -5.244 -1.195 1.00 47.37 821 ASP A O 1
ATOM 12205 N N . ASP A 1 822 ? 56.599 -4.720 -2.542 1.00 46.74 822 ASP A N 1
ATOM 12206 C CA . ASP A 1 822 ? 57.407 -4.644 -3.759 1.00 42.54 822 ASP A CA 1
ATOM 12207 C C . ASP A 1 822 ? 58.222 -3.351 -3.832 1.00 44.14 822 ASP A C 1
ATOM 12208 O O . ASP A 1 822 ? 59.297 -3.316 -4.411 1.00 45.51 822 ASP A O 1
ATOM 12217 N N . VAL A 1 823 ? 57.653 -2.268 -3.310 1.00 46.31 823 VAL A N 1
ATOM 12218 C CA . VAL A 1 823 ? 58.244 -0.937 -3.395 1.00 39.05 823 VAL A CA 1
ATOM 12219 C C . VAL A 1 823 ? 58.292 -0.325 -2.001 1.00 39.45 823 VAL A C 1
ATOM 12220 O O . VAL A 1 823 ? 57.528 0.577 -1.694 1.00 43.85 823 VAL A O 1
ATOM 12233 N N . PRO A 1 824 ? 59.198 -0.816 -1.145 1.00 45.96 824 PRO A N 1
ATOM 12234 C CA . PRO A 1 824 ? 59.206 -0.332 0.247 1.00 45.55 824 PRO A CA 1
ATOM 12235 C C . PRO A 1 824 ? 59.757 1.093 0.370 1.00 45.09 824 PRO A C 1
ATOM 12236 O O . PRO A 1 824 ? 60.915 1.366 0.010 1.00 48.41 824 PRO A O 1
ATOM 12247 N N . ILE A 1 825 ? 58.918 1.995 0.879 1.00 38.79 825 ILE A N 1
ATOM 12248 C CA . ILE A 1 825 ? 59.303 3.393 1.033 1.00 46.08 825 ILE A CA 1
ATOM 12249 C C . ILE A 1 825 ? 58.984 3.868 2.452 1.00 36.73 825 ILE A C 1
ATOM 12250 O O . ILE A 1 825 ? 58.961 5.057 2.749 1.00 41.35 825 ILE A O 1
ATOM 12266 N N . GLY A 1 826 ? 58.736 2.910 3.324 1.00 32.43 826 GLY A N 1
ATOM 12267 C CA . GLY A 1 826 ? 58.515 3.203 4.722 1.00 40.14 826 GLY A CA 1
ATOM 12268 C C . GLY A 1 826 ? 57.053 2.978 4.963 1.00 43.10 826 GLY A C 1
ATOM 12269 O O . GLY A 1 826 ? 56.254 3.921 4.999 1.00 39.83 826 GLY A O 1
ATOM 12273 N N . SER A 1 827 ? 56.703 1.705 5.096 1.00 43.37 827 SER A N 1
ATOM 12274 C CA . SER A 1 827 ? 55.306 1.305 5.079 1.00 38.99 827 SER A CA 1
ATOM 12275 C C . SER A 1 827 ? 54.592 1.931 6.251 1.00 37.85 827 SER A C 1
ATOM 12276 O O . SER A 1 827 ? 53.426 2.319 6.144 1.00 36.88 827 SER A O 1
ATOM 12284 N N . SER A 1 828 ? 55.304 2.029 7.367 1.00 37.84 828 SER A N 1
ATOM 12285 C CA . SER A 1 828 ? 54.721 2.598 8.585 1.00 43.19 828 SER A CA 1
ATOM 12286 C C . SER A 1 828 ? 54.469 4.084 8.442 1.00 40.58 828 SER A C 1
ATOM 12287 O O . SER A 1 828 ? 53.423 4.551 8.867 1.00 40.72 828 SER A O 1
ATOM 12295 N N . ASN A 1 829 ? 55.413 4.834 7.859 1.00 34.23 829 ASN A N 1
ATOM 12296 C CA . ASN A 1 829 ? 55.166 6.260 7.619 1.00 42.20 829 ASN A CA 1
ATOM 12297 C C . ASN A 1 829 ? 54.066 6.479 6.566 1.00 37.43 829 ASN A C 1
ATOM 12298 O O . ASN A 1 829 ? 53.264 7.402 6.660 1.00 35.94 829 ASN A O 1
ATOM 12309 N N . LEU A 1 830 ? 54.051 5.628 5.553 1.00 37.23 830 LEU A N 1
ATOM 12310 C CA . LEU A 1 830 ? 53.040 5.705 4.504 1.00 36.88 830 LEU A CA 1
ATOM 12311 C C . LEU A 1 830 ? 51.644 5.568 5.119 1.00 34.19 830 LEU A C 1
ATOM 12312 O O . LEU A 1 830 ? 50.744 6.356 4.831 1.00 33.02 830 LEU A O 1
ATOM 12328 N N . LYS A 1 831 ? 51.513 4.570 5.991 1.00 34.57 831 LYS A N 1
ATOM 12329 C CA . LYS A 1 831 ? 50.268 4.247 6.658 1.00 40.75 831 LYS A CA 1
ATOM 12330 C C . LYS A 1 831 ? 49.800 5.412 7.493 1.00 35.71 831 LYS A C 1
ATOM 12331 O O . LYS A 1 831 ? 48.635 5.802 7.426 1.00 41.22 831 LYS A O 1
ATOM 12350 N N . GLU A 1 832 ? 50.704 5.982 8.276 1.00 35.45 832 GLU A N 1
ATOM 12351 C CA . GLU A 1 832 ? 50.340 7.097 9.141 1.00 40.50 832 GLU A CA 1
ATOM 12352 C C . GLU A 1 832 ? 49.955 8.295 8.298 1.00 38.99 832 GLU A C 1
ATOM 12353 O O . GLU A 1 832 ? 49.068 9.043 8.669 1.00 44.93 832 GLU A O 1
ATOM 12365 N N . MET A 1 833 ? 50.625 8.474 7.164 1.00 32.76 833 MET A N 1
ATOM 12366 C CA . MET A 1 833 ? 50.306 9.567 6.253 1.00 35.22 833 MET A CA 1
ATOM 12367 C C . MET A 1 833 ? 48.894 9.399 5.686 1.00 38.28 833 MET A C 1
ATOM 12368 O O . MET A 1 833 ? 48.131 10.354 5.606 1.00 35.63 833 MET A O 1
ATOM 12382 N N . ILE A 1 834 ? 48.531 8.176 5.319 1.00 42.10 834 ILE A N 1
ATOM 12383 C CA . ILE A 1 834 ? 47.153 7.897 4.878 1.00 38.79 834 ILE A CA 1
ATOM 12384 C C . ILE A 1 834 ? 46.156 8.152 6.011 1.00 37.49 834 ILE A C 1
ATOM 12385 O O . ILE A 1 834 ? 45.147 8.808 5.814 1.00 40.41 834 ILE A O 1
ATOM 12401 N N . ILE A 1 835 ? 46.460 7.669 7.209 1.00 40.06 835 ILE A N 1
ATOM 12402 C CA . ILE A 1 835 ? 45.583 7.909 8.353 1.00 42.66 835 ILE A CA 1
ATOM 12403 C C . ILE A 1 835 ? 45.334 9.402 8.616 1.00 45.84 835 ILE A C 1
ATOM 12404 O O . ILE A 1 835 ? 44.185 9.804 8.786 1.00 46.57 835 ILE A O 1
ATOM 12420 N N . SER A 1 836 ? 46.364 10.239 8.599 1.00 44.94 836 SER A N 1
ATOM 12421 C CA . SER A 1 836 ? 46.141 11.673 8.856 1.00 41.27 836 SER A CA 1
ATOM 12422 C C . SER A 1 836 ? 45.565 12.409 7.643 1.00 45.49 836 SER A C 1
ATOM 12423 O O . SER A 1 836 ? 45.078 13.532 7.769 1.00 54.88 836 SER A O 1
ATOM 12431 N N . SER A 1 837 ? 45.624 11.790 6.465 1.00 43.48 837 SER A N 1
ATOM 12432 C CA . SER A 1 837 ? 44.949 12.337 5.294 1.00 44.65 837 SER A CA 1
ATOM 12433 C C . SER A 1 837 ? 43.420 12.095 5.299 1.00 48.90 837 SER A C 1
ATOM 12434 O O . SER A 1 837 ? 42.707 12.721 4.522 1.00 41.17 837 SER A O 1
ATOM 12442 N N . LEU A 1 838 ? 42.931 11.205 6.169 1.00 44.92 838 LEU A N 1
ATOM 12443 C CA . LEU A 1 838 ? 41.504 10.824 6.199 1.00 50.92 838 LEU A CA 1
ATOM 12444 C C . LEU A 1 838 ? 40.521 11.828 6.791 1.00 43.54 838 LEU A C 1
ATOM 12445 O O . LEU A 1 838 ? 39.321 11.720 6.548 1.00 37.63 838 LEU A O 1
ATOM 12461 N N . SER A 1 839 ? 41.002 12.780 7.581 1.00 48.74 839 SER A N 1
ATOM 12462 C CA . SER A 1 839 ? 40.096 13.602 8.389 1.00 47.87 839 SER A CA 1
ATOM 12463 C C . SER A 1 839 ? 39.070 14.417 7.581 1.00 49.97 839 SER A C 1
ATOM 12464 O O . SER A 1 839 ? 37.956 14.636 8.061 1.00 51.11 839 SER A O 1
ATOM 12472 N N . PRO A 1 840 ? 39.429 14.869 6.360 1.00 51.50 840 PRO A N 1
ATOM 12473 C CA . PRO A 1 840 ? 38.456 15.634 5.559 1.00 49.35 840 PRO A CA 1
ATOM 12474 C C . PRO A 1 840 ? 37.330 14.779 4.956 1.00 50.64 840 PRO A C 1
ATOM 12475 O O . PRO A 1 840 ? 36.363 15.304 4.397 1.00 45.19 840 PRO A O 1
ATOM 12486 N N . LEU A 1 841 ? 37.458 13.467 5.062 1.00 40.84 841 LEU A N 1
ATOM 12487 C CA . LEU A 1 841 ? 36.501 12.582 4.452 1.00 35.88 841 LEU A CA 1
ATOM 12488 C C . LEU A 1 841 ? 35.352 12.341 5.407 1.00 39.04 841 LEU A C 1
ATOM 12489 O O . LEU A 1 841 ? 35.491 12.481 6.628 1.00 35.05 841 LEU A O 1
ATOM 12505 N N . GLU A 1 842 ? 34.214 11.979 4.838 1.00 27.39 842 GLU A N 1
ATOM 12506 C CA . GLU A 1 842 ? 33.069 11.571 5.629 1.00 35.65 842 GLU A CA 1
ATOM 12507 C C . GLU A 1 842 ? 33.410 10.336 6.424 1.00 30.23 842 GLU A C 1
ATOM 12508 O O . GLU A 1 842 ? 34.311 9.591 6.054 1.00 31.25 842 GLU A O 1
ATOM 12520 N N . PRO A 1 843 ? 32.657 10.093 7.494 1.00 28.97 843 PRO A N 1
ATOM 12521 C CA . PRO A 1 843 ? 32.950 8.986 8.395 1.00 32.05 843 PRO A CA 1
ATOM 12522 C C . PRO A 1 843 ? 32.935 7.603 7.739 1.00 31.01 843 PRO A C 1
ATOM 12523 O O . PRO A 1 843 ? 33.854 6.823 7.995 1.00 26.75 843 PRO A O 1
ATOM 12534 N N . HIS A 1 844 ? 31.910 7.305 6.945 1.00 26.75 844 HIS A N 1
ATOM 12535 C CA . HIS A 1 844 ? 31.832 6.025 6.242 1.00 28.37 844 HIS A CA 1
ATOM 12536 C C . HIS A 1 844 ? 33.085 5.808 5.395 1.00 31.66 844 HIS A C 1
ATOM 12537 O O . HIS A 1 844 ? 33.649 4.737 5.421 1.00 32.22 844 HIS A O 1
ATOM 12552 N N . SER A 1 845 ? 33.538 6.819 4.665 1.00 28.87 845 SER A N 1
ATOM 12553 C CA . SER A 1 845 ? 34.737 6.651 3.845 1.00 33.49 845 SER A CA 1
ATOM 12554 C C . SER A 1 845 ? 35.999 6.426 4.693 1.00 29.04 845 SER A C 1
ATOM 12555 O O . SER A 1 845 ? 36.810 5.557 4.378 1.00 38.30 845 SER A O 1
ATOM 12563 N N . GLN A 1 846 ? 36.172 7.232 5.740 1.00 26.80 846 GLN A N 1
ATOM 12564 C CA . GLN A 1 846 ? 37.250 7.053 6.723 1.00 30.75 846 GLN A CA 1
ATOM 12565 C C . GLN A 1 846 ? 37.326 5.612 7.243 1.00 36.79 846 GLN A C 1
ATOM 12566 O O . GLN A 1 846 ? 38.404 4.989 7.250 1.00 30.46 846 GLN A O 1
ATOM 12580 N N . ASN A 1 847 ? 36.174 5.077 7.643 1.00 35.84 847 ASN A N 1
ATOM 12581 C CA . ASN A 1 847 ? 36.118 3.735 8.220 1.00 36.61 847 ASN A CA 1
ATOM 12582 C C . ASN A 1 847 ? 36.390 2.616 7.224 1.00 36.41 847 ASN A C 1
ATOM 12583 O O . ASN A 1 847 ? 37.046 1.623 7.569 1.00 32.81 847 ASN A O 1
ATOM 12594 N N . GLU A 1 848 ? 35.879 2.734 6.000 1.00 34.47 848 GLU A N 1
ATOM 12595 C CA . GLU A 1 848 ? 36.067 1.631 5.072 1.00 37.35 848 GLU A CA 1
ATOM 12596 C C . GLU A 1 848 ? 37.543 1.575 4.654 1.00 33.80 848 GLU A C 1
ATOM 12597 O O . GLU A 1 848 ? 38.079 0.493 4.460 1.00 34.90 848 GLU A O 1
ATOM 12609 N N . ILE A 1 849 ? 38.201 2.733 4.571 1.00 31.09 849 ILE A N 1
ATOM 12610 C CA . ILE A 1 849 ? 39.637 2.767 4.354 1.00 31.81 849 ILE A CA 1
ATOM 12611 C C . ILE A 1 849 ? 40.398 2.117 5.522 1.00 39.53 849 ILE A C 1
ATOM 12612 O O . ILE A 1 849 ? 41.299 1.305 5.283 1.00 34.53 849 ILE A O 1
ATOM 12628 N N . LEU A 1 850 ? 40.037 2.454 6.769 1.00 31.40 850 LEU A N 1
ATOM 12629 C CA . LEU A 1 850 ? 40.769 1.943 7.914 1.00 34.32 850 LEU A CA 1
ATOM 12630 C C . LEU A 1 850 ? 40.612 0.442 7.993 1.00 36.64 850 LEU A C 1
ATOM 12631 O O . LEU A 1 850 ? 41.527 -0.268 8.390 1.00 29.73 850 LEU A O 1
ATOM 12647 N N . GLN A 1 851 ? 39.457 -0.049 7.566 1.00 32.10 851 GLN A N 1
ATOM 12648 C CA . GLN A 1 851 ? 39.158 -1.444 7.761 1.00 29.40 851 GLN A CA 1
ATOM 12649 C C . GLN A 1 851 ? 39.500 -2.334 6.579 1.00 34.04 851 GLN A C 1
ATOM 12650 O O . GLN A 1 851 ? 39.855 -3.514 6.752 1.00 33.43 851 GLN A O 1
ATOM 12664 N N . TYR A 1 852 ? 39.372 -1.799 5.373 1.00 34.64 852 TYR A N 1
ATOM 12665 C CA . TYR A 1 852 ? 39.428 -2.652 4.201 1.00 31.91 852 TYR A CA 1
ATOM 12666 C C . TYR A 1 852 ? 40.583 -2.304 3.243 1.00 35.35 852 TYR A C 1
ATOM 12667 O O . TYR A 1 852 ? 40.920 -3.097 2.374 1.00 40.50 852 TYR A O 1
ATOM 12685 N N . TYR A 1 853 ? 41.187 -1.130 3.405 1.00 32.90 853 TYR A N 1
ATOM 12686 C CA . TYR A 1 853 ? 42.252 -0.684 2.509 1.00 35.90 853 TYR A CA 1
ATOM 12687 C C . TYR A 1 853 ? 43.611 -0.796 3.167 1.00 39.12 853 TYR A C 1
ATOM 12688 O O . TYR A 1 853 ? 44.600 -1.049 2.478 1.00 45.45 853 TYR A O 1
ATOM 12706 N N . LEU A 1 854 ? 43.648 -0.617 4.491 1.00 32.76 854 LEU A N 1
ATOM 12707 C CA . LEU A 1 854 ? 44.898 -0.620 5.228 1.00 39.69 854 LEU A CA 1
ATOM 12708 C C . LEU A 1 854 ? 45.185 -1.955 5.886 1.00 46.86 854 LEU A C 1
ATOM 12709 O O . LEU A 1 854 ? 44.303 -2.797 6.099 1.00 42.74 854 LEU A O 1
ATOM 12726 N N . PRO B 2 2 ? 17.140 18.190 -12.472 1.00 28.56 2 PRO B N 1
ATOM 12727 C CA . PRO B 2 2 ? 15.745 18.070 -12.932 1.00 28.49 2 PRO B CA 1
ATOM 12728 C C . PRO B 2 2 ? 15.574 16.910 -13.926 1.00 27.14 2 PRO B C 1
ATOM 12729 O O . PRO B 2 2 ? 16.537 16.399 -14.468 1.00 23.02 2 PRO B O 1
ATOM 12740 N N . ILE B 2 3 ? 14.338 16.520 -14.174 1.00 22.45 3 ILE B N 1
ATOM 12741 C CA . ILE B 2 3 ? 14.061 15.350 -14.985 1.00 25.35 3 ILE B CA 1
ATOM 12742 C C . ILE B 2 3 ? 13.847 15.744 -16.440 1.00 28.35 3 ILE B C 1
ATOM 12743 O O . ILE B 2 3 ? 13.158 16.724 -16.725 1.00 30.72 3 ILE B O 1
ATOM 12759 N N . ASN B 2 4 ? 14.456 14.972 -17.339 1.00 21.66 4 ASN B N 1
ATOM 12760 C CA . ASN B 2 4 ? 14.326 15.142 -18.789 1.00 20.35 4 ASN B CA 1
ATOM 12761 C C . ASN B 2 4 ? 13.524 13.965 -19.292 1.00 25.79 4 ASN B C 1
ATOM 12762 O O . ASN B 2 4 ? 13.741 12.846 -18.823 1.00 25.82 4 ASN B O 1
ATOM 12773 N N . ILE B 2 5 ? 12.607 14.208 -20.222 1.00 30.94 5 ILE B N 1
ATOM 12774 C CA . ILE B 2 5 ? 11.826 13.141 -20.864 1.00 25.42 5 ILE B CA 1
ATOM 12775 C C . ILE B 2 5 ? 12.242 13.061 -22.324 1.00 28.02 5 ILE B C 1
ATOM 12776 O O . ILE B 2 5 ? 12.199 14.069 -23.038 1.00 24.47 5 ILE B O 1
ATOM 12792 N N . ARG B 2 6 ? 12.634 11.865 -22.772 1.00 22.53 6 ARG B N 1
ATOM 12793 C CA . ARG B 2 6 ? 13.011 11.654 -24.157 1.00 21.95 6 ARG B CA 1
ATOM 12794 C C . ARG B 2 6 ? 12.705 10.252 -24.646 1.00 19.64 6 ARG B C 1
ATOM 12795 O O . ARG B 2 6 ? 12.477 9.325 -23.878 1.00 19.71 6 ARG B O 1
ATOM 12816 N N . ARG B 2 7 ? 12.770 10.086 -25.951 1.00 22.03 7 ARG B N 1
ATOM 12817 C CA . ARG B 2 7 ? 12.650 8.783 -26.564 1.00 22.33 7 ARG B CA 1
ATOM 12818 C C . ARG B 2 7 ? 13.767 7.848 -26.156 1.00 21.97 7 ARG B C 1
ATOM 12819 O O . ARG B 2 7 ? 14.930 8.249 -26.095 1.00 22.15 7 ARG B O 1
ATOM 12840 N N . ALA B 2 8 ? 13.420 6.580 -25.954 1.00 21.68 8 ALA B N 1
ATOM 12841 C CA . ALA B 2 8 ? 14.407 5.549 -25.610 1.00 19.01 8 ALA B CA 1
ATOM 12842 C C . ALA B 2 8 ? 15.179 5.051 -26.817 1.00 21.43 8 ALA B C 1
ATOM 12843 O O . ALA B 2 8 ? 14.656 5.042 -27.915 1.00 21.00 8 ALA B O 1
ATOM 12850 N N . THR B 2 9 ? 16.421 4.623 -26.610 1.00 25.12 9 THR B N 1
ATOM 12851 C CA . THR B 2 9 ? 17.169 3.916 -27.639 1.00 21.41 9 THR B CA 1
ATOM 12852 C C . THR B 2 9 ? 17.737 2.652 -27.024 1.00 26.94 9 THR B C 1
ATOM 12853 O O . THR B 2 9 ? 17.581 2.409 -25.816 1.00 21.41 9 THR B O 1
ATOM 12864 N N . ILE B 2 10 ? 18.419 1.842 -27.828 1.00 21.82 10 ILE B N 1
ATOM 12865 C CA . ILE B 2 10 ? 18.978 0.584 -27.304 1.00 25.62 10 ILE B CA 1
ATOM 12866 C C . ILE B 2 10 ? 20.049 0.899 -26.228 1.00 18.73 10 ILE B C 1
ATOM 12867 O O . ILE B 2 10 ? 20.353 0.096 -25.352 1.00 22.71 10 ILE B O 1
ATOM 12883 N N . ASN B 2 11 ? 20.580 2.109 -26.243 1.00 24.14 11 ASN B N 1
ATOM 12884 C CA . ASN B 2 11 ? 21.536 2.481 -25.214 1.00 25.31 11 ASN B CA 1
ATOM 12885 C C . ASN B 2 11 ? 20.895 2.586 -23.832 1.00 23.09 11 ASN B C 1
ATOM 12886 O O . ASN B 2 11 ? 21.609 2.691 -22.841 1.00 21.52 11 ASN B O 1
ATOM 12897 N N . ASP B 2 12 ? 19.564 2.586 -23.776 1.00 22.16 12 ASP B N 1
ATOM 12898 C CA . ASP B 2 12 ? 18.853 2.711 -22.491 1.00 18.73 12 ASP B CA 1
ATOM 12899 C C . ASP B 2 12 ? 18.362 1.376 -21.933 1.00 22.19 12 ASP B C 1
ATOM 12900 O O . ASP B 2 12 ? 17.948 1.332 -20.769 1.00 21.79 12 ASP B O 1
ATOM 12909 N N . ILE B 2 13 ? 18.400 0.290 -22.726 1.00 19.26 13 ILE B N 1
ATOM 12910 C CA . ILE B 2 13 ? 17.723 -0.911 -22.283 1.00 18.64 13 ILE B CA 1
ATOM 12911 C C . ILE B 2 13 ? 18.410 -1.584 -21.074 1.00 15.86 13 ILE B C 1
ATOM 12912 O O . ILE B 2 13 ? 17.733 -2.058 -20.210 1.00 18.83 13 ILE B O 1
ATOM 12928 N N . ILE B 2 14 ? 19.722 -1.570 -20.946 1.00 20.94 14 ILE B N 1
ATOM 12929 C CA . ILE B 2 14 ? 20.296 -2.167 -19.720 1.00 21.88 14 ILE B CA 1
ATOM 12930 C C . ILE B 2 14 ? 19.797 -1.496 -18.419 1.00 22.19 14 ILE B C 1
ATOM 12931 O O . ILE B 2 14 ? 19.440 -2.190 -17.445 1.00 23.44 14 ILE B O 1
ATOM 12947 N N . CYS B 2 15 ? 19.712 -0.171 -18.442 1.00 18.12 15 CYS B N 1
ATOM 12948 C CA . CYS B 2 15 ? 19.202 0.618 -17.313 1.00 21.63 15 CYS B CA 1
ATOM 12949 C C . CYS B 2 15 ? 17.680 0.532 -17.159 1.00 25.82 15 CYS B C 1
ATOM 12950 O O . CYS B 2 15 ? 17.144 0.621 -16.037 1.00 24.23 15 CYS B O 1
ATOM 12958 N N . MET B 2 16 ? 16.967 0.420 -18.278 1.00 18.77 16 MET B N 1
ATOM 12959 C CA . MET B 2 16 ? 15.543 0.140 -18.212 1.00 20.10 16 MET B CA 1
ATOM 12960 C C . MET B 2 16 ? 15.306 -1.197 -17.504 1.00 23.43 16 MET B C 1
ATOM 12961 O O . MET B 2 16 ? 14.491 -1.273 -16.590 1.00 23.91 16 MET B O 1
ATOM 12975 N N . GLN B 2 17 ? 16.014 -2.249 -17.904 1.00 18.68 17 GLN B N 1
ATOM 12976 C CA . GLN B 2 17 ? 15.902 -3.520 -17.186 1.00 20.71 17 GLN B CA 1
ATOM 12977 C C . GLN B 2 17 ? 16.236 -3.342 -15.701 1.00 22.27 17 GLN B C 1
ATOM 12978 O O . GLN B 2 17 ? 15.596 -3.946 -14.839 1.00 20.37 17 GLN B O 1
ATOM 12992 N N . ASN B 2 18 ? 17.237 -2.523 -15.392 1.00 24.84 18 ASN B N 1
ATOM 12993 C CA . ASN B 2 18 ? 17.601 -2.346 -14.003 1.00 22.01 18 ASN B CA 1
ATOM 12994 C C . ASN B 2 18 ? 16.463 -1.696 -13.245 1.00 21.56 18 ASN B C 1
ATOM 12995 O O . ASN B 2 18 ? 16.163 -2.123 -12.127 1.00 19.53 18 ASN B O 1
ATOM 13006 N N . ALA B 2 19 ? 15.834 -0.676 -13.849 1.00 19.91 19 ALA B N 1
ATOM 13007 C CA . ALA B 2 19 ? 14.672 -0.015 -13.242 1.00 24.01 19 ALA B CA 1
ATOM 13008 C C . ALA B 2 19 ? 13.516 -0.999 -13.026 1.00 24.36 19 ALA B C 1
ATOM 13009 O O . ALA B 2 19 ? 12.885 -1.032 -11.962 1.00 23.05 19 ALA B O 1
ATOM 13016 N N . ASN B 2 20 ? 13.234 -1.806 -14.040 1.00 22.62 20 ASN B N 1
ATOM 13017 C CA . ASN B 2 20 ? 12.184 -2.807 -13.924 1.00 24.22 20 ASN B CA 1
ATOM 13018 C C . ASN B 2 20 ? 12.483 -3.741 -12.762 1.00 21.34 20 ASN B C 1
ATOM 13019 O O . ASN B 2 20 ? 11.606 -4.061 -11.933 1.00 18.77 20 ASN B O 1
ATOM 13030 N N . LEU B 2 21 ? 13.737 -4.145 -12.680 1.00 19.58 21 LEU B N 1
ATOM 13031 C CA . LEU B 2 21 ? 14.162 -5.089 -11.650 1.00 23.67 21 LEU B CA 1
ATOM 13032 C C . LEU B 2 21 ? 13.996 -4.504 -10.250 1.00 22.89 21 LEU B C 1
ATOM 13033 O O . LEU B 2 21 ? 13.709 -5.235 -9.298 1.00 22.50 21 LEU B O 1
ATOM 13049 N N . HIS B 2 22 ? 14.124 -3.191 -10.124 1.00 23.16 22 HIS B N 1
ATOM 13050 C CA . HIS B 2 22 ? 13.985 -2.580 -8.820 1.00 22.20 22 HIS B CA 1
ATOM 13051 C C . HIS B 2 22 ? 12.539 -2.372 -8.460 1.00 21.36 22 HIS B C 1
ATOM 13052 O O . HIS B 2 22 ? 12.171 -2.515 -7.322 1.00 23.22 22 HIS B O 1
ATOM 13067 N N . ASN B 2 23 ? 11.720 -2.058 -9.444 1.00 22.46 23 ASN B N 1
ATOM 13068 C CA . ASN B 2 23 ? 10.376 -1.565 -9.189 1.00 19.97 23 ASN B CA 1
ATOM 13069 C C . ASN B 2 23 ? 9.228 -2.535 -9.365 1.00 25.08 23 ASN B C 1
ATOM 13070 O O . ASN B 2 23 ? 8.133 -2.194 -8.934 1.00 21.48 23 ASN B O 1
ATOM 13081 N N . LEU B 2 24 ? 9.449 -3.705 -10.003 1.00 20.86 24 LEU B N 1
ATOM 13082 C CA . LEU B 2 24 ? 8.360 -4.637 -10.314 1.00 19.15 24 LEU B CA 1
ATOM 13083 C C . LEU B 2 24 ? 8.722 -6.134 -10.152 1.00 20.68 24 LEU B C 1
ATOM 13084 O O . LEU B 2 24 ? 9.881 -6.513 -10.346 1.00 23.95 24 LEU B O 1
ATOM 13100 N N . PRO B 2 25 ? 7.732 -7.002 -9.818 1.00 22.03 25 PRO B N 1
ATOM 13101 C CA . PRO B 2 25 ? 8.031 -8.439 -9.730 1.00 23.27 25 PRO B CA 1
ATOM 13102 C C . PRO B 2 25 ? 8.040 -9.167 -11.077 1.00 26.32 25 PRO B C 1
ATOM 13103 O O . PRO B 2 25 ? 8.481 -10.321 -11.134 1.00 23.54 25 PRO B O 1
ATOM 13114 N N . GLU B 2 26 ? 7.550 -8.514 -12.125 1.00 26.91 26 GLU B N 1
ATOM 13115 C CA . GLU B 2 26 ? 7.527 -9.090 -13.470 1.00 23.36 26 GLU B CA 1
ATOM 13116 C C . GLU B 2 26 ? 8.779 -8.657 -14.197 1.00 27.34 26 GLU B C 1
ATOM 13117 O O . GLU B 2 26 ? 8.940 -7.461 -14.469 1.00 21.58 26 GLU B O 1
ATOM 13129 N N . ASN B 2 27 ? 9.686 -9.612 -14.477 1.00 22.28 27 ASN B N 1
ATOM 13130 C CA . ASN B 2 27 ? 11.006 -9.274 -15.038 1.00 20.71 27 ASN B CA 1
ATOM 13131 C C . ASN B 2 27 ? 11.267 -10.020 -16.334 1.00 19.57 27 ASN B C 1
ATOM 13132 O O . ASN B 2 27 ? 10.653 -11.038 -16.589 1.00 26.77 27 ASN B O 1
ATOM 13143 N N . TYR B 2 28 ? 12.149 -9.493 -17.162 1.00 24.59 28 TYR B N 1
ATOM 13144 C CA . TYR B 2 28 ? 12.375 -10.056 -18.481 1.00 22.76 28 TYR B CA 1
ATOM 13145 C C . TYR B 2 28 ? 13.843 -10.022 -18.759 1.00 22.72 28 TYR B C 1
ATOM 13146 O O . TYR B 2 28 ? 14.573 -9.167 -18.235 1.00 21.58 28 TYR B O 1
ATOM 13164 N N . MET B 2 29 ? 14.268 -10.975 -19.579 1.00 21.98 29 MET B N 1
ATOM 13165 C CA . MET B 2 29 ? 15.633 -11.039 -20.050 1.00 25.11 29 MET B CA 1
ATOM 13166 C C . MET B 2 29 ? 15.930 -9.913 -21.051 1.00 23.27 29 MET B C 1
ATOM 13167 O O . MET B 2 29 ? 15.036 -9.405 -21.696 1.00 20.58 29 MET B O 1
ATOM 13181 N N . MET B 2 30 ? 17.203 -9.529 -21.144 1.00 20.23 30 MET B N 1
ATOM 13182 C CA . MET B 2 30 ? 17.656 -8.518 -22.067 1.00 19.10 30 MET B CA 1
ATOM 13183 C C . MET B 2 30 ? 17.163 -8.762 -23.486 1.00 23.69 30 MET B C 1
ATOM 13184 O O . MET B 2 30 ? 16.839 -7.814 -24.189 1.00 21.15 30 MET B O 1
ATOM 13198 N N . LYS B 2 31 ? 17.114 -10.023 -23.919 1.00 21.93 31 LYS B N 1
ATOM 13199 C CA . LYS B 2 31 ? 16.644 -10.324 -25.281 1.00 22.34 31 LYS B CA 1
ATOM 13200 C C . LYS B 2 31 ? 15.268 -9.706 -25.523 1.00 17.63 31 LYS B C 1
ATOM 13201 O O . LYS B 2 31 ? 14.967 -9.267 -26.629 1.00 19.16 31 LYS B O 1
ATOM 13220 N N . TYR B 2 32 ? 14.433 -9.677 -24.481 1.00 23.00 32 TYR B N 1
ATOM 13221 C CA . TYR B 2 32 ? 13.039 -9.228 -24.610 1.00 20.46 32 TYR B CA 1
ATOM 13222 C C . TYR B 2 32 ? 12.998 -7.701 -24.734 1.00 25.82 32 TYR B C 1
ATOM 13223 O O . TYR B 2 32 ? 12.191 -7.161 -25.488 1.00 23.73 32 TYR B O 1
ATOM 13241 N N . TYR B 2 33 ? 13.903 -6.997 -24.052 1.00 23.91 33 TYR B N 1
ATOM 13242 C CA . TYR B 2 33 ? 13.986 -5.541 -24.261 1.00 24.50 33 TYR B CA 1
ATOM 13243 C C . TYR B 2 33 ? 14.500 -5.209 -25.683 1.00 25.69 33 TYR B C 1
ATOM 13244 O O . TYR B 2 33 ? 14.100 -4.204 -26.294 1.00 18.61 33 TYR B O 1
ATOM 13262 N N . MET B 2 34 ? 15.404 -6.034 -26.199 1.00 20.87 34 MET B N 1
ATOM 13263 C CA . MET B 2 34 ? 15.988 -5.763 -27.514 1.00 19.14 34 MET B CA 1
ATOM 13264 C C . MET B 2 34 ? 14.889 -5.933 -28.580 1.00 19.55 34 MET B C 1
ATOM 13265 O O . MET B 2 34 ? 14.748 -5.116 -29.479 1.00 21.50 34 MET B O 1
ATOM 13279 N N . TYR B 2 35 ? 14.108 -7.005 -28.433 1.00 22.26 35 TYR B N 1
ATOM 13280 C CA . TYR B 2 35 ? 12.905 -7.278 -29.222 1.00 24.02 35 TYR B CA 1
ATOM 13281 C C . TYR B 2 35 ? 11.953 -6.089 -29.253 1.00 22.76 35 TYR B C 1
ATOM 13282 O O . TYR B 2 35 ? 11.408 -5.741 -30.299 1.00 22.54 35 TYR B O 1
ATOM 13300 N N . HIS B 2 36 ? 11.750 -5.444 -28.108 1.00 21.80 36 HIS B N 1
ATOM 13301 C CA . HIS B 2 36 ? 10.921 -4.240 -28.074 1.00 17.76 36 HIS B CA 1
ATOM 13302 C C . HIS B 2 36 ? 11.597 -3.078 -28.832 1.00 21.98 36 HIS B C 1
ATOM 13303 O O . HIS B 2 36 ? 11.014 -2.492 -29.755 1.00 19.24 36 HIS B O 1
ATOM 13318 N N . ILE B 2 37 ? 12.823 -2.730 -28.433 1.00 20.51 37 ILE B N 1
ATOM 13319 C CA . ILE B 2 37 ? 13.424 -1.481 -28.916 1.00 18.84 37 ILE B CA 1
ATOM 13320 C C . ILE B 2 37 ? 13.820 -1.575 -30.406 1.00 19.62 37 ILE B C 1
ATOM 13321 O O . ILE B 2 37 ? 13.951 -0.542 -31.102 1.00 25.12 37 ILE B O 1
ATOM 13337 N N . LEU B 2 38 ? 13.995 -2.798 -30.898 1.00 20.70 38 LEU B N 1
ATOM 13338 C CA . LEU B 2 38 ? 14.370 -3.032 -32.307 1.00 18.88 38 LEU B CA 1
ATOM 13339 C C . LEU B 2 38 ? 13.166 -3.334 -33.216 1.00 23.39 38 LEU B C 1
ATOM 13340 O O . LEU B 2 38 ? 13.286 -3.318 -34.454 1.00 28.04 38 LEU B O 1
ATOM 13356 N N . SER B 2 39 ? 11.992 -3.549 -32.608 1.00 20.06 39 SER B N 1
ATOM 13357 C CA . SER B 2 39 ? 10.737 -3.726 -33.353 1.00 21.50 39 SER B CA 1
ATOM 13358 C C . SER B 2 39 ? 9.894 -2.454 -33.381 1.00 28.34 39 SER B C 1
ATOM 13359 O O . SER B 2 39 ? 9.213 -2.189 -34.357 1.00 23.44 39 SER B O 1
ATOM 13367 N N . TRP B 2 40 ? 9.913 -1.687 -32.292 1.00 23.27 40 TRP B N 1
ATOM 13368 C CA . TRP B 2 40 ? 9.107 -0.485 -32.180 1.00 19.34 40 TRP B CA 1
ATOM 13369 C C . TRP B 2 40 ? 10.018 0.633 -31.638 1.00 19.10 40 TRP B C 1
ATOM 13370 O O . TRP B 2 40 ? 9.853 1.098 -30.505 1.00 24.41 40 TRP B O 1
ATOM 13391 N N . PRO B 2 41 ? 10.985 1.066 -32.461 1.00 21.63 41 PRO B N 1
ATOM 13392 C CA . PRO B 2 41 ? 12.049 1.991 -32.047 1.00 22.43 41 PRO B CA 1
ATOM 13393 C C . PRO B 2 41 ? 11.582 3.430 -31.808 1.00 23.66 41 PRO B C 1
ATOM 13394 O O . PRO B 2 41 ? 12.405 4.208 -31.388 1.00 21.47 41 PRO B O 1
ATOM 13405 N N . GLU B 2 42 ? 10.295 3.733 -31.997 1.00 21.84 42 GLU B N 1
ATOM 13406 C CA . GLU B 2 42 ? 9.765 5.087 -31.820 1.00 25.02 42 GLU B CA 1
ATOM 13407 C C . GLU B 2 42 ? 8.727 5.171 -30.699 1.00 27.77 42 GLU B C 1
ATOM 13408 O O . GLU B 2 42 ? 8.155 6.242 -30.454 1.00 29.43 42 GLU B O 1
ATOM 13420 N N . ALA B 2 43 ? 8.500 4.059 -30.000 1.00 26.18 43 ALA B N 1
ATOM 13421 C CA . ALA B 2 43 ? 7.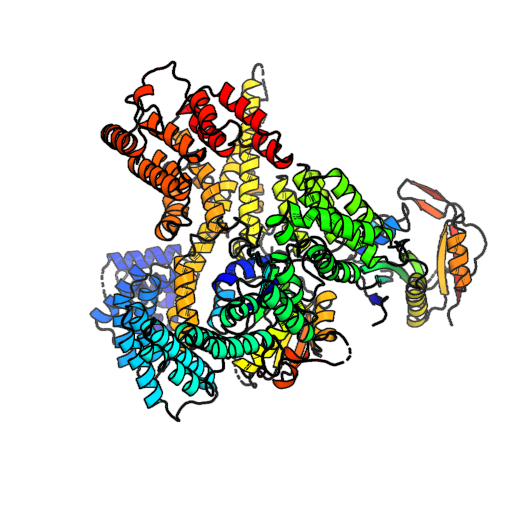349 3.945 -29.086 1.00 23.21 43 ALA B CA 1
ATOM 13422 C C . ALA B 2 43 ? 7.688 4.057 -27.586 1.00 24.71 43 ALA B C 1
ATOM 13423 O O . ALA B 2 43 ? 6.822 4.418 -26.777 1.00 22.78 43 ALA B O 1
ATOM 13430 N N . SER B 2 44 ? 8.908 3.692 -27.197 1.00 22.98 44 SER B N 1
ATOM 13431 C CA . SER B 2 44 ? 9.283 3.697 -25.766 1.00 22.19 44 SER B CA 1
ATOM 13432 C C . SER B 2 44 ? 10.004 5.002 -25.368 1.00 21.90 44 SER B C 1
ATOM 13433 O O . SER B 2 44 ? 10.732 5.594 -26.172 1.00 17.37 44 SER B O 1
ATOM 13441 N N . PHE B 2 45 ? 9.824 5.439 -24.117 1.00 18.11 45 PHE B N 1
ATOM 13442 C CA . PHE B 2 45 ? 10.390 6.706 -23.640 1.00 17.72 45 PHE B CA 1
ATOM 13443 C C . PHE B 2 45 ? 11.025 6.506 -22.287 1.00 19.02 45 PHE B C 1
ATOM 13444 O O . PHE B 2 45 ? 10.638 5.593 -21.544 1.00 21.68 45 PHE B O 1
ATOM 13461 N N . VAL B 2 46 ? 11.966 7.374 -21.941 1.00 19.18 46 VAL B N 1
ATOM 13462 C CA . VAL B 2 46 ? 12.596 7.296 -20.625 1.00 18.64 46 VAL B CA 1
ATOM 13463 C C . VAL B 2 46 ? 12.656 8.658 -19.948 1.00 24.56 46 VAL B C 1
ATOM 13464 O O . VAL B 2 46 ? 12.577 9.704 -20.596 1.00 23.41 46 VAL B O 1
ATOM 13477 N N . ALA B 2 47 ? 12.793 8.623 -18.632 1.00 21.58 47 ALA B N 1
ATOM 13478 C CA . ALA B 2 47 ? 12.908 9.800 -17.806 1.00 19.48 47 ALA B CA 1
ATOM 13479 C C . ALA B 2 47 ? 14.284 9.728 -17.150 1.00 20.12 47 ALA B C 1
ATOM 13480 O O . ALA B 2 47 ? 14.621 8.712 -16.549 1.00 19.39 47 ALA B O 1
ATOM 13487 N N . THR B 2 48 ? 15.078 10.787 -17.275 1.00 24.28 48 THR B N 1
ATOM 13488 C CA . THR B 2 48 ? 16.425 10.809 -16.695 1.00 21.49 48 THR B CA 1
ATOM 13489 C C . THR B 2 48 ? 16.747 12.088 -15.938 1.00 29.07 48 THR B C 1
ATOM 13490 O O . THR B 2 48 ? 16.130 13.131 -16.167 1.00 24.08 48 THR B O 1
ATOM 13501 N N . THR B 2 49 ? 17.733 12.031 -15.045 1.00 22.06 49 THR B N 1
ATOM 13502 C CA . THR B 2 49 ? 18.178 13.260 -14.429 1.00 25.35 49 THR B CA 1
ATOM 13503 C C . THR B 2 49 ? 18.899 14.007 -15.539 1.00 27.68 49 THR B C 1
ATOM 13504 O O . THR B 2 49 ? 19.131 13.438 -16.617 1.00 24.76 49 THR B O 1
ATOM 13515 N N . THR B 2 50 ? 19.273 15.253 -15.267 1.00 28.66 50 THR B N 1
ATOM 13516 C CA . THR B 2 50 ? 19.918 16.111 -16.247 1.00 32.22 50 THR B CA 1
ATOM 13517 C C . THR B 2 50 ? 20.926 16.966 -15.516 1.00 27.27 50 THR B C 1
ATOM 13518 O O . THR B 2 50 ? 20.568 17.599 -14.556 1.00 27.46 50 THR B O 1
ATOM 13529 N N . THR B 2 51 ? 22.173 16.982 -15.966 1.00 30.66 51 THR B N 1
ATOM 13530 C CA . THR B 2 51 ? 23.178 17.875 -15.406 1.00 36.33 51 THR B CA 1
ATOM 13531 C C . THR B 2 51 ? 23.654 18.909 -16.449 1.00 40.21 51 THR B C 1
ATOM 13532 O O . THR B 2 51 ? 24.582 18.653 -17.206 1.00 38.20 51 THR B O 1
ATOM 13543 N N . LEU B 2 52 ? 23.023 20.079 -16.464 1.00 38.95 52 LEU B N 1
ATOM 13544 C CA . LEU B 2 52 ? 23.349 21.137 -17.442 1.00 41.58 52 LEU B CA 1
ATOM 13545 C C . LEU B 2 52 ? 24.541 21.973 -17.023 1.00 44.35 52 LEU B C 1
ATOM 13546 O O . LEU B 2 52 ? 24.695 22.285 -15.840 1.00 37.42 52 LEU B O 1
ATOM 13562 N N . ASP B 2 53 ? 25.366 22.345 -17.996 1.00 43.85 53 ASP B N 1
ATOM 13563 C CA . ASP B 2 53 ? 26.486 23.256 -17.753 1.00 52.87 53 ASP B CA 1
ATOM 13564 C C . ASP B 2 53 ? 25.999 24.612 -17.223 1.00 48.45 53 ASP B C 1
ATOM 13565 O O . ASP B 2 53 ? 24.939 25.092 -17.634 1.00 41.70 53 ASP B O 1
ATOM 13574 N N . CYS B 2 54 ? 26.782 25.201 -16.308 1.00 49.79 54 CYS B N 1
ATOM 13575 C CA . CYS B 2 54 ? 26.432 26.448 -15.603 1.00 57.14 54 CYS B CA 1
ATOM 13576 C C . CYS B 2 54 ? 27.544 27.493 -15.743 1.00 60.18 54 CYS B C 1
ATOM 13577 O O . CYS B 2 54 ? 28.712 27.134 -15.885 1.00 59.86 54 CYS B O 1
ATOM 13585 N N . GLU B 2 55 ? 27.179 28.777 -15.662 1.00 65.79 55 GLU B N 1
ATOM 13586 C CA . GLU B 2 55 ? 28.133 29.888 -15.822 1.00 64.49 55 GLU B CA 1
ATOM 13587 C C . GLU B 2 55 ? 29.221 29.928 -14.752 1.00 67.85 55 GLU B C 1
ATOM 13588 O O . GLU B 2 55 ? 30.344 30.375 -15.015 1.00 76.58 55 GLU B O 1
ATOM 13600 N N . ASP B 2 56 ? 28.894 29.491 -13.543 1.00 68.00 56 ASP B N 1
ATOM 13601 C CA . ASP B 2 56 ? 29.855 29.568 -12.448 1.00 72.28 56 ASP B CA 1
ATOM 13602 C C . ASP B 2 56 ? 31.123 28.783 -12.751 1.00 70.28 56 ASP B C 1
ATOM 13603 O O . ASP B 2 56 ? 32.157 29.379 -13.045 1.00 70.54 56 ASP B O 1
ATOM 13612 N N . ARG B 2 77 ? 34.713 14.005 -16.000 1.00 83.04 77 ARG B N 1
ATOM 13613 C CA . ARG B 2 77 ? 34.445 12.747 -15.311 1.00 76.11 77 ARG B CA 1
ATOM 13614 C C . ARG B 2 77 ? 33.889 11.732 -16.282 1.00 73.50 77 ARG B C 1
ATOM 13615 O O . ARG B 2 77 ? 33.280 12.080 -17.309 1.00 66.47 77 ARG B O 1
ATOM 13635 N N . THR B 2 78 ? 34.104 10.470 -15.942 1.00 69.82 78 THR B N 1
ATOM 13636 C CA . THR B 2 78 ? 33.387 9.396 -16.582 1.00 64.07 78 THR B CA 1
ATOM 13637 C C . THR B 2 78 ? 32.154 9.085 -15.713 1.00 57.14 78 THR B C 1
ATOM 13638 O O . THR B 2 78 ? 31.844 9.757 -14.715 1.00 56.40 78 THR B O 1
ATOM 13649 N N . ILE B 2 79 ? 31.434 8.078 -16.146 1.00 47.04 79 ILE B N 1
ATOM 13650 C CA . ILE B 2 79 ? 30.159 7.726 -15.587 1.00 38.89 79 ILE B CA 1
ATOM 13651 C C . ILE B 2 79 ? 30.322 7.023 -14.213 1.00 39.07 79 ILE B C 1
ATOM 13652 O O . ILE B 2 79 ? 31.281 6.300 -14.005 1.00 38.86 79 ILE B O 1
ATOM 13668 N N . LYS B 2 80 ? 29.393 7.252 -13.280 1.00 32.15 80 LYS B N 1
ATOM 13669 C CA . LYS B 2 80 ? 29.361 6.512 -12.017 1.00 32.32 80 LYS B CA 1
ATOM 13670 C C . LYS B 2 80 ? 29.117 5.002 -12.292 1.00 31.40 80 LYS B C 1
ATOM 13671 O O . LYS B 2 80 ? 28.307 4.627 -13.145 1.00 29.46 80 LYS B O 1
ATOM 13690 N N . LEU B 2 81 ? 29.852 4.143 -11.598 1.00 31.95 81 LEU B N 1
ATOM 13691 C CA . LEU B 2 81 ? 29.687 2.696 -11.735 1.00 29.67 81 LEU B CA 1
ATOM 13692 C C . LEU B 2 81 ? 28.478 2.170 -10.953 1.00 24.47 81 LEU B C 1
ATOM 13693 O O . LEU B 2 81 ? 28.606 1.458 -9.954 1.00 25.96 81 LEU B O 1
ATOM 13709 N N . ASP B 2 82 ? 27.299 2.452 -11.500 1.00 23.66 82 ASP B N 1
ATOM 13710 C CA . ASP B 2 82 ? 26.033 2.345 -10.791 1.00 27.89 82 ASP B CA 1
ATOM 13711 C C . ASP B 2 82 ? 24.999 1.943 -11.824 1.00 25.00 82 ASP B C 1
ATOM 13712 O O . ASP B 2 82 ? 25.013 2.467 -12.941 1.00 25.79 82 ASP B O 1
ATOM 13721 N N . PRO B 2 83 ? 24.093 1.031 -11.455 1.00 26.17 83 PRO B N 1
ATOM 13722 C CA . PRO B 2 83 ? 23.271 0.396 -12.486 1.00 24.30 83 PRO B CA 1
ATOM 13723 C C . PRO B 2 83 ? 22.203 1.326 -13.090 1.00 19.73 83 PRO B C 1
ATOM 13724 O O . PRO B 2 83 ? 21.593 0.968 -14.074 1.00 19.62 83 PRO B O 1
ATOM 13735 N N . THR B 2 84 ? 22.049 2.541 -12.572 1.00 21.62 84 THR B N 1
ATOM 13736 C CA . THR B 2 84 ? 21.046 3.469 -13.122 1.00 25.95 84 THR B CA 1
ATOM 13737 C C . THR B 2 84 ? 21.660 4.462 -14.097 1.00 22.34 84 THR B C 1
ATOM 13738 O O . THR B 2 84 ? 20.933 5.146 -14.800 1.00 20.64 84 THR B O 1
ATOM 13749 N N . TYR B 2 85 ? 22.989 4.518 -14.171 1.00 19.90 85 TYR B N 1
ATOM 13750 C CA . TYR B 2 85 ? 23.651 5.559 -14.936 1.00 24.59 85 TYR B CA 1
ATOM 13751 C C . TYR B 2 85 ? 23.795 5.291 -16.425 1.00 22.23 85 TYR B C 1
ATOM 13752 O O . TYR B 2 85 ? 24.286 4.232 -16.848 1.00 28.68 85 TYR B O 1
ATOM 13770 N N . LEU B 2 86 ? 23.427 6.315 -17.207 1.00 29.29 86 LEU B N 1
ATOM 13771 C CA . LEU B 2 86 ? 23.434 6.274 -18.678 1.00 26.58 86 LEU B CA 1
ATOM 13772 C C . LEU B 2 86 ? 24.611 7.036 -19.234 1.00 30.52 86 LEU B C 1
ATOM 13773 O O . LEU B 2 86 ? 25.104 6.759 -20.316 1.00 33.09 86 LEU B O 1
ATOM 13789 N N . ALA B 2 87 ? 25.052 8.033 -18.485 1.00 29.69 87 ALA B N 1
ATOM 13790 C CA . ALA B 2 87 ? 26.113 8.915 -18.948 1.00 26.89 87 ALA B CA 1
ATOM 13791 C C . ALA B 2 87 ? 26.507 9.811 -17.783 1.00 31.19 87 ALA B C 1
ATOM 13792 O O . ALA B 2 87 ? 25.824 9.851 -16.752 1.00 31.86 87 ALA B O 1
ATOM 13799 N N . PRO B 2 88 ? 27.629 10.510 -17.912 1.00 35.46 88 PRO B N 1
ATOM 13800 C CA . PRO B 2 88 ? 27.986 11.367 -16.774 1.00 35.52 88 PRO B CA 1
ATOM 13801 C C . PRO B 2 88 ? 26.856 12.345 -16.451 1.00 34.52 88 PRO B C 1
ATOM 13802 O O . PRO B 2 88 ? 26.293 12.991 -17.332 1.00 25.44 88 PRO B O 1
ATOM 13813 N N . GLY B 2 89 ? 26.470 12.390 -15.188 1.00 35.94 89 GLY B N 1
ATOM 13814 C CA . GLY B 2 89 ? 25.394 13.265 -14.754 1.00 36.38 89 GLY B CA 1
ATOM 13815 C C . GLY B 2 89 ? 23.993 12.937 -15.261 1.00 30.86 89 GLY B C 1
ATOM 13816 O O . GLY B 2 89 ? 23.107 13.789 -15.167 1.00 25.85 89 GLY B O 1
ATOM 13820 N N . GLU B 2 90 ? 23.773 11.722 -15.779 1.00 24.98 90 GLU B N 1
ATOM 13821 C CA . GLU B 2 90 ? 22.453 11.334 -16.257 1.00 21.29 90 GLU B CA 1
ATOM 13822 C C . GLU B 2 90 ? 22.178 9.907 -15.883 1.00 22.92 90 GLU B C 1
ATOM 13823 O O . GLU B 2 90 ? 22.866 8.986 -16.343 1.00 27.38 90 GLU B O 1
ATOM 13835 N N . LYS B 2 91 ? 21.123 9.695 -15.107 1.00 23.18 91 LYS B N 1
ATOM 13836 C CA . LYS B 2 91 ? 20.730 8.361 -14.753 1.00 23.52 91 LYS B CA 1
ATOM 13837 C C . LYS B 2 91 ? 19.256 8.213 -15.016 1.00 22.75 91 LYS B C 1
ATOM 13838 O O . LYS B 2 91 ? 18.516 9.173 -15.004 1.00 22.98 91 LYS B O 1
ATOM 13857 N N . LEU B 2 92 ? 18.843 6.976 -15.228 1.00 25.08 92 LEU B N 1
ATOM 13858 C CA . LEU B 2 92 ? 17.486 6.651 -15.577 1.00 23.69 92 LEU B CA 1
ATOM 13859 C C . LEU B 2 92 ? 16.632 6.533 -14.323 1.00 25.21 92 LEU B C 1
ATOM 13860 O O . LEU B 2 92 ? 16.962 5.738 -13.437 1.00 27.71 92 LEU B O 1
ATOM 13876 N N . VAL B 2 93 ? 15.559 7.330 -14.235 1.00 18.75 93 VAL B N 1
ATOM 13877 C CA . VAL B 2 93 ? 14.628 7.232 -13.082 1.00 23.65 93 VAL B CA 1
ATOM 13878 C C . VAL B 2 93 ? 13.232 6.679 -13.394 1.00 18.61 93 VAL B C 1
ATOM 13879 O O . VAL B 2 93 ? 12.473 6.305 -12.473 1.00 21.07 93 VAL B O 1
ATOM 13892 N N . GLY B 2 94 ? 12.870 6.610 -14.667 1.00 17.49 94 GLY B N 1
ATOM 13893 C CA . GLY B 2 94 ? 11.628 5.957 -15.075 1.00 21.16 94 GLY B CA 1
ATOM 13894 C C . GLY B 2 94 ? 11.632 5.573 -16.552 1.00 23.70 94 GLY B C 1
ATOM 13895 O O . GLY B 2 94 ? 12.478 6.040 -17.317 1.00 18.73 94 GLY B O 1
ATOM 13899 N N . TYR B 2 95 ? 10.719 4.708 -16.968 1.00 21.53 95 TYR B N 1
ATOM 13900 C CA . TYR B 2 95 ? 10.690 4.313 -18.375 1.00 18.66 95 TYR B CA 1
ATOM 13901 C C . TYR B 2 95 ? 9.268 3.859 -18.639 1.00 22.58 95 TYR B C 1
ATOM 13902 O O . TYR B 2 95 ? 8.539 3.488 -17.719 1.00 23.01 95 TYR B O 1
ATOM 13920 N N . VAL B 2 96 ? 8.887 3.886 -19.905 1.00 21.21 96 VAL B N 1
ATOM 13921 C CA . VAL B 2 96 ? 7.718 3.155 -20.385 1.00 22.96 96 VAL B CA 1
ATOM 13922 C C . VAL B 2 96 ? 8.161 2.340 -21.611 1.00 22.42 96 VAL B C 1
ATOM 13923 O O . VAL B 2 96 ? 8.726 2.881 -22.597 1.00 17.32 96 VAL B O 1
ATOM 13936 N N . LEU B 2 97 ? 7.989 1.028 -21.460 1.00 21.61 97 LEU B N 1
ATOM 13937 C CA . LEU B 2 97 ? 8.323 0.010 -22.469 1.00 18.66 97 LEU B CA 1
ATOM 13938 C C . LEU B 2 97 ? 7.054 -0.421 -23.198 1.00 21.41 97 LEU B C 1
ATOM 13939 O O . LEU B 2 97 ? 6.156 -1.028 -22.585 1.00 23.25 97 LEU B O 1
ATOM 13955 N N . VAL B 2 98 ? 7.023 -0.156 -24.502 1.00 21.02 98 VAL B N 1
ATOM 13956 C CA . VAL B 2 98 ? 5.823 -0.244 -25.338 1.00 21.60 98 VAL B CA 1
ATOM 13957 C C . VAL B 2 98 ? 6.051 -1.098 -26.571 1.00 21.88 98 VAL B C 1
ATOM 13958 O O . VAL B 2 98 ? 7.109 -1.014 -27.233 1.00 24.33 98 VAL B O 1
ATOM 13971 N N . LYS B 2 99 ? 5.034 -1.886 -26.899 1.00 21.17 99 LYS B N 1
ATOM 13972 C CA . LYS B 2 99 ? 5.007 -2.646 -28.143 1.00 29.26 99 LYS B CA 1
ATOM 13973 C C . LYS B 2 99 ? 3.674 -2.515 -28.876 1.00 28.15 99 LYS B C 1
ATOM 13974 O O . LYS B 2 99 ? 2.669 -2.064 -28.321 1.00 23.09 99 LYS B O 1
ATOM 13993 N N . MET B 2 100 ? 3.692 -2.926 -30.137 1.00 21.32 100 MET B N 1
ATOM 13994 C CA . MET B 2 100 ? 2.465 -3.203 -30.890 1.00 25.29 100 MET B CA 1
ATOM 13995 C C . MET B 2 100 ? 2.088 -4.681 -30.676 1.00 29.12 100 MET B C 1
ATOM 13996 O O . MET B 2 100 ? 2.938 -5.531 -30.340 1.00 32.03 100 MET B O 1
ATOM 14010 N N . ASN B 2 101 ? 0.807 -4.982 -30.799 1.00 28.52 101 ASN B N 1
ATOM 14011 C CA . ASN B 2 101 ? 0.343 -6.332 -30.615 1.00 29.28 101 ASN B CA 1
ATOM 14012 C C . ASN B 2 101 ? 0.679 -7.103 -31.874 1.00 32.96 101 ASN B C 1
ATOM 14013 O O . ASN B 2 101 ? 0.211 -6.752 -32.959 1.00 33.37 101 ASN B O 1
ATOM 14024 N N . ASP B 2 102 ? 1.499 -8.138 -31.737 1.00 34.96 102 ASP B N 1
ATOM 14025 C CA . ASP B 2 102 ? 1.998 -8.875 -32.894 1.00 38.41 102 ASP B CA 1
ATOM 14026 C C . ASP B 2 102 ? 1.766 -10.402 -32.786 1.00 39.82 102 ASP B C 1
ATOM 14027 O O . ASP B 2 102 ? 2.521 -11.183 -33.353 1.00 39.76 102 ASP B O 1
ATOM 14036 N N . ASP B 2 103 ? 0.729 -10.812 -32.052 1.00 42.62 103 ASP B N 1
ATOM 14037 C CA . ASP B 2 103 ? 0.171 -12.182 -32.146 1.00 45.99 103 ASP B CA 1
ATOM 14038 C C . ASP B 2 103 ? -0.486 -12.464 -33.498 1.00 42.02 103 ASP B C 1
ATOM 14039 O O . ASP B 2 103 ? -0.472 -11.605 -34.394 1.00 58.06 103 ASP B O 1
ATOM 14048 N N . PRO B 2 104 ? -1.076 -13.672 -33.658 1.00 78.47 104 PRO B N 1
ATOM 14049 C CA . PRO B 2 104 ? -2.086 -13.974 -34.701 1.00 73.68 104 PRO B CA 1
ATOM 14050 C C . PRO B 2 104 ? -3.170 -12.884 -34.896 1.00 69.69 104 PRO B C 1
ATOM 14051 O O . PRO B 2 104 ? -3.482 -12.475 -36.022 1.00 67.03 104 PRO B O 1
ATOM 14062 N N . ASN B 2 108 ? -7.314 -11.265 -36.016 1.00 64.85 108 ASN B N 1
ATOM 14063 C CA . ASN B 2 108 ? -6.754 -10.319 -36.978 1.00 67.31 108 ASN B CA 1
ATOM 14064 C C . ASN B 2 108 ? -7.335 -8.907 -36.814 1.00 75.75 108 ASN B C 1
ATOM 14065 O O . ASN B 2 108 ? -7.639 -8.219 -37.791 1.00 68.72 108 ASN B O 1
ATOM 14075 N N . GLU B 2 109 ? -7.488 -8.517 -35.554 1.00 63.78 109 GLU B N 1
ATOM 14076 C CA . GLU B 2 109 ? -7.895 -7.185 -35.102 1.00 55.26 109 GLU B CA 1
ATOM 14077 C C . GLU B 2 109 ? -7.293 -5.997 -35.882 1.00 47.49 109 GLU B C 1
ATOM 14078 O O . GLU B 2 109 ? -6.311 -6.149 -36.604 1.00 56.36 109 GLU B O 1
ATOM 14090 N N . PRO B 2 110 ? -7.866 -4.788 -35.723 1.00 48.82 110 PRO B N 1
ATOM 14091 C CA . PRO B 2 110 ? -7.111 -3.609 -36.153 1.00 45.08 110 PRO B CA 1
ATOM 14092 C C . PRO B 2 110 ? -5.882 -3.380 -35.281 1.00 30.28 110 PRO B C 1
ATOM 14093 O O . PRO B 2 110 ? -5.760 -3.976 -34.208 1.00 31.76 110 PRO B O 1
ATOM 14104 N N . PRO B 2 111 ? -4.969 -2.534 -35.743 1.00 31.46 111 PRO B N 1
ATOM 14105 C CA . PRO B 2 111 ? -3.729 -2.291 -34.982 1.00 32.25 111 PRO B CA 1
ATOM 14106 C C . PRO B 2 111 ? -3.982 -1.787 -33.553 1.00 33.49 111 PRO B C 1
ATOM 14107 O O . PRO B 2 111 ? -4.747 -0.827 -33.332 1.00 29.13 111 PRO B O 1
ATOM 14118 N N . ASN B 2 112 ? -3.346 -2.452 -32.590 1.00 27.07 112 ASN B N 1
ATOM 14119 C CA . ASN B 2 112 ? -3.418 -2.039 -31.198 1.00 22.24 112 ASN B CA 1
ATOM 14120 C C . ASN B 2 112 ? -2.087 -2.294 -30.500 1.00 30.71 112 ASN B C 1
ATOM 14121 O O . ASN B 2 112 ? -1.361 -3.211 -30.874 1.00 25.90 112 ASN B O 1
ATOM 14132 N N . GLY B 2 113 ? -1.807 -1.492 -29.475 1.00 26.72 113 GLY B N 1
ATOM 14133 C CA . GLY B 2 113 ? -0.584 -1.602 -28.696 1.00 31.75 113 GLY B CA 1
ATOM 14134 C C . GLY B 2 113 ? -0.754 -2.091 -27.274 1.00 26.88 113 GLY B C 1
ATOM 14135 O O . GLY B 2 113 ? -1.863 -2.215 -26.760 1.00 30.28 113 GLY B O 1
ATOM 14139 N N . HIS B 2 114 ? 0.382 -2.385 -26.646 1.00 26.62 114 HIS B N 1
ATOM 14140 C CA A HIS B 2 114 ? 0.441 -2.904 -25.283 0.51 26.95 114 HIS B CA 1
ATOM 14141 C CA B HIS B 2 114 ? 0.402 -2.852 -25.271 0.49 26.95 114 HIS B CA 1
ATOM 14142 C C . HIS B 2 114 ? 1.510 -2.104 -24.519 1.00 28.41 114 HIS B C 1
ATOM 14143 O O . HIS B 2 114 ? 2.582 -1.855 -25.048 1.00 25.44 114 HIS B O 1
ATOM 14172 N N . ILE B 2 115 ? 1.228 -1.708 -23.284 1.00 27.26 115 ILE B N 1
ATOM 14173 C CA . ILE B 2 115 ? 2.222 -1.122 -22.407 1.00 22.86 115 ILE B CA 1
ATOM 14174 C C . ILE B 2 115 ? 2.771 -2.322 -21.660 1.00 25.79 115 ILE B C 1
ATOM 14175 O O . ILE B 2 115 ? 2.132 -2.845 -20.740 1.00 25.35 115 ILE B O 1
ATOM 14191 N N . THR B 2 116 ? 3.940 -2.789 -22.063 1.00 22.82 116 THR B N 1
ATOM 14192 C CA . THR B 2 116 ? 4.523 -3.962 -21.423 1.00 22.31 116 THR B CA 1
ATOM 14193 C C . THR B 2 116 ? 4.912 -3.679 -19.946 1.00 23.11 116 THR B C 1
ATOM 14194 O O . THR B 2 116 ? 4.707 -4.501 -19.052 1.00 19.35 116 THR B O 1
ATOM 14205 N N . SER B 2 117 ? 5.488 -2.508 -19.701 1.00 24.50 117 SER B N 1
ATOM 14206 C CA . SER B 2 117 ? 5.978 -2.167 -18.370 1.00 18.05 117 SER B CA 1
ATOM 14207 C C . SER B 2 117 ? 6.075 -0.646 -18.213 1.00 22.67 117 SER B C 1
ATOM 14208 O O . SER B 2 117 ? 6.538 0.070 -19.129 1.00 20.99 117 SER B O 1
ATOM 14216 N N . LEU B 2 118 ? 5.650 -0.148 -17.053 1.00 21.11 118 LEU B N 1
ATOM 14217 C CA . LEU B 2 118 ? 5.924 1.240 -16.682 1.00 20.66 118 LEU B CA 1
ATOM 14218 C C . LEU B 2 118 ? 6.366 1.273 -15.223 1.00 21.91 118 LEU B C 1
ATOM 14219 O O . LEU B 2 118 ? 5.729 0.667 -14.376 1.00 18.75 118 LEU B O 1
ATOM 14235 N N . SER B 2 119 ? 7.495 1.915 -14.936 1.00 20.69 119 SER B N 1
ATOM 14236 C CA . SER B 2 119 ? 7.878 2.152 -13.551 1.00 22.83 119 SER B CA 1
ATOM 14237 C C . SER B 2 119 ? 8.789 3.395 -13.395 1.00 21.47 119 SER B C 1
ATOM 14238 O O . SER B 2 119 ? 9.380 3.902 -14.361 1.00 21.42 119 SER B O 1
ATOM 14246 N N . VAL B 2 120 ? 8.791 3.937 -12.185 1.00 19.27 120 VAL B N 1
ATOM 14247 C CA . VAL B 2 120 ? 9.561 5.113 -11.814 1.00 19.71 120 VAL B CA 1
ATOM 14248 C C . VAL B 2 120 ? 10.147 4.815 -10.436 1.00 21.51 120 VAL B C 1
ATOM 14249 O O . VAL B 2 120 ? 9.435 4.311 -9.575 1.00 21.11 120 VAL B O 1
ATOM 14262 N N . MET B 2 121 ? 11.417 5.157 -10.225 1.00 18.82 121 MET B N 1
ATOM 14263 C CA . MET B 2 121 ? 12.074 4.945 -8.938 1.00 26.06 121 MET B CA 1
ATOM 14264 C C . MET B 2 121 ? 11.288 5.645 -7.798 1.00 25.06 121 MET B C 1
ATOM 14265 O O . MET B 2 121 ? 10.753 6.713 -7.993 1.00 23.23 121 MET B O 1
ATOM 14279 N N . ARG B 2 122 ? 11.215 5.062 -6.607 1.00 24.05 122 ARG B N 1
ATOM 14280 C CA . ARG B 2 122 ? 10.252 5.577 -5.628 1.00 20.02 122 ARG B CA 1
ATOM 14281 C C . ARG B 2 122 ? 10.568 7.007 -5.187 1.00 23.19 122 ARG B C 1
ATOM 14282 O O . ARG B 2 122 ? 9.682 7.859 -5.043 1.00 24.79 122 ARG B O 1
ATOM 14303 N N . THR B 2 123 ? 11.842 7.296 -5.026 1.00 21.24 123 THR B N 1
ATOM 14304 C CA . THR B 2 123 ? 12.256 8.621 -4.628 1.00 25.61 123 THR B CA 1
ATOM 14305 C C . THR B 2 123 ? 11.927 9.737 -5.641 1.00 28.37 123 THR B C 1
ATOM 14306 O O . THR B 2 123 ? 12.126 10.901 -5.327 1.00 23.86 123 THR B O 1
ATOM 14317 N N . TYR B 2 124 ? 11.400 9.360 -6.815 1.00 27.37 124 TYR B N 1
ATOM 14318 C CA . TYR B 2 124 ? 11.051 10.276 -7.911 1.00 20.41 124 TYR B CA 1
ATOM 14319 C C . TYR B 2 124 ? 9.549 10.220 -8.263 1.00 27.13 124 TYR B C 1
ATOM 14320 O O . TYR B 2 124 ? 9.104 10.837 -9.234 1.00 24.22 124 TYR B O 1
ATOM 14338 N N . ARG B 2 125 ? 8.769 9.484 -7.480 1.00 27.61 125 ARG B N 1
ATOM 14339 C CA . ARG B 2 125 ? 7.343 9.357 -7.769 1.00 24.49 125 ARG B CA 1
ATOM 14340 C C . ARG B 2 125 ? 6.605 10.635 -7.344 1.00 25.92 125 ARG B C 1
ATOM 14341 O O . ARG B 2 125 ? 7.175 11.521 -6.674 1.00 23.94 125 ARG B O 1
ATOM 14362 N N . ARG B 2 126 ? 5.357 10.729 -7.792 1.00 25.68 126 ARG B N 1
ATOM 14363 C CA . ARG B 2 126 ? 4.437 11.786 -7.409 1.00 25.78 126 ARG B CA 1
ATOM 14364 C C . ARG B 2 126 ? 4.899 13.172 -7.847 1.00 30.39 126 ARG B C 1
ATOM 14365 O O . ARG B 2 126 ? 4.760 14.157 -7.109 1.00 24.63 126 ARG B O 1
ATOM 14386 N N . MET B 2 127 ? 5.476 13.256 -9.042 1.00 31.15 127 MET B N 1
ATOM 14387 C CA . MET B 2 127 ? 5.707 14.569 -9.633 1.00 31.10 127 MET B CA 1
ATOM 14388 C C . MET B 2 127 ? 5.396 14.631 -11.128 1.00 26.47 127 MET B C 1
ATOM 14389 O O . MET B 2 127 ? 5.818 15.563 -11.795 1.00 22.98 127 MET B O 1
ATOM 14403 N N . GLY B 2 128 ? 4.629 13.664 -11.628 1.00 22.87 128 GLY B N 1
ATOM 14404 C CA . GLY B 2 128 ? 4.133 13.724 -12.998 1.00 24.08 128 GLY B CA 1
ATOM 14405 C C . GLY B 2 128 ? 4.952 12.930 -14.018 1.00 23.21 128 GLY B C 1
ATOM 14406 O O . GLY B 2 128 ? 4.626 12.896 -15.205 1.00 23.81 128 GLY B O 1
ATOM 14410 N N . ILE B 2 129 ? 6.007 12.254 -13.574 1.00 22.28 129 ILE B N 1
ATOM 14411 C CA . ILE B 2 129 ? 6.849 11.514 -14.536 1.00 28.25 129 ILE B CA 1
ATOM 14412 C C . ILE B 2 129 ? 6.075 10.430 -15.290 1.00 22.69 129 ILE B C 1
ATOM 14413 O O . ILE B 2 129 ? 6.133 10.361 -16.510 1.00 21.01 129 ILE B O 1
ATOM 14429 N N . ALA B 2 130 ? 5.364 9.573 -14.571 1.00 21.31 130 ALA B N 1
ATOM 14430 C CA . ALA B 2 130 ? 4.635 8.486 -15.232 1.00 23.67 130 ALA B CA 1
ATOM 14431 C C . ALA B 2 130 ? 3.650 9.050 -16.229 1.00 26.79 130 ALA B C 1
ATOM 14432 O O . ALA B 2 130 ? 3.595 8.603 -17.386 1.00 26.68 130 ALA B O 1
ATOM 14439 N N . GLU B 2 131 ? 2.892 10.055 -15.797 1.00 30.54 131 GLU B N 1
ATOM 14440 C CA . GLU B 2 131 ? 1.951 10.736 -16.685 1.00 28.83 131 GLU B CA 1
ATOM 14441 C C . GLU B 2 131 ? 2.624 11.224 -17.957 1.00 23.92 131 GLU B C 1
ATOM 14442 O O . GLU B 2 131 ? 2.165 10.882 -19.058 1.00 29.69 131 GLU B O 1
ATOM 14454 N N . ASN B 2 132 ? 3.697 12.022 -17.833 1.00 24.57 132 ASN B N 1
ATOM 14455 C CA . ASN B 2 132 ? 4.441 12.473 -19.013 1.00 24.63 132 ASN B CA 1
ATOM 14456 C C . ASN B 2 132 ? 4.887 11.342 -19.929 1.00 29.13 132 ASN B C 1
ATOM 14457 O O . ASN B 2 132 ? 4.744 11.463 -21.143 1.00 28.45 132 ASN B O 1
ATOM 14468 N N . LEU B 2 133 ? 5.426 10.248 -19.370 1.00 22.22 133 LEU B N 1
ATOM 14469 C CA . LEU B 2 133 ? 5.904 9.137 -20.198 1.00 21.41 133 LEU B CA 1
ATOM 14470 C C . LEU B 2 133 ? 4.723 8.546 -20.941 1.00 23.59 133 LEU B C 1
ATOM 14471 O O . LEU B 2 133 ? 4.782 8.272 -22.146 1.00 21.94 133 LEU B O 1
ATOM 14487 N N . MET B 2 134 ? 3.649 8.351 -20.209 1.00 22.75 134 MET B N 1
ATOM 14488 C CA . MET B 2 134 ? 2.483 7.687 -20.775 1.00 24.79 134 MET B CA 1
ATOM 14489 C C . MET B 2 134 ? 1.901 8.490 -21.919 1.00 25.81 134 MET B C 1
ATOM 14490 O O . MET B 2 134 ? 1.590 7.932 -22.965 1.00 28.47 134 MET B O 1
ATOM 14504 N N . ARG B 2 135 ? 1.792 9.808 -21.768 1.00 24.05 135 ARG B N 1
ATOM 14505 C CA . ARG B 2 135 ? 1.215 10.591 -22.852 1.00 26.74 135 ARG B CA 1
ATOM 14506 C C . ARG B 2 135 ? 2.069 10.532 -24.121 1.00 30.60 135 ARG B C 1
ATOM 14507 O O . ARG B 2 135 ? 1.535 10.490 -25.244 1.00 24.17 135 ARG B O 1
ATOM 14528 N N . GLN B 2 136 ? 3.396 10.564 -23.957 1.00 23.69 136 GLN B N 1
ATOM 14529 C CA . GLN B 2 136 ? 4.270 10.411 -25.118 1.00 23.48 136 GLN B CA 1
ATOM 14530 C C . GLN B 2 136 ? 4.048 9.027 -25.732 1.00 21.55 136 GLN B C 1
ATOM 14531 O O . GLN B 2 136 ? 3.992 8.887 -26.957 1.00 26.13 136 GLN B O 1
ATOM 14545 N N . ALA B 2 137 ? 3.877 8.003 -24.892 1.00 20.57 137 ALA B N 1
ATOM 14546 C CA . ALA B 2 137 ? 3.680 6.648 -25.417 1.00 22.98 137 ALA B CA 1
ATOM 14547 C C . ALA B 2 137 ? 2.358 6.503 -26.183 1.00 22.88 137 ALA B C 1
ATOM 14548 O O . ALA B 2 137 ? 2.316 5.870 -27.238 1.00 23.63 137 ALA B O 1
ATOM 14555 N N . LEU B 2 138 ? 1.276 7.077 -25.671 1.00 24.02 138 LEU B N 1
ATOM 14556 C CA . LEU B 2 138 ? -0.028 6.922 -26.327 1.00 23.85 138 LEU B CA 1
ATOM 14557 C C . LEU B 2 138 ? -0.004 7.661 -27.658 1.00 26.74 138 LEU B C 1
ATOM 14558 O O . LEU B 2 138 ? -0.454 7.144 -28.691 1.00 25.67 138 LEU B O 1
ATOM 14574 N N . PHE B 2 139 ? 0.563 8.865 -27.653 1.00 25.10 139 PHE B N 1
ATOM 14575 C CA . PHE B 2 139 ? 0.611 9.648 -28.876 1.00 25.89 139 PHE B CA 1
ATOM 14576 C C . PHE B 2 139 ? 1.481 8.971 -29.946 1.00 27.83 139 PHE B C 1
ATOM 14577 O O . PHE B 2 139 ? 1.114 8.945 -31.126 1.00 27.53 139 PHE B O 1
ATOM 14594 N N . ALA B 2 140 ? 2.625 8.415 -29.539 1.00 23.56 140 ALA B N 1
ATOM 14595 C CA . ALA B 2 140 ? 3.487 7.686 -30.477 1.00 22.62 140 ALA B CA 1
ATOM 14596 C C . ALA B 2 140 ? 2.797 6.466 -31.089 1.00 27.79 140 ALA B C 1
ATOM 14597 O O . ALA B 2 140 ? 2.893 6.221 -32.301 1.00 26.02 140 ALA B O 1
ATOM 14604 N N . LEU B 2 141 ? 2.130 5.679 -30.252 1.00 27.57 141 LEU B N 1
ATOM 14605 C CA . LEU B 2 141 ? 1.409 4.506 -30.737 1.00 29.39 141 LEU B CA 1
ATOM 14606 C C . LEU B 2 141 ? 0.411 4.920 -31.826 1.00 29.84 141 LEU B C 1
ATOM 14607 O O . LEU B 2 141 ? 0.287 4.256 -32.836 1.00 31.73 141 LEU B O 1
ATOM 14623 N N . ARG B 2 142 ? -0.289 6.027 -31.610 1.00 28.01 142 ARG B N 1
ATOM 14624 C CA . ARG B 2 142 ? -1.271 6.529 -32.579 1.00 27.75 142 ARG B CA 1
ATOM 14625 C C . ARG B 2 142 ? -0.562 7.077 -33.821 1.00 29.44 142 ARG B C 1
ATOM 14626 O O . ARG B 2 142 ? -0.884 6.729 -34.976 1.00 29.91 142 ARG B O 1
ATOM 14647 N N . GLU B 2 143 ? 0.440 7.913 -33.587 1.00 23.73 143 GLU B N 1
ATOM 14648 C CA . GLU B 2 143 ? 1.081 8.615 -34.673 1.00 28.44 143 GLU B CA 1
ATOM 14649 C C . GLU B 2 143 ? 1.901 7.652 -35.521 1.00 29.84 143 GLU B C 1
ATOM 14650 O O . GLU B 2 143 ? 1.779 7.625 -36.734 1.00 27.32 143 GLU B O 1
ATOM 14662 N N . VAL B 2 144 ? 2.741 6.856 -34.878 1.00 25.07 144 VAL B N 1
ATOM 14663 C CA . VAL B 2 144 ? 3.719 6.090 -35.611 1.00 30.74 144 VAL B CA 1
ATOM 14664 C C . VAL B 2 144 ? 3.077 4.841 -36.154 1.00 31.93 144 VAL B C 1
ATOM 14665 O O . VAL B 2 144 ? 3.384 4.428 -37.276 1.00 31.20 144 VAL B O 1
ATOM 14678 N N . HIS B 2 145 ? 2.156 4.276 -35.382 1.00 28.68 145 HIS B N 1
ATOM 14679 C CA . HIS B 2 145 ? 1.647 2.941 -35.662 1.00 29.62 145 HIS B CA 1
ATOM 14680 C C . HIS B 2 145 ? 0.141 2.874 -35.941 1.00 29.51 145 HIS B C 1
ATOM 14681 O O . HIS B 2 145 ? -0.372 1.784 -36.189 1.00 29.44 145 HIS B O 1
ATOM 14696 N N . GLN B 2 146 ? -0.553 4.013 -35.944 1.00 26.18 146 GLN B N 1
ATOM 14697 C CA . GLN B 2 146 ? -2.008 4.045 -36.201 1.00 30.87 146 GLN B CA 1
ATOM 14698 C C . GLN B 2 146 ? -2.760 3.083 -35.305 1.00 29.07 146 GLN B C 1
ATOM 14699 O O . GLN B 2 146 ? -3.762 2.488 -35.696 1.00 30.31 146 GLN B O 1
ATOM 14713 N N . ALA B 2 147 ? -2.268 2.955 -34.085 1.00 25.76 147 ALA B N 1
ATOM 14714 C CA . ALA B 2 147 ? -2.851 2.085 -33.132 1.00 20.71 147 ALA B CA 1
ATOM 14715 C C . ALA B 2 147 ? -4.256 2.616 -32.823 1.00 30.36 147 ALA B C 1
ATOM 14716 O O . ALA B 2 147 ? -4.408 3.819 -32.618 1.00 31.90 147 ALA B O 1
ATOM 14723 N N . GLU B 2 148 ? -5.263 1.733 -32.776 1.00 28.03 148 GLU B N 1
ATOM 14724 C CA . GLU B 2 148 ? -6.670 2.135 -32.504 1.00 31.52 148 GLU B CA 1
ATOM 14725 C C . GLU B 2 148 ? -6.917 2.131 -31.016 1.00 30.44 148 GLU B C 1
ATOM 14726 O O . GLU B 2 148 ? -7.725 2.893 -30.508 1.00 35.28 148 GLU B O 1
ATOM 14738 N N . TYR B 2 149 ? -6.258 1.206 -30.335 1.00 29.40 149 TYR B N 1
ATOM 14739 C CA . TYR B 2 149 ? -6.299 1.175 -28.892 1.00 32.15 149 TYR B CA 1
ATOM 14740 C C . TYR B 2 149 ? -5.009 0.591 -28.286 1.00 30.31 149 TYR B C 1
ATOM 14741 O O . TYR B 2 149 ? -4.132 0.067 -28.997 1.00 27.79 149 TYR B O 1
ATOM 14759 N N . VAL B 2 150 ? -4.902 0.725 -26.970 1.00 26.40 150 VAL B N 1
ATOM 14760 C CA . VAL B 2 150 ? -3.772 0.236 -26.211 1.00 27.84 150 VAL B CA 1
ATOM 14761 C C . VAL B 2 150 ? -4.336 -0.521 -25.003 1.00 28.34 150 VAL B C 1
ATOM 14762 O O . VAL B 2 150 ? -5.404 -0.156 -24.498 1.00 30.72 150 VAL B O 1
ATOM 14775 N N . SER B 2 151 ? -3.627 -1.566 -24.567 1.00 23.97 151 SER B N 1
ATOM 14776 C CA . SER B 2 151 ? -4.040 -2.436 -23.435 1.00 26.33 151 SER B CA 1
ATOM 14777 C C . SER B 2 151 ? -2.901 -2.603 -22.441 1.00 28.74 151 SER B C 1
ATOM 14778 O O . SER B 2 151 ? -1.730 -2.381 -22.763 1.00 30.43 151 SER B O 1
ATOM 14786 N N . LEU B 2 152 ? -3.225 -3.021 -21.231 1.00 21.92 152 LEU B N 1
ATOM 14787 C CA . LEU B 2 152 ? -2.188 -3.262 -20.267 1.00 28.45 152 LEU B CA 1
ATOM 14788 C C . LEU B 2 152 ? -2.779 -4.074 -19.153 1.00 24.51 152 LEU B C 1
ATOM 14789 O O . LEU B 2 152 ? -3.986 -4.109 -19.014 1.00 30.40 152 LEU B O 1
ATOM 14805 N N . HIS B 2 153 ? -1.925 -4.653 -18.314 1.00 27.49 153 HIS B N 1
ATOM 14806 C CA . HIS B 2 153 ? -2.385 -5.310 -17.103 1.00 26.87 153 HIS B CA 1
ATOM 14807 C C . HIS B 2 153 ? -1.895 -4.547 -15.867 1.00 28.63 153 HIS B C 1
ATOM 14808 O O . HIS B 2 153 ? -0.785 -4.009 -15.858 1.00 25.02 153 HIS B O 1
ATOM 14823 N N . VAL B 2 154 ? -2.703 -4.549 -14.814 1.00 25.04 154 VAL B N 1
ATOM 14824 C CA . VAL B 2 154 ? -2.320 -3.911 -13.573 1.00 26.38 154 VAL B CA 1
ATOM 14825 C C . VAL B 2 154 ? -2.893 -4.641 -12.356 1.00 32.97 154 VAL B C 1
ATOM 14826 O O . VAL B 2 154 ? -4.031 -5.113 -12.376 1.00 33.92 154 VAL B O 1
ATOM 14839 N N . ARG B 2 155 ? -2.083 -4.771 -11.308 1.00 30.88 155 ARG B N 1
ATOM 14840 C CA . ARG B 2 155 ? -2.525 -5.417 -10.071 1.00 31.23 155 ARG B CA 1
ATOM 14841 C C . ARG B 2 155 ? -3.736 -4.691 -9.437 1.00 28.51 155 ARG B C 1
ATOM 14842 O O . ARG B 2 155 ? -3.777 -3.465 -9.353 1.00 28.34 155 ARG B O 1
ATOM 14863 N N . GLN B 2 156 ? -4.720 -5.434 -8.971 1.00 33.88 156 GLN B N 1
ATOM 14864 C CA . GLN B 2 156 ? -5.922 -4.783 -8.416 1.00 30.53 156 GLN B CA 1
ATOM 14865 C C . GLN B 2 156 ? -5.626 -3.885 -7.229 1.00 37.37 156 GLN B C 1
ATOM 14866 O O . GLN B 2 156 ? -6.309 -2.872 -7.026 1.00 31.90 156 GLN B O 1
ATOM 14880 N N . SER B 2 157 ? -4.582 -4.233 -6.475 1.00 28.97 157 SER B N 1
ATOM 14881 C CA . SER B 2 157 ? -4.274 -3.534 -5.243 1.00 31.44 157 SER B CA 1
ATOM 14882 C C . SER B 2 157 ? -3.238 -2.406 -5.441 1.00 31.24 157 SER B C 1
ATOM 14883 O O . SER B 2 157 ? -2.737 -1.819 -4.483 1.00 32.79 157 SER B O 1
ATOM 14891 N N . ASN B 2 158 ? -2.931 -2.104 -6.690 1.00 30.40 158 ASN B N 1
ATOM 14892 C CA . ASN B 2 158 ? -1.941 -1.089 -7.004 1.00 27.15 158 ASN B CA 1
ATOM 14893 C C . ASN B 2 158 ? -2.592 0.291 -7.118 1.00 32.76 158 ASN B C 1
ATOM 14894 O O . ASN B 2 158 ? -2.913 0.767 -8.222 1.00 31.05 158 ASN B O 1
ATOM 14905 N N . ARG B 2 159 ? -2.785 0.929 -5.968 1.00 27.16 159 ARG B N 1
ATOM 14906 C CA . ARG B 2 159 ? -3.500 2.211 -5.879 1.00 33.50 159 ARG B CA 1
ATOM 14907 C C . ARG B 2 159 ? -2.905 3.277 -6.785 1.00 29.92 159 ARG B C 1
ATOM 14908 O O . ARG B 2 159 ? -3.612 3.949 -7.543 1.00 26.58 159 ARG B O 1
ATOM 14929 N N . ALA B 2 160 ? -1.588 3.432 -6.703 1.00 30.48 160 ALA B N 1
ATOM 14930 C CA . ALA B 2 160 ? -0.920 4.450 -7.485 1.00 26.03 160 ALA B CA 1
ATOM 14931 C C . ALA B 2 160 ? -1.151 4.207 -8.974 1.00 24.28 160 ALA B C 1
ATOM 14932 O O . ALA B 2 160 ? -1.565 5.107 -9.714 1.00 30.44 160 ALA B O 1
ATOM 14939 N N . ALA B 2 161 ? -0.907 2.986 -9.425 1.00 27.33 161 ALA B N 1
ATOM 14940 C CA . ALA B 2 161 ? -1.078 2.667 -10.838 1.00 23.54 161 ALA B CA 1
ATOM 14941 C C . ALA B 2 161 ? -2.539 2.806 -11.328 1.00 30.94 161 ALA B C 1
ATOM 14942 O O . ALA B 2 161 ? -2.782 3.316 -12.424 1.00 27.76 161 ALA B O 1
ATOM 14949 N N . LEU B 2 162 ? -3.507 2.350 -10.531 1.00 30.67 162 LEU B N 1
ATOM 14950 C CA . LEU B 2 162 ? -4.913 2.547 -10.873 1.00 31.02 162 LEU B CA 1
ATOM 14951 C C . LEU B 2 162 ? -5.280 4.019 -11.017 1.00 28.41 162 LEU B C 1
ATOM 14952 O O . LEU B 2 162 ? -5.975 4.400 -11.963 1.00 35.52 162 LEU B O 1
ATOM 14968 N N . HIS B 2 163 ? -4.825 4.852 -10.087 1.00 33.53 163 HIS B N 1
ATOM 14969 C CA . HIS B 2 163 ? -5.119 6.282 -10.171 1.00 33.03 163 HIS B CA 1
ATOM 14970 C C . HIS B 2 163 ? -4.581 6.844 -11.500 1.00 34.17 163 HIS B C 1
ATOM 14971 O O . HIS B 2 163 ? -5.296 7.548 -12.223 1.00 27.97 163 HIS B O 1
ATOM 14986 N N . LEU B 2 164 ? -3.326 6.526 -11.818 1.00 31.20 164 LEU B N 1
ATOM 14987 C CA . LEU B 2 164 ? -2.710 6.981 -13.063 1.00 31.18 164 LEU B CA 1
ATOM 14988 C C . LEU B 2 164 ? -3.552 6.595 -14.291 1.00 29.11 164 LEU B C 1
ATOM 14989 O O . LEU B 2 164 ? -3.843 7.429 -15.154 1.00 29.48 164 LEU B O 1
ATOM 15005 N N . TYR B 2 165 ? -3.899 5.312 -14.384 1.00 29.17 165 TYR B N 1
ATOM 15006 C CA . TYR B 2 165 ? -4.514 4.801 -15.597 1.00 27.40 165 TYR B CA 1
ATOM 15007 C C . TYR B 2 165 ? -6.001 5.180 -15.665 1.00 30.52 165 TYR B C 1
ATOM 15008 O O . TYR B 2 165 ? -6.470 5.684 -16.688 1.00 34.45 165 TYR B O 1
ATOM 15026 N N . ARG B 2 166 ? -6.731 4.977 -14.572 1.00 35.09 166 ARG B N 1
ATOM 15027 C CA . ARG B 2 166 ? -8.172 5.211 -14.582 1.00 31.02 166 ARG B CA 1
ATOM 15028 C C . ARG B 2 166 ? -8.464 6.692 -14.496 1.00 35.67 166 ARG B C 1
ATOM 15029 O O . ARG B 2 166 ? -9.173 7.230 -15.338 1.00 36.02 166 ARG B O 1
ATOM 15050 N N . ASP B 2 167 ? -7.876 7.378 -13.523 1.00 36.17 167 ASP B N 1
ATOM 15051 C CA . ASP B 2 167 ? -8.235 8.777 -13.289 1.00 33.73 167 ASP B CA 1
ATOM 15052 C C . ASP B 2 167 ? -7.485 9.733 -14.211 1.00 36.07 167 ASP B C 1
ATOM 15053 O O . ASP B 2 167 ? -8.095 10.400 -15.036 1.00 42.53 167 ASP B O 1
ATOM 15062 N N . THR B 2 168 ? -6.165 9.805 -14.088 1.00 34.17 168 THR B N 1
ATOM 15063 C CA . THR B 2 168 ? -5.381 10.684 -14.959 1.00 30.03 168 THR B CA 1
ATOM 15064 C C . THR B 2 168 ? -5.572 10.413 -16.453 1.00 25.35 168 THR B C 1
ATOM 15065 O O . THR B 2 168 ? -5.616 11.341 -17.245 1.00 32.62 168 THR B O 1
ATOM 15076 N N . LEU B 2 169 ? -5.645 9.163 -16.867 1.00 33.61 169 LEU B N 1
ATOM 15077 C CA . LEU B 2 169 ? -5.521 8.879 -18.306 1.00 27.79 169 LEU B CA 1
ATOM 15078 C C . LEU B 2 169 ? -6.818 8.338 -18.903 1.00 28.60 169 LEU B C 1
ATOM 15079 O O . LEU B 2 169 ? -6.917 8.151 -20.107 1.00 29.41 169 LEU B O 1
ATOM 15095 N N . ALA B 2 170 ? -7.812 8.100 -18.061 1.00 28.47 170 ALA B N 1
ATOM 15096 C CA . ALA B 2 170 ? -9.099 7.614 -18.537 1.00 32.94 170 ALA B CA 1
ATOM 15097 C C . ALA B 2 170 ? -9.013 6.265 -19.283 1.00 26.74 170 ALA B C 1
ATOM 15098 O O . ALA B 2 170 ? -9.716 6.052 -20.273 1.00 33.27 170 ALA B O 1
ATOM 15105 N N . PHE B 2 171 ? -8.193 5.332 -18.795 1.00 32.50 171 PHE B N 1
ATOM 15106 C CA . PHE B 2 171 ? -8.301 3.942 -19.258 1.00 26.46 171 PHE B CA 1
ATOM 15107 C C . PHE B 2 171 ? -9.601 3.377 -18.729 1.00 34.52 171 PHE B C 1
ATOM 15108 O O . PHE B 2 171 ? -10.111 3.859 -17.709 1.00 37.24 171 PHE B O 1
ATOM 15125 N N . GLU B 2 172 ? -10.125 2.353 -19.414 1.00 33.04 172 GLU B N 1
ATOM 15126 C CA . GLU B 2 172 ? -11.328 1.622 -18.974 1.00 41.07 172 GLU B CA 1
ATOM 15127 C C . GLU B 2 172 ? -10.923 0.260 -18.461 1.00 39.60 172 GLU B C 1
ATOM 15128 O O . GLU B 2 172 ? -9.892 -0.244 -18.882 1.00 37.41 172 GLU B O 1
ATOM 15140 N N . VAL B 2 173 ? -11.726 -0.355 -17.591 1.00 37.66 173 VAL B N 1
ATOM 15141 C CA . VAL B 2 173 ? -11.509 -1.759 -17.256 1.00 36.35 173 VAL B CA 1
ATOM 15142 C C . VAL B 2 173 ? -12.168 -2.626 -18.295 1.00 45.16 173 VAL B C 1
ATOM 15143 O O . VAL B 2 173 ? -13.347 -2.480 -18.593 1.00 50.30 173 VAL B O 1
ATOM 15149 N N . LEU B 2 174 ? -11.401 -3.537 -18.855 1.00 42.91 174 LEU B N 1
ATOM 15150 C CA . LEU B 2 174 ? -11.935 -4.394 -19.886 1.00 48.57 174 LEU B CA 1
ATOM 15151 C C . LEU B 2 174 ? -12.350 -5.719 -19.250 1.00 47.99 174 LEU B C 1
ATOM 15152 O O . LEU B 2 174 ? -13.354 -6.312 -19.619 1.00 44.38 174 LEU B O 1
ATOM 15168 N N . SER B 2 175 ? -11.576 -6.184 -18.282 1.00 55.59 175 SER B N 1
ATOM 15169 C CA . SER B 2 175 ? -11.948 -7.403 -17.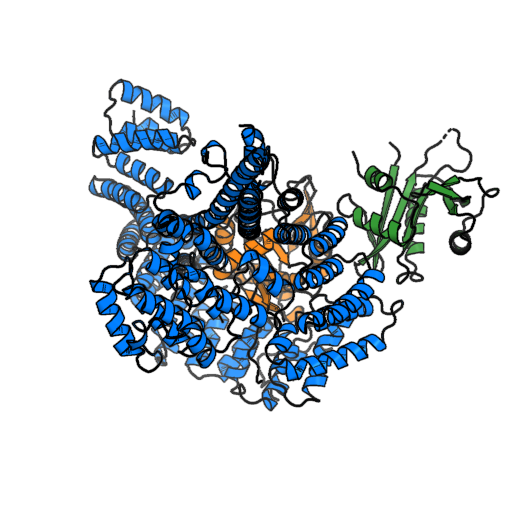566 1.00 48.34 175 SER B CA 1
ATOM 15170 C C . SER B 2 175 ? -11.125 -7.615 -16.309 1.00 45.78 175 SER B C 1
ATOM 15171 O O . SER B 2 175 ? -10.212 -6.844 -15.994 1.00 39.52 175 SER B O 1
ATOM 15179 N N . ILE B 2 176 ? -11.499 -8.658 -15.584 1.00 44.45 176 ILE B N 1
ATOM 15180 C CA . ILE B 2 176 ? -10.741 -9.118 -14.459 1.00 42.40 176 ILE B CA 1
ATOM 15181 C C . ILE B 2 176 ? -10.046 -10.361 -14.918 1.00 44.53 176 ILE B C 1
ATOM 15182 O O . ILE B 2 176 ? -10.662 -11.190 -15.571 1.00 41.88 176 ILE B O 1
ATOM 15198 N N . GLU B 2 177 ? -8.746 -10.450 -14.620 1.00 40.20 177 GLU B N 1
ATOM 15199 C CA . GLU B 2 177 ? -7.953 -11.620 -14.959 1.00 37.66 177 GLU B CA 1
ATOM 15200 C C . GLU B 2 177 ? -7.542 -12.254 -13.644 1.00 40.54 177 GLU B C 1
ATOM 15201 O O . GLU B 2 177 ? -6.704 -11.711 -12.920 1.00 35.91 177 GLU B O 1
ATOM 15213 N N . LYS B 2 178 ? -8.153 -13.390 -13.320 1.00 37.45 178 LYS B N 1
ATOM 15214 C CA . LYS B 2 178 ? -7.943 -13.999 -12.009 1.00 46.09 178 LYS B CA 1
ATOM 15215 C C . LYS B 2 178 ? -6.542 -14.584 -11.955 1.00 36.56 178 LYS B C 1
ATOM 15216 O O . LYS B 2 178 ? -6.104 -15.191 -12.921 1.00 37.40 178 LYS B O 1
ATOM 15235 N N . SER B 2 179 ? -5.855 -14.398 -10.831 1.00 36.24 179 SER B N 1
ATOM 15236 C CA . SER B 2 179 ? -4.578 -15.071 -10.588 1.00 38.46 179 SER B CA 1
ATOM 15237 C C . SER B 2 179 ? -3.581 -14.807 -11.731 1.00 32.92 179 SER B C 1
ATOM 15238 O O . SER B 2 179 ? -2.802 -15.667 -12.116 1.00 34.80 179 SER B O 1
ATOM 15246 N N . TYR B 2 180 ? -3.624 -13.595 -12.268 1.00 35.27 180 TYR B N 1
ATOM 15247 C CA . TYR B 2 180 ? -2.805 -13.235 -13.407 1.00 32.85 180 TYR B CA 1
ATOM 15248 C C . TYR B 2 180 ? -1.305 -13.190 -13.073 1.00 31.31 180 TYR B C 1
ATOM 15249 O O . TYR B 2 180 ? -0.473 -13.666 -13.841 1.00 33.83 180 TYR B O 1
ATOM 15267 N N . TYR B 2 181 ? -0.948 -12.607 -11.941 1.00 29.20 181 TYR B N 1
ATOM 15268 C CA . TYR B 2 181 ? 0.463 -12.491 -11.562 1.00 29.60 181 TYR B CA 1
ATOM 15269 C C . TYR B 2 181 ? 0.967 -13.757 -10.841 1.00 34.70 181 TYR B C 1
ATOM 15270 O O . TYR B 2 181 ? 0.176 -14.559 -10.377 1.00 35.56 181 TYR B O 1
ATOM 15288 N N . GLN B 2 182 ? 2.284 -13.910 -10.736 1.00 31.56 182 GLN B N 1
ATOM 15289 C CA . GLN B 2 182 ? 2.908 -15.124 -10.226 1.00 37.78 182 GLN B CA 1
ATOM 15290 C C . GLN B 2 182 ? 2.594 -15.391 -8.746 1.00 36.41 182 GLN B C 1
ATOM 15291 O O . GLN B 2 182 ? 2.489 -16.543 -8.321 1.00 37.18 182 GLN B O 1
ATOM 15305 N N . ASP B 2 183 ? 2.470 -14.337 -7.951 1.00 30.52 183 ASP B N 1
ATOM 15306 C CA . ASP B 2 183 ? 2.159 -14.505 -6.556 1.00 28.61 183 ASP B CA 1
ATOM 15307 C C . ASP B 2 183 ? 0.643 -14.712 -6.388 1.00 33.51 183 ASP B C 1
ATOM 15308 O O . ASP B 2 183 ? 0.157 -14.869 -5.280 1.00 44.38 183 ASP B O 1
ATOM 15317 N N . GLY B 2 184 ? -0.098 -14.694 -7.490 1.00 35.05 184 GLY B N 1
ATOM 15318 C CA . GLY B 2 184 ? -1.499 -15.071 -7.473 1.00 29.86 184 GLY B CA 1
ATOM 15319 C C . GLY B 2 184 ? -2.468 -13.909 -7.492 1.00 30.66 184 GLY B C 1
ATOM 15320 O O . GLY B 2 184 ? -3.690 -14.107 -7.498 1.00 35.82 184 GLY B O 1
ATOM 15324 N N . GLU B 2 185 ? -1.947 -12.688 -7.482 1.00 29.15 185 GLU B N 1
ATOM 15325 C CA . GLU B 2 185 ? -2.825 -11.527 -7.438 1.00 32.64 185 GLU B CA 1
ATOM 15326 C C . GLU B 2 185 ? -3.585 -11.330 -8.766 1.00 33.70 185 GLU B C 1
ATOM 15327 O O . GLU B 2 185 ? -3.039 -11.528 -9.853 1.00 36.51 185 GLU B O 1
ATOM 15339 N N . ASP B 2 186 ? -4.864 -10.983 -8.655 1.00 33.40 186 ASP B N 1
ATOM 15340 C CA . ASP B 2 186 ? -5.703 -10.713 -9.810 1.00 38.49 186 ASP B CA 1
ATOM 15341 C C . ASP B 2 186 ? -5.277 -9.393 -10.434 1.00 38.55 186 ASP B C 1
ATOM 15342 O O . ASP B 2 186 ? -4.828 -8.470 -9.737 1.00 28.87 186 ASP B O 1
ATOM 15351 N N . ALA B 2 187 ? -5.459 -9.299 -11.745 1.00 30.37 187 ALA B N 1
ATOM 15352 C CA . ALA B 2 187 ? -5.184 -8.076 -12.472 1.00 36.31 187 ALA B CA 1
ATOM 15353 C C . ALA B 2 187 ? -6.499 -7.545 -13.035 1.00 32.66 187 ALA B C 1
ATOM 15354 O O . ALA B 2 187 ? -7.451 -8.300 -13.201 1.00 39.34 187 ALA B O 1
ATOM 15361 N N . TYR B 2 188 ? -6.541 -6.247 -13.316 1.00 30.76 188 TYR B N 1
ATOM 15362 C CA . TYR B 2 188 ? -7.449 -5.697 -14.342 1.00 32.36 188 TYR B CA 1
ATOM 15363 C C . TYR B 2 188 ? -6.736 -5.670 -15.676 1.00 35.17 188 TYR B C 1
ATOM 15364 O O . TYR B 2 188 ? -5.564 -5.278 -15.722 1.00 33.20 188 TYR B O 1
ATOM 15382 N N . ALA B 2 189 ? -7.416 -6.099 -16.748 1.00 28.33 189 ALA B N 1
ATOM 15383 C CA . ALA B 2 189 ? -6.983 -5.791 -18.088 1.00 29.88 189 ALA B CA 1
ATOM 15384 C C . ALA B 2 189 ? -7.646 -4.461 -18.412 1.00 32.84 189 ALA B C 1
ATOM 15385 O O . ALA B 2 189 ? -8.855 -4.359 -18.312 1.00 36.70 189 ALA B O 1
ATOM 15392 N N . MET B 2 190 ? -6.863 -3.455 -18.805 1.00 29.07 190 MET B N 1
ATOM 15393 C CA . MET B 2 190 ? -7.385 -2.116 -19.069 1.00 29.87 190 MET B CA 1
ATOM 15394 C C . MET B 2 190 ? -7.140 -1.703 -20.513 1.00 29.56 190 MET B C 1
ATOM 15395 O O . MET B 2 190 ? -6.228 -2.200 -21.160 1.00 30.89 190 MET B O 1
ATOM 15409 N N . LYS B 2 191 ? -7.954 -0.792 -21.017 1.00 29.45 191 LYS B N 1
ATOM 15410 C CA . LYS B 2 191 ? -7.941 -0.461 -22.429 1.00 29.77 191 LYS B CA 1
ATOM 15411 C C . LYS B 2 191 ? -8.207 1.024 -22.566 1.00 29.83 191 LYS B C 1
ATOM 15412 O O . LYS B 2 191 ? -8.878 1.627 -21.718 1.00 29.59 191 LYS B O 1
ATOM 15431 N N . LYS B 2 192 ? -7.612 1.635 -23.583 1.00 28.72 192 LYS B N 1
ATOM 15432 C CA . LYS B 2 192 ? -7.916 3.022 -23.927 1.00 30.11 192 LYS B CA 1
ATOM 15433 C C . LYS B 2 192 ? -7.935 3.158 -25.421 1.00 31.49 192 LYS B C 1
ATOM 15434 O O . LYS B 2 192 ? -7.029 2.680 -26.085 1.00 29.14 192 LYS B O 1
ATOM 15453 N N . VAL B 2 193 ? -8.961 3.839 -25.935 1.00 29.70 193 VAL B N 1
ATOM 15454 C CA . VAL B 2 193 ? -9.095 4.079 -27.353 1.00 30.03 193 VAL B CA 1
ATOM 15455 C C . VAL B 2 193 ? -8.301 5.317 -27.715 1.00 27.37 193 VAL B C 1
ATOM 15456 O O . VAL B 2 193 ? -8.369 6.350 -27.031 1.00 30.73 193 VAL B O 1
ATOM 15469 N N . LEU B 2 194 ? -7.545 5.212 -28.799 1.00 26.56 194 LEU B N 1
ATOM 15470 C CA . LEU B 2 194 ? -6.607 6.259 -29.175 1.00 29.31 194 LEU B CA 1
ATOM 15471 C C . LEU B 2 194 ? -7.068 7.026 -30.412 1.00 32.95 194 LEU B C 1
ATOM 15472 O O . LEU B 2 194 ? -7.397 6.436 -31.430 1.00 27.18 194 LEU B O 1
ATOM 15488 N N . LYS B 2 195 ? -7.050 8.347 -30.312 1.00 32.51 195 LYS B N 1
ATOM 15489 C CA . LYS B 2 195 ? -7.397 9.241 -31.422 1.00 34.85 195 LYS B CA 1
ATOM 15490 C C . LYS B 2 195 ? -6.368 10.347 -31.425 1.00 37.47 195 LYS B C 1
ATOM 15491 O O . LYS B 2 195 ? -6.084 10.936 -30.374 1.00 35.50 195 LYS B O 1
ATOM 15510 N N . LEU B 2 196 ? -5.813 10.626 -32.597 1.00 34.73 196 LEU B N 1
ATOM 15511 C CA . LEU B 2 196 ? -4.623 11.465 -32.736 1.00 34.36 196 LEU B CA 1
ATOM 15512 C C . LEU B 2 196 ? -4.719 12.868 -32.103 1.00 44.14 196 LEU B C 1
ATOM 15513 O O . LEU B 2 196 ? -3.831 13.268 -31.324 1.00 36.90 196 LEU B O 1
ATOM 15529 N N . GLU B 2 197 ? -5.771 13.613 -32.457 1.00 39.12 197 GLU B N 1
ATOM 15530 C CA . GLU B 2 197 ? -5.897 15.024 -32.077 1.00 46.90 197 GLU B CA 1
ATOM 15531 C C . GLU B 2 197 ? -6.038 15.206 -30.569 1.0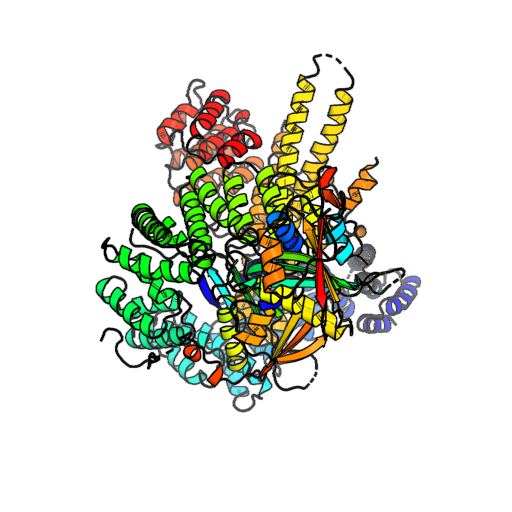0 38.81 197 GLU B C 1
ATOM 15532 O O . GLU B 2 197 ? -5.420 16.094 -29.990 1.00 34.40 197 GLU B O 1
ATOM 15544 N N . GLU B 2 198 ? -6.835 14.362 -29.919 1.00 34.17 198 GLU B N 1
ATOM 15545 C CA . GLU B 2 198 ? -6.972 14.487 -28.463 1.00 47.33 198 GLU B CA 1
ATOM 15546 C C . GLU B 2 198 ? -5.722 14.074 -27.671 1.00 37.68 198 GLU B C 1
ATOM 15547 O O . GLU B 2 198 ? -5.585 14.459 -26.513 1.00 36.11 198 GLU B O 1
ATOM 15559 N N . LEU B 2 199 ? -4.798 13.340 -28.305 1.00 32.30 199 LEU B N 1
ATOM 15560 C CA . LEU B 2 199 ? -3.595 12.842 -27.623 1.00 33.15 199 LEU B CA 1
ATOM 15561 C C . LEU B 2 199 ? -2.419 13.808 -27.766 1.00 38.77 199 LEU B C 1
ATOM 15562 O O . LEU B 2 199 ? -1.381 13.638 -27.113 1.00 30.98 199 LEU B O 1
ATOM 15578 N N . GLN B 2 200 ? -2.573 14.817 -28.628 1.00 36.55 200 GLN B N 1
ATOM 15579 C CA . GLN B 2 200 ? -1.512 15.788 -28.818 1.00 28.04 200 GLN B CA 1
ATOM 15580 C C . GLN B 2 200 ? -1.074 16.367 -27.484 1.00 29.46 200 GLN B C 1
ATOM 15581 O O . GLN B 2 200 ? -1.887 16.782 -26.664 1.00 33.37 200 GLN B O 1
ATOM 15595 N N . ILE B 2 201 ? 0.241 16.395 -27.294 1.00 33.14 201 ILE B N 1
ATOM 15596 C CA . ILE B 2 201 ? 0.857 16.765 -26.027 1.00 32.74 201 ILE B CA 1
ATOM 15597 C C . ILE B 2 201 ? 0.534 18.218 -25.667 1.00 31.20 201 ILE B C 1
ATOM 15598 O O . ILE B 2 201 ? 0.329 18.518 -24.521 1.00 34.54 201 ILE B O 1
ATOM 15614 N N . SER B 2 202 ? 0.423 19.099 -26.655 1.00 34.35 202 SER B N 1
ATOM 15615 C CA . SER B 2 202 ? -0.007 20.480 -26.399 1.00 40.76 202 SER B CA 1
ATOM 15616 C C . SER B 2 202 ? -1.377 20.570 -25.693 1.00 43.62 202 SER B C 1
ATOM 15617 O O . SER B 2 202 ? -1.649 21.541 -25.006 1.00 47.40 202 SER B O 1
ATOM 15625 N N . ASN B 2 203 ? -2.234 19.565 -25.808 1.00 39.41 203 ASN B N 1
ATOM 15626 C CA . ASN B 2 203 ? -3.469 19.608 -25.018 1.00 35.31 203 ASN B CA 1
ATOM 15627 C C . ASN B 2 203 ? -3.282 19.523 -23.503 1.00 38.13 203 ASN B C 1
ATOM 15628 O O . ASN B 2 203 ? -4.241 19.716 -22.779 1.00 38.38 203 ASN B O 1
ATOM 15639 N N . PHE B 2 204 ? -2.078 19.233 -23.012 1.00 37.30 204 PHE B N 1
ATOM 15640 C CA . PHE B 2 204 ? -1.910 18.919 -21.584 1.00 32.54 204 PHE B CA 1
ATOM 15641 C C . PHE B 2 204 ? -0.930 19.836 -20.911 1.00 40.40 204 PHE B C 1
ATOM 15642 O O . PHE B 2 204 ? -0.442 19.541 -19.820 1.00 40.51 204 PHE B O 1
ATOM 15659 N N . THR B 2 205 ? -0.637 20.962 -21.552 1.00 43.10 205 THR B N 1
ATOM 15660 C CA . THR B 2 205 ? 0.368 21.867 -20.998 1.00 50.15 205 THR B CA 1
ATOM 15661 C C . THR B 2 205 ? -0.134 22.612 -19.742 1.00 45.76 205 THR B C 1
ATOM 15662 O O . THR B 2 205 ? 0.672 23.036 -18.914 1.00 45.40 205 THR B O 1
ATOM 15673 N N . HIS B 2 206 ? -1.452 22.745 -19.586 1.00 48.26 206 HIS B N 1
ATOM 15674 C CA . HIS B 2 206 ? -2.027 23.451 -18.426 1.00 54.66 206 HIS B CA 1
ATOM 15675 C C . HIS B 2 206 ? -2.859 22.505 -17.539 1.00 68.11 206 HIS B C 1
ATOM 15676 O O . HIS B 2 206 ? -3.942 22.058 -17.948 1.00 59.54 206 HIS B O 1
ATOM 15691 N N . ARG B 2 207 ? -2.344 22.210 -16.332 1.00 75.70 207 ARG B N 1
ATOM 15692 C CA . ARG B 2 207 ? -3.039 21.369 -15.333 1.00 73.99 207 ARG B CA 1
ATOM 15693 C C . ARG B 2 207 ? -4.483 21.824 -15.095 1.00 77.92 207 ARG B C 1
ATOM 15694 O O . ARG B 2 207 ? -5.414 21.017 -15.100 1.00 74.33 207 ARG B O 1
ATOM 15715 N N . ARG B 2 208 ? -4.638 23.134 -14.906 1.00 88.25 208 ARG B N 1
ATOM 15716 C CA . ARG B 2 208 ? -5.926 23.787 -14.647 1.00 88.58 208 ARG B CA 1
ATOM 15717 C C . ARG B 2 208 ? -6.847 23.718 -15.881 1.00 90.85 208 ARG B C 1
ATOM 15718 O O . ARG B 2 208 ? -7.955 24.280 -15.898 1.00 78.94 208 ARG B O 1
ATOM 15739 N N . GLU B 2 214 ? -6.753 31.454 -19.752 1.00 79.37 214 GLU B N 1
ATOM 15740 C CA . GLU B 2 214 ? -6.120 31.633 -21.059 1.00 83.22 214 GLU B CA 1
ATOM 15741 C C . GLU B 2 214 ? -5.006 30.610 -21.287 1.00 77.12 214 GLU B C 1
ATOM 15742 O O . GLU B 2 214 ? -3.965 30.626 -20.615 1.00 69.86 214 GLU B O 1
ATOM 15753 N N . LYS B 2 215 ? -5.219 29.727 -22.250 1.00 68.18 215 LYS B N 1
ATOM 15754 C CA . LYS B 2 215 ? -4.187 28.771 -22.622 1.00 64.90 215 LYS B CA 1
ATOM 15755 C C . LYS B 2 215 ? -3.383 29.248 -23.845 1.00 55.82 215 LYS B C 1
ATOM 15756 O O . LYS B 2 215 ? -3.702 28.913 -24.984 1.00 62.68 215 LYS B O 1
ATOM 15775 N N . LEU B 2 216 ? -2.334 30.027 -23.617 1.00 52.95 216 LEU B N 1
ATOM 15776 C CA . LEU B 2 216 ? -1.486 30.468 -24.719 1.00 50.69 216 LEU B CA 1
ATOM 15777 C C . LEU B 2 216 ? -0.666 29.307 -25.354 1.00 56.52 216 LEU B C 1
ATOM 15778 O O . LEU B 2 216 ? -0.227 28.378 -24.657 1.00 52.85 216 LEU B O 1
ATOM 15794 N N . GLU B 2 217 ? -0.472 29.371 -26.676 1.00 48.81 217 GLU B N 1
ATOM 15795 C CA . GLU B 2 217 ? 0.251 28.335 -27.423 1.00 50.40 217 GLU B CA 1
ATOM 15796 C C . GLU B 2 217 ? 1.244 29.003 -28.352 1.00 48.23 217 GLU B C 1
ATOM 15797 O O . GLU B 2 217 ? 1.042 30.150 -28.718 1.00 51.20 217 GLU B O 1
ATOM 15809 N N . ASP B 2 218 ? 2.314 28.290 -28.715 1.00 45.22 218 ASP B N 1
ATOM 15810 C CA . ASP B 2 218 ? 3.204 28.703 -29.804 1.00 41.35 218 ASP B CA 1
ATOM 15811 C C . ASP B 2 218 ? 2.453 28.416 -31.110 1.00 46.57 218 ASP B C 1
ATOM 15812 O O . ASP B 2 218 ? 1.953 27.304 -31.310 1.00 48.89 218 ASP B O 1
ATOM 15821 N N . ASP B 2 219 ? 2.310 29.443 -31.951 1.00 37.68 219 ASP B N 1
ATOM 15822 C CA . ASP B 2 219 ? 1.712 29.303 -33.274 1.00 40.27 219 ASP B CA 1
ATOM 15823 C C . ASP B 2 219 ? 2.793 28.850 -34.249 1.00 44.89 219 ASP B C 1
ATOM 15824 O O . ASP B 2 219 ? 2.518 28.515 -35.403 1.00 44.07 219 ASP B O 1
ATOM 15833 N N . LEU B 2 220 ? 4.034 28.843 -33.760 1.00 44.42 220 LEU B N 1
ATOM 15834 C CA . LEU B 2 220 ? 5.187 28.409 -34.543 1.00 44.53 220 LEU B CA 1
ATOM 15835 C C . LEU B 2 220 ? 5.431 29.395 -35.683 1.00 43.44 220 LEU B C 1
ATOM 15836 O O . LEU B 2 220 ? 6.037 29.038 -36.693 1.00 40.33 220 LEU B O 1
ATOM 15852 N N . GLU B 2 221 ? 5.002 30.647 -35.481 1.00 54.72 221 GLU B N 1
ATOM 15853 C CA . GLU B 2 221 ? 5.122 31.693 -36.509 1.00 55.20 221 GLU B CA 1
ATOM 15854 C C . GLU B 2 221 ? 5.915 32.929 -36.113 1.00 42.33 221 GLU B C 1
ATOM 15855 O O . GLU B 2 221 ? 6.841 33.300 -36.802 1.00 61.97 221 GLU B O 1
ATOM 15867 N N . SER B 2 222 ? 5.537 33.598 -35.038 1.00 53.56 222 SER B N 1
ATOM 15868 C CA . SER B 2 222 ? 6.121 34.916 -34.754 1.00 67.74 222 SER B CA 1
ATOM 15869 C C . SER B 2 222 ? 7.655 34.944 -34.545 1.00 71.43 222 SER B C 1
ATOM 15870 O O . SER B 2 222 ? 8.409 34.087 -35.030 1.00 62.98 222 SER B O 1
ATOM 15874 N N . ASP B 2 223 ? 8.114 35.977 -33.849 1.00 66.06 223 ASP B N 1
ATOM 15875 C CA . ASP B 2 223 ? 9.427 35.950 -33.233 1.00 62.02 223 ASP B CA 1
ATOM 15876 C C . ASP B 2 223 ? 9.132 35.946 -31.757 1.00 56.07 223 ASP B C 1
ATOM 15877 O O . ASP B 2 223 ? 8.417 36.815 -31.257 1.00 63.09 223 ASP B O 1
ATOM 15886 N N . LEU B 2 224 ? 9.665 34.952 -31.066 1.00 56.29 224 LEU B N 1
ATOM 15887 C CA . LEU B 2 224 ? 9.417 34.796 -29.633 1.00 65.53 224 LEU B CA 1
ATOM 15888 C C . LEU B 2 224 ? 9.944 35.965 -28.775 1.00 54.18 224 LEU B C 1
ATOM 15889 O O . LEU B 2 224 ? 9.413 36.228 -27.702 1.00 57.13 224 LEU B O 1
ATOM 15905 N N . LEU B 2 225 ? 10.985 36.654 -29.249 1.00 59.16 225 LEU B N 1
ATOM 15906 C CA . LEU B 2 225 ? 11.574 37.772 -28.503 1.00 66.83 225 LEU B CA 1
ATOM 15907 C C . LEU B 2 225 ? 10.815 39.110 -28.736 1.00 76.02 225 LEU B C 1
ATOM 15908 O O . LEU B 2 225 ? 11.378 40.190 -28.542 1.00 81.02 225 LEU B O 1
ATOM 15924 N N . GLU B 2 226 ? 9.548 39.031 -29.152 1.00 80.70 226 GLU B N 1
ATOM 15925 C CA . GLU B 2 226 ? 8.702 40.213 -29.343 1.00 83.50 226 GLU B CA 1
ATOM 15926 C C . GLU B 2 226 ? 8.645 41.035 -28.060 1.00 88.12 226 GLU B C 1
ATOM 15927 O O . GLU B 2 226 ? 8.203 40.541 -27.018 1.00 85.88 226 GLU B O 1
ATOM 15939 N N . ARG C 3 3 ? -10.652 13.828 -6.338 1.00 62.28 3 ARG C N 1
ATOM 15940 C CA . ARG C 3 3 ? -11.825 13.668 -5.473 1.00 60.79 3 ARG C CA 1
ATOM 15941 C C . ARG C 3 3 ? -11.682 14.332 -4.085 1.00 50.49 3 ARG C C 1
ATOM 15942 O O . ARG C 3 3 ? -10.972 15.333 -3.932 1.00 54.59 3 ARG C O 1
ATOM 15962 N N . ASP C 3 4 ? -12.399 13.826 -3.087 1.00 48.36 4 ASP C N 1
ATOM 15963 C CA . ASP C 3 4 ? -12.270 14.361 -1.736 1.00 56.09 4 ASP C CA 1
ATOM 15964 C C . ASP C 3 4 ? -10.827 14.048 -1.299 1.00 43.51 4 ASP C C 1
ATOM 15965 O O . ASP C 3 4 ? -10.285 12.988 -1.643 1.00 46.89 4 ASP C O 1
ATOM 15974 N N . ILE C 3 5 ? -10.203 14.986 -0.592 1.00 36.42 5 ILE C N 1
ATOM 15975 C CA . ILE C 3 5 ? -8.798 14.854 -0.200 1.00 36.66 5 ILE C CA 1
ATOM 15976 C C . ILE C 3 5 ? -8.623 13.655 0.751 1.00 35.76 5 ILE C C 1
ATOM 15977 O O . ILE C 3 5 ? -7.578 12.993 0.719 1.00 35.83 5 ILE C O 1
ATOM 15993 N N . CYS C 3 6 ? -9.644 13.380 1.572 1.00 32.71 6 CYS C N 1
ATOM 15994 C CA A CYS C 3 6 ? -9.711 12.183 2.414 0.54 36.49 6 CYS C CA 1
ATOM 15995 C CA B CYS C 3 6 ? -9.639 12.142 2.337 0.46 36.47 6 CYS C CA 1
ATOM 15996 C C . CYS C 3 6 ? -10.506 11.073 1.710 1.00 36.30 6 CYS C C 1
ATOM 15997 O O . CYS C 3 6 ? -11.655 11.305 1.321 1.00 39.42 6 CYS C O 1
ATOM 16012 N N . THR C 3 7 ? -9.927 9.880 1.605 1.00 35.12 7 THR C N 1
ATOM 16013 C CA . THR C 3 7 ? -10.635 8.711 1.102 1.00 29.13 7 THR C CA 1
ATOM 16014 C C . THR C 3 7 ? -10.297 7.498 1.950 1.00 34.71 7 THR C C 1
ATOM 16015 O O . THR C 3 7 ? -9.237 7.432 2.577 1.00 35.16 7 THR C O 1
ATOM 16026 N N . LEU C 3 8 ? -11.196 6.528 1.945 1.00 31.11 8 LEU C N 1
ATOM 16027 C CA . LEU C 3 8 ? -10.926 5.231 2.523 1.00 31.91 8 LEU C CA 1
ATOM 16028 C C . LEU C 3 8 ? -10.683 4.184 1.444 1.00 36.04 8 LEU C C 1
ATOM 16029 O O . LEU C 3 8 ? -11.277 4.233 0.365 1.00 32.69 8 LEU C O 1
ATOM 16045 N N . ASP C 3 9 ? -9.843 3.205 1.769 1.00 29.47 9 ASP C N 1
ATOM 16046 C CA . ASP C 3 9 ? -9.574 2.096 0.866 1.00 33.61 9 ASP C CA 1
ATOM 16047 C C . ASP C 3 9 ? -9.223 0.883 1.701 1.00 35.03 9 ASP C C 1
ATOM 16048 O O . ASP C 3 9 ? -8.997 0.987 2.920 1.00 32.86 9 ASP C O 1
ATOM 16057 N N . ASN C 3 10 ? -9.165 -0.268 1.050 1.00 40.94 10 ASN C N 1
ATOM 16058 C CA . ASN C 3 10 ? -8.993 -1.540 1.748 1.00 37.48 10 ASN C CA 1
ATOM 16059 C C . ASN C 3 10 ? -7.594 -1.748 2.282 1.00 39.29 10 ASN C C 1
ATOM 16060 O O . ASN C 3 10 ? -6.614 -1.169 1.786 1.00 38.68 10 ASN C O 1
ATOM 16071 N N . VAL C 3 11 ? -7.520 -2.600 3.295 1.00 31.21 11 VAL C N 1
ATOM 16072 C CA . VAL C 3 11 ? -6.252 -3.063 3.831 1.00 36.32 11 VAL C CA 1
ATOM 16073 C C . VAL C 3 11 ? -6.051 -4.476 3.290 1.00 39.00 11 VAL C C 1
ATOM 16074 O O . VAL C 3 11 ? -7.001 -5.229 3.182 1.00 33.78 11 VAL C O 1
ATOM 16087 N N . TYR C 3 12 ? -4.820 -4.797 2.905 1.00 36.61 12 TYR C N 1
ATOM 16088 C CA . TYR C 3 12 ? -4.473 -6.092 2.342 1.00 33.00 12 TYR C CA 1
ATOM 16089 C C . TYR C 3 12 ? -3.306 -6.578 3.157 1.00 34.07 12 TYR C C 1
ATOM 16090 O O . TYR C 3 12 ? -2.767 -5.829 3.963 1.00 35.63 12 TYR C O 1
ATOM 16108 N N . ALA C 3 13 ? -2.911 -7.827 2.952 1.00 35.47 13 ALA C N 1
ATOM 16109 C CA . ALA C 3 13 ? -1.769 -8.386 3.659 1.00 38.11 13 ALA C CA 1
ATOM 16110 C C . ALA C 3 13 ? -0.514 -7.551 3.406 1.00 39.43 13 ALA C C 1
ATOM 16111 O O . ALA C 3 13 ? 0.270 -7.325 4.323 1.00 36.27 13 ALA C O 1
ATOM 16118 N N . ASN C 3 14 ? -0.365 -7.047 2.181 1.00 31.05 14 ASN C N 1
ATOM 16119 C CA . ASN C 3 14 ? 0.804 -6.273 1.799 1.00 31.39 14 ASN C CA 1
ATOM 16120 C C . ASN C 3 14 ? 1.003 -4.947 2.537 1.00 36.88 14 ASN C C 1
ATOM 16121 O O . ASN C 3 14 ? 2.152 -4.516 2.685 1.00 32.68 14 ASN C O 1
ATOM 16132 N N . ASN C 3 15 ? -0.086 -4.281 2.948 1.00 32.55 15 ASN C N 1
ATOM 16133 C CA . ASN C 3 15 ? 0.032 -2.987 3.665 1.00 28.67 15 ASN C CA 1
ATOM 16134 C C . ASN C 3 15 ? -0.508 -3.098 5.099 1.00 33.02 15 ASN C C 1
ATOM 16135 O O . ASN C 3 15 ? -0.809 -2.098 5.756 0.77 28.32 15 ASN C O 1
ATOM 16146 N N . LEU C 3 16 ? -0.590 -4.331 5.578 1.00 28.06 16 LEU C N 1
ATOM 16147 C CA . LEU C 3 16 ? -0.976 -4.608 6.959 1.00 28.28 16 LEU C CA 1
ATOM 16148 C C . LEU C 3 16 ? -0.027 -3.939 7.942 0.86 30.72 16 LEU C C 1
ATOM 16149 O O . LEU C 3 16 ? -0.427 -3.489 9.021 1.00 29.99 16 LEU C O 1
ATOM 16165 N N . GLY C 3 17 ? 1.239 -3.849 7.564 1.00 27.86 17 GLY C N 1
ATOM 16166 C CA . GLY C 3 17 ? 2.219 -3.257 8.443 1.00 26.44 17 GLY C CA 1
ATOM 16167 C C . GLY C 3 17 ? 1.978 -1.773 8.594 1.00 28.51 17 GLY C C 1
ATOM 16168 O O . GLY C 3 17 ? 2.425 -1.174 9.569 1.00 30.72 17 GLY C O 1
ATOM 16172 N N . MET C 3 18 ? 1.271 -1.177 7.624 1.00 30.44 18 MET C N 1
ATOM 16173 C CA . MET C 3 18 ? 0.945 0.253 7.670 1.00 28.13 18 MET C CA 1
ATOM 16174 C C . MET C 3 18 ? -0.110 0.470 8.767 1.00 26.77 18 MET C C 1
ATOM 16175 O O . MET C 3 18 ? -0.002 1.361 9.620 1.00 30.53 18 MET C O 1
ATOM 16189 N N . LEU C 3 19 ? -1.112 -0.387 8.761 1.00 27.98 19 LEU C N 1
ATOM 16190 C CA . LEU C 3 19 ? -2.163 -0.354 9.777 1.00 32.23 19 LEU C CA 1
ATOM 16191 C C . LEU C 3 19 ? -1.594 -0.612 11.195 1.00 30.84 19 LEU C C 1
ATOM 16192 O O . LEU C 3 19 ? -2.003 0.030 12.150 0.81 30.88 19 LEU C O 1
ATOM 16208 N N . THR C 3 20 ? -0.614 -1.513 11.303 1.00 31.86 20 THR C N 1
ATOM 16209 C CA . THR C 3 20 ? 0.057 -1.840 12.564 1.00 31.81 20 THR C CA 1
ATOM 16210 C C . THR C 3 20 ? 0.850 -0.667 13.098 1.00 31.42 20 THR C C 1
ATOM 16211 O O . THR C 3 20 ? 0.910 -0.400 14.297 1.00 31.00 20 THR C O 1
ATOM 16222 N N . LYS C 3 21 ? 1.470 0.056 12.199 1.00 28.20 21 LYS C N 1
ATOM 16223 C CA . LYS C 3 21 ? 2.217 1.218 12.613 1.00 29.47 21 LYS C CA 1
ATOM 16224 C C . LYS C 3 21 ? 1.256 2.277 13.093 1.00 31.39 21 LYS C C 1
ATOM 16225 O O . LYS C 3 21 ? 1.577 3.029 14.008 1.00 35.68 21 LYS C O 1
ATOM 16244 N N . LEU C 3 22 ? 0.086 2.362 12.467 1.00 28.38 22 LEU C N 1
ATOM 16245 C CA . LEU C 3 22 ? -0.855 3.453 12.787 1.00 29.51 22 LEU C CA 1
ATOM 16246 C C . LEU C 3 22 ? -1.386 3.207 14.184 1.00 29.39 22 LEU C C 1
ATOM 16247 O O . LEU C 3 22 ? -1.484 4.135 14.990 1.00 30.05 22 LEU C O 1
ATOM 16263 N N . ALA C 3 23 ? -1.736 1.949 14.441 1.00 30.22 23 ALA C N 1
ATOM 16264 C CA . ALA C 3 23 ? -2.213 1.500 15.760 1.00 34.99 23 ALA C CA 1
ATOM 16265 C C . ALA C 3 23 ? -1.149 1.655 16.843 1.00 38.80 23 ALA C C 1
ATOM 16266 O O . ALA C 3 23 ? -1.460 2.045 17.968 1.00 32.10 23 ALA C O 1
ATOM 16273 N N . HIS C 3 24 ? 0.115 1.387 16.516 1.00 32.94 24 HIS C N 1
ATOM 16274 C CA . HIS C 3 24 ? 1.173 1.553 17.514 1.00 32.70 24 HIS C CA 1
ATOM 16275 C C . HIS C 3 24 ? 1.409 3.011 17.875 1.00 35.16 24 HIS C C 1
ATOM 16276 O O . HIS C 3 24 ? 1.675 3.304 19.028 1.00 36.73 24 HIS C O 1
ATOM 16291 N N . VAL C 3 25 ? 1.315 3.943 16.928 1.00 35.61 25 VAL C N 1
ATOM 16292 C CA . VAL C 3 25 ? 1.573 5.328 17.295 1.00 30.77 25 VAL C CA 1
ATOM 16293 C C . VAL C 3 25 ? 0.333 6.027 17.910 1.00 35.77 25 VAL C C 1
ATOM 16294 O O . VAL C 3 25 ? 0.483 6.983 18.664 1.00 32.26 25 VAL C O 1
ATOM 16307 N N . THR C 3 26 ? -0.873 5.549 17.604 1.00 33.33 26 THR C N 1
ATOM 16308 C CA . THR C 3 26 ? -2.110 6.175 18.129 1.00 36.35 26 THR C CA 1
ATOM 16309 C C . THR C 3 26 ? -2.707 5.489 19.382 1.00 34.83 26 THR C C 1
ATOM 16310 O O . THR C 3 26 ? -3.437 6.116 20.140 1.00 33.33 26 THR C O 1
ATOM 16321 N N . VAL C 3 27 ? -2.390 4.211 19.588 1.00 32.83 27 VAL C N 1
ATOM 16322 C CA . VAL C 3 27 ? -2.812 3.479 20.768 1.00 32.16 27 VAL C CA 1
ATOM 16323 C C . VAL C 3 27 ? -1.673 2.581 21.256 1.00 37.62 27 VAL C C 1
ATOM 16324 O O . VAL C 3 27 ? -1.717 1.355 21.064 1.00 37.69 27 VAL C O 1
ATOM 16337 N N . PRO C 3 28 ? -0.639 3.183 21.880 1.00 38.13 28 PRO C N 1
ATOM 16338 C CA . PRO C 3 28 ? 0.516 2.390 22.344 1.00 47.61 28 PRO C CA 1
ATOM 16339 C C . PRO C 3 28 ? 0.160 1.323 23.379 1.00 44.42 28 PRO C C 1
ATOM 16340 O O . PRO C 3 28 ? -0.808 1.468 24.114 1.00 40.50 28 PRO C O 1
ATOM 16351 N N . ASN C 3 29 ? 0.936 0.240 23.387 1.00 49.37 29 ASN C N 1
ATOM 16352 C CA . ASN C 3 29 ? 0.844 -0.810 24.404 1.00 49.24 29 ASN C CA 1
ATOM 16353 C C . ASN C 3 29 ? -0.496 -1.541 24.538 1.00 51.58 29 ASN C C 1
ATOM 16354 O O . ASN C 3 29 ? -0.835 -1.980 25.626 1.00 55.29 29 ASN C O 1
ATOM 16365 N N . LEU C 3 30 ? -1.259 -1.701 23.464 1.00 46.35 30 LEU C N 1
ATOM 16366 C CA . LEU C 3 30 ? -2.493 -2.471 23.580 1.00 39.08 30 LEU C CA 1
ATOM 16367 C C . LEU C 3 30 ? -2.490 -3.690 22.680 1.00 45.29 30 LEU C C 1
ATOM 16368 O O . LEU C 3 30 ? -3.013 -4.745 23.064 1.00 51.98 30 LEU C O 1
ATOM 16384 N N . TYR C 3 31 ? -1.893 -3.569 21.494 1.00 43.36 31 TYR C N 1
ATOM 16385 C CA . TYR C 3 31 ? -2.011 -4.632 20.486 1.00 41.56 31 TYR C CA 1
ATOM 16386 C C . TYR C 3 31 ? -0.769 -5.527 20.412 1.00 46.96 31 TYR C C 1
ATOM 16387 O O . TYR C 3 31 ? 0.347 -5.028 20.286 1.00 51.34 31 TYR C O 1
ATOM 16405 N N . GLN C 3 32 ? -0.968 -6.844 20.508 1.00 50.42 32 GLN C N 1
ATOM 16406 C CA . GLN C 3 32 ? 0.103 -7.801 20.221 1.00 56.36 32 GLN C CA 1
ATOM 16407 C C . GLN C 3 32 ? 0.181 -7.888 18.724 1.00 54.31 32 GLN C C 1
ATOM 16408 O O . GLN C 3 32 ? -0.854 -7.992 18.091 1.00 47.99 32 GLN C O 1
ATOM 16422 N N . ASP C 3 33 ? 1.381 -7.904 18.147 1.00 65.88 33 ASP C N 1
ATOM 16423 C CA . ASP C 3 33 ? 1.499 -7.959 16.683 1.00 61.83 33 ASP C CA 1
ATOM 16424 C C . ASP C 3 33 ? 0.772 -9.189 16.099 1.00 54.40 33 ASP C C 1
ATOM 16425 O O . ASP C 3 33 ? 0.285 -9.156 14.951 1.00 56.80 33 ASP C O 1
ATOM 16434 N N . ALA C 3 34 ? 0.636 -10.236 16.909 1.00 47.30 34 ALA C N 1
ATOM 16435 C CA . ALA C 3 34 ? -0.172 -11.402 16.529 1.00 54.78 34 ALA C CA 1
ATOM 16436 C C . ALA C 3 34 ? -1.596 -11.016 16.118 1.00 59.00 34 ALA C C 1
ATOM 16437 O O . ALA C 3 34 ? -2.130 -11.553 15.137 1.00 62.27 34 ALA C O 1
ATOM 16444 N N . PHE C 3 35 ? -2.208 -10.109 16.887 1.00 56.81 35 PHE C N 1
ATOM 16445 C CA . PHE C 3 35 ? -3.559 -9.615 16.611 1.00 49.46 35 PHE C CA 1
ATOM 16446 C C . PHE C 3 35 ? -3.701 -9.114 15.168 1.00 47.23 35 PHE C C 1
ATOM 16447 O O . PHE C 3 35 ? -4.664 -9.449 14.483 1.00 48.88 35 PHE C O 1
ATOM 16464 N N . PHE C 3 36 ? -2.740 -8.321 14.715 0.79 38.30 36 PHE C N 1
ATOM 16465 C CA . PHE C 3 36 ? -2.714 -7.866 13.335 0.79 42.84 36 PHE C CA 1
ATOM 16466 C C . PHE C 3 36 ? -2.493 -9.006 12.349 0.79 44.06 36 PHE C C 1
ATOM 16467 O O . PHE C 3 36 ? -3.177 -9.101 11.332 0.79 39.99 36 PHE C O 1
ATOM 16484 N N . SER C 3 37 ? -1.552 -9.882 12.678 1.00 50.70 37 SER C N 1
ATOM 16485 C CA . SER C 3 37 ? -1.227 -11.032 11.836 1.00 51.81 37 SER C CA 1
ATOM 16486 C C . SER C 3 37 ? -2.421 -11.955 11.645 1.00 56.43 37 SER C C 1
ATOM 16487 O O . SER C 3 37 ? -2.605 -12.535 10.568 1.00 51.84 37 SER C O 1
ATOM 16495 N N . ALA C 3 38 ? -3.239 -12.100 12.683 1.00 49.37 38 ALA C N 1
ATOM 16496 C CA . ALA C 3 38 ? -4.370 -13.005 12.571 1.00 53.04 38 ALA C CA 1
ATOM 16497 C C . ALA C 3 38 ? -5.374 -12.452 11.564 1.00 50.89 38 ALA C C 1
ATOM 16498 O O . ALA C 3 38 ? -6.162 -13.203 10.988 1.00 56.27 38 ALA C O 1
ATOM 16505 N N . LEU C 3 39 ? -5.330 -11.145 11.324 1.00 47.81 39 LEU C N 1
ATOM 16506 C CA . LEU C 3 39 ? -6.290 -10.546 10.401 1.00 44.94 39 LEU C CA 1
ATOM 16507 C C . LEU C 3 39 ? -6.200 -11.106 8.980 1.00 48.10 39 LEU C C 1
ATOM 16508 O O . LEU C 3 39 ? -7.227 -11.260 8.324 1.00 48.85 39 LEU C O 1
ATOM 16524 N N . PHE C 3 40 ? -4.997 -11.426 8.500 1.00 53.48 40 PHE C N 1
ATOM 16525 C CA . PHE C 3 40 ? -4.863 -11.943 7.125 1.00 49.32 40 PHE C CA 1
ATOM 16526 C C . PHE C 3 40 ? -4.258 -13.352 6.983 1.00 62.29 40 PHE C C 1
ATOM 16527 O O . PHE C 3 40 ? -3.793 -13.726 5.900 1.00 65.49 40 PHE C O 1
ATOM 16544 N N . ALA C 3 41 ? -4.279 -14.143 8.048 1.00 63.66 41 ALA C N 1
ATOM 16545 C CA . ALA C 3 41 ? -3.741 -15.500 7.971 1.00 72.48 41 ALA C CA 1
ATOM 16546 C C . ALA C 3 41 ? -4.841 -16.513 7.617 1.00 74.61 41 ALA C C 1
ATOM 16547 O O . ALA C 3 41 ? -5.867 -16.584 8.300 1.00 76.13 41 ALA C O 1
ATOM 16554 N N . GLU C 3 42 ? -4.630 -17.260 6.529 1.00 79.72 42 GLU C N 1
ATOM 16555 C CA . GLU C 3 42 ? -5.484 -18.402 6.166 1.00 79.89 42 GLU C CA 1
ATOM 16556 C C . GLU C 3 42 ? -4.800 -19.736 6.494 1.00 74.73 42 GLU C C 1
ATOM 16557 O O . GLU C 3 42 ? -4.941 -20.281 7.598 1.00 79.38 42 GLU C O 1
ATOM 16561 N N . LYS C 3 56 ? -12.556 -18.252 12.903 1.00 76.68 56 LYS C N 1
ATOM 16562 C CA . LYS C 3 56 ? -13.634 -18.150 11.921 1.00 87.80 56 LYS C CA 1
ATOM 16563 C C . LYS C 3 56 ? -14.335 -16.790 12.006 1.00 86.80 56 LYS C C 1
ATOM 16564 O O . LYS C 3 56 ? -15.207 -16.480 11.188 1.00 76.82 56 LYS C O 1
ATOM 16569 N N . ASP C 3 57 ? -13.947 -15.979 12.988 1.00 80.81 57 ASP C N 1
ATOM 16570 C CA . ASP C 3 57 ? -14.566 -14.666 13.180 1.00 82.98 57 ASP C CA 1
ATOM 16571 C C . ASP C 3 57 ? -14.196 -13.659 12.080 1.00 73.82 57 ASP C C 1
ATOM 16572 O O . ASP C 3 57 ? -13.049 -13.587 11.629 1.00 67.35 57 ASP C O 1
ATOM 16581 N N . VAL C 3 58 ? -15.189 -12.884 11.659 1.00 60.04 58 VAL C N 1
ATOM 16582 C CA . VAL C 3 58 ? -15.039 -11.974 10.528 1.00 66.07 58 VAL C CA 1
ATOM 16583 C C . VAL C 3 58 ? -14.556 -10.598 10.965 1.00 51.25 58 VAL C C 1
ATOM 16584 O O . VAL C 3 58 ? -15.166 -9.985 11.832 1.00 54.02 58 VAL C O 1
ATOM 16597 N N . HIS C 3 59 ? -13.492 -10.100 10.344 1.00 50.59 59 HIS C N 1
ATOM 16598 C CA . HIS C 3 59 ? -13.072 -8.721 10.576 1.00 45.78 59 HIS C CA 1
ATOM 16599 C C . HIS C 3 59 ? -13.300 -7.829 9.365 1.00 44.82 59 HIS C C 1
ATOM 16600 O O . HIS C 3 59 ? -13.353 -8.288 8.237 1.00 42.30 59 HIS C O 1
ATOM 16615 N N . PHE C 3 60 ? -13.461 -6.539 9.627 1.00 47.59 60 PHE C N 1
ATOM 16616 C CA . PHE C 3 60 ? -13.438 -5.539 8.575 1.00 40.13 60 PHE C CA 1
ATOM 16617 C C . PHE C 3 60 ? -12.262 -4.630 8.879 1.00 38.77 60 PHE C C 1
ATOM 16618 O O . PHE C 3 60 ? -12.026 -4.260 10.036 1.00 36.09 60 PHE C O 1
ATOM 16635 N N . THR C 3 61 ? -11.483 -4.330 7.850 1.00 27.87 61 THR C N 1
ATOM 16636 C CA . THR C 3 61 ? -10.347 -3.423 7.992 1.00 36.95 61 THR C CA 1
ATOM 16637 C C . THR C 3 61 ? -10.401 -2.323 6.927 1.00 33.37 61 THR C C 1
ATOM 16638 O O . THR C 3 61 ? -10.952 -2.505 5.846 1.00 34.03 61 THR C O 1
ATOM 16649 N N . GLN C 3 62 ? -9.815 -1.182 7.227 1.00 32.58 62 GLN C N 1
ATOM 16650 C CA . GLN C 3 62 ? -9.864 -0.094 6.272 1.00 28.03 62 GLN C CA 1
ATOM 16651 C C . GLN C 3 62 ? -8.814 0.921 6.666 1.00 33.39 62 GLN C C 1
ATOM 16652 O O . GLN C 3 62 ? -8.503 1.081 7.853 1.00 34.31 62 GLN C O 1
ATOM 16666 N N . MET C 3 63 ? -8.252 1.576 5.661 1.00 23.39 63 MET C N 1
ATOM 16667 C CA . MET C 3 63 ? -7.228 2.583 5.859 1.00 34.49 63 MET C CA 1
ATOM 16668 C C . MET C 3 63 ? -7.802 3.886 5.392 1.00 30.98 63 MET C C 1
ATOM 16669 O O . MET C 3 63 ? -8.547 3.897 4.424 1.00 30.56 63 MET C O 1
ATOM 16683 N N . ALA C 3 64 ? -7.445 4.979 6.051 1.00 28.14 64 ALA C N 1
ATOM 16684 C CA . ALA C 3 64 ? -7.823 6.327 5.603 1.00 30.98 64 ALA C CA 1
ATOM 16685 C C . ALA C 3 64 ? -6.620 7.039 5.010 1.00 30.15 64 ALA C C 1
ATOM 16686 O O . ALA C 3 64 ? -5.564 7.079 5.642 1.00 27.55 64 ALA C O 1
ATOM 16693 N N . TYR C 3 65 ? -6.775 7.591 3.806 1.00 32.31 65 TYR C N 1
ATOM 16694 C CA . TYR C 3 65 ? -5.677 8.256 3.102 1.00 26.68 65 TYR C CA 1
ATOM 16695 C C . TYR C 3 65 ? -6.007 9.731 3.023 1.00 35.84 65 TYR C C 1
ATOM 16696 O O . TYR C 3 65 ? -7.159 10.102 2.764 1.00 35.44 65 TYR C O 1
ATOM 16714 N N . TYR C 3 66 ? -5.003 10.569 3.247 1.00 33.40 66 TYR C N 1
ATOM 16715 C CA . TYR C 3 66 ? -5.132 12.009 3.073 1.00 30.15 66 TYR C CA 1
ATOM 16716 C C . TYR C 3 66 ? -4.130 12.425 1.981 1.00 36.78 66 TYR C C 1
ATOM 16717 O O . TYR C 3 66 ? -2.910 12.302 2.179 1.00 35.25 66 TYR C O 1
ATOM 16735 N N . SER C 3 67 ? -4.634 12.885 0.833 1.00 32.28 67 SER C N 1
ATOM 16736 C CA . SER C 3 67 ? -3.774 13.149 -0.327 1.00 34.44 67 SER C CA 1
ATOM 16737 C C . SER C 3 67 ? -2.836 11.958 -0.589 1.00 28.44 67 SER C C 1
ATOM 16738 O O . SER C 3 67 ? -1.651 12.121 -0.837 1.00 30.64 67 SER C O 1
ATOM 16746 N N . GLU C 3 68 ? -3.418 10.776 -0.504 1.00 25.29 68 GLU C N 1
ATOM 16747 C CA . GLU C 3 68 ? -2.795 9.492 -0.814 1.00 37.17 68 GLU C CA 1
ATOM 16748 C C . GLU C 3 68 ? -1.843 8.979 0.294 1.00 32.75 68 GLU C C 1
ATOM 16749 O O . GLU C 3 68 ? -1.221 7.914 0.142 1.00 35.91 68 GLU C O 1
ATOM 16761 N N . ILE C 3 69 ? -1.779 9.713 1.405 1.00 29.74 69 ILE C N 1
ATOM 16762 C CA . ILE C 3 69 ? -0.988 9.317 2.566 1.00 32.61 69 ILE C CA 1
ATOM 16763 C C . ILE C 3 69 ? -1.832 8.515 3.574 1.00 29.18 69 ILE C C 1
ATOM 16764 O O . ILE C 3 69 ? -2.873 8.971 4.000 1.00 29.01 69 ILE C O 1
ATOM 16780 N N . PRO C 3 70 ? -1.377 7.325 3.979 1.00 33.62 70 PRO C N 1
ATOM 16781 C CA . PRO C 3 70 ? -2.162 6.621 4.998 1.00 25.38 70 PRO C CA 1
ATOM 16782 C C . PRO C 3 70 ? -2.035 7.334 6.325 1.00 32.55 70 PRO C C 1
ATOM 16783 O O . PRO C 3 70 ? -0.903 7.424 6.810 1.00 30.16 70 PRO C O 1
ATOM 16794 N N . VAL C 3 71 ? -3.132 7.828 6.902 1.00 27.75 71 VAL C N 1
ATOM 16795 C CA . VAL C 3 71 ? -3.047 8.584 8.146 1.00 28.77 71 VAL C CA 1
ATOM 16796 C C . VAL C 3 71 ? -3.979 8.064 9.223 1.00 25.30 71 VAL C C 1
ATOM 16797 O O . VAL C 3 71 ? -4.026 8.616 10.316 1.00 28.23 71 VAL C O 1
ATOM 16810 N N . GLY C 3 72 ? -4.715 7.001 8.947 1.00 24.27 72 GLY C N 1
ATOM 16811 C CA . GLY C 3 72 ? -5.569 6.422 9.983 1.00 27.05 72 GLY C CA 1
ATOM 16812 C C . GLY C 3 72 ? -6.104 5.075 9.528 1.00 26.62 72 GLY C C 1
ATOM 16813 O O . GLY C 3 72 ? -5.938 4.703 8.376 1.00 24.13 72 GLY C O 1
ATOM 16817 N N . GLY C 3 73 ? -6.731 4.328 10.424 1.00 25.80 73 GLY C N 1
ATOM 16818 C CA . GLY C 3 73 ? -7.240 3.019 10.060 1.00 30.30 73 GLY C CA 1
ATOM 16819 C C . GLY C 3 73 ? -8.289 2.497 11.019 1.00 27.80 73 GLY C C 1
ATOM 16820 O O . GLY C 3 73 ? -8.564 3.104 12.045 1.00 28.08 73 GLY C O 1
ATOM 16824 N N . LEU C 3 74 ? -8.880 1.360 10.673 1.00 28.11 74 LEU C N 1
ATOM 16825 C CA . LEU C 3 74 ? -9.978 0.796 11.443 1.00 28.44 74 LEU C CA 1
ATOM 16826 C C . LEU C 3 74 ? -9.871 -0.708 11.366 1.00 28.65 74 LEU C C 1
ATOM 16827 O O . LEU C 3 74 ? -9.648 -1.261 10.282 1.00 28.70 74 LEU C O 1
ATOM 16843 N N . VAL C 3 75 ? -10.042 -1.352 12.521 1.00 26.92 75 VAL C N 1
ATOM 16844 C CA . VAL C 3 75 ? -10.285 -2.784 12.595 1.00 30.06 75 VAL C CA 1
ATOM 16845 C C . VAL C 3 75 ? -11.575 -2.988 13.374 1.00 35.82 75 VAL C C 1
ATOM 16846 O O . VAL C 3 75 ? -11.679 -2.553 14.522 1.00 35.82 75 VAL C O 1
ATOM 16859 N N . ALA C 3 76 ? -12.553 -3.648 12.764 1.00 33.86 76 ALA C N 1
ATOM 16860 C CA . ALA C 3 76 ? -13.797 -3.960 13.458 1.00 38.60 76 ALA C CA 1
ATOM 16861 C C . ALA C 3 76 ? -14.086 -5.442 13.332 1.00 46.58 76 ALA C C 1
ATOM 16862 O O . ALA C 3 76 ? -13.540 -6.115 12.453 1.00 44.79 76 ALA C O 1
ATOM 16869 N N . LYS C 3 77 ? -14.942 -5.950 14.213 1.00 41.05 77 LYS C N 1
ATOM 16870 C CA . LYS C 3 77 ? -15.220 -7.375 14.257 1.00 41.18 77 LYS C CA 1
ATOM 16871 C C . LYS C 3 77 ? -16.727 -7.643 14.272 1.00 39.84 77 LYS C C 1
ATOM 16872 O O . LYS C 3 77 ? -17.470 -7.024 15.023 1.00 39.42 77 LYS C O 1
ATOM 16891 N N . LEU C 3 78 ? -17.179 -8.562 13.429 1.00 43.07 78 LEU C N 1
ATOM 16892 C CA . LEU C 3 78 ? -18.553 -9.067 13.516 1.00 41.42 78 LEU C CA 1
ATOM 16893 C C . LEU C 3 78 ? -18.670 -10.096 14.642 1.00 44.45 78 LEU C C 1
ATOM 16894 O O . LEU C 3 78 ? -17.982 -11.122 14.639 1.00 48.50 78 LEU C O 1
ATOM 16910 N N . VAL C 3 79 ? -19.504 -9.782 15.631 1.00 49.16 79 VAL C N 1
ATOM 16911 C CA . VAL C 3 79 ? -19.765 -10.676 16.766 1.00 58.33 79 VAL C CA 1
ATOM 16912 C C . VAL C 3 79 ? -21.159 -11.249 16.549 1.00 63.11 79 VAL C C 1
ATOM 16913 O O . VAL C 3 79 ? -22.163 -10.531 16.672 1.00 58.45 79 VAL C O 1
ATOM 16926 N N . PRO C 3 80 ? -21.230 -12.547 16.225 1.00 66.02 80 PRO C N 1
ATOM 16927 C CA . PRO C 3 80 ? -22.521 -13.093 15.793 1.00 77.08 80 PRO C CA 1
ATOM 16928 C C . PRO C 3 80 ? -23.500 -13.317 16.966 1.00 84.26 80 PRO C C 1
ATOM 16929 O O . PRO C 3 80 ? -24.653 -12.860 16.903 1.00 80.48 80 PRO C O 1
ATOM 16940 N N . LYS C 3 81 ? -23.030 -13.991 18.019 1.00 84.28 81 LYS C N 1
ATOM 16941 C CA . LYS C 3 81 ? -23.879 -14.385 19.148 1.00 89.53 81 LYS C CA 1
ATOM 16942 C C . LYS C 3 81 ? -23.344 -13.844 20.472 1.00 88.66 81 LYS C C 1
ATOM 16943 O O . LYS C 3 81 ? -22.181 -13.452 20.568 1.00 88.08 81 LYS C O 1
ATOM 16962 N N . ASN C 3 84 ? -23.255 -17.413 25.160 1.00 81.77 84 ASN C N 1
ATOM 16963 C CA . ASN C 3 84 ? -24.423 -16.543 25.132 1.00 76.12 84 ASN C CA 1
ATOM 16964 C C . ASN C 3 84 ? -24.020 -15.102 25.366 1.00 90.21 84 ASN C C 1
ATOM 16965 O O . ASN C 3 84 ? -23.003 -14.823 26.013 1.00 91.61 84 ASN C O 1
ATOM 16968 N N . GLU C 3 85 ? -24.826 -14.185 24.846 1.00 90.45 85 GLU C N 1
ATOM 16969 C CA . GLU C 3 85 ? -24.411 -12.797 24.764 1.00 97.00 85 GLU C CA 1
ATOM 16970 C C . GLU C 3 85 ? -25.574 -11.864 25.079 1.00 92.06 85 GLU C C 1
ATOM 16971 O O . GLU C 3 85 ? -26.703 -12.094 24.638 1.00 88.99 85 GLU C O 1
ATOM 16983 N N . LEU C 3 86 ? -25.291 -10.834 25.878 1.00 88.34 86 LEU C N 1
ATOM 16984 C CA . LEU C 3 86 ? -26.261 -9.781 26.154 1.00 87.90 86 LEU C CA 1
ATOM 16985 C C . LEU C 3 86 ? -26.224 -8.810 24.977 1.00 92.03 86 LEU C C 1
ATOM 16986 O O . LEU C 3 86 ? -25.680 -9.142 23.917 1.00 89.68 86 LEU C O 1
ATOM 17002 N N . SER C 3 87 ? -26.777 -7.611 25.152 1.00 94.89 87 SER C N 1
ATOM 17003 C CA . SER C 3 87 ? -26.758 -6.607 24.085 1.00 89.10 87 SER C CA 1
ATOM 17004 C C . SER C 3 87 ? -25.349 -5.989 23.880 1.00 83.26 87 SER C C 1
ATOM 17005 O O . SER C 3 87 ? -25.173 -4.764 23.912 1.00 76.67 87 SER C O 1
ATOM 17009 N N . LEU C 3 88 ? -24.351 -6.864 23.717 1.00 86.57 88 LEU C N 1
ATOM 17010 C CA . LEU C 3 88 ? -23.070 -6.516 23.092 1.00 72.04 88 LEU C CA 1
ATOM 17011 C C . LEU C 3 88 ? -22.786 -7.592 22.022 1.00 67.98 88 LEU C C 1
ATOM 17012 O O . LEU C 3 88 ? -21.792 -8.312 22.040 1.00 68.22 88 LEU C O 1
ATOM 17028 N N . LYS C 3 89 ? -23.747 -7.688 21.111 1.00 65.34 89 LYS C N 1
ATOM 17029 C CA . LYS C 3 89 ? -23.647 -8.444 19.882 1.00 53.31 89 LYS C CA 1
ATOM 17030 C C . LYS C 3 89 ? -23.536 -7.374 18.771 1.00 48.16 89 LYS C C 1
ATOM 17031 O O . LYS C 3 89 ? -23.835 -6.214 19.021 1.00 56.24 89 LYS C O 1
ATOM 17050 N N . GLY C 3 90 ? -23.077 -7.727 17.572 1.00 50.25 90 GLY C N 1
ATOM 17051 C CA . GLY C 3 90 ? -23.011 -6.773 16.465 1.00 46.16 90 GLY C CA 1
ATOM 17052 C C . GLY C 3 90 ? -21.607 -6.483 15.938 1.00 41.90 90 GLY C C 1
ATOM 17053 O O . GLY C 3 90 ? -20.852 -7.405 15.661 1.00 47.95 90 GLY C O 1
ATOM 17057 N N . ILE C 3 91 ? -21.266 -5.206 15.779 1.00 38.45 91 ILE C N 1
ATOM 17058 C CA . ILE C 3 91 ? -19.940 -4.813 15.310 1.00 41.02 91 ILE C CA 1
ATOM 17059 C C . ILE C 3 91 ? -19.137 -4.252 16.460 1.00 41.66 91 ILE C C 1
ATOM 17060 O O . ILE C 3 91 ? -19.524 -3.237 17.069 1.00 43.91 91 ILE C O 1
ATOM 17076 N N . GLN C 3 92 ? -18.015 -4.897 16.757 1.00 35.20 92 GLN C N 1
ATOM 17077 C CA . GLN C 3 92 ? -17.097 -4.357 17.748 1.00 41.05 92 GLN C CA 1
ATOM 17078 C C . GLN C 3 92 ? -15.992 -3.578 17.052 1.00 39.83 92 GLN C C 1
ATOM 17079 O O . GLN C 3 92 ? -15.325 -4.126 16.186 1.00 32.18 92 GLN C O 1
ATOM 17093 N N . ILE C 3 93 ? -15.809 -2.310 17.419 1.00 36.37 93 ILE C N 1
ATOM 17094 C CA . ILE C 3 93 ? -14.637 -1.552 16.968 1.00 35.87 93 ILE C CA 1
ATOM 17095 C C . ILE C 3 93 ? -13.405 -1.952 17.809 1.00 35.82 93 ILE C C 1
ATOM 17096 O O . ILE C 3 93 ? -13.362 -1.705 19.011 1.00 33.85 93 ILE C O 1
ATOM 17112 N N . GLU C 3 94 ? -12.406 -2.553 17.161 1.00 31.00 94 GLU C N 1
ATOM 17113 C CA . GLU C 3 94 ? -11.208 -3.009 17.848 1.00 29.47 94 GLU C CA 1
ATOM 17114 C C . GLU C 3 94 ? -10.053 -2.043 17.729 1.00 32.04 94 GLU C C 1
ATOM 17115 O O . GLU C 3 94 ? -9.174 -2.011 18.584 1.00 31.11 94 GLU C O 1
ATOM 17127 N N . PHE C 3 95 ? -10.044 -1.256 16.655 1.00 32.40 95 PHE C N 1
ATOM 17128 C CA . PHE C 3 95 ? -9.068 -0.181 16.510 1.00 29.89 95 PHE C CA 1
ATOM 17129 C C . PHE C 3 95 ? -9.685 0.910 15.647 1.00 29.22 95 PHE C C 1
ATOM 17130 O O . PHE C 3 95 ? -10.407 0.621 14.689 1.00 28.36 95 PHE C O 1
ATOM 17147 N N . LEU C 3 96 ? -9.444 2.161 16.013 1.00 32.89 96 LEU C N 1
ATOM 17148 C CA . LEU C 3 96 ? -9.872 3.302 15.193 1.00 32.16 96 LEU C CA 1
ATOM 17149 C C . LEU C 3 96 ? -8.971 4.435 15.574 1.00 30.49 96 LEU C C 1
ATOM 17150 O O . LEU C 3 96 ? -9.099 4.914 16.653 1.00 30.82 96 LEU C O 1
ATOM 17166 N N . GLY C 3 97 ? -8.072 4.871 14.698 1.00 25.95 97 GLY C N 1
ATOM 17167 C CA . GLY C 3 97 ? -7.072 5.839 15.096 1.00 23.51 97 GLY C CA 1
ATOM 17168 C C . GLY C 3 97 ? -6.580 6.670 13.930 1.00 28.80 97 GLY C C 1
ATOM 17169 O O . GLY C 3 97 ? -6.492 6.161 12.802 1.00 21.86 97 GLY C O 1
ATOM 17173 N N . VAL C 3 98 ? -6.283 7.946 14.211 1.00 25.58 98 VAL C N 1
ATOM 17174 C CA . VAL C 3 98 ? -5.781 8.881 13.211 1.00 25.40 98 VAL C CA 1
ATOM 17175 C C . VAL C 3 98 ? -4.525 9.534 13.771 1.00 30.46 98 VAL C C 1
ATOM 17176 O O . VAL C 3 98 ? -4.447 9.826 14.973 1.00 27.24 98 VAL C O 1
ATOM 17189 N N . LEU C 3 99 ? -3.530 9.732 12.915 1.00 24.65 99 LEU C N 1
ATOM 17190 C CA . LEU C 3 99 ? -2.325 10.425 13.322 1.00 23.35 99 LEU C CA 1
ATOM 17191 C C . LEU C 3 99 ? -2.652 11.829 13.883 1.00 34.65 99 LEU C C 1
ATOM 17192 O O . LEU C 3 99 ? -3.476 12.534 13.302 1.00 30.86 99 LEU C O 1
ATOM 17208 N N . PRO C 3 100 ? -1.975 12.256 14.984 1.00 33.39 100 PRO C N 1
ATOM 17209 C CA . PRO C 3 100 ? -2.359 13.530 15.630 1.00 31.42 100 PRO C CA 1
ATOM 17210 C C . PRO C 3 100 ? -2.499 14.724 14.680 1.00 32.90 100 PRO C C 1
ATOM 17211 O O . PRO C 3 100 ? -3.495 15.415 14.765 1.00 31.68 100 PRO C O 1
ATOM 17222 N N . ASN C 3 101 ? -1.543 14.945 13.780 1.00 30.30 101 ASN C N 1
ATOM 17223 C CA . ASN C 3 101 ? -1.576 16.125 12.937 1.00 26.63 101 ASN C CA 1
ATOM 17224 C C . ASN C 3 101 ? -2.661 16.133 11.871 1.00 30.33 101 ASN C C 1
ATOM 17225 O O . ASN C 3 101 ? -2.868 17.179 11.241 1.00 26.73 101 ASN C O 1
ATOM 17236 N N . TYR C 3 102 ? -3.358 15.006 11.691 1.00 24.17 102 TYR C N 1
ATOM 17237 C CA . TYR C 3 102 ? -4.418 14.896 10.669 1.00 27.12 102 TYR C CA 1
ATOM 17238 C C . TYR C 3 102 ? -5.816 14.819 11.324 1.00 28.92 102 TYR C C 1
ATOM 17239 O O . TYR C 3 102 ? -6.812 14.516 10.672 1.00 28.90 102 TYR C O 1
ATOM 17257 N N . ARG C 3 103 ? -5.865 15.083 12.623 1.00 28.33 103 ARG C N 1
ATOM 17258 C CA . ARG C 3 103 ? -7.117 15.039 13.362 1.00 31.75 103 ARG C CA 1
ATOM 17259 C C . ARG C 3 103 ? -7.922 16.316 13.113 1.00 30.94 103 ARG C C 1
ATOM 17260 O O . ARG C 3 103 ? -7.383 17.311 12.633 1.00 32.38 103 ARG C O 1
ATOM 17281 N N . HIS C 3 104 ? -9.219 16.255 13.413 1.00 36.13 104 HIS C N 1
ATOM 17282 C CA . HIS C 3 104 ? -10.112 17.407 13.276 1.00 39.79 104 HIS C CA 1
ATOM 17283 C C . HIS C 3 104 ? -10.258 17.787 11.807 1.00 31.97 104 HIS C C 1
ATOM 17284 O O . HIS C 3 104 ? -10.334 18.964 11.472 1.00 31.04 104 HIS C O 1
ATOM 17299 N N . LYS C 3 105 ? -10.289 16.767 10.948 1.00 30.10 105 LYS C N 1
ATOM 17300 C CA . LYS C 3 105 ? -10.542 16.931 9.511 1.00 34.70 105 LYS C CA 1
ATOM 17301 C C . LYS C 3 105 ? -11.583 15.923 9.007 1.00 29.55 105 LYS C C 1
ATOM 17302 O O . LYS C 3 105 ? -11.667 15.662 7.810 1.00 28.67 105 LYS C O 1
ATOM 17321 N N . SER C 3 106 ? -12.356 15.368 9.941 1.00 25.49 106 SER C N 1
ATOM 17322 C CA . SER C 3 106 ? -13.459 14.426 9.668 1.00 29.92 106 SER C CA 1
ATOM 17323 C C . SER C 3 106 ? -12.982 12.991 9.400 1.00 32.20 106 SER C C 1
ATOM 17324 O O . SER C 3 106 ? -13.782 12.090 9.075 1.00 33.01 106 SER C O 1
ATOM 17332 N N . ILE C 3 107 ? -11.686 12.745 9.530 1.00 34.85 107 ILE C N 1
ATOM 17333 C CA . ILE C 3 107 ? -11.188 11.431 9.129 1.00 31.15 107 ILE C CA 1
ATOM 17334 C C . ILE C 3 107 ? -11.644 10.322 10.085 1.00 26.82 107 ILE C C 1
ATOM 17335 O O . ILE C 3 107 ? -12.008 9.209 9.634 1.00 31.35 107 ILE C O 1
ATOM 17351 N N . GLY C 3 108 ? -11.569 10.583 11.391 1.00 30.17 108 GLY C N 1
ATOM 17352 C CA . GLY C 3 108 ? -12.103 9.644 12.369 1.00 29.07 108 GLY C CA 1
ATOM 17353 C C . GLY C 3 108 ? -13.607 9.434 12.171 1.00 30.02 108 GLY C C 1
ATOM 17354 O O . GLY C 3 108 ? -14.114 8.302 12.295 1.00 29.92 108 GLY C O 1
ATOM 17358 N N . SER C 3 109 ? -14.327 10.496 11.800 1.00 25.92 109 SER C N 1
ATOM 17359 C CA . SER C 3 109 ? -15.784 10.361 11.565 1.00 34.07 109 SER C CA 1
ATOM 17360 C C . SER C 3 109 ? -16.082 9.476 10.375 1.00 29.21 109 SER C C 1
ATOM 17361 O O . SER C 3 109 ? -17.047 8.687 10.383 1.00 28.98 109 SER C O 1
ATOM 17369 N N . LYS C 3 110 ? -15.246 9.605 9.350 1.00 25.13 110 LYS C N 1
ATOM 17370 C CA . LYS C 3 110 ? -15.384 8.796 8.148 1.00 22.87 110 LYS C CA 1
ATOM 17371 C C . LYS C 3 110 ? -15.123 7.310 8.429 1.00 27.61 110 LYS C C 1
ATOM 17372 O O . LYS C 3 110 ? -15.839 6.431 7.923 1.00 30.24 110 LYS C O 1
ATOM 17391 N N . LEU C 3 111 ? -14.122 7.032 9.260 1.00 25.68 111 LEU C N 1
ATOM 17392 C CA . LEU C 3 111 ? -13.765 5.653 9.626 1.00 26.56 111 LEU C CA 1
ATOM 17393 C C . LEU C 3 111 ? -14.873 5.021 10.496 1.00 27.24 111 LEU C C 1
ATOM 17394 O O . LEU C 3 111 ? -15.358 3.912 10.222 1.00 23.13 111 LEU C O 1
ATOM 17410 N N . LEU C 3 112 ? -15.299 5.752 11.517 1.00 27.09 112 LEU C N 1
ATOM 17411 C CA . LEU C 3 112 ? -16.445 5.303 12.335 1.00 32.74 112 LEU C CA 1
ATOM 17412 C C . LEU C 3 112 ? -17.678 5.015 11.471 1.00 30.38 112 LEU C C 1
ATOM 17413 O O . LEU C 3 112 ? -18.369 4.044 11.688 1.00 28.41 112 LEU C O 1
ATOM 17429 N N . LYS C 3 113 ? -17.922 5.851 10.469 1.00 32.20 113 LYS C N 1
ATOM 17430 C CA . LYS C 3 113 ? -19.117 5.717 9.639 1.00 34.75 113 LYS C CA 1
ATOM 17431 C C . LYS C 3 113 ? -19.059 4.457 8.795 1.00 35.42 113 LYS C C 1
ATOM 17432 O O . LYS C 3 113 ? -20.077 3.808 8.576 1.00 34.44 113 LYS C O 1
ATOM 17451 N N . PHE C 3 114 ? -17.872 4.143 8.280 1.00 31.37 114 PHE C N 1
ATOM 17452 C CA . PHE C 3 114 ? -17.640 2.836 7.662 1.00 33.93 114 PHE C CA 1
ATOM 17453 C C . PHE C 3 114 ? -18.014 1.691 8.599 1.00 27.45 114 PHE C C 1
ATOM 17454 O O . PHE C 3 114 ? -18.583 0.681 8.163 1.00 30.65 114 PHE C O 1
ATOM 17471 N N . ALA C 3 115 ? -17.640 1.814 9.876 1.00 28.94 115 ALA C N 1
ATOM 17472 C CA . ALA C 3 115 ? -17.921 0.750 10.841 1.00 33.28 115 ALA C CA 1
ATOM 17473 C C . ALA C 3 115 ? -19.434 0.655 10.984 1.00 39.39 115 ALA C C 1
ATOM 17474 O O . ALA C 3 115 ? -19.989 -0.443 10.910 1.00 29.68 115 ALA C O 1
ATOM 17481 N N . GLU C 3 116 ? -20.089 1.811 11.161 1.00 34.09 116 GLU C N 1
ATOM 17482 C CA . GLU C 3 116 ? -21.542 1.852 11.380 1.00 37.52 116 GLU C CA 1
ATOM 17483 C C . GLU C 3 116 ? -22.257 1.288 10.169 1.00 39.86 116 GLU C C 1
ATOM 17484 O O . GLU C 3 116 ? -23.070 0.362 10.294 1.00 42.19 116 GLU C O 1
ATOM 17496 N N . ASP C 3 117 ? -21.888 1.768 8.982 1.00 39.41 117 ASP C N 1
ATOM 17497 C CA . ASP C 3 117 ? -22.433 1.200 7.751 1.00 41.06 117 ASP C CA 1
ATOM 17498 C C . ASP C 3 117 ? -22.260 -0.314 7.628 1.00 39.81 117 ASP C C 1
ATOM 17499 O O . ASP C 3 117 ? -23.183 -0.976 7.157 1.00 36.96 117 ASP C O 1
ATOM 17508 N N . LYS C 3 118 ? -21.106 -0.872 8.015 1.00 36.70 118 LYS C N 1
ATOM 17509 C CA . LYS C 3 118 ? -20.941 -2.340 7.953 1.00 42.29 118 LYS C CA 1
ATOM 17510 C C . LYS C 3 118 ? -21.923 -3.072 8.862 1.00 40.94 118 LYS C C 1
ATOM 17511 O O . LYS C 3 118 ? -22.385 -4.170 8.534 1.00 41.85 118 LYS C O 1
ATOM 17530 N N . CYS C 3 119 ? -22.197 -2.469 10.015 1.00 42.38 119 CYS C N 1
ATOM 17531 C CA . CYS C 3 119 ? -23.193 -2.975 10.940 1.00 35.18 119 CYS C CA 1
ATOM 17532 C C . CYS C 3 119 ? -24.499 -3.212 10.188 1.00 40.60 119 CYS C C 1
ATOM 17533 O O . CYS C 3 119 ? -25.014 -4.327 10.205 1.00 40.53 119 CYS C O 1
ATOM 17541 N N . SER C 3 120 ? -25.014 -2.200 9.485 1.00 41.66 120 SER C N 1
ATOM 17542 C CA . SER C 3 120 ? -26.301 -2.372 8.791 1.00 38.37 120 SER C CA 1
ATOM 17543 C C . SER C 3 120 ? -26.243 -3.322 7.605 1.00 40.30 120 SER C C 1
ATOM 17544 O O . SER C 3 120 ? -27.203 -4.045 7.383 1.00 46.60 120 SER C O 1
ATOM 17552 N N . GLU C 3 121 ? -25.132 -3.347 6.863 1.00 45.20 121 GLU C N 1
ATOM 17553 C CA . GLU C 3 121 ? -24.943 -4.328 5.773 1.00 53.75 121 GLU C CA 1
ATOM 17554 C C . GLU C 3 121 ? -25.066 -5.743 6.289 1.00 47.85 121 GLU C C 1
ATOM 17555 O O . GLU C 3 121 ? -25.553 -6.620 5.596 1.00 47.61 121 GLU C O 1
ATOM 17567 N N . CYS C 3 122 ? -24.575 -5.951 7.509 1.00 46.09 122 CYS C N 1
ATOM 17568 C CA . CYS C 3 122 ? -24.646 -7.242 8.172 1.00 44.54 122 CYS C CA 1
ATOM 17569 C C . CYS C 3 122 ? -25.965 -7.409 8.944 1.00 50.54 122 CYS C C 1
ATOM 17570 O O . CYS C 3 122 ? -26.073 -8.285 9.809 1.00 51.22 122 CYS C O 1
ATOM 17578 N N . HIS C 3 123 ? -26.956 -6.570 8.640 1.00 43.26 123 HIS C N 1
ATOM 17579 C CA . HIS C 3 123 ? -28.255 -6.630 9.326 1.00 50.42 123 HIS C CA 1
ATOM 17580 C C . HIS C 3 123 ? -28.122 -6.778 10.853 1.00 45.97 123 HIS C C 1
ATOM 17581 O O . HIS C 3 123 ? -28.830 -7.583 11.455 1.00 51.90 123 HIS C O 1
ATOM 17596 N N . GLN C 3 124 ? -27.202 -6.027 11.456 1.00 39.77 124 GLN C N 1
ATOM 17597 C CA . GLN C 3 124 ? -27.055 -5.969 12.913 1.00 37.78 124 GLN C CA 1
ATOM 17598 C C . GLN C 3 124 ? -27.512 -4.592 13.373 1.00 44.79 124 GLN C C 1
ATOM 17599 O O . GLN C 3 124 ? -27.781 -3.699 12.545 1.00 40.12 124 GLN C O 1
ATOM 17613 N N . HIS C 3 125 ? -27.576 -4.394 14.686 1.00 33.56 125 HIS C N 1
ATOM 17614 C CA . HIS C 3 125 ? -28.213 -3.192 15.197 1.00 43.24 125 HIS C CA 1
ATOM 17615 C C . HIS C 3 125 ? -27.438 -2.632 16.360 1.00 46.01 125 HIS C C 1
ATOM 17616 O O . HIS C 3 125 ? -27.909 -1.746 17.087 1.00 47.15 125 HIS C O 1
ATOM 17631 N N . ASN C 3 126 ? -26.221 -3.128 16.521 1.00 41.04 126 ASN C N 1
ATOM 17632 C CA . ASN C 3 126 ? -25.372 -2.608 17.562 1.00 37.19 126 ASN C CA 1
ATOM 17633 C C . ASN C 3 126 ? -23.885 -2.498 17.154 1.00 42.68 126 ASN C C 1
ATOM 17634 O O . ASN C 3 126 ? -23.310 -3.411 16.570 1.00 37.54 126 ASN C O 1
ATOM 17645 N N . VAL C 3 127 ? -23.310 -1.333 17.439 1.00 41.45 127 VAL C N 1
ATOM 17646 C CA . VAL C 3 127 ? -21.887 -1.082 17.331 1.00 40.54 127 VAL C CA 1
ATOM 17647 C C . VAL C 3 127 ? -21.398 -0.731 18.727 1.00 37.72 127 VAL C C 1
ATOM 17648 O O . VAL C 3 127 ? -21.986 0.113 19.383 1.00 38.40 127 VAL C O 1
ATOM 17661 N N . PHE C 3 128 ? -20.331 -1.382 19.188 1.00 34.04 128 PHE C N 1
ATOM 17662 C CA . PHE C 3 128 ? -19.807 -1.089 20.516 1.00 39.32 128 PHE C CA 1
ATOM 17663 C C . PHE C 3 128 ? -18.266 -1.023 20.552 1.00 40.55 128 PHE C C 1
ATOM 17664 O O . PHE C 3 128 ? -17.580 -1.490 19.628 1.00 37.10 128 PHE C O 1
ATOM 17681 N N . VAL C 3 129 ? -17.733 -0.415 21.612 1.00 41.81 129 VAL C N 1
ATOM 17682 C CA . VAL C 3 129 ? -16.288 -0.282 21.774 1.00 36.58 129 VAL C CA 1
ATOM 17683 C C . VAL C 3 129 ? -15.912 -0.237 23.249 1.00 40.46 129 VAL C C 1
ATOM 17684 O O . VAL C 3 129 ? -16.558 0.462 24.028 1.00 41.82 129 VAL C O 1
ATOM 17697 N N . TYR C 3 130 ? -14.885 -0.984 23.652 1.00 41.26 130 TYR C N 1
ATOM 17698 C CA . TYR C 3 130 ? -14.321 -0.809 24.999 1.00 40.11 130 TYR C CA 1
ATOM 17699 C C . TYR C 3 130 ? -13.238 0.248 24.941 1.00 33.96 130 TYR C C 1
ATOM 17700 O O . TYR C 3 130 ? -12.323 0.132 24.108 1.00 39.22 130 TYR C O 1
ATOM 17718 N N . LEU C 3 131 ? -13.332 1.275 25.789 1.00 35.64 131 LEU C N 1
ATOM 17719 C CA . LEU C 3 131 ? -12.228 2.246 25.965 1.00 38.78 131 LEU C CA 1
ATOM 17720 C C . LEU C 3 131 ? -11.650 2.212 27.371 1.00 46.01 131 LEU C C 1
ATOM 17721 O O . LEU C 3 131 ? -12.362 1.881 28.318 1.00 47.89 131 LEU C O 1
ATOM 17737 N N . PRO C 3 132 ? -10.364 2.579 27.511 1.00 42.13 132 PRO C N 1
ATOM 17738 C CA . PRO C 3 132 ? -9.784 2.835 28.833 1.00 43.13 132 PRO C CA 1
ATOM 17739 C C . PRO C 3 132 ? -10.669 3.804 29.626 1.00 53.68 132 PRO C C 1
ATOM 17740 O O . PRO C 3 132 ? -10.997 4.870 29.086 1.00 43.08 132 PRO C O 1
ATOM 17751 N N . ALA C 3 133 ? -11.042 3.443 30.862 1.00 53.18 133 ALA C N 1
ATOM 17752 C CA . ALA C 3 133 ? -11.988 4.227 31.673 1.00 43.71 133 ALA C CA 1
ATOM 17753 C C . ALA C 3 133 ? -11.506 5.648 31.915 1.00 37.60 133 ALA C C 1
ATOM 17754 O O . ALA C 3 133 ? -12.308 6.547 32.146 1.00 49.16 133 ALA C O 1
ATOM 17761 N N . VAL C 3 134 ? -10.193 5.838 31.855 1.00 40.57 134 VAL C N 1
ATOM 17762 C CA . VAL C 3 134 ? -9.577 7.138 32.083 1.00 52.43 134 VAL C CA 1
ATOM 17763 C C . VAL C 3 134 ? -9.593 8.021 30.847 1.00 53.61 134 VAL C C 1
ATOM 17764 O O . VAL C 3 134 ? -9.316 9.221 30.937 1.00 56.14 134 VAL C O 1
ATOM 17777 N N . ASP C 3 135 ? -9.856 7.437 29.682 1.00 42.82 135 ASP C N 1
ATOM 17778 C CA . ASP C 3 135 ? -9.748 8.212 28.453 1.00 44.38 135 ASP C CA 1
ATOM 17779 C C . ASP C 3 135 ? -11.031 8.974 28.280 1.00 49.19 135 ASP C C 1
ATOM 17780 O O . ASP C 3 135 ? -11.970 8.503 27.614 1.00 41.73 135 ASP C O 1
ATOM 17789 N N . ASP C 3 136 ? -11.072 10.148 28.902 1.00 44.32 136 ASP C N 1
ATOM 17790 C CA . ASP C 3 136 ? -12.261 10.952 28.851 1.00 42.82 136 ASP C CA 1
ATOM 17791 C C . ASP C 3 136 ? -12.469 11.547 27.463 1.00 39.86 136 ASP C C 1
ATOM 17792 O O . ASP C 3 136 ? -13.592 11.572 26.961 1.00 38.47 136 ASP C O 1
ATOM 17801 N N . LEU C 3 137 ? -11.393 12.039 26.857 1.00 46.78 137 LEU C N 1
ATOM 17802 C CA . LEU C 3 137 ? -11.504 12.818 25.623 1.00 41.64 137 LEU C CA 1
ATOM 17803 C C . LEU C 3 137 ? -12.082 11.976 24.496 1.00 37.50 137 LEU C C 1
ATOM 17804 O O . LEU C 3 137 ? -12.913 12.448 23.724 1.00 39.57 137 LEU C O 1
ATOM 17820 N N . THR C 3 138 ? -11.632 10.727 24.423 1.00 33.72 138 THR C N 1
ATOM 17821 C CA . THR C 3 138 ? -12.075 9.794 23.407 1.00 38.49 138 THR C CA 1
ATOM 17822 C C . THR C 3 138 ? -13.513 9.400 23.658 1.00 34.24 138 THR C C 1
ATOM 17823 O O . THR C 3 138 ? -14.318 9.358 22.713 1.00 33.96 138 THR C O 1
ATOM 17834 N N . LYS C 3 139 ? -13.848 9.112 24.915 1.00 35.20 139 LYS C N 1
ATOM 17835 C CA . LYS C 3 139 ? -15.254 8.818 25.277 1.00 36.66 139 LYS C CA 1
ATOM 17836 C C . LYS C 3 139 ? -16.212 9.918 24.821 1.00 33.36 139 LYS C C 1
ATOM 17837 O O . LYS C 3 139 ? -17.273 9.640 24.257 1.00 33.43 139 LYS C O 1
ATOM 17856 N N . GLN C 3 140 ? -15.840 11.172 25.070 1.00 35.81 140 GLN C N 1
ATOM 17857 C CA . GLN C 3 140 ? -16.684 12.293 24.676 1.00 34.13 140 GLN C CA 1
ATOM 17858 C C . GLN C 3 140 ? -16.870 12.279 23.160 1.00 35.94 140 GLN C C 1
ATOM 17859 O O . GLN C 3 140 ? -17.965 12.580 22.675 1.00 37.15 140 GLN C O 1
ATOM 17873 N N . TRP C 3 141 ? -15.819 11.885 22.421 1.00 30.71 141 TRP C N 1
ATOM 17874 C CA . TRP C 3 141 ? -15.875 11.872 20.947 1.00 25.78 141 TRP C CA 1
ATOM 17875 C C . TRP C 3 141 ? -16.862 10.834 20.448 1.00 24.99 141 TRP C C 1
ATOM 17876 O O . TRP C 3 141 ? -17.661 11.115 19.565 1.00 34.30 141 TRP C O 1
ATOM 17897 N N . PHE C 3 142 ? -16.834 9.633 21.018 1.00 32.23 142 PHE C N 1
ATOM 17898 C CA . PHE C 3 142 ? -17.850 8.624 20.687 1.00 38.14 142 PHE C CA 1
ATOM 17899 C C . PHE C 3 142 ? -19.287 9.035 21.095 1.00 38.71 142 PHE C C 1
ATOM 17900 O O . PHE C 3 142 ? -20.251 8.748 20.380 1.00 34.01 142 PHE C O 1
ATOM 17917 N N . ILE C 3 143 ? -19.419 9.699 22.244 1.00 33.91 143 ILE C N 1
ATOM 17918 C CA . ILE C 3 143 ? -20.720 10.176 22.697 1.00 39.11 143 ILE C CA 1
ATOM 17919 C C . ILE C 3 143 ? -21.224 11.243 21.735 1.00 36.78 143 ILE C C 1
ATOM 17920 O O . ILE C 3 143 ? -22.399 11.247 21.403 1.00 36.79 143 ILE C O 1
ATOM 17936 N N . ALA C 3 144 ? -20.339 12.116 21.251 1.00 38.15 144 ALA C N 1
ATOM 17937 C CA . ALA C 3 144 ? -20.768 13.131 20.256 1.00 35.89 144 ALA C CA 1
ATOM 17938 C C . ALA C 3 144 ? -21.251 12.460 19.004 1.00 37.26 144 ALA C C 1
ATOM 17939 O O . ALA C 3 144 ? -21.997 13.048 18.227 1.00 45.53 144 ALA C O 1
ATOM 17946 N N . HIS C 3 145 ? -20.832 11.213 18.806 1.00 34.91 145 HIS C N 1
ATOM 17947 C CA . HIS C 3 145 ? -21.255 10.463 17.630 1.00 34.36 145 HIS C CA 1
ATOM 17948 C C . HIS C 3 145 ? -22.413 9.504 17.907 1.00 31.78 145 HIS C C 1
ATOM 17949 O O . HIS C 3 145 ? -22.709 8.626 17.074 1.00 36.43 145 HIS C O 1
ATOM 17964 N N . GLY C 3 146 ? -23.045 9.687 19.070 1.00 34.06 146 GLY C N 1
ATOM 17965 C CA . GLY C 3 146 ? -24.269 8.991 19.413 1.00 39.13 146 GLY C CA 1
ATOM 17966 C C . GLY C 3 146 ? -24.091 7.727 20.242 1.00 41.22 146 GLY C C 1
ATOM 17967 O O . GLY C 3 146 ? -25.042 6.975 20.417 1.00 37.65 146 GLY C O 1
ATOM 17971 N N . PHE C 3 147 ? -22.885 7.479 20.746 1.00 37.31 147 PHE C N 1
ATOM 17972 C CA . PHE C 3 147 ? -22.658 6.291 21.561 1.00 38.11 147 PHE C CA 1
ATOM 17973 C C . PHE C 3 147 ? -23.093 6.616 22.978 1.00 41.93 147 PHE C C 1
ATOM 17974 O O . PHE C 3 147 ? -23.139 7.792 23.350 1.00 41.48 147 PHE C O 1
ATOM 17991 N N . GLU C 3 148 ? -23.371 5.578 23.771 1.00 40.90 148 GLU C N 1
ATOM 17992 C CA . GLU C 3 148 ? -23.782 5.735 25.173 1.00 38.05 148 GLU C CA 1
ATOM 17993 C C . GLU C 3 148 ? -23.022 4.746 26.019 1.00 42.54 148 GLU C C 1
ATOM 17994 O O . GLU C 3 148 ? -22.826 3.606 25.625 1.00 35.75 148 GLU C O 1
ATOM 18006 N N . GLN C 3 149 ? -22.618 5.157 27.205 1.00 41.74 149 GLN C N 1
ATOM 18007 C CA . GLN C 3 149 ? -22.000 4.215 28.106 1.00 44.89 149 GLN C CA 1
ATOM 18008 C C . GLN C 3 149 ? -22.987 3.146 28.590 1.00 42.67 149 GLN C C 1
ATOM 18009 O O . GLN C 3 149 ? -24.193 3.383 28.721 1.00 50.88 149 GLN C O 1
ATOM 18023 N N . VAL C 3 150 ? -22.468 1.946 28.802 1.00 49.89 150 VAL C N 1
ATOM 18024 C CA . VAL C 3 150 ? -23.286 0.810 29.214 1.00 42.50 150 VAL C CA 1
ATOM 18025 C C . VAL C 3 150 ? -22.786 0.335 30.557 1.00 49.85 150 VAL C C 1
ATOM 18026 O O . VAL C 3 150 ? -21.647 -0.116 30.669 1.00 42.51 150 VAL C O 1
ATOM 18039 N N . GLY C 3 151 ? -23.645 0.454 31.572 1.00 49.86 151 GLY C N 1
ATOM 18040 C CA . GLY C 3 151 ? -23.287 0.078 32.927 1.00 57.79 151 GLY C CA 1
ATOM 18041 C C . GLY C 3 151 ? -22.143 0.917 33.450 1.00 53.60 151 GLY C C 1
ATOM 18042 O O . GLY C 3 151 ? -22.052 2.118 33.152 1.00 63.68 151 GLY C O 1
ATOM 18046 N N . GLU C 3 152 ? -21.251 0.286 34.203 1.00 54.97 152 GLU C N 1
ATOM 18047 C CA . GLU C 3 152 ? -20.130 1.006 34.792 1.00 59.70 152 GLU C CA 1
ATOM 18048 C C . GLU C 3 152 ? -18.786 0.353 34.486 1.00 51.32 152 GLU C C 1
ATOM 18049 O O . GLU C 3 152 ? -18.702 -0.589 33.698 1.00 53.70 152 GLU C O 1
ATOM 18061 N N . THR C 3 153 ? -17.739 0.879 35.103 1.00 42.91 153 THR C N 1
ATOM 18062 C CA . THR C 3 153 ? -16.377 0.498 34.751 1.00 58.60 153 THR C CA 1
ATOM 18063 C C . THR C 3 153 ? -16.169 -1.000 34.893 1.00 58.06 153 THR C C 1
ATOM 18064 O O . THR C 3 153 ? -16.584 -1.616 35.874 1.00 66.91 153 THR C O 1
ATOM 18075 N N . VAL C 3 154 ? -15.519 -1.574 33.897 1.00 55.15 154 VAL C N 1
ATOM 18076 C CA . VAL C 3 154 ? -15.330 -3.005 33.813 1.00 53.94 154 VAL C CA 1
ATOM 18077 C C . VAL C 3 154 ? -13.965 -3.302 34.398 1.00 67.06 154 VAL C C 1
ATOM 18078 O O . VAL C 3 154 ? -12.939 -2.854 33.868 1.00 54.21 154 VAL C O 1
ATOM 18091 N N . ASN C 3 155 ? -13.973 -4.049 35.504 1.00 67.22 155 ASN C N 1
ATOM 18092 C CA . ASN C 3 155 ? -12.770 -4.320 36.278 1.00 67.19 155 ASN C CA 1
ATOM 18093 C C . ASN C 3 155 ? -11.648 -4.970 35.464 1.00 63.32 155 ASN C C 1
ATOM 18094 O O . ASN C 3 155 ? -11.852 -6.020 34.829 1.00 59.85 155 ASN C O 1
ATOM 18105 N N . ASN C 3 156 ? -10.477 -4.322 35.490 1.00 60.70 156 ASN C N 1
ATOM 18106 C CA . ASN C 3 156 ? -9.239 -4.801 34.838 1.00 62.33 156 ASN C CA 1
ATOM 18107 C C . ASN C 3 156 ? -9.371 -5.521 33.480 1.00 56.67 156 ASN C C 1
ATOM 18108 O O . ASN C 3 156 ? -8.711 -6.527 33.225 1.00 63.58 156 ASN C O 1
ATOM 18119 N N . PHE C 3 157 ? -10.196 -4.966 32.599 1.00 54.41 157 PHE C N 1
ATOM 18120 C CA . PHE C 3 157 ? -10.504 -5.578 31.309 1.00 49.56 157 PHE C CA 1
ATOM 18121 C C . PHE C 3 157 ? -9.358 -5.467 30.255 1.00 52.62 157 PHE C C 1
ATOM 18122 O O . PHE C 3 157 ? -9.221 -6.308 29.362 1.00 54.43 157 PHE C O 1
ATOM 18139 N N . ILE C 3 158 ? -8.525 -4.444 30.368 1.00 48.16 158 ILE C N 1
ATOM 18140 C CA . ILE C 3 158 ? -7.524 -4.164 29.339 1.00 57.69 158 ILE C CA 1
ATOM 18141 C C . ILE C 3 158 ? -6.124 -4.592 29.781 1.00 59.81 158 ILE C C 1
ATOM 18142 O O . ILE C 3 158 ? -5.501 -3.920 30.605 1.00 60.40 158 ILE C O 1
ATOM 18158 N N . LYS C 3 159 ? -5.633 -5.694 29.214 1.00 58.09 159 LYS C N 1
ATOM 18159 C CA . LYS C 3 159 ? -4.261 -6.138 29.445 1.00 58.04 159 LYS C CA 1
ATOM 18160 C C . LYS C 3 159 ? -3.331 -5.461 28.453 1.00 58.60 159 LYS C C 1
ATOM 18161 O O . LYS C 3 159 ? -3.581 -5.484 27.245 1.00 57.64 159 LYS C O 1
ATOM 18180 N N . GLY C 3 160 ? -2.256 -4.866 28.965 1.00 62.55 160 GLY C N 1
ATOM 18181 C CA . GLY C 3 160 ? -1.237 -4.255 28.127 1.00 56.40 160 GLY C CA 1
ATOM 18182 C C . GLY C 3 160 ? -0.221 -5.277 27.651 1.00 60.30 160 GLY C C 1
ATOM 18183 O O . GLY C 3 160 ? -0.159 -6.400 28.159 1.00 54.02 160 GLY C O 1
ATOM 18187 N N . VAL C 3 161 ? 0.562 -4.883 26.651 1.00 66.11 161 VAL C N 1
ATOM 18188 C CA . VAL C 3 161 ? 1.676 -5.689 26.140 1.00 60.07 161 VAL C CA 1
ATOM 18189 C C . VAL C 3 161 ? 2.789 -5.752 27.213 1.00 64.53 161 VAL C C 1
ATOM 18190 O O . VAL C 3 161 ? 3.548 -6.722 27.290 1.00 59.08 161 VAL C O 1
ATOM 18203 N N . ASN C 3 162 ? 2.843 -4.707 28.047 1.00 68.09 162 ASN C N 1
ATOM 18204 C CA . ASN C 3 162 ? 3.810 -4.564 29.145 1.00 58.37 162 ASN C CA 1
ATOM 18205 C C . ASN C 3 162 ? 3.330 -5.250 30.421 1.00 58.01 162 ASN C C 1
ATOM 18206 O O . ASN C 3 162 ? 3.839 -4.984 31.517 1.00 65.28 162 ASN C O 1
ATOM 18217 N N . GLY C 3 163 ? 2.320 -6.106 30.278 1.00 65.63 163 GLY C N 1
ATOM 18218 C CA . GLY C 3 163 ? 1.740 -6.816 31.402 1.00 54.44 163 GLY C CA 1
ATOM 18219 C C . GLY C 3 163 ? 0.888 -5.948 32.315 1.00 62.74 163 GLY C C 1
ATOM 18220 O O . GLY C 3 163 ? 0.282 -6.472 33.248 1.00 73.19 163 GLY C O 1
ATOM 18224 N N . ASP C 3 164 ? 0.811 -4.643 32.050 1.00 58.89 164 ASP C N 1
ATOM 18225 C CA . ASP C 3 164 ? -0.008 -3.744 32.861 1.00 61.47 164 ASP C CA 1
ATOM 18226 C C . ASP C 3 164 ? -1.495 -4.040 32.631 1.00 61.03 164 ASP C C 1
ATOM 18227 O O . ASP C 3 164 ? -1.862 -4.733 31.682 1.00 62.10 164 ASP C O 1
ATOM 18231 N N . GLU C 3 165 ? -2.341 -3.528 33.516 1.00 63.51 165 GLU C N 1
ATOM 18232 C CA . GLU C 3 165 ? -3.787 -3.711 33.414 1.00 57.43 165 GLU C CA 1
ATOM 18233 C C . GLU C 3 165 ? -4.507 -2.405 33.714 1.00 62.98 165 GLU C C 1
ATOM 18234 O O . GLU C 3 165 ? -3.937 -1.494 34.319 1.00 54.66 165 GLU C O 1
ATOM 18246 N N . GLN C 3 166 ? -5.763 -2.313 33.293 1.00 55.12 166 GLN C N 1
ATOM 18247 C CA . GLN C 3 166 ? -6.550 -1.123 33.585 1.00 56.92 166 GLN C CA 1
ATOM 18248 C C . GLN C 3 166 ? -8.020 -1.369 33.331 1.00 54.59 166 GLN C C 1
ATOM 18249 O O . GLN C 3 166 ? -8.400 -2.358 32.704 1.00 56.77 166 GLN C O 1
ATOM 18263 N N . ASP C 3 167 ? -8.843 -0.470 33.850 1.00 60.50 167 ASP C N 1
ATOM 18264 C CA . ASP C 3 167 ? -10.281 -0.606 33.735 1.00 62.22 167 ASP C CA 1
ATOM 18265 C C . ASP C 3 167 ? -10.745 -0.008 32.419 1.00 57.26 167 ASP C C 1
ATOM 18266 O O . ASP C 3 167 ? -10.221 1.019 31.976 1.00 41.62 167 ASP C O 1
ATOM 18275 N N . ALA C 3 168 ? -11.744 -0.664 31.835 1.00 52.29 168 ALA C N 1
ATOM 18276 C CA . ALA C 3 168 ? -12.365 -0.250 30.593 1.00 51.77 168 ALA C CA 1
ATOM 18277 C C . ALA C 3 168 ? -13.756 0.269 30.901 1.00 53.79 168 ALA C C 1
ATOM 18278 O O . ALA C 3 168 ? -14.313 -0.039 31.960 1.00 47.49 168 ALA C O 1
ATOM 18282 N N . ILE C 3 169 ? -14.293 1.073 29.988 1.00 41.02 169 ILE C N 1
ATOM 18283 C CA . ILE C 3 169 ? -15.727 1.337 29.922 1.00 35.21 169 ILE C CA 1
ATOM 18284 C C . ILE C 3 169 ? -16.259 0.793 28.588 1.00 37.52 169 ILE C C 1
ATOM 18285 O O . ILE C 3 169 ? -15.533 0.727 27.604 1.00 42.98 169 ILE C O 1
ATOM 18301 N N . LEU C 3 170 ? -17.511 0.370 28.574 1.00 35.48 170 LEU C N 1
ATOM 18302 C CA . LEU C 3 170 ? -18.186 -0.052 27.368 1.00 31.35 170 LEU C CA 1
ATOM 18303 C C . LEU C 3 170 ? -19.141 1.064 26.867 1.00 44.97 170 LEU C C 1
ATOM 18304 O O . LEU C 3 170 ? -19.933 1.651 27.632 1.00 36.80 170 LEU C O 1
ATOM 18320 N N . LEU C 3 171 ? -19.060 1.345 25.572 1.00 32.62 171 LEU C N 1
ATOM 18321 C CA . LEU C 3 171 ? -19.945 2.298 24.924 1.00 34.98 171 LEU C CA 1
ATOM 18322 C C . LEU C 3 171 ? -20.654 1.588 23.806 1.00 39.32 171 LEU C C 1
ATOM 18323 O O . LEU C 3 171 ? -20.081 0.721 23.139 1.00 43.54 171 LEU C O 1
ATOM 18339 N N . LYS C 3 172 ? -21.896 1.964 23.578 1.00 37.41 172 LYS C N 1
ATOM 18340 C CA . LYS C 3 172 ? -22.705 1.290 22.581 1.00 39.93 172 LYS C CA 1
ATOM 18341 C C . LYS C 3 172 ? -23.499 2.305 21.766 1.00 39.08 172 LYS C C 1
ATOM 18342 O O . LYS C 3 172 ? -23.784 3.413 22.235 1.00 42.80 172 LYS C O 1
ATOM 18361 N N . LYS C 3 173 ? -23.859 1.918 20.544 1.00 43.72 173 LYS C N 1
ATOM 18362 C CA . LYS C 3 173 ? -24.698 2.749 19.683 1.00 37.92 173 LYS C CA 1
ATOM 18363 C C . LYS C 3 173 ? -25.627 1.906 18.841 1.00 42.78 173 LYS C C 1
ATOM 18364 O O . LYS C 3 173 ? -25.206 0.952 18.173 1.00 40.77 173 LYS C O 1
ATOM 18383 N N . HIS C 3 174 ? -26.899 2.277 18.858 1.00 46.14 174 HIS C N 1
ATOM 18384 C CA . HIS C 3 174 ? -27.910 1.502 18.177 1.00 46.15 174 HIS C CA 1
ATOM 18385 C C . HIS C 3 174 ? -28.008 1.905 16.724 1.00 42.78 174 HIS C C 1
ATOM 18386 O O . HIS C 3 174 ? -28.006 3.092 16.413 1.00 48.42 174 HIS C O 1
ATOM 18401 N N . ILE C 3 175 ? -28.120 0.902 15.850 1.00 38.92 175 ILE C N 1
ATOM 18402 C CA . ILE C 3 175 ? -28.244 1.102 14.416 1.00 36.23 175 ILE C CA 1
ATOM 18403 C C . ILE C 3 175 ? -29.605 0.554 13.955 1.00 47.13 175 ILE C C 1
ATOM 18404 O O . ILE C 3 175 ? -29.934 -0.598 14.252 1.00 54.34 175 ILE C O 1
ATOM 18420 N N . SER C 3 176 ? -30.377 1.356 13.216 1.00 48.45 176 SER C N 1
ATOM 18421 C CA . SER C 3 176 ? -31.675 0.925 12.665 1.00 53.67 176 SER C CA 1
ATOM 18422 C C . SER C 3 176 ? -31.543 -0.178 11.616 1.00 53.52 176 SER C C 1
ATOM 18423 O O . SER C 3 176 ? -32.304 -1.153 11.617 1.00 44.39 176 SER C O 1
ATOM 18432 N N . SER D 4 1 ? 2.092 -3.650 -16.098 1.00 26.42 1 SER F N 1
ATOM 18433 C CA . SER D 4 1 ? 3.095 -4.721 -16.029 1.00 23.86 1 SER F CA 1
ATOM 18434 C C . SER D 4 1 ? 2.618 -6.056 -16.564 1.00 28.74 1 SER F C 1
ATOM 18435 O O . SER D 4 1 ? 1.716 -6.693 -16.014 1.00 27.00 1 SER F O 1
ATOM 18442 N N . TYR D 4 2 ? 3.238 -6.467 -17.663 1.00 29.25 2 TYR F N 1
ATOM 18443 C CA . TYR D 4 2 ? 2.965 -7.739 -18.325 1.00 26.23 2 TYR F CA 1
ATOM 18444 C C . TYR D 4 2 ? 3.736 -8.848 -17.639 1.00 25.48 2 TYR F C 1
ATOM 18445 O O . TYR D 4 2 ? 4.924 -8.683 -17.380 1.00 26.36 2 TYR F O 1
ATOM 18463 N N . SER D 4 3 ? 3.070 -9.961 -17.332 1.00 26.87 3 SER F N 1
ATOM 18464 C CA . SER D 4 3 ? 3.737 -11.110 -16.735 1.00 29.84 3 SER F CA 1
ATOM 18465 C C . SER D 4 3 ? 4.025 -12.161 -17.774 1.00 33.19 3 SER F C 1
ATOM 18466 O O . SER D 4 3 ? 3.118 -12.721 -18.372 1.00 33.33 3 SER F O 1
ATOM 18474 N N . MET D 4 4 ? 5.298 -12.447 -17.977 1.00 38.70 4 MET F N 1
ATOM 18475 C CA . MET D 4 4 ? 5.678 -13.307 -19.083 1.00 42.90 4 MET F CA 1
ATOM 18476 C C . MET D 4 4 ? 5.493 -14.782 -18.725 1.00 44.88 4 MET F C 1
ATOM 18477 O O . MET D 4 4 ? 5.450 -15.642 -19.600 1.00 55.31 4 MET F O 1
ATOM 18491 N N . GLU D 4 5 ? 5.337 -15.057 -17.434 1.00 53.77 5 GLU F N 1
ATOM 18492 C CA . GLU D 4 5 ? 4.953 -16.398 -16.974 1.00 68.83 5 GLU F CA 1
ATOM 18493 C C . GLU D 4 5 ? 3.555 -16.774 -17.492 1.00 77.61 5 GLU F C 1
ATOM 18494 O O . GLU D 4 5 ? 3.438 -17.619 -18.385 1.00 86.45 5 GLU F O 1
ATOM 18506 N N . HIS D 4 6 ? 2.511 -16.153 -16.928 1.00 74.49 6 HIS F N 1
ATOM 18507 C CA . HIS D 4 6 ? 1.140 -16.197 -17.488 1.00 79.01 6 HIS F CA 1
ATOM 18508 C C . HIS D 4 6 ? 0.167 -15.474 -16.562 1.00 63.13 6 HIS F C 1
ATOM 18509 O O . HIS D 4 6 ? -0.440 -14.479 -16.950 1.00 60.59 6 HIS F O 1
#

Radius of gyration: 34.14 Å; Cα contacts (8 Å, |Δi|>4): 1790; chains: 4; bounding box: 102×92×95 Å

GO terms:
  GO:0004596 protein-N-terminal amino-acid acetyltransferase activity (F, IDA)
  GO:0043022 ribosome binding (F, IDA)
  GO:0031415 NatA complex (C, IDA)
  GO:0006474 N-terminal protein amino acid acetylation (P, IDA)
  GO:0004596 protein-N-terminal amino-acid acetyltransferase activity (F, IMP)
  GO:0005739 mitochondrion (C, HDA)
  GO:0006474 N-terminal protein amino acid acetylation (P, IMP)
  GO:0005515 protein binding (F, IPI)

Organism: Saccharomyces cerevisiae (strain ATCC 204508 / S288c) (NCBI:txid559292)

Foldseek 3Di:
DLVVLLVCVVVLVLVVSQVVLVVVVVVPVLQLQSLLLVLVSCVVVVNNPVSVVSNVSSVVSPDELNSLQSQLVSCLVVVVLVVSLVSLVVSVVNPDPPLCSLVLNLLSCVLVPNLVVNLVSLVSSCVVCVPAQLSLQLNLLSCVVVVNLVVSLVSLVVVCVVCPVPADPVCLQLVLQSLVVSLVSLCVVCPLVQVSLVVSLVSLVVCVVSHPPVLSSLVSNLVSCVSNVVLVSSLVSLVVNCVVPVQDQVSLQSNCVSVVNNPPLVVVLVVLVVVCVVPVVHDNSLPVNCVDDDPLVVNLVSLLVQQVVCLQVQPQCSLVVCVVCCVVVVVRPLVSVVVSLVVVQVPDDCVPRVRSNLSSLSNVLVSVLVVVVLVSSLVSLVVNCVSPVLDLVSLQSNLVSCLLQQNLVVSLVSLVVSCVSPVPDVVSLQVSLLSCLVVLVNVVSFVSNQSPFPQPPAPTHLQRCLVVLPLVNLLSNLVSLVLQLLVLVVVLVVLVVVPCPCSVVVNVVSVVSNLLSLQSSLVSLLSNLVSLVVLSSVLSVVSSVCSNVNNSVVNVVSSVCSLCSLVDDSLVSSLVVSVVLLLVLLVVVVVPPCVVVLRVQAHHDPVVDDCSSRNCQNPDPCSLVVSCVRRNVSNVVRDDLVSDDLLSQLSSCVSVQNLVSNLVSLVSVCVVPNLLQLQSLLSLLLSLLCLDPVHPHDVVSSVVSLVVCCVPPVVPDVSVCSVPPPDQSVVSSCVRRNLLSLVSLLSCLVCCVSRPRPNPVSVVSNLVSCPVRRNSVSVCCVSPSD/DKDKFFDALLCQQLQQVQCVVFHPDHDDSVVLCVQCVQQVQQKMFMKFDDDDDPVDFWPPDSQISTNRIGTFWMWGKDWDDDDDDDTAIEGADTDGHPVPPDPCPSVVRVLSNLLCCCVVPVHQKYKYKDFPPPVVVCCCCCPVPNWAFPDKAFLPDPVGTIITITMDGGDNPCSPPLVPPDVPVSDDPPVDDDPVD/DPQKDKDADAPVCLVVQVVQCCVFPNFFDDVVVSVVQHPPPWDKGKMFMDGNHHGFWMWIKTQADDVPDPPHFIETPDTGGHVVCPPPCRSVVRVVVSLVVRVVVVHWKYKYKAFPPPPVVVVVVVVVPKAWDDDWAPFPGQGPVRDTGIITMIMHTHD/DDDPVD

InterPro domains:
  IPR011990 Tetratricopeptide-like helical domain superfamily [SSF48452] (27-286)
  IPR011990 Tetratricopeptide-like helical domain superfamily [SSF48452] (240-472)
  IPR019734 Tetratricopeptide repeat [SM00028] (20-53)
  IPR019734 Tetratricopeptide repeat [SM00028] (54-87)
  IPR019734 Tetratricopeptide repeat [SM00028] (91-124)
  IPR019734 Tetratricopeptide repeat [SM00028] (241-274)
  IPR019734 Tetratricopeptide repeat [SM00028] (384-417)
  IPR019734 Tetratricopeptide repeat [SM00028] (418-451)
  IPR021183 N-terminal acetyltransferase A, auxiliary subunit [PF12569] (199-510)
  IPR021183 N-terminal acetyltransferase A, auxiliary subunit [PF12569] (548-736)
  IPR021183 N-terminal acetyltransferase A, auxiliary subunit [PIRSF000422] (12-853)

Solvent-accessible surface area: 50660 Å² total; per-residue (Å²): 145,28,51,78,0,25,103,49,43,146,29,148,40,54,152,46,0,18,68,32,0,68,71,41,23,95,99,63,40,65,62,30,19,0,3,0,0,28,0,0,4,26,45,43,65,53,84,107,124,66,0,49,63,70,6,56,30,0,62,169,79,91,53,38,47,86,0,0,41,11,0,0,27,16,23,53,48,44,97,91,23,140,56,0,28,126,33,0,48,25,0,30,120,63,55,27,122,57,95,58,0,38,97,34,8,0,16,0,16,6,18,60,49,45,34,159,66,0,10,68,4,12,82,90,11,62,120,40,61,88,73,142,22,23,10,11,1,5,6,0,3,4,12,22,57,50,57,70,93,116,100,0,17,64,14,6,38,84,28,35,158,97,8,135,86,165,40,54,120,103,73,82,34,26,27,1,2,2,7,2,2,21,0,22,1,37,33,113,42,2,69,94,73,88,110,108,0,75,96,4,12,126,23,0,71,86,12,64,98,60,0,32,3,46,11,10,4,31,67,44,47,0,54,0,32,45,74,19,55,63,60,167,55,0,3,51,11,9,7,32,0,1,41,38,3,0,10,11,5,138,9,0,70,61,0,4,59,4,55,51,8,85,80,54,48,162,62,9,83,50,0,2,32,61,1,42,87,17,5,27,65,0,37,0,1,50,2,0,2,0,5,2,7,80,69,127,128,67,0,21,104,41,0,96,73,5,0,35,64,11,0,95,156,8,2,5,2,1,4,22,2,0,59,14,1,1,92,89,2,116,103,52,0,10,74,27,0,49,140,10,0,61,76,38,28,97,66,29,61,46,54,132,48,5,23,9,34,0,14,0,5,5,1,0,0,15,0,7,11,54,54,119,47,16,97,85,0,42,110,39,0,61,39,0,21,128,9,0,12,3,21,2,15,0,10,6,2,39,0,68,0,8,51,40,42,13,81,64,105,66,0,0,30,21,0,20,85,0,20,88,7,22,72,60,14,6,8,0,4,2,40,0,0,52,10,20,0,81,22,30,57,14,125,55,0,19,110,1,6,18,110,30,12,74,43,110,136,37,107,16,1,2,52,16,2,10,113,18,13,0,13,11,1,0,0,9,1,0,22,0,9,36,47,29,6,44,36,74,84,55,29,27,84,84,27,63,90,118,154,145,134,113,51,58,99,56,51,62,86,10,91,68,32,20,76,28,36,25,0,0,0,0,18,1,1,10,0,0,3,106,14,3,79,71,3,63,28,13,12,27,76,5,1,36,35,0,5,170,58,0,0,0,44,8,2,33,92,0,17,105,8,6,124,29,0,6,22,63,18,8,2,24,32,0,0,61,37,0,5,81,1,5,15,40,8,28,51,66,135,113,209,143,76,33,69,99,62,24,148,44,13,15,2,39,58,98,128,132,24,124,14,23,19,0,69,132,52,18,118,19,74,70,4,12,108,39,0,5,73,60,1,13,64,36,5,30,145,42,16,148,72,65,91,54,34,5,23,2,16,0,10,16,7,17,24,70,31,99,0,42,82,0,21,32,4,0,27,91,13,7,168,105,119,28,48,114,26,1,39,0,0,0,0,3,0,0,0,4,6,2,8,73,150,145,29,123,33,65,98,128,41,12,136,58,1,43,98,29,1,86,171,73,14,50,162,29,7,39,22,115,32,33,100,61,154,98,57,78,9,8,58,20,0,59,120,91,18,32,35,102,44,24,90,0,0,16,0,2,12,120,5,90,136,89,3,83,23,32,46,84,101,1,82,103,39,0,61,86,5,6,88,98,59,22,46,46,28,49,72,76,14,85,103,47,110,48,4,12,16,3,48,47,4,52,6,110,3,0,28,12,0,6,10,0,0,3,24,11,22,41,12,26,2,104,0,68,34,0,0,49,1,5,1,0,5,28,5,0,2,1,0,0,1,23,18,34,32,125,30,98,93,180,81,44,124,67,24,24,20,38,37,34,69,8,46,46,1,2,0,0,0,0,0,17,21,54,63,102,158,180,107,68,69,7,0,53,4,2,0,25,11,11,14,28,30,20,61,142,37,32,8,26,29,26,0,0,36,4,0,2,13,6,0,46,25,3,18,73,0,71,31,0,23,5,40,6,22,50,16,37,66,79,19,21,72,23,10,102,53,42,5,63,7,101,77,110,49,101,46,152,74,26,5,94,100,33,36,28,0,50,9,1,50,32,65,1,112,63,120,96,11,69,10,15,70,56,2,42,181,193,186,82,64,84,4,94,45,141,59,81,12,49,165,202,81,89,10,34,48,34,73,8,76,56,49,24,25,19,15,0,18,56,0,0,68,56,24,42,97,65,63,21,102,83,70,49,3,65,75,29,75,80,159,154,84,70,60,36,23,9,0,1,14,24,38,72,4,11,0,0,0,0,0,1,49,36,18,88,149,135,78,160,72,35,81,0,0,35,6,36,3,34,8,10,1,77,28,0,102,189,48,55,3,15,43,68,0,2,125,45,0,27,59,35,0,50,112,34,152,26,85,18,0,1,8,52,16,35,36,127,50,76,150,45,46,87,80,8,68,88,49,44,2,116,64,56,61,147,86,49,119,76,99,20,107,12,71,106,49,48,97,73,57,0,5,17,0,57,43,122,21,127,21,76,6,80,87,178